Protein AF-X6EQH3-F1 (afdb_monomer)

Mean predicted aligned error: 21.42 Å

Solvent-accessible surface area (backbone atoms only — not comparable to full-atom values): 54625 Å² total; per-residue (Å²): 133,87,88,83,90,91,85,88,85,87,83,81,88,82,92,79,75,78,80,78,70,79,75,81,71,55,65,26,60,25,29,49,49,18,6,60,67,47,34,61,34,63,77,69,75,38,66,51,46,74,67,58,52,50,49,32,44,25,66,44,58,70,38,44,56,74,59,63,57,50,56,66,55,53,55,49,54,12,55,48,38,18,51,38,60,46,41,77,72,43,36,60,56,51,59,75,70,33,94,41,73,66,57,41,44,53,51,36,42,55,60,58,65,30,47,70,61,49,80,50,51,39,64,69,49,63,72,52,52,69,70,77,68,51,58,45,54,24,51,48,52,50,56,66,53,67,74,46,54,89,32,34,35,32,25,54,50,34,56,69,30,60,55,56,48,54,41,54,61,47,51,23,43,69,43,41,18,21,62,56,61,56,38,31,51,31,34,37,70,75,38,78,89,44,69,65,42,63,54,62,35,57,44,35,53,80,67,53,61,82,89,66,57,21,40,30,36,49,41,55,54,38,64,38,41,44,91,96,51,98,57,81,33,94,53,29,37,57,35,27,51,50,21,50,57,65,41,39,32,75,40,14,35,41,29,38,44,39,44,49,78,82,29,67,86,31,81,90,39,23,73,57,47,34,57,46,13,63,54,14,29,63,71,40,46,34,33,34,41,13,66,68,39,44,55,70,56,40,64,69,43,27,22,49,38,34,33,37,31,43,57,36,95,54,35,87,68,70,60,82,55,92,48,67,27,74,43,62,67,58,45,44,59,66,48,66,76,55,80,79,78,63,70,57,91,56,80,62,77,60,76,78,28,64,90,59,38,80,80,52,56,80,77,59,81,82,67,82,91,81,90,79,92,87,90,92,91,91,88,88,90,86,90,89,89,87,89,92,88,88,89,90,89,90,92,87,90,88,91,91,78,90,86,88,88,79,90,84,82,89,82,90,84,85,92,77,94,76,84,78,73,92,88,43,48,79,39,81,42,72,40,101,84,72,49,76,37,81,41,77,44,83,75,64,80,66,56,61,54,55,55,52,47,36,31,40,64,52,78,33,97,73,87,88,76,54,78,86,62,48,54,102,65,78,66,36,14,31,68,92,41,74,31,48,60,80,42,73,47,72,40,71,77,56,64,94,46,49,70,58,34,50,45,45,57,51,24,42,46,60,90,66,41,72,51,77,50,49,62,39,75,48,74,68,95,50,55,68,57,48,54,54,54,16,56,34,38,52,50,32,35,53,47,10,66,69,49,89,80,42,45,58,39,40,41,74,74,46,52,58,77,85,49,37,64,82,37,75,48,33,54,52,22,50,57,49,48,53,54,33,27,72,69,56,60,39,83,98,47,48,47,67,59,48,29,69,74,49,73,49,77,57,62,44,98,87,72,44,73,42,93,78,58,82,52,63,72,57,52,62,57,35,43,71,74,46,59,65,68,63,30,34,55,58,48,48,59,41,51,30,33,27,50,43,47,49,53,52,26,51,76,68,64,72,56,72,83,47,64,43,72,63,82,59,79,39,33,44,76,78,46,77,46,79,70,47,65,40,93,88,77,65,50,49,17,32,43,32,36,33,41,38,32,37,67,60,79,59,59,48,71,68,59,51,52,51,51,48,70,74,35,92,75,42,44,50,26,34,24,80,84,75,63,43,40,31,38,37,34,81,49,79,57,38,42,44,100,87,54,49,74,42,54,30,36,30,36,43,38,46,87,51,75,48,78,38,41,56,68,63,41,70,77,46,58,59,39,82,55,57,72,67,65,41,48,56,31,41,52,53,51,51,71,68,55,62,65,59,50,78,49,78,51,34,32,44,30,63,61,50,78,92,48,50,75,43,47,74,84,71,67,76,34,27,41,35,42,56,33,78,89,65,51,74,47,60,27,38,44,48,62,79,87,49,53,66,56,33,37,27,50,66,63,74,43,86,55,66,89,74,55,56,68,58,52,45,55,29,26,75,72,46,44,30,33,41,32,28,31,68,66,26,36,41,34,51,44,80,55,98,92,41,81,43,42,34,51,43,59,76,54,78,90,45,49,69,60,44,39,75,56,60,37,46,65,42,34,55,93,93,37,84,44,38,28,49,37,78,44,92,58,30,53,58,38,50,44,62,43,45,80,75,28,47,56,51,43,75,44,74,44,74,86,75,117

Radius of gyration: 39.21 Å; Cα contacts (8 Å, |Δi|>4): 1488; chains: 1; bounding box: 96×110×118 Å

Secondary structure (DSSP, 8-state):
-----------------PPPPP----HHHHHHHHHHHHHHHHHTT----HHHHHHHHHHHHTS-GGGTS--HHHHHHHHHHHHHHHHHHHHHHHHHH-SSHHHHHHHHHHHHHTSPP---B-HHHHHS--PPPPHHHHHHHHHHTT--TT-EEEETT-TTSTTHHHHHHTT-EEEEE-SSHHHHHHHHHHSTTS-EE---GGGHHHHS-TT---SEEEE---SS--TT-SS--TTHHHHHHHHHHHHSPTT-EEEEEEETT--TTSTTTHHHHHHHTTT-EEEEEEEE-GGGGGGGT----EEEEEEESS--S-TT--PPP--EESSHHHHHHHHHTPPPPP--S---TTTTTTTTGGGTGGGSTT----------------------------------------PPPPPP-------PPTTPEEEEEE-TTS-EEEEEE---TTHHHHHHHHHHTTS-S-----GGGGSS---S-BTTSS-----EEEES---S-HHHHHHHHHHH--TTBSSPPEEEE---S-GGGHHHHHHHHHHHHHHHHHSTT-GGGGTTTSS-GGG-TTSHHHHHHHHHHHHHHHTT-STT--HHHHHHHHT---B-TTSSBPSSPPPHHHHHHHHTTS-HHHHHHHHHHHHHHHHHHHHHHHHTS-----EEE---SEEEEEEEEEEEE-TTT--EEEEEEEEEEEEP-PPPHHHHHHHHHH-TT-EEEEETTT--EEEEEE---EE-TTS-EE-EEEEE-SS-EEEEEHHHHHTSSEEE--HHHHHHHHHHHHHHS-SEEEEEEEEEEE--GGGGGGS-SS---EEEEE-TT--EEEEEEE-GGGHHHHHHHTTSSS-----HHHHHHHHHHTSEEEEESTT-EEEEEEETTEEEEEEES--GGGHHHHHTTT-EEEEETTEEEEEE-SSTTHHHHHHHHHTTS-EEEEEE-GGG-

Foldseek 3Di:
DDDDDDDDDDDDDDDDDDDDDPDQPQLLQLLLQLLVQCLVCLVVLAADDPVNLQVSSCVSQVHGVLQVSDDLVSSVLSLLSNVLVNCLPCVLVLVVPQPDLVSSLVSLVSSLVSYFFSFWDAVVCVQQVDQDARLSLLSLLLVLQQDALDWEEEEQAQQQNSNVSSCVSNNHHYEAEHQPPSSQSNNCVSPVPYDYHNDQLLQCLVPPDLVRAGLEYRYEHRAADGPPDDDGNVCSQVSSVVSVLVSHDALGKYKYKYAPCCDCPNPVNVVVQLVQLQQKAWQAKEKEFLVQCVSSPTGGIIMITMITRDHDPRSNDHDDYPYYHDYSVSSSVVSVPGDNRDPPPDDPCPVVCVVPCVVPVVPPPPDDDDYDDDDDDDDDDDDDDDDDDDDDDDDDDDDDDDDDDDDDDDDDDDDDDDDDDPDFDFDFDQPPVRDTDTDGHDDDPVVVVVVLLCVQQVVDDDDDDDLVNLPDAANALAPPTPRLDAAEAECEDQDPDLVSNVSNLVRHADPRRPDHHHYEYDDDLQLLSLVSVLVNLVVQCVVCVVPPVRSCRNPVPRDDPLSNCQDPLNQVLVVLLLVCLLVVLQPPHHPVNCCVQQVADQADPVSDGDPDHDGSVSVSVSLVSDDSVVSSSSSVSSSLSSVVSQVVCVVVVQDAPAEDEDDAPFKDFPDWAWLDADPPPRWTKTKTKMKGKHFAQFDDPVNVVVVQVVAVPKFWKAQPPPRFTWIWGFDAWHQDSNRDTFGKIWTHAGRDIDIDGPVRVVVGRIDGDDPVSRNVRRVVVNVVDDRMDMDIWMWIFIDCPLCVLLADPGQQYWYWYQGPVRDTTIGGTDDPVCPVSSCLLSVNPDADDDDLVRVLVCQVVQQKKFAWHSRKIWHWDADPNDIFIWIDNDDPVCVVVLVVLVWGWMQDPNDIITTQNPPPCSSVSSVVCCVSTPTRDMGGCPVPD

Structure (mmCIF, N/CA/C/O backbone):
data_AF-X6EQH3-F1
#
_entry.id   AF-X6EQH3-F1
#
loop_
_atom_site.group_PDB
_atom_site.id
_atom_site.type_symbol
_atom_site.label_atom_id
_atom_site.label_alt_id
_atom_site.label_comp_id
_atom_site.label_asym_id
_atom_site.label_entity_id
_atom_site.label_seq_id
_atom_site.pdbx_PDB_ins_code
_atom_site.Cartn_x
_atom_site.Cartn_y
_atom_site.Cartn_z
_atom_site.occupancy
_atom_site.B_iso_or_equiv
_atom_site.auth_seq_id
_atom_site.auth_comp_id
_atom_site.auth_asym_id
_atom_site.auth_atom_id
_atom_site.pdbx_PDB_model_num
ATOM 1 N N . MET A 1 1 ? -6.924 -61.569 -42.088 1.00 30.41 1 MET A N 1
ATOM 2 C CA . MET A 1 1 ? -5.758 -62.389 -41.700 1.00 30.41 1 MET A CA 1
ATOM 3 C C . MET A 1 1 ? -5.645 -62.299 -40.182 1.00 30.41 1 MET A C 1
ATOM 5 O O . MET A 1 1 ? -5.515 -61.191 -39.697 1.00 30.41 1 MET A O 1
ATOM 9 N N . ASN A 1 2 ? -5.857 -63.428 -39.500 1.00 28.38 2 ASN A N 1
ATOM 10 C CA . ASN A 1 2 ? -5.786 -63.767 -38.063 1.00 28.38 2 ASN A CA 1
ATOM 11 C C . ASN A 1 2 ? -6.103 -62.747 -36.935 1.00 28.38 2 ASN A C 1
ATOM 13 O O . ASN A 1 2 ? -5.627 -61.622 -36.876 1.00 28.38 2 ASN A O 1
ATOM 17 N N . ILE A 1 3 ? -6.900 -63.261 -35.992 1.00 27.12 3 ILE A N 1
ATOM 18 C CA . ILE A 1 3 ? -7.422 -62.688 -34.738 1.00 27.12 3 ILE A CA 1
ATOM 19 C C . ILE A 1 3 ? -6.402 -62.850 -33.587 1.00 27.12 3 ILE A C 1
ATOM 21 O O . ILE A 1 3 ? -5.587 -63.764 -33.666 1.00 27.12 3 ILE A O 1
ATOM 25 N N . VAL A 1 4 ? -6.499 -62.017 -32.528 1.00 26.33 4 VAL A N 1
ATOM 26 C CA . VAL A 1 4 ? -6.400 -62.331 -31.062 1.00 26.33 4 VAL A CA 1
ATOM 27 C C . VAL A 1 4 ? -6.262 -60.996 -30.284 1.00 26.33 4 VAL A C 1
ATOM 29 O O . VAL A 1 4 ? -5.283 -60.285 -30.464 1.00 26.33 4 VAL A O 1
ATOM 32 N N . THR A 1 5 ? -7.306 -60.433 -29.654 1.00 26.59 5 THR A N 1
ATOM 33 C CA . THR A 1 5 ? -7.783 -60.599 -28.248 1.00 26.59 5 THR A CA 1
ATOM 34 C C . THR A 1 5 ? -6.740 -60.565 -27.122 1.00 26.59 5 THR A C 1
ATOM 36 O O . THR A 1 5 ? -5.959 -61.501 -27.001 1.00 26.59 5 THR A O 1
ATOM 39 N N . THR A 1 6 ? -6.863 -59.615 -26.176 1.00 24.98 6 THR A N 1
ATOM 40 C CA . THR A 1 6 ? -7.004 -59.901 -24.718 1.00 24.98 6 THR A CA 1
ATOM 41 C C . THR A 1 6 ? -7.232 -58.653 -23.845 1.00 24.98 6 THR A C 1
ATOM 43 O O . THR A 1 6 ? -6.723 -57.573 -24.128 1.00 24.98 6 THR A O 1
ATOM 46 N N . THR A 1 7 ? -7.965 -58.862 -22.743 1.00 24.41 7 THR A N 1
ATOM 47 C CA . THR A 1 7 ? -8.235 -57.962 -21.598 1.00 24.41 7 THR A CA 1
ATOM 48 C C . THR A 1 7 ? -8.679 -58.870 -20.426 1.00 24.41 7 THR A C 1
ATOM 50 O O . THR A 1 7 ? -9.241 -59.927 -20.718 1.00 24.41 7 THR A O 1
ATOM 53 N N . PRO A 1 8 ? -8.631 -58.484 -19.133 1.00 42.66 8 PRO A N 1
ATOM 54 C CA . PRO A 1 8 ? -7.542 -57.916 -18.323 1.00 42.66 8 PRO A CA 1
ATOM 55 C C . PRO A 1 8 ? -7.149 -58.826 -17.122 1.00 42.66 8 PRO A C 1
ATOM 57 O O . PRO A 1 8 ? -7.881 -59.744 -16.760 1.00 42.66 8 PRO A O 1
ATOM 60 N N . ALA A 1 9 ? -6.068 -58.498 -16.400 1.00 23.52 9 ALA A N 1
ATOM 61 C CA . ALA A 1 9 ? -5.839 -58.960 -15.020 1.00 23.52 9 ALA A CA 1
ATOM 62 C C . ALA A 1 9 ? -5.012 -57.937 -14.212 1.00 23.52 9 ALA A C 1
ATOM 64 O O . ALA A 1 9 ? -4.168 -57.237 -14.768 1.00 23.52 9 ALA A O 1
ATOM 65 N N . ALA A 1 10 ? -5.275 -57.828 -12.906 1.00 33.34 10 ALA A N 1
ATOM 66 C CA . ALA A 1 10 ? -4.604 -56.888 -12.000 1.00 33.34 10 ALA A CA 1
ATOM 67 C C . ALA A 1 10 ? -3.239 -57.407 -11.502 1.00 33.34 10 ALA A C 1
ATOM 69 O O . ALA A 1 10 ? -2.968 -58.606 -11.566 1.00 33.34 10 ALA A O 1
ATOM 70 N N . PRO A 1 11 ? -2.440 -56.532 -10.869 1.00 28.14 11 PRO A N 1
ATOM 71 C CA . PRO A 1 11 ? -2.003 -56.890 -9.518 1.00 28.14 11 PRO A CA 1
ATOM 72 C C . PRO A 1 11 ? -2.218 -55.772 -8.485 1.00 28.14 11 PRO A C 1
ATOM 74 O O . PRO A 1 11 ? -2.080 -54.581 -8.758 1.00 28.14 11 PRO A O 1
ATOM 77 N N . ARG A 1 12 ? -2.531 -56.185 -7.253 1.00 28.91 12 ARG A N 1
ATOM 78 C CA . ARG A 1 12 ? -2.478 -55.338 -6.053 1.00 28.91 12 ARG A CA 1
ATOM 79 C C . ARG A 1 12 ? -1.052 -55.301 -5.489 1.00 28.91 12 ARG A C 1
ATOM 81 O O . ARG A 1 12 ? -0.302 -56.255 -5.649 1.00 28.91 12 ARG A O 1
ATOM 88 N N . THR A 1 13 ? -0.776 -54.240 -4.724 1.00 28.44 13 THR A N 1
ATOM 89 C CA . THR A 1 13 ? 0.218 -54.161 -3.629 1.00 28.44 13 THR A CA 1
ATOM 90 C C . THR A 1 13 ? 1.676 -54.531 -3.932 1.00 28.44 13 THR A C 1
ATOM 92 O O . THR A 1 13 ? 2.039 -55.698 -3.887 1.00 28.44 13 THR A O 1
ATOM 95 N N . ALA A 1 14 ? 2.546 -53.515 -3.978 1.00 27.58 14 ALA A N 1
ATOM 96 C CA . ALA A 1 14 ? 3.423 -53.217 -2.834 1.00 27.58 14 ALA A CA 1
ATOM 97 C C . ALA A 1 14 ? 4.072 -51.825 -2.978 1.00 27.58 14 ALA A C 1
ATOM 99 O O . ALA A 1 14 ? 4.832 -51.565 -3.906 1.00 27.58 14 ALA A O 1
ATOM 100 N N . SER A 1 15 ? 3.796 -50.921 -2.038 1.00 31.77 15 SER A N 1
ATOM 101 C CA . SER A 1 15 ? 4.492 -49.636 -1.923 1.00 31.77 15 SER A CA 1
ATOM 102 C C . SER A 1 15 ? 5.835 -49.831 -1.214 1.00 31.77 15 SER A C 1
ATOM 104 O O . SER A 1 15 ? 5.867 -49.905 0.015 1.00 31.77 15 SER A O 1
ATOM 106 N N . HIS A 1 16 ? 6.941 -49.895 -1.959 1.00 25.91 16 HIS A N 1
ATOM 107 C CA . HIS A 1 16 ? 8.280 -49.974 -1.368 1.00 25.91 16 HIS A CA 1
ATOM 108 C C . HIS A 1 16 ? 9.011 -48.627 -1.373 1.00 25.91 16 HIS A C 1
ATOM 110 O O . HIS A 1 16 ? 9.510 -48.166 -2.392 1.00 25.91 16 HIS A O 1
ATOM 116 N N . LEU A 1 17 ? 9.112 -48.067 -0.163 1.00 30.36 17 LEU A N 1
ATOM 117 C CA . LEU A 1 17 ? 10.271 -47.332 0.352 1.00 30.36 17 LEU A CA 1
ATOM 118 C C . LEU A 1 17 ? 10.814 -46.196 -0.530 1.00 30.36 17 LEU A C 1
ATOM 120 O O . LEU A 1 17 ? 11.903 -46.278 -1.097 1.00 30.36 17 LEU A O 1
ATOM 124 N N . ALA A 1 18 ? 10.131 -45.050 -0.472 1.00 28.80 18 ALA A N 1
ATOM 125 C CA . ALA A 1 18 ? 10.851 -43.783 -0.527 1.00 28.80 18 ALA A CA 1
ATOM 126 C C . ALA A 1 18 ? 11.900 -43.771 0.602 1.00 28.80 18 ALA A C 1
ATOM 128 O O . ALA A 1 18 ? 11.562 -44.014 1.765 1.00 28.80 18 ALA A O 1
ATOM 129 N N . ALA A 1 19 ? 13.165 -43.515 0.261 1.00 26.70 19 ALA A N 1
ATOM 130 C CA . ALA A 1 19 ? 14.237 -43.416 1.243 1.00 26.70 19 ALA A CA 1
ATOM 131 C C . ALA A 1 19 ? 13.895 -42.326 2.268 1.00 26.70 19 ALA A C 1
ATOM 133 O O . ALA A 1 19 ? 13.604 -41.183 1.908 1.00 26.70 19 ALA A O 1
ATOM 134 N N . GLN A 1 20 ? 13.906 -42.695 3.549 1.00 24.50 20 GLN A N 1
ATOM 135 C CA . GLN A 1 20 ? 13.571 -41.783 4.637 1.00 24.50 20 GLN A CA 1
ATOM 136 C C . GLN A 1 20 ? 14.561 -40.615 4.640 1.00 24.50 20 GLN A C 1
ATOM 138 O O . GLN A 1 20 ? 15.753 -40.798 4.890 1.00 24.50 20 GLN A O 1
ATOM 143 N N . SER A 1 21 ? 14.063 -39.399 4.409 1.00 27.75 21 SER A N 1
ATOM 144 C CA . SER A 1 21 ? 14.784 -38.214 4.876 1.00 27.75 21 SER A CA 1
ATOM 145 C C . SER A 1 21 ? 14.916 -38.320 6.398 1.00 27.75 21 SER A C 1
ATOM 147 O O . SER A 1 21 ? 13.945 -38.736 7.041 1.00 27.75 21 SER A O 1
ATOM 149 N N . PRO A 1 22 ? 16.078 -37.985 6.992 1.00 31.78 22 PRO A N 1
ATOM 150 C CA . PRO A 1 22 ? 16.248 -38.058 8.438 1.00 31.78 22 PRO A CA 1
ATOM 151 C C . PRO A 1 22 ? 15.152 -37.218 9.090 1.00 31.78 22 PRO A C 1
ATOM 153 O O . PRO A 1 22 ? 14.968 -36.060 8.712 1.00 31.78 22 PRO A O 1
ATOM 156 N N . ALA A 1 23 ? 14.392 -37.844 9.994 1.00 35.19 23 ALA A N 1
ATOM 157 C CA . ALA A 1 23 ? 13.123 -37.323 10.490 1.00 35.19 23 ALA A CA 1
ATOM 158 C C . ALA A 1 23 ? 13.230 -35.835 10.842 1.00 35.19 23 ALA A C 1
ATOM 160 O O . ALA A 1 23 ? 14.049 -35.450 11.682 1.00 35.19 23 ALA A O 1
ATOM 161 N N . GLY A 1 24 ? 12.410 -35.010 10.183 1.00 40.97 24 GLY A N 1
ATOM 162 C CA . GLY A 1 24 ? 12.351 -33.582 10.458 1.00 40.97 24 GLY A CA 1
ATOM 163 C C . GLY A 1 24 ? 12.047 -33.386 11.936 1.00 40.97 24 GLY A C 1
ATOM 164 O O . GLY A 1 24 ? 10.957 -33.737 12.387 1.00 40.97 24 GLY A O 1
ATOM 165 N N . ARG A 1 25 ? 13.029 -32.885 12.697 1.00 55.25 25 ARG A N 1
ATOM 166 C CA . ARG A 1 25 ? 12.834 -32.564 14.113 1.00 55.25 25 ARG A CA 1
ATOM 167 C C . ARG A 1 25 ? 11.668 -31.592 14.201 1.00 55.25 25 ARG A C 1
ATOM 169 O O . ARG A 1 25 ? 11.664 -30.592 13.484 1.00 55.25 25 ARG A O 1
ATOM 176 N N . ASP A 1 26 ? 10.712 -31.879 15.080 1.00 84.44 26 ASP A N 1
ATOM 177 C CA . ASP A 1 26 ? 9.636 -30.938 15.359 1.00 84.44 26 ASP A CA 1
ATOM 178 C C . ASP A 1 26 ? 10.245 -29.576 15.732 1.00 84.44 26 ASP A C 1
ATOM 180 O O . ASP A 1 26 ? 11.090 -29.461 16.628 1.00 84.44 26 ASP A O 1
ATOM 184 N N . LYS A 1 27 ? 9.830 -28.548 14.989 1.00 88.88 27 LYS A N 1
ATOM 185 C CA . LYS A 1 27 ? 10.318 -27.183 15.134 1.00 88.88 27 LYS A CA 1
ATOM 186 C C . LYS A 1 27 ? 9.992 -26.635 16.525 1.00 88.88 27 LYS A C 1
ATOM 188 O O . LYS A 1 27 ? 10.831 -25.951 17.108 1.00 88.88 27 LYS A O 1
ATOM 193 N N . ALA A 1 28 ? 8.825 -26.970 17.078 1.00 92.62 28 ALA A N 1
ATOM 194 C CA . ALA A 1 28 ? 8.439 -26.556 18.423 1.00 92.62 28 ALA A CA 1
ATOM 195 C C . ALA A 1 28 ? 9.326 -27.222 19.483 1.00 92.62 28 ALA A C 1
ATOM 197 O O . ALA A 1 28 ? 9.893 -26.528 20.330 1.00 92.62 28 ALA A O 1
ATOM 198 N N . GLN A 1 29 ? 9.552 -28.535 19.375 1.00 95.31 29 GLN A N 1
ATOM 199 C CA . GLN A 1 29 ? 10.511 -29.251 20.215 1.00 95.31 29 GLN A CA 1
ATOM 200 C C . GLN A 1 29 ? 11.930 -28.664 20.117 1.00 95.31 29 GLN A C 1
ATOM 202 O O . GLN A 1 29 ? 12.593 -28.508 21.141 1.00 95.31 29 GLN A O 1
ATOM 207 N N . ALA A 1 30 ? 12.411 -28.291 18.927 1.00 95.06 30 ALA A N 1
ATOM 208 C CA . ALA A 1 30 ? 13.727 -27.667 18.769 1.00 95.06 30 ALA A CA 1
ATOM 209 C C . ALA A 1 30 ? 13.817 -26.296 19.473 1.00 95.06 30 ALA A C 1
ATOM 211 O O . ALA A 1 30 ? 14.795 -26.037 20.179 1.00 95.06 30 ALA A O 1
ATOM 212 N N . VAL A 1 31 ? 12.782 -25.452 19.366 1.00 96.00 31 VAL A N 1
ATOM 213 C CA . VAL A 1 31 ? 12.688 -24.173 20.099 1.00 96.00 31 VAL A CA 1
ATOM 214 C C . VAL A 1 31 ? 12.622 -24.399 21.616 1.00 96.00 31 VAL A C 1
ATOM 216 O O . VAL A 1 31 ? 13.343 -23.738 22.364 1.00 96.00 31 VAL A O 1
ATOM 219 N N . TYR A 1 32 ? 11.836 -25.373 22.082 1.00 96.94 32 TYR A N 1
ATOM 220 C CA . TYR A 1 32 ? 11.746 -25.738 23.499 1.00 96.94 32 TYR A CA 1
ATOM 221 C C . TYR A 1 32 ? 13.100 -26.199 24.063 1.00 96.94 32 TYR A C 1
ATOM 223 O O . TYR A 1 32 ? 13.527 -25.736 25.123 1.00 96.94 32 TYR A O 1
ATOM 231 N N . GLN A 1 33 ? 13.822 -27.062 23.337 1.00 97.12 33 GLN A N 1
ATOM 232 C CA . GLN A 1 33 ? 15.162 -27.502 23.740 1.00 97.12 33 GLN A CA 1
ATOM 233 C C . GLN A 1 33 ? 16.162 -26.337 23.761 1.00 97.12 33 GLN A C 1
ATOM 235 O O . GLN A 1 33 ? 16.972 -26.254 24.683 1.00 97.12 33 GLN A O 1
ATOM 240 N N . ALA A 1 34 ? 16.091 -25.404 22.806 1.00 97.06 34 ALA A N 1
ATOM 241 C CA . ALA A 1 34 ? 16.920 -24.199 22.837 1.00 97.06 34 ALA A CA 1
ATOM 242 C C . ALA A 1 34 ? 16.605 -23.337 24.076 1.00 97.06 34 ALA A C 1
ATOM 244 O O . ALA A 1 34 ? 17.523 -22.940 24.792 1.00 97.06 34 ALA A O 1
ATOM 245 N N . GLY A 1 35 ? 15.324 -23.134 24.409 1.00 96.88 35 GLY A N 1
ATOM 246 C CA . GLY A 1 35 ? 14.901 -22.456 25.643 1.00 96.88 35 GLY A CA 1
ATOM 247 C C . GLY A 1 35 ? 15.419 -23.140 26.918 1.00 96.88 35 GLY A C 1
ATOM 248 O O . GLY A 1 35 ? 15.907 -22.473 27.834 1.00 96.88 35 GLY A O 1
ATOM 249 N N . MET A 1 36 ? 15.417 -24.475 26.956 1.00 97.00 36 MET A N 1
ATOM 250 C CA . MET A 1 36 ? 15.991 -25.269 28.052 1.00 97.00 36 MET A CA 1
ATOM 251 C C . MET A 1 36 ? 17.517 -25.124 28.177 1.00 97.00 36 MET A C 1
ATOM 253 O O . MET A 1 36 ? 18.023 -25.075 29.300 1.00 97.00 36 MET A O 1
ATOM 257 N N . LEU A 1 37 ? 18.250 -25.002 27.063 1.00 97.38 37 LEU A N 1
ATOM 258 C CA . LEU A 1 37 ? 19.694 -24.713 27.053 1.00 97.38 37 LEU A CA 1
ATOM 259 C C . LEU A 1 37 ? 20.022 -23.273 27.491 1.00 97.38 37 LEU A C 1
ATOM 261 O O . LEU A 1 37 ? 21.120 -23.015 27.985 1.00 97.38 37 LEU A O 1
ATOM 265 N N . LEU A 1 38 ? 19.078 -22.340 27.341 1.00 97.06 38 LEU A N 1
ATOM 266 C CA . LEU A 1 38 ? 19.221 -20.926 27.713 1.00 97.06 38 LEU A CA 1
ATOM 267 C C . LEU A 1 38 ? 18.820 -20.642 29.171 1.00 97.06 38 LEU A C 1
ATOM 269 O O . LEU A 1 38 ? 19.409 -19.777 29.820 1.00 97.06 38 LEU A O 1
ATOM 273 N N . LEU A 1 39 ? 17.883 -21.411 29.730 1.00 96.19 39 LEU A N 1
ATOM 274 C CA . LEU A 1 39 ? 17.420 -21.303 31.120 1.00 96.19 39 LEU A CA 1
ATOM 275 C C . LEU A 1 39 ? 18.544 -21.232 32.194 1.00 96.19 39 LEU A C 1
ATOM 277 O O . LEU A 1 39 ? 18.374 -20.494 33.170 1.00 96.19 39 LEU A O 1
ATOM 281 N N . PRO A 1 40 ? 19.691 -21.941 32.086 1.00 96.12 40 PRO A N 1
ATOM 282 C CA . PRO A 1 40 ? 20.808 -21.802 33.026 1.00 96.12 40 PRO A CA 1
ATOM 283 C C . PRO A 1 40 ? 21.407 -20.391 33.112 1.00 96.12 40 PRO A C 1
ATOM 285 O O . PRO A 1 40 ? 21.874 -20.017 34.186 1.00 96.12 40 PRO A O 1
ATOM 288 N N . PHE A 1 41 ? 21.372 -19.599 32.035 1.00 95.44 41 PHE A N 1
ATOM 289 C CA . PHE A 1 41 ? 21.862 -18.215 32.044 1.00 95.44 41 PHE A CA 1
ATOM 290 C C . PHE A 1 41 ? 20.990 -17.338 32.949 1.00 95.44 41 PHE A C 1
ATOM 292 O O . PHE A 1 41 ? 21.512 -16.674 33.845 1.00 95.44 41 PHE A O 1
ATOM 299 N N . LEU A 1 42 ? 19.663 -17.441 32.803 1.00 94.31 42 LEU A N 1
ATOM 300 C CA . LEU A 1 42 ? 18.691 -16.748 33.657 1.00 94.31 42 LEU A CA 1
ATOM 301 C C . LEU A 1 42 ? 18.830 -17.163 35.132 1.00 94.31 42 LEU A C 1
ATOM 303 O O . LEU A 1 42 ? 18.896 -16.306 36.008 1.00 94.31 42 LEU A O 1
ATOM 307 N N . LYS A 1 43 ? 18.983 -18.468 35.411 1.00 92.94 43 LYS A N 1
ATOM 308 C CA . LYS A 1 43 ? 19.241 -18.995 36.771 1.00 92.94 43 LYS A CA 1
ATOM 309 C C . LYS A 1 43 ? 20.498 -18.427 37.433 1.00 92.94 43 LYS A C 1
ATOM 311 O O . LYS A 1 43 ? 20.546 -18.348 38.653 1.00 92.94 43 LYS A O 1
ATOM 316 N N . GLN A 1 44 ? 21.515 -18.081 36.647 1.00 93.38 44 GLN A N 1
ATOM 317 C CA . GLN A 1 44 ? 22.788 -17.540 37.134 1.00 93.38 44 GLN A CA 1
ATOM 318 C C . GLN A 1 44 ? 22.844 -16.004 37.093 1.00 93.38 44 GLN A C 1
ATOM 320 O O . GLN A 1 44 ? 23.883 -15.436 37.420 1.00 93.38 44 GLN A O 1
ATOM 325 N N . GLY A 1 45 ? 21.776 -15.326 36.651 1.00 91.38 45 GLY A N 1
ATOM 326 C CA . GLY A 1 45 ? 21.784 -13.877 36.436 1.00 91.38 45 GLY A CA 1
ATOM 327 C C . GLY A 1 45 ? 22.768 -13.416 35.350 1.00 91.38 45 GLY A C 1
ATOM 328 O O . GLY A 1 45 ? 23.237 -12.280 35.398 1.00 91.38 45 GLY A O 1
ATOM 329 N N . LYS A 1 46 ? 23.128 -14.294 34.402 1.00 93.38 46 LYS A N 1
ATOM 330 C CA . LYS A 1 46 ? 24.122 -14.026 33.351 1.00 93.38 46 LYS A CA 1
ATOM 331 C C . LYS A 1 46 ? 23.445 -13.606 32.041 1.00 93.38 46 LYS A C 1
ATOM 333 O O . LYS A 1 46 ? 22.504 -14.281 31.624 1.00 93.38 46 LYS A O 1
ATOM 338 N N . PRO A 1 47 ? 23.935 -12.559 31.350 1.00 93.31 47 PRO A N 1
ATOM 339 C CA . PRO A 1 47 ? 23.421 -12.186 30.037 1.00 93.31 47 PRO A CA 1
ATOM 340 C C . PRO A 1 47 ? 23.604 -13.290 28.986 1.00 93.31 47 PRO A C 1
ATOM 342 O O . PRO A 1 47 ? 24.657 -13.928 28.901 1.00 93.31 47 PRO A O 1
ATOM 345 N N . VAL A 1 48 ? 22.594 -13.478 28.139 1.00 93.06 48 VAL A N 1
ATOM 346 C CA . VAL A 1 48 ? 22.633 -14.370 26.976 1.00 93.06 48 VAL A CA 1
ATOM 347 C C . VAL A 1 48 ? 23.271 -13.626 25.803 1.00 93.06 48 VAL A C 1
ATOM 349 O O . VAL A 1 48 ? 22.629 -12.847 25.101 1.00 93.06 48 VAL A O 1
ATOM 352 N N . ALA A 1 49 ? 24.557 -13.873 25.564 1.00 89.31 49 ALA A N 1
ATOM 353 C CA . ALA A 1 49 ? 25.242 -13.334 24.393 1.00 89.31 49 ALA A CA 1
ATOM 354 C C . ALA A 1 49 ? 24.718 -13.965 23.087 1.00 89.31 49 ALA A C 1
ATOM 356 O O . ALA A 1 49 ? 24.397 -15.154 23.034 1.00 89.31 49 ALA A O 1
ATOM 357 N N . THR A 1 50 ? 24.742 -13.203 21.989 1.00 86.31 50 THR A N 1
ATOM 358 C CA . THR A 1 50 ? 24.342 -13.650 20.638 1.00 86.31 50 THR A CA 1
ATOM 359 C C . THR A 1 50 ? 25.047 -14.938 20.191 1.00 86.31 50 THR A C 1
ATOM 361 O O . THR A 1 50 ? 24.456 -15.752 19.483 1.00 86.31 50 THR A O 1
ATOM 364 N N . ALA A 1 51 ? 26.297 -15.148 20.623 1.00 86.44 51 ALA A N 1
ATOM 365 C CA . ALA A 1 51 ? 27.042 -16.382 20.378 1.00 86.44 51 ALA A CA 1
ATOM 366 C C . ALA A 1 51 ? 26.442 -17.585 21.127 1.00 86.44 51 ALA A C 1
ATOM 368 O O . ALA A 1 51 ? 26.222 -18.624 20.516 1.00 86.44 51 ALA A O 1
ATOM 369 N N . ALA A 1 52 ? 26.101 -17.434 22.413 1.00 91.00 52 ALA A N 1
ATOM 370 C CA . ALA A 1 52 ? 25.470 -18.490 23.207 1.00 91.00 52 ALA A CA 1
ATOM 371 C C . ALA A 1 52 ? 24.083 -18.865 22.659 1.00 91.00 52 ALA A C 1
ATOM 373 O O . ALA A 1 52 ? 23.777 -20.048 22.529 1.00 91.00 52 ALA A O 1
ATOM 374 N N . LEU A 1 53 ? 23.287 -17.869 22.247 1.00 93.25 53 LEU A N 1
ATOM 375 C CA . LEU A 1 53 ? 22.005 -18.086 21.569 1.00 93.25 53 LEU A CA 1
ATOM 376 C C . LEU A 1 53 ? 22.178 -18.855 20.250 1.00 93.25 53 LEU A C 1
ATOM 378 O O . LEU A 1 53 ? 21.487 -19.843 20.016 1.00 93.25 53 LEU A O 1
ATOM 382 N N . ARG A 1 54 ? 23.143 -18.455 19.411 1.00 90.12 54 ARG A N 1
ATOM 383 C CA . ARG A 1 54 ? 23.472 -19.158 18.160 1.00 90.12 54 ARG A CA 1
ATOM 384 C C . ARG A 1 54 ? 23.911 -20.604 18.409 1.00 90.12 54 ARG A C 1
ATOM 386 O O . ARG A 1 54 ? 23.500 -21.476 17.647 1.00 90.12 54 ARG A O 1
ATOM 393 N N . THR A 1 55 ? 24.691 -20.870 19.457 1.00 93.19 55 THR A N 1
ATOM 394 C CA . THR A 1 55 ? 25.078 -22.232 19.855 1.00 93.19 55 THR A CA 1
ATOM 395 C C . THR A 1 55 ? 23.863 -23.049 20.288 1.00 93.19 55 THR A C 1
ATOM 397 O O . THR A 1 55 ? 23.650 -24.120 19.729 1.00 93.19 55 THR A O 1
ATOM 400 N N . ALA A 1 56 ? 23.024 -22.533 21.196 1.00 95.25 56 ALA A N 1
ATOM 401 C CA . ALA A 1 56 ? 21.814 -23.222 21.655 1.00 95.25 56 ALA A CA 1
ATOM 402 C C . ALA A 1 56 ? 20.889 -23.593 20.482 1.00 95.25 56 ALA A C 1
ATOM 404 O O . ALA A 1 56 ? 20.510 -24.753 20.340 1.00 95.25 56 ALA A O 1
ATOM 405 N N . MET A 1 57 ? 20.621 -22.643 19.581 1.00 95.00 57 MET A N 1
ATOM 406 C CA . MET A 1 57 ? 19.830 -22.887 18.370 1.00 95.00 57 MET A CA 1
ATOM 407 C C . MET A 1 57 ? 20.477 -23.931 17.451 1.00 95.00 57 MET A C 1
ATOM 409 O O . MET A 1 57 ? 19.814 -24.874 17.029 1.00 95.00 57 MET A O 1
ATOM 413 N N . THR A 1 58 ? 21.781 -23.816 17.181 1.00 92.38 58 THR A N 1
ATOM 414 C CA . THR A 1 58 ? 22.500 -24.750 16.296 1.00 92.38 58 THR A CA 1
ATOM 415 C C . THR A 1 58 ? 22.488 -26.178 16.846 1.00 92.38 58 THR A C 1
ATOM 417 O O . THR A 1 58 ? 22.247 -27.120 16.095 1.00 92.38 58 THR A O 1
ATOM 420 N N . THR A 1 59 ? 22.675 -26.356 18.157 1.00 94.00 59 THR A N 1
ATOM 421 C CA . THR A 1 59 ? 22.593 -27.664 18.824 1.00 94.00 59 THR A CA 1
ATOM 422 C C . THR A 1 59 ? 21.185 -28.262 18.735 1.00 94.00 59 THR A C 1
ATOM 424 O O . THR A 1 59 ? 21.033 -29.433 18.372 1.00 94.00 59 THR A O 1
ATOM 427 N N . SER A 1 60 ? 20.147 -27.470 19.018 1.00 94.12 60 SER A N 1
ATOM 428 C CA . SER A 1 60 ? 18.760 -27.949 19.037 1.00 94.12 60 SER A CA 1
ATOM 429 C C . SER A 1 60 ? 18.217 -28.271 17.643 1.00 94.12 60 SER A C 1
ATOM 431 O O . SER A 1 60 ? 17.588 -29.315 17.453 1.00 94.12 60 SER A O 1
ATOM 433 N N . PHE A 1 61 ? 18.514 -27.438 16.645 1.00 90.25 61 PHE A N 1
ATOM 434 C CA . PHE A 1 61 ? 18.076 -27.644 15.261 1.00 90.25 61 PHE A CA 1
ATOM 435 C C . PHE A 1 61 ? 18.988 -28.590 14.462 1.00 90.25 61 PHE A C 1
ATOM 437 O O . PHE A 1 61 ? 18.539 -29.186 13.489 1.00 90.25 61 PHE A O 1
ATOM 444 N N . GLY A 1 62 ? 20.242 -28.788 14.884 1.00 88.88 62 GLY A N 1
ATOM 445 C CA . GLY A 1 62 ? 21.208 -29.662 14.206 1.00 88.88 62 GLY A CA 1
ATOM 446 C C . GLY A 1 62 ? 21.967 -29.004 13.045 1.00 88.88 62 GLY A C 1
ATOM 447 O O . GLY A 1 62 ? 22.644 -29.702 12.296 1.00 88.88 62 GLY A O 1
ATOM 448 N N . GLY A 1 63 ? 21.875 -27.680 12.899 1.00 85.75 63 GLY A N 1
ATOM 449 C CA . GLY A 1 63 ? 22.536 -26.910 11.844 1.00 85.75 63 GLY A CA 1
ATOM 450 C C . GLY A 1 63 ? 22.384 -25.398 12.034 1.00 85.75 63 GLY A C 1
ATOM 451 O O . GLY A 1 63 ? 21.721 -24.934 12.962 1.00 85.75 63 GLY A O 1
ATOM 452 N N . THR A 1 64 ? 23.040 -24.611 11.183 1.00 83.69 64 THR A N 1
ATOM 453 C CA . THR A 1 64 ? 23.129 -23.143 11.323 1.00 83.69 64 THR A CA 1
ATOM 454 C C . THR A 1 64 ? 22.042 -22.383 10.551 1.00 83.69 64 THR A C 1
ATOM 456 O O . THR A 1 64 ? 21.442 -22.908 9.612 1.00 83.69 64 THR A O 1
ATOM 459 N N . ASP A 1 65 ? 21.838 -21.106 10.894 1.00 77.69 65 ASP A N 1
ATOM 460 C CA . ASP A 1 65 ? 20.959 -20.191 10.144 1.00 77.69 65 ASP A CA 1
ATOM 461 C C . ASP A 1 65 ? 21.437 -19.972 8.696 1.00 77.69 65 ASP A C 1
ATOM 463 O O . ASP A 1 65 ? 20.629 -19.931 7.776 1.00 77.69 65 ASP A O 1
ATOM 467 N N . ALA A 1 66 ? 22.753 -19.908 8.461 1.00 71.62 66 ALA A N 1
ATOM 468 C CA . ALA A 1 66 ? 23.334 -19.787 7.120 1.00 71.62 66 ALA A CA 1
ATOM 469 C C . ALA A 1 66 ? 23.041 -21.005 6.218 1.00 71.62 66 ALA A C 1
ATOM 471 O O . ALA A 1 66 ? 22.967 -20.870 4.996 1.00 71.62 66 ALA A O 1
ATOM 472 N N . GLN A 1 67 ? 22.840 -22.181 6.822 1.00 75.62 67 GLN A N 1
ATOM 473 C CA . GLN A 1 67 ? 22.417 -23.411 6.146 1.00 75.62 67 GLN A CA 1
ATOM 474 C C . GLN A 1 67 ? 20.885 -23.537 6.029 1.00 75.62 67 GLN A C 1
ATOM 476 O O . GLN A 1 67 ? 20.417 -24.492 5.415 1.00 75.62 67 GLN A O 1
ATOM 481 N N . GLY A 1 68 ? 20.112 -22.607 6.602 1.00 74.38 68 GLY A N 1
ATOM 482 C CA . GLY A 1 68 ? 18.646 -22.595 6.555 1.00 74.38 68 GLY A CA 1
ATOM 483 C C . GLY A 1 68 ? 17.936 -23.472 7.593 1.00 74.38 68 GLY A C 1
ATOM 484 O O . GLY A 1 68 ? 16.738 -23.694 7.461 1.00 74.38 68 GLY A O 1
ATOM 485 N N . PHE A 1 69 ? 18.632 -23.970 8.624 1.00 79.25 69 PHE A N 1
ATOM 486 C CA . PHE A 1 69 ? 18.026 -24.863 9.628 1.00 79.25 69 PHE A CA 1
ATOM 487 C C . PHE A 1 69 ? 17.059 -24.152 10.588 1.00 79.25 69 PHE A C 1
ATOM 489 O O . PHE A 1 69 ? 16.141 -24.783 11.102 1.00 79.25 69 PHE A O 1
ATOM 496 N N . TRP A 1 70 ? 17.269 -22.861 10.848 1.00 85.56 70 TRP A N 1
ATOM 497 C CA . TRP A 1 70 ? 16.428 -22.027 11.712 1.00 85.56 70 TRP A CA 1
ATOM 498 C C . TRP A 1 70 ? 16.537 -20.557 11.307 1.00 85.56 70 TRP A C 1
ATOM 500 O O . TRP A 1 70 ? 17.536 -20.138 10.719 1.00 85.56 70 TRP A O 1
ATOM 510 N N . ILE A 1 71 ? 15.525 -19.761 11.655 1.00 82.88 71 ILE A N 1
ATOM 511 C CA . ILE A 1 71 ? 15.511 -18.307 11.444 1.00 82.88 71 ILE A CA 1
ATOM 512 C C . ILE A 1 71 ? 15.543 -17.550 12.774 1.00 82.88 71 ILE A C 1
ATOM 514 O O . ILE A 1 71 ? 15.177 -18.071 13.824 1.00 82.88 71 ILE A O 1
ATOM 518 N N . TRP A 1 72 ? 15.943 -16.276 12.746 1.00 83.38 72 TRP A N 1
ATOM 519 C CA . TRP A 1 72 ? 16.078 -15.457 13.961 1.00 83.38 72 TRP A CA 1
ATOM 520 C C . TRP A 1 72 ? 14.791 -15.300 14.783 1.00 83.38 72 TRP A C 1
ATOM 522 O O . TRP A 1 72 ? 14.874 -15.122 15.995 1.00 83.38 72 TRP A O 1
ATOM 532 N N . LYS A 1 73 ? 13.616 -15.456 14.164 1.00 83.62 73 LYS A N 1
ATOM 533 C CA . LYS A 1 73 ? 12.330 -15.523 14.871 1.00 83.62 73 LYS A CA 1
ATOM 534 C C . LYS A 1 73 ? 12.238 -16.734 15.809 1.00 83.62 73 LYS A C 1
ATOM 536 O O . LYS A 1 73 ? 11.800 -16.580 16.943 1.00 83.62 73 LYS A O 1
ATOM 541 N N . ASP A 1 74 ? 12.726 -17.894 15.378 1.00 89.00 74 ASP A N 1
ATOM 542 C CA . ASP A 1 74 ? 12.745 -19.121 16.184 1.00 89.00 74 ASP A CA 1
ATOM 543 C C . ASP A 1 74 ? 13.656 -18.947 17.411 1.00 89.00 74 ASP A C 1
ATOM 545 O O . ASP A 1 74 ? 13.364 -19.435 18.500 1.00 89.00 74 ASP A O 1
ATOM 549 N N . ALA A 1 75 ? 14.746 -18.187 17.244 1.00 90.06 75 ALA A N 1
ATOM 550 C CA . ALA A 1 75 ? 15.653 -17.837 18.330 1.00 90.06 75 ALA A CA 1
ATOM 551 C C . ALA A 1 75 ? 15.002 -16.895 19.355 1.00 90.06 75 ALA A C 1
ATOM 553 O O . ALA A 1 75 ? 15.280 -17.016 20.544 1.00 90.06 75 ALA A O 1
ATOM 554 N N . TYR A 1 76 ? 14.117 -15.991 18.927 1.00 89.62 76 TYR A N 1
ATOM 555 C CA . TYR A 1 76 ? 13.352 -15.132 19.836 1.00 89.62 76 TYR A CA 1
ATOM 556 C C . TYR A 1 76 ? 12.253 -15.902 20.573 1.00 89.62 76 TYR A C 1
ATOM 558 O O . TYR A 1 76 ? 12.139 -15.763 21.788 1.00 89.62 76 TYR A O 1
ATOM 566 N N . ASP A 1 77 ? 11.539 -16.809 19.900 1.00 91.94 77 ASP A N 1
ATOM 567 C CA . ASP A 1 77 ? 10.596 -17.708 20.581 1.00 91.94 77 ASP A CA 1
ATOM 568 C C . ASP A 1 77 ? 11.316 -18.590 21.631 1.00 91.94 77 ASP A C 1
ATOM 570 O O . ASP A 1 77 ? 10.764 -18.846 22.700 1.00 91.94 77 ASP A O 1
ATOM 574 N N . ALA A 1 78 ? 12.579 -18.981 21.398 1.00 95.00 78 ALA A N 1
ATOM 575 C CA . ALA A 1 78 ? 13.401 -19.700 22.382 1.00 95.00 78 ALA A CA 1
ATOM 576 C C . ALA A 1 78 ? 13.813 -18.835 23.594 1.00 95.00 78 ALA A C 1
ATOM 578 O O . ALA A 1 78 ? 13.875 -19.339 24.719 1.00 95.00 78 ALA A O 1
ATOM 579 N N . LEU A 1 79 ? 14.077 -17.535 23.395 1.00 94.31 79 LEU A N 1
ATOM 580 C CA . LEU A 1 79 ? 14.332 -16.577 24.483 1.00 94.31 79 LEU A CA 1
ATOM 581 C C . LEU A 1 79 ? 13.084 -16.364 25.352 1.00 94.31 79 LEU A C 1
ATOM 583 O O . LEU A 1 79 ? 13.177 -16.299 26.578 1.00 94.31 79 LEU A O 1
ATOM 587 N N . GLU A 1 80 ? 11.911 -16.273 24.730 1.00 93.94 80 GLU A N 1
ATOM 588 C CA . GLU A 1 80 ? 10.624 -16.153 25.419 1.00 93.94 80 GLU A CA 1
ATOM 589 C C . GLU A 1 80 ? 10.280 -17.442 26.182 1.00 93.94 80 GLU A C 1
ATOM 591 O O . GLU A 1 80 ? 9.979 -17.388 27.376 1.00 93.94 80 GLU A O 1
ATOM 596 N N . ALA A 1 81 ? 10.458 -18.609 25.553 1.00 95.94 81 ALA A N 1
ATOM 597 C CA . ALA A 1 81 ? 10.326 -19.912 26.203 1.00 95.94 81 ALA A CA 1
ATOM 598 C C . ALA A 1 81 ? 11.246 -20.046 27.432 1.00 95.94 81 ALA A C 1
ATOM 600 O O . ALA A 1 81 ? 10.815 -20.547 28.471 1.00 95.94 81 ALA A O 1
ATOM 601 N N . ALA A 1 82 ? 12.490 -19.554 27.365 1.00 96.75 82 ALA A N 1
ATOM 602 C CA . ALA A 1 82 ? 13.404 -19.549 28.509 1.00 96.75 82 ALA A CA 1
ATOM 603 C C . ALA A 1 82 ? 12.888 -18.688 29.683 1.00 96.75 82 ALA A C 1
ATOM 605 O O . ALA A 1 82 ? 13.040 -19.093 30.838 1.00 96.75 82 ALA A O 1
ATOM 606 N N . GLN A 1 83 ? 12.245 -17.543 29.410 1.00 96.25 83 GLN A N 1
ATOM 607 C CA . GLN A 1 83 ? 11.605 -16.710 30.441 1.00 96.25 83 GLN A CA 1
ATOM 608 C C . GLN A 1 83 ? 10.400 -17.417 31.066 1.00 96.25 83 GLN A C 1
ATOM 610 O O . GLN A 1 83 ? 10.303 -17.470 32.291 1.00 96.25 83 GLN A O 1
ATOM 615 N N . VAL A 1 84 ? 9.525 -18.023 30.256 1.00 96.50 84 VAL A N 1
ATOM 616 C CA . VAL A 1 84 ? 8.381 -18.806 30.754 1.00 96.50 84 VAL A CA 1
ATOM 617 C C . VAL A 1 84 ? 8.869 -19.959 31.636 1.00 96.50 84 VAL A C 1
ATOM 619 O O . VAL A 1 84 ? 8.456 -20.067 32.788 1.00 96.50 84 VAL A O 1
ATOM 622 N N . LEU A 1 85 ? 9.833 -20.761 31.172 1.00 96.69 85 LEU A N 1
ATOM 623 C CA . LEU A 1 85 ? 10.441 -21.851 31.950 1.00 96.69 85 LEU A CA 1
ATOM 624 C C . LEU A 1 85 ? 11.091 -21.373 33.261 1.00 96.69 85 LEU A C 1
ATOM 626 O O . LEU A 1 85 ? 11.077 -22.095 34.263 1.00 96.69 85 LEU A O 1
ATOM 630 N N . PHE A 1 86 ? 11.663 -20.167 33.274 1.00 96.56 86 PHE A N 1
ATOM 631 C CA . PHE A 1 86 ? 12.208 -19.552 34.480 1.00 96.56 86 PHE A CA 1
ATOM 632 C C . PHE A 1 86 ? 11.093 -19.159 35.459 1.00 96.56 86 PHE A C 1
ATOM 634 O O . PHE A 1 86 ? 11.141 -19.540 36.629 1.00 96.56 86 PHE A O 1
ATOM 641 N N . LEU A 1 87 ? 10.058 -18.463 34.990 1.00 95.56 87 LEU A N 1
ATOM 642 C CA . LEU A 1 87 ? 8.952 -17.970 35.816 1.00 95.56 87 LEU A CA 1
ATOM 643 C C . LEU A 1 87 ? 8.073 -19.100 36.361 1.00 95.56 87 LEU A C 1
ATOM 645 O O . LEU A 1 87 ? 7.756 -19.090 37.548 1.00 95.56 87 LEU A O 1
ATOM 649 N N . ARG A 1 88 ? 7.796 -20.145 35.573 1.00 94.00 88 ARG A N 1
ATOM 650 C CA . ARG A 1 88 ? 7.107 -21.358 36.055 1.00 94.00 88 ARG A CA 1
ATOM 651 C C . ARG A 1 88 ? 7.842 -22.032 37.222 1.00 94.00 88 ARG A C 1
ATOM 653 O O . ARG A 1 88 ? 7.211 -22.648 38.076 1.00 94.00 88 ARG A O 1
ATOM 660 N N . ARG A 1 89 ? 9.177 -21.919 37.280 1.00 93.31 89 ARG A N 1
ATOM 661 C CA . ARG A 1 89 ? 10.014 -22.550 38.317 1.00 93.31 89 ARG A CA 1
ATOM 662 C C . ARG A 1 89 ? 10.338 -21.644 39.510 1.00 93.31 89 ARG A C 1
ATOM 664 O O . ARG A 1 89 ? 10.433 -22.150 40.624 1.00 93.31 89 ARG A O 1
ATOM 671 N N . PHE A 1 90 ? 10.551 -20.348 39.288 1.00 92.94 90 PHE A N 1
ATOM 672 C CA . PHE A 1 90 ? 11.035 -19.407 40.310 1.00 92.94 90 PHE A CA 1
ATOM 673 C C . PHE A 1 90 ? 10.061 -18.260 40.611 1.00 92.94 90 PHE A C 1
ATOM 675 O O . PHE A 1 90 ? 10.212 -17.596 41.632 1.00 92.94 90 PHE A O 1
ATOM 682 N N . GLY A 1 91 ? 9.036 -18.051 39.783 1.00 89.19 91 GLY A N 1
ATOM 683 C CA . GLY A 1 91 ? 8.012 -17.018 39.954 1.00 89.19 91 GLY A CA 1
ATOM 684 C C . GLY A 1 91 ? 7.337 -17.027 41.331 1.00 89.19 91 GLY A C 1
ATOM 685 O O . GLY A 1 91 ? 7.307 -15.975 41.965 1.00 89.19 91 GLY A O 1
ATOM 686 N N . PRO A 1 92 ? 6.881 -18.179 41.867 1.00 87.62 92 PRO A N 1
ATOM 687 C CA . PRO A 1 92 ? 6.316 -18.240 43.217 1.00 87.62 92 PRO A CA 1
ATOM 688 C C . PRO A 1 92 ? 7.296 -17.796 44.314 1.00 87.62 92 PRO A C 1
ATOM 690 O O . PRO A 1 92 ? 6.890 -17.138 45.269 1.00 87.62 92 PRO A O 1
ATOM 693 N N . ALA A 1 93 ? 8.592 -18.098 44.163 1.00 88.62 93 ALA A N 1
ATOM 694 C CA . ALA A 1 93 ? 9.619 -17.644 45.097 1.00 88.62 93 ALA A CA 1
ATOM 695 C C . ALA A 1 93 ? 9.840 -16.125 44.984 1.00 88.62 93 ALA A C 1
ATOM 697 O O . ALA A 1 93 ? 9.840 -15.439 46.003 1.00 88.62 93 ALA A O 1
ATOM 698 N N . ILE A 1 94 ? 9.925 -15.591 43.759 1.00 87.69 94 ILE A N 1
ATOM 699 C CA . ILE A 1 94 ? 10.033 -14.146 43.491 1.00 87.69 94 ILE A CA 1
ATOM 700 C C . ILE A 1 94 ? 8.857 -13.386 44.115 1.00 87.69 94 ILE A C 1
ATOM 702 O O . ILE A 1 94 ? 9.083 -12.392 44.801 1.00 87.69 94 ILE A O 1
ATOM 706 N N . LEU A 1 95 ? 7.624 -13.876 43.942 1.00 85.62 95 LEU A N 1
ATOM 707 C CA . LEU A 1 95 ? 6.430 -13.284 44.553 1.00 85.62 95 LEU A CA 1
ATOM 708 C C . LEU A 1 95 ? 6.462 -13.359 46.087 1.00 85.62 95 LEU A C 1
ATOM 710 O O . LEU A 1 95 ? 6.132 -12.380 46.741 1.00 85.62 95 LEU A O 1
ATOM 714 N N . SER A 1 96 ? 6.906 -14.477 46.674 1.00 84.50 96 SER A N 1
ATOM 715 C CA . SER A 1 96 ? 7.000 -14.615 48.140 1.00 84.50 96 SER A CA 1
ATOM 716 C C . SER A 1 96 ? 8.078 -13.742 48.800 1.00 84.50 96 SER A C 1
ATOM 718 O O . SER A 1 96 ? 7.978 -13.448 49.987 1.00 84.50 96 SER A O 1
ATOM 720 N N . GLN A 1 97 ? 9.114 -13.351 48.050 1.00 85.06 97 GLN A N 1
ATOM 721 C CA . GLN A 1 97 ? 10.241 -12.547 48.542 1.00 85.06 97 GLN A CA 1
ATOM 722 C C . GLN A 1 97 ? 10.087 -11.051 48.229 1.00 85.06 97 GLN A C 1
ATOM 724 O O . GLN A 1 97 ? 10.729 -10.220 48.871 1.00 85.06 97 GLN A O 1
ATOM 729 N N . SER A 1 98 ? 9.249 -10.693 47.252 1.00 85.94 98 SER A N 1
ATOM 730 C CA . SER A 1 98 ? 9.009 -9.305 46.855 1.00 85.94 98 SER A CA 1
ATOM 731 C C . SER A 1 98 ? 7.881 -8.710 47.692 1.00 85.94 98 SER A C 1
ATOM 733 O O . SER A 1 98 ? 6.713 -9.015 47.483 1.00 85.94 98 SER A O 1
ATOM 735 N N . THR A 1 99 ? 8.219 -7.819 48.622 1.00 81.38 99 THR A N 1
ATOM 736 C CA . THR A 1 99 ? 7.240 -7.182 49.521 1.00 81.38 99 THR A CA 1
ATOM 737 C C . THR A 1 99 ? 6.308 -6.183 48.828 1.00 81.38 99 THR A C 1
ATOM 739 O O . THR A 1 99 ? 5.309 -5.785 49.422 1.00 81.38 99 THR A O 1
ATOM 742 N N . THR A 1 100 ? 6.605 -5.773 47.588 1.00 91.00 100 THR A N 1
ATOM 743 C CA . THR A 1 100 ? 5.786 -4.830 46.809 1.00 91.00 100 THR A CA 1
ATOM 744 C C . THR A 1 100 ? 5.691 -5.205 45.319 1.00 91.00 100 THR A C 1
ATOM 746 O O . THR A 1 100 ? 6.602 -5.844 44.767 1.00 91.00 100 THR A O 1
ATOM 749 N N . PRO A 1 101 ? 4.630 -4.758 44.612 1.00 91.00 101 PRO A N 1
ATOM 750 C CA . PRO A 1 101 ? 4.533 -4.864 43.154 1.00 91.00 101 PRO A CA 1
ATOM 751 C C . PRO A 1 101 ? 5.722 -4.227 42.421 1.00 91.00 101 PRO A C 1
ATOM 753 O O . PRO A 1 101 ? 6.208 -4.778 41.436 1.00 91.00 101 PRO A O 1
ATOM 756 N N . GLN A 1 102 ? 6.242 -3.106 42.928 1.00 93.50 102 GLN A N 1
ATOM 757 C CA . GLN A 1 102 ? 7.376 -2.379 42.353 1.00 93.50 102 GLN A CA 1
ATOM 758 C C . GLN A 1 10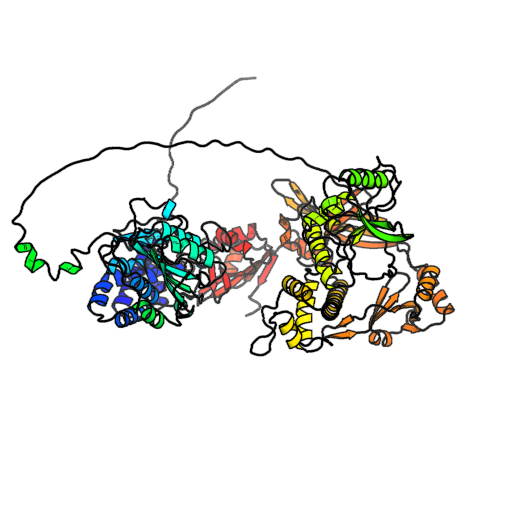2 ? 8.680 -3.190 42.447 1.00 93.50 102 GLN A C 1
ATOM 760 O O . GLN A 1 102 ? 9.425 -3.268 41.470 1.00 93.50 102 GLN A O 1
ATOM 765 N N . ALA A 1 103 ? 8.934 -3.858 43.580 1.00 92.44 103 ALA A N 1
ATOM 766 C CA . ALA A 1 103 ? 10.078 -4.763 43.729 1.00 92.44 103 ALA A CA 1
ATOM 767 C C . ALA A 1 103 ? 9.986 -5.957 42.760 1.00 92.44 103 ALA A C 1
ATOM 769 O O . ALA A 1 103 ? 10.981 -6.353 42.148 1.00 92.44 103 ALA A O 1
ATOM 770 N N . THR A 1 104 ? 8.771 -6.476 42.555 1.00 93.00 104 THR A N 1
ATOM 771 C CA . THR A 1 104 ? 8.519 -7.552 41.587 1.00 93.00 104 THR A CA 1
ATOM 772 C C . THR A 1 104 ? 8.771 -7.075 40.153 1.00 93.00 104 THR A C 1
ATOM 774 O O . THR A 1 104 ? 9.486 -7.743 39.407 1.00 93.00 104 THR A O 1
ATOM 777 N N . LEU A 1 105 ? 8.266 -5.894 39.772 1.00 95.19 105 LEU A N 1
ATOM 778 C CA . LEU A 1 105 ? 8.498 -5.291 38.454 1.00 95.19 105 LEU A CA 1
ATOM 779 C C . LEU A 1 105 ? 9.997 -5.086 38.176 1.00 95.19 105 LEU A C 1
ATOM 781 O O . LEU A 1 105 ? 10.465 -5.417 37.085 1.00 95.19 105 LEU A O 1
ATOM 785 N N . ALA A 1 106 ? 10.766 -4.620 39.164 1.00 93.69 106 ALA A N 1
ATOM 786 C CA . ALA A 1 106 ? 12.217 -4.477 39.041 1.00 93.69 106 ALA A CA 1
ATOM 787 C C . ALA A 1 106 ? 12.914 -5.825 38.758 1.00 93.69 106 ALA A C 1
ATOM 789 O O . ALA A 1 106 ? 13.820 -5.891 37.923 1.00 93.69 106 ALA A O 1
ATOM 790 N N . MET A 1 107 ? 12.458 -6.920 39.379 1.00 93.19 107 MET A N 1
ATOM 791 C CA . MET A 1 107 ? 12.945 -8.269 39.067 1.00 93.19 107 MET A CA 1
ATOM 792 C C . MET A 1 107 ? 12.565 -8.701 37.639 1.00 93.19 107 MET A C 1
ATOM 794 O O . MET A 1 107 ? 13.416 -9.216 36.914 1.00 93.19 107 MET A O 1
ATOM 798 N N . MET A 1 108 ? 11.329 -8.441 37.197 1.00 94.56 108 MET A N 1
ATOM 799 C CA . MET A 1 108 ? 10.876 -8.744 35.829 1.00 94.56 108 MET A CA 1
ATOM 800 C C . MET A 1 108 ? 11.693 -7.990 34.769 1.00 94.56 108 MET A C 1
ATOM 802 O O . MET A 1 108 ? 12.092 -8.582 33.763 1.00 94.56 108 MET A O 1
ATOM 806 N N . LYS A 1 109 ? 12.012 -6.709 35.012 1.00 94.12 109 LYS A N 1
ATOM 807 C CA . LYS A 1 109 ? 12.921 -5.918 34.164 1.00 94.12 109 LYS A CA 1
ATOM 808 C C . LYS A 1 109 ? 14.314 -6.531 34.118 1.00 94.12 109 LYS A C 1
ATOM 810 O O . LYS A 1 109 ? 14.811 -6.799 33.028 1.00 94.12 109 LYS A O 1
ATOM 815 N N . ARG A 1 110 ? 14.896 -6.855 35.277 1.00 93.44 110 ARG A N 1
ATOM 816 C CA . ARG A 1 110 ? 16.226 -7.471 35.360 1.00 93.44 110 ARG A CA 1
ATOM 817 C C . ARG A 1 110 ? 16.304 -8.800 34.603 1.00 93.44 110 ARG A C 1
ATOM 819 O O . ARG A 1 110 ? 17.304 -9.044 33.940 1.00 93.44 110 ARG A O 1
ATOM 826 N N . ILE A 1 111 ? 15.262 -9.637 34.651 1.00 93.38 111 ILE A N 1
ATOM 827 C CA . ILE A 1 111 ? 15.181 -10.893 33.878 1.00 93.38 111 ILE A CA 1
ATOM 828 C C . ILE A 1 111 ? 15.161 -10.605 32.368 1.00 93.38 111 ILE A C 1
ATOM 830 O O . ILE A 1 111 ? 15.950 -11.189 31.626 1.00 93.38 111 ILE A O 1
ATOM 834 N N . ALA A 1 112 ? 14.308 -9.680 31.916 1.00 92.12 112 ALA A N 1
ATOM 835 C CA . ALA A 1 112 ? 14.208 -9.297 30.505 1.00 92.12 112 ALA A CA 1
ATOM 836 C C . ALA A 1 112 ? 15.489 -8.618 29.970 1.00 92.12 112 ALA A C 1
ATOM 838 O O . ALA A 1 112 ? 15.817 -8.720 28.785 1.00 92.12 112 ALA A O 1
ATOM 839 N N . GLU A 1 113 ? 16.241 -7.938 30.837 1.00 92.81 113 GLU A N 1
ATOM 840 C CA . GLU A 1 113 ? 17.498 -7.268 30.497 1.00 92.81 113 GLU A CA 1
ATOM 841 C C . GLU A 1 113 ? 18.652 -8.233 30.199 1.00 92.81 113 GLU A C 1
ATOM 843 O O . GLU A 1 113 ? 19.517 -7.885 29.389 1.00 92.81 113 GLU A O 1
ATOM 848 N N . LEU A 1 114 ? 18.630 -9.452 30.760 1.00 93.44 114 LEU A N 1
ATOM 849 C CA . LEU A 1 114 ? 19.614 -10.507 30.472 1.00 93.44 114 LEU A CA 1
ATOM 850 C C . LEU A 1 114 ? 19.550 -11.014 29.024 1.00 93.44 114 LEU A C 1
ATOM 852 O O . LEU A 1 114 ? 20.477 -11.693 28.583 1.00 93.44 114 LEU A O 1
ATOM 856 N N . LEU A 1 115 ? 18.475 -10.729 28.287 1.00 92.12 115 LEU A N 1
ATOM 857 C CA . LEU A 1 115 ? 18.234 -11.283 26.956 1.00 92.12 115 LEU A CA 1
ATOM 858 C C . LEU A 1 115 ? 18.518 -10.258 25.846 1.00 92.12 115 LEU A C 1
ATOM 860 O O . LEU A 1 115 ? 18.236 -9.067 26.020 1.00 92.12 115 LEU A O 1
ATOM 864 N N . PRO A 1 116 ? 19.076 -10.685 24.697 1.00 87.44 116 PRO A N 1
ATOM 865 C CA . PRO A 1 116 ? 19.422 -9.783 23.606 1.00 87.44 116 PRO A CA 1
ATOM 866 C C . PRO A 1 116 ? 18.167 -9.191 22.954 1.00 87.44 116 PRO A C 1
ATOM 868 O O . PRO A 1 116 ? 17.106 -9.810 22.920 1.00 87.44 116 PRO A O 1
ATOM 871 N N . THR A 1 117 ? 18.291 -7.988 22.399 1.00 81.44 117 THR A N 1
ATOM 872 C CA . THR A 1 117 ? 17.181 -7.291 21.738 1.00 81.44 117 THR A CA 1
ATOM 873 C C . THR A 1 117 ? 16.814 -7.919 20.389 1.00 81.44 117 THR A C 1
ATOM 875 O O . THR A 1 117 ? 17.676 -8.407 19.645 1.00 81.44 117 THR A O 1
ATOM 878 N N . HIS A 1 118 ? 15.523 -7.879 20.043 1.00 76.88 118 HIS A N 1
ATOM 879 C CA . HIS A 1 118 ? 14.958 -8.484 18.830 1.00 76.88 118 HIS A CA 1
ATOM 880 C C . HIS A 1 118 ? 15.256 -7.629 17.580 1.00 76.88 118 HIS A C 1
ATOM 882 O O . HIS A 1 118 ? 14.390 -6.990 16.989 1.00 76.88 118 HIS A O 1
ATOM 888 N N . THR A 1 119 ? 16.533 -7.583 17.200 1.00 64.31 119 THR A N 1
ATOM 889 C CA . THR A 1 119 ? 17.103 -6.694 16.170 1.00 64.31 119 THR A CA 1
ATOM 890 C C . THR A 1 119 ? 16.984 -7.190 14.724 1.00 64.31 119 THR A C 1
ATOM 892 O O . THR A 1 119 ? 17.335 -6.448 13.808 1.00 64.31 119 THR A O 1
ATOM 895 N N . ARG A 1 120 ? 16.520 -8.425 14.480 1.00 60.16 120 ARG A N 1
ATOM 896 C CA . ARG A 1 120 ? 16.475 -9.055 13.144 1.00 60.16 120 ARG A CA 1
ATOM 897 C C . ARG A 1 120 ? 15.093 -9.637 12.860 1.00 60.16 120 ARG A C 1
ATOM 899 O O . ARG A 1 120 ? 14.712 -10.630 13.469 1.00 60.16 120 ARG A O 1
ATOM 906 N N . ARG A 1 121 ? 14.336 -9.055 11.930 1.00 56.00 121 ARG A N 1
ATOM 907 C CA . ARG A 1 121 ? 12.975 -9.530 11.619 1.00 56.00 121 ARG A CA 1
ATOM 908 C C . ARG A 1 121 ? 12.973 -10.581 10.504 1.00 56.00 121 ARG A C 1
ATOM 910 O O . ARG A 1 121 ? 13.763 -10.503 9.563 1.00 56.00 121 ARG A O 1
ATOM 917 N N . SER A 1 122 ? 12.039 -11.528 10.599 1.00 50.88 122 SER A N 1
ATOM 918 C CA . SER A 1 122 ? 11.572 -12.336 9.468 1.00 50.88 122 SER A CA 1
ATOM 919 C C . SER A 1 122 ? 10.272 -11.746 8.920 1.00 50.88 122 SER A C 1
ATOM 921 O O . SER A 1 122 ? 9.476 -11.186 9.678 1.00 50.88 122 SER A O 1
ATOM 923 N N . ASP A 1 123 ? 10.027 -11.906 7.621 1.00 41.94 123 ASP A N 1
ATOM 924 C CA . ASP A 1 123 ? 8.826 -11.361 6.972 1.00 41.94 123 ASP A CA 1
ATOM 925 C C . ASP A 1 123 ? 7.522 -11.915 7.554 1.00 41.94 123 ASP A C 1
ATOM 927 O O . ASP A 1 123 ? 6.539 -11.194 7.628 1.00 41.94 123 ASP A O 1
ATOM 931 N N . GLU A 1 124 ? 7.512 -13.170 8.007 1.00 40.84 124 GLU A N 1
ATOM 932 C CA . GLU A 1 124 ? 6.351 -13.809 8.644 1.00 40.84 124 GLU A CA 1
ATOM 933 C C . GLU A 1 124 ? 5.936 -13.070 9.931 1.00 40.84 124 GLU A C 1
ATOM 935 O O . GLU A 1 124 ? 4.759 -12.785 10.151 1.00 40.84 124 GLU A O 1
ATOM 940 N N . SER A 1 125 ? 6.924 -12.624 10.716 1.00 45.38 125 SER A N 1
ATOM 941 C CA . SER A 1 125 ? 6.704 -11.810 11.921 1.00 45.38 125 SER A CA 1
ATOM 942 C C . SER A 1 125 ? 6.163 -10.412 11.594 1.00 45.38 125 SER A C 1
ATOM 944 O O . SER A 1 125 ? 5.471 -9.807 12.411 1.00 45.38 125 SER A O 1
ATOM 946 N N . GLN A 1 126 ? 6.486 -9.886 10.408 1.00 42.16 126 GLN A N 1
ATOM 947 C CA . GLN A 1 126 ? 6.035 -8.572 9.949 1.00 42.16 126 GLN A CA 1
ATOM 948 C C . GLN A 1 126 ? 4.656 -8.636 9.272 1.00 42.16 126 GLN A C 1
ATOM 950 O O . GLN A 1 126 ? 3.849 -7.734 9.478 1.00 42.16 126 GLN A O 1
ATOM 955 N N . ALA A 1 127 ? 4.364 -9.715 8.541 1.00 39.50 127 ALA A N 1
ATOM 956 C CA . ALA A 1 127 ? 3.082 -9.963 7.885 1.00 39.50 127 ALA A CA 1
ATOM 957 C C . ALA A 1 127 ? 1.942 -10.214 8.885 1.00 39.50 127 ALA A C 1
ATOM 959 O O . ALA A 1 127 ? 0.825 -9.776 8.639 1.00 39.50 127 ALA A O 1
ATOM 960 N N . MET A 1 128 ? 2.214 -10.870 10.021 1.00 42.56 128 MET A N 1
ATOM 961 C CA . MET A 1 128 ? 1.197 -11.148 11.050 1.00 42.56 128 MET A CA 1
ATOM 962 C C . MET A 1 128 ? 1.195 -10.160 12.232 1.00 42.56 128 MET A C 1
ATOM 964 O O . MET A 1 128 ? 0.348 -10.270 13.113 1.00 42.56 128 MET A O 1
ATOM 968 N N . GLN A 1 129 ? 2.149 -9.220 12.295 1.00 50.59 129 GLN A N 1
ATOM 969 C CA . GLN A 1 129 ? 2.357 -8.298 13.432 1.00 50.59 129 GLN A CA 1
ATOM 970 C C . GLN A 1 129 ? 2.448 -8.982 14.817 1.00 50.59 129 GLN A C 1
ATOM 972 O O . GLN A 1 129 ? 2.177 -8.365 15.846 1.00 50.59 129 GLN A O 1
ATOM 977 N N . GLN A 1 130 ? 2.865 -10.252 14.856 1.00 52.09 130 GLN A N 1
ATOM 978 C CA . GLN A 1 130 ? 2.937 -11.071 16.070 1.00 52.09 130 GLN A CA 1
ATOM 979 C C . GLN A 1 130 ? 4.166 -10.731 16.925 1.00 52.09 130 GLN A C 1
ATOM 981 O O . GLN A 1 130 ? 5.151 -11.475 16.963 1.00 52.09 130 GLN A O 1
ATOM 986 N N . LEU A 1 131 ? 4.108 -9.603 17.630 1.00 62.88 131 LEU A N 1
ATOM 987 C CA . LEU A 1 131 ? 5.098 -9.227 18.636 1.00 62.88 131 LEU A CA 1
ATOM 988 C C . LEU A 1 131 ? 4.609 -9.632 20.026 1.00 62.88 131 LEU A C 1
ATOM 990 O O . LEU A 1 131 ? 3.582 -9.149 20.502 1.00 62.88 131 LEU A O 1
ATOM 994 N N . SER A 1 132 ? 5.362 -10.519 20.672 1.00 72.81 132 SER A N 1
ATOM 995 C CA . SER A 1 132 ? 5.082 -10.974 22.032 1.00 72.81 132 SER A CA 1
ATOM 996 C C . SER A 1 132 ? 5.178 -9.824 23.037 1.00 72.81 132 SER A C 1
ATOM 998 O O . SER A 1 132 ? 5.977 -8.897 22.875 1.00 72.81 132 SER A O 1
ATOM 1000 N N . THR A 1 133 ? 4.363 -9.887 24.088 1.00 85.88 133 THR A N 1
ATOM 1001 C CA . THR A 1 133 ? 4.329 -8.875 25.149 1.00 85.88 133 THR A CA 1
ATOM 1002 C C . THR A 1 133 ? 5.632 -8.901 25.962 1.00 85.88 133 THR A C 1
ATOM 1004 O O . THR A 1 133 ? 5.972 -9.958 26.497 1.00 85.88 133 THR A O 1
ATOM 1007 N N . PRO A 1 134 ? 6.349 -7.770 26.123 1.00 91.31 134 PRO A N 1
ATOM 1008 C CA . PRO A 1 134 ? 7.528 -7.701 26.980 1.00 91.31 134 PRO A CA 1
ATOM 1009 C C . PRO A 1 134 ? 7.199 -8.118 28.415 1.00 91.31 134 PRO A C 1
ATOM 1011 O O . PRO A 1 134 ? 6.230 -7.618 28.982 1.00 91.31 134 PRO A O 1
ATOM 1014 N N . LEU A 1 135 ? 8.027 -8.967 29.035 1.00 94.12 135 LEU A N 1
ATOM 1015 C CA . LEU A 1 135 ? 7.778 -9.499 30.384 1.00 94.12 135 LEU A CA 1
ATOM 1016 C C . LEU A 1 135 ? 7.402 -8.428 31.445 1.00 94.12 135 LEU A C 1
ATOM 1018 O O . LEU A 1 135 ? 6.440 -8.649 32.180 1.00 94.12 135 LEU A O 1
ATOM 1022 N N . PRO A 1 136 ? 8.051 -7.246 31.523 1.00 95.19 136 PRO A N 1
ATOM 1023 C CA . PRO A 1 136 ? 7.636 -6.203 32.466 1.00 95.19 136 PRO A CA 1
ATOM 1024 C C . PRO A 1 136 ? 6.211 -5.683 32.217 1.00 95.19 136 PRO A C 1
ATOM 1026 O O . PRO A 1 136 ? 5.473 -5.442 33.168 1.00 95.19 136 PRO A O 1
ATOM 1029 N N . LEU A 1 137 ? 5.798 -5.557 30.950 1.00 95.50 137 LEU A N 1
ATOM 1030 C CA . LEU A 1 137 ? 4.435 -5.166 30.581 1.00 95.50 137 LEU A CA 1
ATOM 1031 C C . LEU A 1 137 ? 3.441 -6.311 30.821 1.00 95.50 137 LEU A C 1
ATOM 1033 O O . LEU A 1 137 ? 2.327 -6.058 31.275 1.00 95.50 137 LEU A O 1
ATOM 1037 N N . ALA A 1 138 ? 3.841 -7.564 30.581 1.00 95.44 138 ALA A N 1
ATOM 1038 C CA . ALA A 1 138 ? 3.018 -8.737 30.869 1.00 95.44 138 ALA A CA 1
ATOM 1039 C C . ALA A 1 138 ? 2.676 -8.834 32.366 1.00 95.44 138 ALA A C 1
ATOM 1041 O O . ALA A 1 138 ? 1.518 -9.051 32.719 1.00 95.44 138 ALA A O 1
ATOM 1042 N N . PHE A 1 139 ? 3.646 -8.551 33.242 1.00 95.75 139 PHE A N 1
ATOM 1043 C CA . PHE A 1 139 ? 3.435 -8.479 34.687 1.00 95.75 139 PHE A CA 1
ATOM 1044 C C . PHE A 1 139 ? 2.441 -7.377 35.094 1.00 95.75 139 PHE A C 1
ATOM 1046 O O . PHE A 1 139 ? 1.500 -7.648 35.836 1.00 95.75 139 PHE A O 1
ATOM 1053 N N . VAL A 1 140 ? 2.599 -6.151 34.578 1.00 96.25 140 VAL A N 1
ATOM 1054 C CA . VAL A 1 140 ? 1.665 -5.036 34.851 1.00 96.25 140 VAL A CA 1
ATOM 1055 C C . VAL A 1 140 ? 0.253 -5.360 34.339 1.00 96.25 140 VAL A C 1
ATOM 1057 O O . VAL A 1 140 ? -0.732 -5.142 35.038 1.00 96.25 140 VAL A O 1
ATOM 1060 N N . THR A 1 141 ? 0.147 -5.979 33.162 1.00 95.94 141 THR A N 1
ATOM 1061 C CA . THR A 1 141 ? -1.127 -6.435 32.575 1.00 95.94 141 THR A CA 1
ATOM 1062 C C . THR A 1 141 ? -1.803 -7.500 33.450 1.00 95.94 141 THR A C 1
ATOM 1064 O O . THR A 1 141 ? -3.008 -7.433 33.687 1.00 95.94 141 THR A O 1
ATOM 1067 N N . ALA A 1 142 ? -1.031 -8.449 33.988 1.00 94.50 142 ALA A N 1
ATOM 1068 C CA . ALA A 1 142 ? -1.526 -9.477 34.901 1.00 94.50 142 ALA A CA 1
ATOM 1069 C C . ALA A 1 142 ? -1.976 -8.912 36.263 1.00 94.50 142 ALA A C 1
ATOM 1071 O O . ALA A 1 142 ? -2.965 -9.389 36.820 1.00 94.50 142 ALA A O 1
ATOM 1072 N N . LEU A 1 143 ? -1.302 -7.879 36.786 1.00 93.88 143 LEU A N 1
ATOM 1073 C CA . LEU A 1 143 ? -1.739 -7.178 38.000 1.00 93.88 143 LEU A CA 1
ATOM 1074 C C . LEU A 1 143 ? -3.075 -6.450 37.797 1.00 93.88 143 LEU A C 1
ATOM 1076 O O . LEU A 1 143 ? -3.965 -6.583 38.634 1.00 93.88 143 LEU A O 1
ATOM 1080 N N . ALA A 1 144 ? -3.253 -5.748 36.672 1.00 94.88 144 ALA A N 1
ATOM 1081 C CA . ALA A 1 144 ? -4.498 -5.035 36.361 1.00 94.88 144 ALA A CA 1
ATOM 1082 C C . ALA A 1 144 ? -5.733 -5.962 36.308 1.00 94.88 144 ALA A C 1
ATOM 1084 O O . ALA A 1 144 ? -6.860 -5.538 36.580 1.00 94.88 144 ALA A O 1
ATOM 1085 N N . ALA A 1 145 ? -5.521 -7.244 35.992 1.00 94.00 145 ALA A N 1
ATOM 1086 C CA . ALA A 1 145 ? -6.572 -8.256 35.952 1.00 94.00 145 ALA A CA 1
ATOM 1087 C C . ALA A 1 145 ? -7.053 -8.728 37.335 1.00 94.00 145 ALA A C 1
ATOM 1089 O O . ALA A 1 145 ? -8.133 -9.311 37.410 1.00 94.00 145 ALA A O 1
ATOM 1090 N N . ALA A 1 146 ? -6.294 -8.467 38.410 1.00 91.00 146 ALA A N 1
ATOM 1091 C CA . ALA A 1 146 ? -6.629 -8.848 39.787 1.00 91.00 146 ALA A CA 1
ATOM 1092 C C . ALA A 1 146 ? -7.048 -10.333 39.935 1.00 91.00 146 ALA A C 1
ATOM 1094 O O . ALA A 1 146 ? -8.098 -10.651 40.498 1.00 91.00 146 ALA A O 1
ATOM 1095 N N . MET A 1 147 ? -6.228 -11.235 39.381 1.00 90.25 147 MET A N 1
ATOM 1096 C CA . MET A 1 147 ? -6.491 -12.681 39.334 1.00 90.25 147 MET A CA 1
ATOM 1097 C C . MET A 1 147 ? -6.419 -13.349 40.716 1.00 90.25 147 MET A C 1
ATOM 1099 O O . MET A 1 147 ? -5.522 -13.062 41.509 1.00 90.25 147 MET A O 1
ATOM 1103 N N . ALA A 1 148 ? -7.308 -14.312 40.952 1.00 87.44 148 ALA A N 1
ATOM 1104 C CA . ALA A 1 148 ? -7.337 -15.199 42.113 1.00 87.44 148 ALA A CA 1
ATOM 1105 C C . ALA A 1 148 ? -7.171 -16.675 41.695 1.00 87.44 148 ALA A C 1
ATOM 1107 O O . ALA A 1 148 ? -7.381 -17.043 40.541 1.00 87.44 148 ALA A O 1
ATOM 1108 N N . SER A 1 149 ? -6.856 -17.565 42.642 1.00 90.00 149 SER A N 1
ATOM 1109 C CA . SER A 1 149 ? -6.725 -19.007 42.359 1.00 90.00 149 SER A CA 1
ATOM 1110 C C . SER A 1 149 ? -8.046 -19.694 41.978 1.00 90.00 149 SER A C 1
ATOM 1112 O O . SER A 1 149 ? -8.042 -20.829 41.515 1.00 90.00 149 SER A O 1
ATOM 1114 N N . SER A 1 150 ? -9.180 -19.028 42.209 1.00 87.75 150 SER A N 1
ATOM 1115 C CA . SER A 1 150 ? -10.525 -19.451 41.806 1.00 87.75 150 SER A CA 1
ATOM 1116 C C . SER A 1 150 ? -10.880 -19.062 40.359 1.00 87.75 150 SER A C 1
ATOM 1118 O O . SER A 1 150 ? -11.969 -19.398 39.893 1.00 87.75 150 SER A O 1
ATOM 1120 N N . ASP A 1 151 ? -9.987 -18.377 39.633 1.00 93.12 151 ASP A N 1
ATOM 1121 C CA . ASP A 1 151 ? -10.238 -17.938 38.260 1.00 93.12 151 ASP A CA 1
ATOM 1122 C C . ASP A 1 151 ? -9.960 -18.993 37.186 1.00 93.12 151 ASP A C 1
ATOM 1124 O O . ASP A 1 151 ? -9.059 -19.825 37.300 1.00 93.12 151 ASP A O 1
ATOM 1128 N N . LEU A 1 152 ? -10.702 -18.865 36.083 1.00 95.62 152 LEU A N 1
ATOM 1129 C CA . LEU A 1 152 ? -10.365 -19.417 34.778 1.00 95.62 152 LEU A CA 1
ATOM 1130 C C . LEU A 1 152 ? -9.937 -18.257 33.873 1.00 95.62 152 LEU A C 1
ATOM 1132 O O . LEU A 1 152 ? -10.752 -17.404 33.513 1.00 95.62 152 LEU A O 1
ATOM 1136 N N . VAL A 1 153 ? -8.651 -18.223 33.534 1.00 96.81 153 VAL A N 1
ATOM 1137 C CA . VAL A 1 153 ? -8.021 -17.181 32.722 1.00 96.81 153 VAL A CA 1
ATOM 1138 C C . VAL A 1 153 ? -7.903 -17.670 31.280 1.00 96.81 153 VAL A C 1
ATOM 1140 O O . VAL A 1 153 ? -7.234 -18.670 31.016 1.00 96.81 153 VAL A O 1
ATOM 1143 N N . LEU A 1 154 ? -8.533 -16.959 30.345 1.00 97.19 154 LEU A N 1
ATOM 1144 C CA . LEU A 1 154 ? -8.369 -17.181 28.908 1.00 97.19 154 LEU A CA 1
ATOM 1145 C C . LEU A 1 154 ? -7.300 -16.232 28.349 1.00 97.19 154 LEU A C 1
ATOM 1147 O O . LEU A 1 154 ? -7.443 -15.012 28.450 1.00 97.19 154 LEU A O 1
ATOM 1151 N N . GLU A 1 155 ? -6.277 -16.792 27.700 1.00 96.19 155 GLU A N 1
ATOM 1152 C CA . GLU A 1 155 ? -5.395 -16.048 26.793 1.00 96.19 155 GLU A CA 1
ATOM 1153 C C . GLU A 1 155 ? -5.718 -16.454 25.340 1.00 96.19 155 GLU A C 1
ATOM 1155 O O . GLU A 1 155 ? -5.310 -17.531 24.893 1.00 96.19 155 GLU A O 1
ATOM 1160 N N . PRO A 1 156 ? -6.489 -15.640 24.586 1.00 94.94 156 PRO A N 1
ATOM 1161 C CA . PRO A 1 156 ? -6.992 -16.020 23.268 1.00 94.94 156 PRO A CA 1
ATOM 1162 C C . PRO A 1 156 ? -5.935 -15.887 22.154 1.00 94.94 156 PRO A C 1
ATOM 1164 O O . PRO A 1 156 ? -6.152 -16.369 21.046 1.00 94.94 156 PRO A O 1
ATOM 1167 N N . SER A 1 157 ? -4.812 -15.219 22.424 1.00 91.56 157 SER A N 1
ATOM 1168 C CA . SER A 1 157 ? -3.725 -14.946 21.473 1.00 91.56 157 SER A CA 1
ATOM 1169 C C . SER A 1 157 ? -2.370 -15.163 22.158 1.00 91.56 157 SER A C 1
ATOM 1171 O O . SER A 1 157 ? -1.628 -14.207 22.394 1.00 91.56 157 SER A O 1
ATOM 1173 N N . ALA A 1 158 ? -2.112 -16.401 22.581 1.00 92.44 158 ALA A N 1
ATOM 1174 C CA . ALA A 1 158 ? -1.156 -16.700 23.644 1.00 92.44 158 ALA A CA 1
ATOM 1175 C C . ALA A 1 158 ? 0.331 -16.601 23.267 1.00 92.44 158 ALA A C 1
ATOM 1177 O O . ALA A 1 158 ? 1.186 -16.487 24.148 1.00 92.44 158 ALA A O 1
ATOM 1178 N N . GLY A 1 159 ? 0.683 -16.634 21.979 1.00 91.25 159 GLY A N 1
ATOM 1179 C CA . GLY A 1 159 ? 2.062 -16.524 21.514 1.00 91.25 159 GLY A CA 1
ATOM 1180 C C . GLY A 1 159 ? 2.964 -17.609 22.109 1.00 91.25 159 GLY A C 1
ATOM 1181 O O . GLY A 1 159 ? 2.908 -18.767 21.711 1.00 91.25 159 GLY A O 1
ATOM 1182 N N . THR A 1 160 ? 3.826 -17.223 23.047 1.00 92.19 160 THR A N 1
ATOM 1183 C CA . THR A 1 160 ? 4.718 -18.117 23.810 1.00 92.19 160 THR A CA 1
ATOM 1184 C C . THR A 1 160 ? 4.301 -18.285 25.280 1.00 92.19 160 THR A C 1
ATOM 1186 O O . THR A 1 160 ? 4.925 -19.061 26.001 1.00 92.19 160 THR A O 1
ATOM 1189 N N . GLY A 1 161 ? 3.236 -17.607 25.729 1.00 93.50 161 GLY A N 1
ATOM 1190 C CA . GLY A 1 161 ? 2.646 -17.740 27.068 1.00 93.50 161 GLY A CA 1
ATOM 1191 C C . GLY A 1 161 ? 3.229 -16.807 28.133 1.00 93.50 161 GLY A C 1
ATOM 1192 O O . GLY A 1 161 ? 3.173 -17.117 29.325 1.00 93.50 161 GLY A O 1
ATOM 1193 N N . LEU A 1 162 ? 3.802 -15.667 27.727 1.00 93.88 162 LEU A N 1
ATOM 1194 C CA . LEU A 1 162 ? 4.347 -14.664 28.653 1.00 93.88 162 LEU A CA 1
ATOM 1195 C C . LEU A 1 162 ? 3.278 -13.938 29.492 1.00 93.88 162 LEU A C 1
ATOM 1197 O O . LEU A 1 162 ? 3.618 -13.455 30.567 1.00 93.88 162 LEU A O 1
ATOM 1201 N N . LEU A 1 163 ? 2.009 -13.881 29.064 1.00 94.56 163 LEU A N 1
ATOM 1202 C CA . LEU A 1 163 ? 0.903 -13.451 29.935 1.00 94.56 163 LEU A CA 1
ATOM 1203 C C . LEU A 1 163 ? 0.381 -14.640 30.764 1.00 94.56 163 LEU A C 1
ATOM 1205 O O . LEU A 1 163 ? 0.319 -14.536 31.990 1.00 94.56 163 LEU A O 1
ATOM 1209 N N . ALA A 1 164 ? 0.100 -15.789 30.133 1.00 95.00 164 ALA A N 1
ATOM 1210 C CA . ALA A 1 164 ? -0.377 -17.018 30.780 1.00 95.00 164 ALA A CA 1
ATOM 1211 C C . ALA A 1 164 ? 0.440 -17.458 32.003 1.00 95.00 164 ALA A C 1
ATOM 1213 O O . ALA A 1 164 ? -0.132 -17.891 33.006 1.00 95.00 164 ALA A O 1
ATOM 1214 N N . VAL A 1 165 ? 1.771 -17.329 31.963 1.00 95.69 165 VAL A N 1
ATOM 1215 C CA . VAL A 1 165 ? 2.630 -17.740 33.085 1.00 95.69 165 VAL A CA 1
ATOM 1216 C C . VAL A 1 165 ? 2.305 -16.994 34.386 1.00 95.69 165 VAL A C 1
ATOM 1218 O O . VAL A 1 165 ? 2.432 -17.569 35.467 1.00 95.69 165 VAL A O 1
ATOM 1221 N N . HIS A 1 166 ? 1.807 -15.755 34.313 1.00 94.94 166 HIS A N 1
ATOM 1222 C CA . HIS A 1 166 ? 1.382 -15.009 35.499 1.00 94.94 166 HIS A CA 1
ATOM 1223 C C . HIS A 1 166 ? 0.087 -15.561 36.118 1.00 94.94 166 HIS A C 1
ATOM 1225 O O . HIS A 1 166 ? -0.058 -15.526 37.340 1.00 94.94 166 HIS A O 1
ATOM 1231 N N . ALA A 1 167 ? -0.821 -16.125 35.316 1.00 92.81 167 ALA A N 1
ATOM 1232 C CA . ALA A 1 167 ? -2.015 -16.808 35.816 1.00 92.81 167 ALA A CA 1
ATOM 1233 C C . ALA A 1 167 ? -1.664 -18.145 36.495 1.00 92.81 167 ALA A C 1
ATOM 1235 O O . ALA A 1 167 ? -2.166 -18.430 37.582 1.00 92.81 167 ALA A O 1
ATOM 1236 N N . GLU A 1 168 ? -0.727 -18.920 35.932 1.00 92.00 168 GLU A N 1
ATOM 1237 C CA . GLU A 1 168 ? -0.209 -20.131 36.591 1.00 92.00 168 GLU A CA 1
ATOM 1238 C C . GLU A 1 168 ? 0.518 -19.790 37.908 1.00 92.00 168 GLU A C 1
ATOM 1240 O O . GLU A 1 168 ? 0.328 -20.469 38.918 1.00 92.00 168 GLU A O 1
ATOM 1245 N N . MET A 1 169 ? 1.288 -18.693 37.944 1.00 90.50 169 MET A N 1
ATOM 1246 C CA . MET A 1 169 ? 1.898 -18.172 39.178 1.00 90.50 169 MET A CA 1
ATOM 1247 C C . MET A 1 169 ? 0.851 -17.762 40.230 1.00 90.50 169 MET A C 1
ATOM 1249 O O . MET A 1 169 ? 1.078 -17.985 41.420 1.00 90.50 169 MET A O 1
ATOM 1253 N N . ALA A 1 170 ? -0.300 -17.228 39.807 1.00 88.56 170 ALA A N 1
ATOM 1254 C CA . ALA A 1 170 ? -1.457 -16.941 40.663 1.00 88.56 170 ALA A CA 1
ATOM 1255 C C . ALA A 1 170 ? -2.281 -18.196 41.039 1.00 88.56 170 ALA A C 1
ATOM 1257 O O . ALA A 1 170 ? -3.244 -18.097 41.799 1.00 88.56 170 ALA A O 1
ATOM 1258 N N . ARG A 1 171 ? -1.892 -19.384 40.546 1.00 90.56 171 ARG A N 1
ATOM 1259 C CA . ARG A 1 171 ? -2.608 -20.667 40.684 1.00 90.56 171 ARG A CA 1
ATOM 1260 C C . ARG A 1 171 ? -4.019 -20.670 40.085 1.00 90.56 171 ARG A C 1
ATOM 1262 O O . ARG A 1 171 ? -4.842 -21.485 40.495 1.00 90.56 171 ARG A O 1
ATOM 1269 N N . ALA A 1 172 ? -4.294 -19.777 39.140 1.00 91.81 172 ALA A N 1
ATOM 1270 C CA . ALA A 1 172 ? -5.534 -19.791 38.379 1.00 91.81 172 ALA A CA 1
ATOM 1271 C C . ALA A 1 172 ? -5.526 -20.933 37.347 1.00 91.81 172 ALA A C 1
ATOM 1273 O O . ALA A 1 172 ? -4.470 -21.417 36.928 1.00 91.81 172 ALA A O 1
ATOM 1274 N N . SER A 1 173 ? -6.714 -21.351 36.917 1.00 94.88 173 SER A N 1
ATOM 1275 C CA . SER A 1 173 ? -6.869 -22.268 35.786 1.00 94.88 173 SER A CA 1
ATOM 1276 C C . SER A 1 173 ? -6.652 -21.518 34.471 1.00 94.88 173 SER A C 1
ATOM 1278 O O . SER A 1 173 ? -6.971 -20.335 34.368 1.00 94.88 173 SER A O 1
ATOM 1280 N N . LEU A 1 174 ? -6.125 -22.204 33.457 1.00 95.81 174 LEU A N 1
ATOM 1281 C CA . LEU A 1 174 ? -5.783 -21.618 32.160 1.00 95.81 174 LEU A CA 1
ATOM 1282 C C . LEU A 1 174 ? -6.601 -22.237 31.023 1.00 95.81 174 LEU A C 1
ATOM 1284 O O . LEU A 1 174 ? -6.774 -23.454 30.966 1.00 95.81 174 LEU A O 1
ATOM 1288 N N . ALA A 1 175 ? -7.006 -21.395 30.076 1.00 96.12 175 ALA A N 1
ATOM 1289 C CA . ALA A 1 175 ? -7.409 -21.778 28.729 1.00 96.12 175 ALA A CA 1
ATOM 1290 C C . ALA A 1 175 ? -6.542 -20.999 27.728 1.00 96.12 175 ALA A C 1
ATOM 1292 O O . ALA A 1 175 ? -6.441 -19.774 27.817 1.00 96.12 175 ALA A O 1
ATOM 1293 N N . LEU A 1 176 ? -5.888 -21.699 26.797 1.00 96.94 176 LEU A N 1
ATOM 1294 C CA . LEU A 1 176 ? -4.923 -21.101 25.870 1.00 96.94 176 LEU A CA 1
ATOM 1295 C C . LEU A 1 176 ? -5.364 -21.299 24.419 1.00 96.94 176 LEU A C 1
ATOM 1297 O O . LEU A 1 176 ? -5.813 -22.383 24.034 1.00 96.94 176 LEU A O 1
ATOM 1301 N N . ASN A 1 177 ? -5.193 -20.263 23.603 1.00 95.81 177 ASN A N 1
ATOM 1302 C CA . ASN A 1 177 ? -5.402 -20.327 22.161 1.00 95.81 177 ASN A CA 1
ATOM 1303 C C . ASN A 1 177 ? -4.255 -19.636 21.415 1.00 95.81 177 ASN A C 1
ATOM 1305 O O . ASN A 1 177 ? -3.872 -18.517 21.755 1.00 95.81 177 ASN A O 1
ATOM 1309 N N . GLU A 1 178 ? -3.721 -20.288 20.385 1.00 93.06 178 GLU A N 1
ATOM 1310 C CA . GLU A 1 178 ? -2.707 -19.715 19.499 1.00 93.06 178 GLU A CA 1
ATOM 1311 C C . GLU A 1 178 ? -2.880 -20.249 18.072 1.00 93.06 178 GLU A C 1
ATOM 1313 O O . G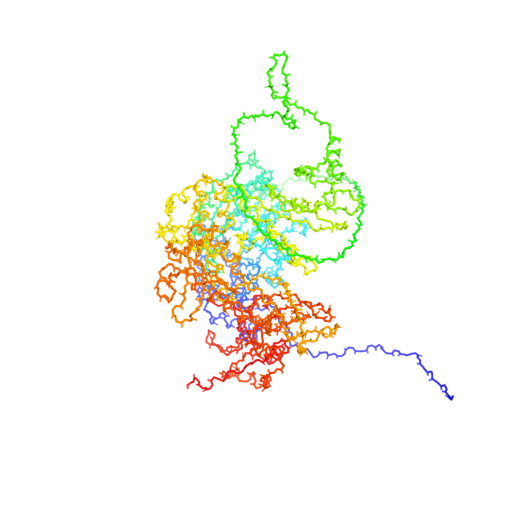LU A 1 178 ? -2.942 -21.456 17.845 1.00 93.06 178 GLU A O 1
ATOM 1318 N N . LEU A 1 179 ? -2.954 -19.343 17.097 1.00 89.25 179 LEU A N 1
ATOM 1319 C CA . LEU A 1 179 ? -3.237 -19.677 15.701 1.00 89.25 179 LEU A CA 1
ATOM 1320 C C . LEU A 1 179 ? -1.996 -20.215 14.966 1.00 89.25 179 LEU A C 1
ATOM 1322 O O . LEU A 1 179 ? -2.108 -21.088 14.104 1.00 89.25 179 LEU A O 1
ATOM 1326 N N . ALA A 1 180 ? -0.801 -19.713 15.288 1.00 85.62 180 ALA A N 1
ATOM 1327 C CA . ALA A 1 180 ? 0.439 -20.138 14.651 1.00 85.62 180 ALA A CA 1
ATOM 1328 C C . ALA A 1 180 ? 0.861 -21.527 15.154 1.00 85.62 180 ALA A C 1
ATOM 1330 O O . ALA A 1 180 ? 1.300 -21.679 16.294 1.00 85.62 180 ALA A O 1
ATOM 1331 N N . ALA A 1 181 ? 0.786 -22.538 14.280 1.00 86.88 181 ALA A N 1
ATOM 1332 C CA . ALA A 1 181 ? 0.978 -23.948 14.634 1.00 86.88 181 ALA A CA 1
ATOM 1333 C C . ALA A 1 181 ? 2.215 -24.209 15.515 1.00 86.88 181 ALA A C 1
ATOM 1335 O O . ALA A 1 181 ? 2.065 -24.698 16.627 1.00 86.88 181 ALA A O 1
ATOM 1336 N N . THR A 1 182 ? 3.413 -23.785 15.092 1.00 88.56 182 THR A N 1
ATOM 1337 C CA . THR A 1 182 ? 4.657 -23.985 15.864 1.00 88.56 182 THR A CA 1
ATOM 1338 C C . THR A 1 182 ? 4.620 -23.354 17.260 1.00 88.56 182 THR A C 1
ATOM 1340 O O . THR A 1 182 ? 5.216 -23.896 18.187 1.00 88.56 182 THR A O 1
ATOM 1343 N N . ARG A 1 183 ? 3.925 -22.223 17.436 1.00 90.50 183 ARG A N 1
ATOM 1344 C CA . ARG A 1 183 ? 3.763 -21.579 18.746 1.00 90.50 183 ARG A CA 1
ATOM 1345 C C . ARG A 1 183 ? 2.723 -22.295 19.606 1.00 90.50 183 ARG A C 1
ATOM 1347 O O . ARG A 1 183 ? 2.967 -22.476 20.791 1.00 90.50 183 ARG A O 1
ATOM 1354 N N . ALA A 1 184 ? 1.636 -22.793 19.020 1.00 92.12 184 ALA A N 1
ATOM 1355 C CA . ALA A 1 184 ? 0.667 -23.637 19.719 1.00 92.12 184 ALA A CA 1
ATOM 1356 C C . ALA A 1 184 ? 1.273 -24.981 20.178 1.00 92.12 184 ALA A C 1
ATOM 1358 O O . ALA A 1 184 ? 1.037 -25.412 21.306 1.00 92.12 184 ALA A O 1
ATOM 1359 N N . ASP A 1 185 ? 2.101 -25.615 19.342 1.00 94.06 185 ASP A N 1
ATOM 1360 C CA . ASP A 1 185 ? 2.879 -26.806 19.707 1.00 94.06 185 ASP A CA 1
ATOM 1361 C C . ASP A 1 185 ? 3.882 -26.492 20.837 1.00 94.06 185 ASP A C 1
ATOM 1363 O O . ASP A 1 185 ? 3.948 -27.210 21.837 1.00 94.06 185 ASP A O 1
ATOM 1367 N N . LEU A 1 186 ? 4.596 -25.361 20.750 1.00 94.94 186 LEU A N 1
ATOM 1368 C CA . LEU A 1 186 ? 5.514 -24.896 21.798 1.00 94.94 186 LEU A CA 1
ATOM 1369 C C . LEU A 1 186 ? 4.788 -24.583 23.117 1.00 94.94 186 LEU A C 1
ATOM 1371 O O . LEU A 1 186 ? 5.294 -24.930 24.181 1.00 94.94 186 LEU A O 1
ATOM 1375 N N . LEU A 1 187 ? 3.599 -23.977 23.068 1.00 94.81 187 LEU A N 1
ATOM 1376 C CA . LEU A 1 187 ? 2.744 -23.752 24.237 1.00 94.81 187 LEU A CA 1
ATOM 1377 C C . LEU A 1 187 ? 2.331 -25.070 24.894 1.00 94.81 187 LEU A C 1
ATOM 1379 O O . LEU A 1 187 ? 2.366 -25.159 26.118 1.00 94.81 187 LEU A O 1
ATOM 1383 N N . GLY A 1 188 ? 2.019 -26.109 24.113 1.00 95.00 188 GLY A N 1
ATOM 1384 C CA . GLY A 1 188 ? 1.748 -27.450 24.642 1.00 95.00 188 GLY A CA 1
ATOM 1385 C C . GLY A 1 188 ? 2.941 -28.045 25.402 1.00 95.00 188 GLY A C 1
ATOM 1386 O O . GLY A 1 188 ? 2.764 -28.655 26.456 1.00 95.00 188 GLY A O 1
ATOM 1387 N N . LEU A 1 189 ? 4.170 -27.806 24.929 1.00 95.62 189 LEU A N 1
ATOM 1388 C CA . LEU A 1 189 ? 5.401 -28.200 25.631 1.00 95.62 189 LEU A CA 1
ATOM 1389 C C . LEU A 1 189 ? 5.672 -27.336 26.878 1.00 95.62 189 LEU A C 1
ATOM 1391 O O . LEU A 1 189 ? 6.154 -27.840 27.895 1.00 95.62 189 LEU A O 1
ATOM 1395 N N . LEU A 1 190 ? 5.357 -26.038 26.819 1.00 95.81 190 LEU A N 1
ATOM 1396 C CA . LEU A 1 190 ? 5.544 -25.092 27.923 1.00 95.81 190 LEU A CA 1
ATOM 1397 C C . LEU A 1 190 ? 4.488 -25.233 29.027 1.00 95.81 190 LEU A C 1
ATOM 1399 O O . LEU A 1 190 ? 4.828 -24.996 30.185 1.00 95.81 190 LEU A O 1
ATOM 1403 N N . PHE A 1 191 ? 3.265 -25.664 28.710 1.00 95.56 191 PHE A N 1
ATOM 1404 C CA . PHE A 1 191 ? 2.133 -25.824 29.632 1.00 95.56 191 PHE A CA 1
ATOM 1405 C C . PHE A 1 191 ? 1.465 -27.211 29.479 1.00 95.56 191 PHE A C 1
ATOM 1407 O O . PHE A 1 191 ? 0.281 -27.302 29.164 1.00 95.56 191 PHE A O 1
ATOM 1414 N N . PRO A 1 192 ? 2.168 -28.326 29.769 1.00 90.94 192 PRO A N 1
ATOM 1415 C CA . PRO A 1 192 ? 1.752 -29.694 29.403 1.00 90.94 192 PRO A CA 1
ATOM 1416 C C . PRO A 1 192 ? 0.517 -30.248 30.142 1.00 90.94 192 PRO A C 1
ATOM 1418 O O . PRO A 1 192 ? 0.185 -31.422 30.000 1.00 90.94 192 PRO A O 1
ATOM 1421 N N . ARG A 1 193 ? -0.144 -29.437 30.975 1.00 88.94 193 ARG A N 1
ATOM 1422 C CA . ARG A 1 193 ? -1.401 -29.767 31.672 1.00 88.94 193 ARG A CA 1
ATOM 1423 C C . ARG A 1 193 ? -2.573 -28.883 31.233 1.00 88.94 193 ARG A C 1
ATOM 1425 O O . ARG A 1 193 ? -3.647 -28.983 31.814 1.00 88.94 193 ARG A O 1
ATOM 1432 N N . VAL A 1 194 ? -2.357 -28.009 30.251 1.00 91.12 194 VAL A N 1
ATOM 1433 C CA . VAL A 1 194 ? -3.329 -27.026 29.774 1.00 91.12 194 VAL A CA 1
ATOM 1434 C C . VAL A 1 194 ? -3.635 -27.326 28.305 1.00 91.12 194 VAL A C 1
ATOM 1436 O O . VAL A 1 194 ? -2.698 -27.419 27.510 1.00 91.12 194 VAL A O 1
ATOM 1439 N N . PRO A 1 195 ? -4.908 -27.499 27.909 1.00 84.81 195 PRO A N 1
ATOM 1440 C CA . PRO A 1 195 ? -5.253 -27.668 26.504 1.00 84.81 195 PRO A CA 1
ATOM 1441 C C . PRO A 1 195 ? -4.993 -26.366 25.731 1.00 84.81 195 PRO A C 1
ATOM 1443 O O . PRO A 1 195 ? -5.354 -25.278 26.183 1.00 84.81 195 PRO A O 1
ATOM 1446 N N . VAL A 1 196 ? -4.387 -26.492 24.547 1.00 94.50 196 VAL A N 1
ATOM 1447 C CA . VAL A 1 196 ? -4.110 -25.373 23.634 1.00 94.50 196 VAL A CA 1
ATOM 1448 C C . VAL A 1 196 ? -4.972 -25.526 22.383 1.00 94.50 196 VAL A C 1
ATOM 1450 O O . VAL A 1 196 ? -4.825 -26.489 21.630 1.00 94.50 196 VAL A O 1
ATOM 1453 N N . SER A 1 197 ? -5.869 -24.570 22.163 1.00 94.75 197 SER A N 1
ATOM 1454 C CA . SER A 1 197 ? -6.687 -24.463 20.948 1.00 94.75 197 SER A CA 1
ATOM 1455 C C . SER A 1 197 ? -5.978 -23.642 19.857 1.00 94.75 197 SER A C 1
ATOM 1457 O O . SER A 1 197 ? -4.988 -22.960 20.130 1.00 94.75 197 SER A O 1
ATOM 1459 N N . ARG A 1 198 ? -6.433 -23.763 18.600 1.00 94.00 198 ARG A N 1
ATOM 1460 C CA . ARG A 1 198 ? -5.835 -23.094 17.419 1.00 94.00 198 ARG A CA 1
ATOM 1461 C C . ARG A 1 198 ? -6.873 -22.361 16.567 1.00 94.00 198 ARG A C 1
ATOM 1463 O O . ARG A 1 198 ? -6.812 -22.380 15.340 1.00 94.00 198 ARG A O 1
ATOM 1470 N N . TYR A 1 199 ? -7.870 -21.778 17.218 1.00 92.31 199 TYR A N 1
ATOM 1471 C CA . TYR A 1 199 ? -8.934 -21.028 16.563 1.00 92.31 199 TYR A CA 1
ATOM 1472 C C . TYR A 1 199 ? -8.472 -19.614 16.199 1.00 92.31 199 TYR A C 1
ATOM 1474 O O . TYR A 1 199 ? -7.605 -19.035 16.859 1.00 92.31 199 TYR A O 1
ATOM 1482 N N . ASP A 1 200 ? -9.082 -19.027 15.167 1.00 89.75 200 ASP A N 1
ATOM 1483 C CA . ASP A 1 200 ? -8.959 -17.590 14.940 1.00 89.75 200 ASP A CA 1
ATOM 1484 C C . ASP A 1 200 ? -9.641 -16.852 16.096 1.00 89.75 200 ASP A C 1
ATOM 1486 O O . ASP A 1 200 ? -10.855 -16.925 16.284 1.00 89.75 200 ASP A O 1
ATOM 1490 N N . ALA A 1 201 ? -8.844 -16.122 16.872 1.00 90.31 201 ALA A N 1
ATOM 1491 C CA . ALA A 1 201 ? -9.313 -15.426 18.054 1.00 90.31 201 ALA A CA 1
ATOM 1492 C C . ALA A 1 201 ? -10.302 -14.281 17.758 1.00 90.31 201 ALA A C 1
ATOM 1494 O O . ALA A 1 201 ? -10.875 -13.730 18.694 1.00 90.31 201 ALA A O 1
ATOM 1495 N N . ALA A 1 202 ? -10.495 -13.891 16.490 1.00 89.81 202 ALA A N 1
ATOM 1496 C CA . ALA A 1 202 ? -11.560 -12.966 16.095 1.00 89.81 202 ALA A CA 1
ATOM 1497 C C . ALA A 1 202 ? -12.961 -13.595 16.231 1.00 89.81 202 ALA A C 1
ATOM 1499 O O . ALA A 1 202 ? -13.949 -12.866 16.286 1.00 89.81 202 ALA A O 1
ATOM 1500 N N . HIS A 1 203 ? -13.009 -14.927 16.330 1.00 91.56 203 HIS A N 1
ATOM 1501 C CA . HIS A 1 203 ? -14.189 -15.782 16.439 1.00 91.56 203 HIS A CA 1
ATOM 1502 C C . HIS A 1 203 ? -14.037 -16.761 17.627 1.00 91.56 203 HIS A C 1
ATOM 1504 O O . HIS A 1 203 ? -14.515 -17.895 17.589 1.00 91.56 203 HIS A O 1
ATOM 1510 N N . ILE A 1 204 ? -13.313 -16.362 18.689 1.00 93.00 204 ILE A N 1
ATOM 1511 C CA . ILE A 1 204 ? -13.053 -17.241 19.844 1.00 93.00 204 ILE A CA 1
ATOM 1512 C C . ILE A 1 204 ? -14.352 -17.634 20.557 1.00 93.00 204 ILE A C 1
ATOM 1514 O O . ILE A 1 204 ? -14.484 -18.772 20.997 1.00 93.00 204 ILE A O 1
ATOM 1518 N N . ASP A 1 205 ? -15.329 -16.727 20.609 1.00 95.00 205 ASP A N 1
ATOM 1519 C CA . ASP A 1 205 ? -16.650 -16.994 21.181 1.00 95.00 205 ASP A CA 1
ATOM 1520 C C . ASP A 1 205 ? -17.494 -17.965 20.341 1.00 95.00 205 ASP A C 1
ATOM 1522 O O . ASP A 1 205 ? -18.324 -18.682 20.890 1.00 95.00 205 ASP A O 1
ATOM 1526 N N . ASP A 1 206 ? -17.241 -18.057 19.033 1.00 92.12 206 ASP A N 1
ATOM 1527 C CA . ASP A 1 206 ? -17.952 -18.974 18.135 1.00 92.12 206 ASP A CA 1
ATOM 1528 C C . ASP A 1 206 ? -17.365 -20.401 18.163 1.00 92.12 206 ASP A C 1
ATOM 1530 O O . ASP A 1 206 ? -18.060 -21.372 17.859 1.00 92.12 206 ASP A O 1
ATOM 1534 N N . HIS A 1 207 ? -16.074 -20.539 18.495 1.00 91.69 207 HIS A N 1
ATOM 1535 C CA . HIS A 1 207 ? -15.321 -21.794 18.347 1.00 91.69 207 HIS A CA 1
ATOM 1536 C C . HIS A 1 207 ? -14.878 -22.463 19.652 1.00 91.69 207 HIS A C 1
ATOM 1538 O O . HIS A 1 207 ? -14.678 -23.680 19.675 1.00 91.69 207 HIS A O 1
ATOM 1544 N N . LEU A 1 208 ? -14.680 -21.703 20.730 1.00 91.94 208 LEU A N 1
ATOM 1545 C CA . LEU A 1 208 ? -14.250 -22.264 22.008 1.00 91.94 208 LEU A CA 1
ATOM 1546 C C . LEU A 1 208 ? -15.402 -23.055 22.651 1.00 91.94 208 LEU A C 1
ATOM 1548 O O . LEU A 1 208 ? -16.555 -22.623 22.607 1.00 91.94 208 LEU A O 1
ATOM 1552 N N . ASP A 1 209 ? -15.096 -24.201 23.270 1.00 89.88 209 ASP A N 1
ATOM 1553 C CA . ASP A 1 209 ? -16.094 -25.041 23.950 1.00 89.88 209 ASP A CA 1
ATOM 1554 C C . ASP A 1 209 ? -16.920 -24.196 24.931 1.00 89.88 209 ASP A C 1
ATOM 1556 O O . ASP A 1 209 ? -16.357 -23.422 25.706 1.00 89.88 209 ASP A O 1
ATOM 1560 N N . VAL A 1 210 ? -18.250 -24.301 24.872 1.00 86.88 210 VAL A N 1
ATOM 1561 C CA . VAL A 1 210 ? -19.190 -23.519 25.694 1.00 86.88 210 VAL A CA 1
ATOM 1562 C C . VAL A 1 210 ? -18.940 -23.729 27.193 1.00 86.88 210 VAL A C 1
ATOM 1564 O O . VAL A 1 210 ? -19.154 -22.808 27.970 1.00 86.88 210 VAL A O 1
ATOM 1567 N N . ALA A 1 211 ? -18.403 -24.883 27.605 1.00 88.94 211 ALA A N 1
ATOM 1568 C CA . ALA A 1 211 ? -18.018 -25.137 28.995 1.00 88.94 211 ALA A CA 1
ATOM 1569 C C . ALA A 1 211 ? -16.836 -24.272 29.492 1.00 88.94 211 ALA A C 1
ATOM 1571 O O . ALA A 1 211 ? -16.587 -24.193 30.696 1.00 88.94 211 ALA A O 1
ATOM 1572 N N . ILE A 1 212 ? -16.088 -23.628 28.589 1.00 92.19 212 ILE A N 1
ATOM 1573 C CA . ILE A 1 212 ? -14.986 -22.723 28.925 1.00 92.19 212 ILE A CA 1
ATOM 1574 C C . ILE A 1 212 ? -15.556 -21.306 29.059 1.00 92.19 212 ILE A C 1
ATOM 1576 O O . ILE A 1 212 ? -15.550 -20.528 28.105 1.00 92.19 212 ILE A O 1
ATOM 1580 N N . GLU A 1 213 ? -16.036 -20.981 30.261 1.00 92.44 213 GLU A N 1
ATOM 1581 C CA . GLU A 1 213 ? -16.531 -19.653 30.654 1.00 92.44 213 GLU A CA 1
ATOM 1582 C C . GLU A 1 213 ? -15.476 -18.904 31.498 1.00 92.44 213 GLU A C 1
ATOM 1584 O O . GLU A 1 213 ? -15.477 -18.997 32.733 1.00 92.44 213 GLU A O 1
ATOM 1589 N N . PRO A 1 214 ? -14.525 -18.175 30.881 1.00 95.19 214 PRO A N 1
ATOM 1590 C CA . PRO A 1 214 ? -13.476 -17.489 31.623 1.00 95.19 214 PRO A CA 1
ATOM 1591 C C . PRO A 1 214 ? -14.033 -16.399 32.542 1.00 95.19 214 PRO A C 1
ATOM 1593 O O . PRO A 1 214 ? -14.958 -15.661 32.200 1.00 95.19 214 PRO A O 1
ATOM 1596 N N . SER A 1 215 ? -13.413 -16.265 33.710 1.00 95.62 215 SER A N 1
ATOM 1597 C CA . SER A 1 215 ? -13.640 -15.181 34.671 1.00 95.62 215 SER A CA 1
ATOM 1598 C C . SER A 1 215 ? -12.666 -14.016 34.491 1.00 95.62 215 SER A C 1
ATOM 1600 O O . SER A 1 215 ? -12.923 -12.908 34.976 1.00 95.62 215 SER A O 1
ATOM 1602 N N . VAL A 1 216 ? -11.565 -14.265 33.779 1.00 96.88 216 VAL A N 1
ATOM 1603 C CA . VAL A 1 216 ? -10.567 -13.276 33.378 1.00 96.88 216 VAL A CA 1
ATOM 1604 C C . VAL A 1 216 ? -10.155 -13.527 31.928 1.00 96.88 216 VAL A C 1
ATOM 1606 O O . VAL A 1 216 ? -9.930 -14.668 31.530 1.00 96.88 216 VAL A O 1
ATOM 1609 N N . VAL A 1 217 ? -9.994 -12.459 31.150 1.00 97.62 217 VAL A N 1
ATOM 1610 C CA . VAL A 1 217 ? -9.305 -12.490 29.852 1.00 97.62 217 VAL A CA 1
ATOM 1611 C C . VAL A 1 217 ? -8.051 -11.624 29.933 1.00 97.62 217 VAL A C 1
ATOM 1613 O O . VAL A 1 217 ? -8.137 -10.452 30.298 1.00 97.62 217 VAL A O 1
ATOM 1616 N N . LEU A 1 218 ? -6.904 -12.184 29.545 1.00 96.25 218 LEU A N 1
ATOM 1617 C CA . LEU A 1 218 ? -5.662 -11.450 29.284 1.00 96.25 218 LEU A CA 1
ATOM 1618 C C . LEU A 1 218 ? -5.369 -11.533 27.787 1.00 96.25 218 LEU A C 1
ATOM 1620 O O . LEU A 1 218 ? -5.362 -12.632 27.244 1.00 96.25 218 LEU A O 1
ATOM 1624 N N . MET A 1 219 ? -5.126 -10.416 27.095 1.00 94.44 219 MET A N 1
ATOM 1625 C CA . MET A 1 219 ? -4.853 -10.476 25.652 1.00 94.44 219 MET A CA 1
ATOM 1626 C C . MET A 1 219 ? -3.955 -9.361 25.104 1.00 94.44 219 MET A C 1
ATOM 1628 O O . MET A 1 219 ? -3.989 -8.218 25.557 1.00 94.44 219 MET A O 1
ATOM 1632 N N . ASN A 1 220 ? -3.211 -9.701 24.051 1.00 92.06 220 ASN A N 1
ATOM 1633 C CA . ASN A 1 220 ? -2.464 -8.781 23.190 1.00 92.06 220 ASN A CA 1
ATOM 1634 C C . ASN A 1 220 ? -2.746 -9.156 21.715 1.00 92.06 220 ASN A C 1
ATOM 1636 O O . ASN A 1 220 ? -1.921 -9.822 21.085 1.00 92.06 220 ASN A O 1
ATOM 1640 N N . PRO A 1 221 ? -3.951 -8.852 21.186 1.00 87.19 221 PRO A N 1
ATOM 1641 C CA . PRO A 1 221 ? -4.358 -9.229 19.832 1.00 87.19 221 PRO A CA 1
ATOM 1642 C C . PRO A 1 221 ? -3.516 -8.548 18.738 1.00 87.19 221 PRO A C 1
ATOM 1644 O O . PRO A 1 221 ? -3.011 -7.442 18.945 1.00 87.19 221 PRO A O 1
ATOM 1647 N N . PRO A 1 222 ? -3.425 -9.143 17.531 1.00 75.50 222 PRO A N 1
ATOM 1648 C CA . PRO A 1 222 ? -2.724 -8.532 16.402 1.00 75.50 222 PRO A CA 1
ATOM 1649 C C . PRO A 1 222 ? -3.355 -7.184 16.017 1.00 75.50 222 PRO A C 1
ATOM 1651 O O . PRO A 1 222 ? -4.574 -7.051 15.892 1.00 75.50 222 PRO A O 1
ATOM 1654 N N . PHE A 1 223 ? -2.520 -6.162 15.810 1.00 61.84 223 PHE A N 1
ATOM 1655 C CA . PHE A 1 223 ? -3.002 -4.778 15.748 1.00 61.84 223 PHE A CA 1
ATOM 1656 C C . PHE A 1 223 ? -3.687 -4.378 14.427 1.00 61.84 223 PHE A C 1
ATOM 1658 O O . PHE A 1 223 ? -4.473 -3.430 14.438 1.00 61.84 223 PHE A O 1
ATOM 1665 N N . SER A 1 224 ? -3.429 -5.051 13.294 1.00 50.12 224 SER A N 1
ATOM 1666 C CA . SER A 1 224 ? -4.048 -4.674 12.000 1.00 50.12 224 SER A CA 1
ATOM 1667 C C . SER A 1 224 ? -4.208 -5.787 10.949 1.00 50.12 224 SER A C 1
ATOM 1669 O O . SER A 1 224 ? -4.385 -5.485 9.766 1.00 50.12 224 SER A O 1
ATOM 1671 N N . VAL A 1 225 ? -4.168 -7.060 11.354 1.00 43.12 225 VAL A N 1
ATOM 1672 C CA . VAL A 1 225 ? -4.226 -8.224 10.448 1.00 43.12 225 VAL A CA 1
ATOM 1673 C C . VAL A 1 225 ? -5.375 -9.141 10.864 1.00 43.12 225 VAL A C 1
ATOM 1675 O O . VAL A 1 225 ? -5.472 -9.491 12.036 1.00 43.12 225 VAL A O 1
ATOM 1678 N N . ALA A 1 226 ? -6.227 -9.538 9.915 1.00 35.84 226 ALA A N 1
ATOM 1679 C CA . ALA A 1 226 ? -7.164 -10.649 10.092 1.00 35.84 226 ALA A CA 1
ATOM 1680 C C . ALA A 1 226 ? -6.584 -11.915 9.447 1.00 35.84 226 ALA A C 1
ATOM 1682 O O . ALA A 1 226 ? -5.843 -11.825 8.465 1.00 35.84 226 ALA A O 1
ATOM 1683 N N . ALA A 1 227 ? -6.923 -13.093 9.975 1.00 30.41 227 ALA A N 1
ATOM 1684 C CA . ALA A 1 227 ? -6.435 -14.353 9.429 1.00 30.41 227 ALA A CA 1
ATOM 1685 C C . ALA A 1 227 ? -6.790 -14.491 7.932 1.00 30.41 227 ALA A C 1
ATOM 1687 O O . ALA A 1 227 ? -7.926 -14.253 7.525 1.00 30.41 227 ALA A O 1
ATOM 1688 N N . TYR A 1 228 ? -5.806 -14.891 7.119 1.00 29.39 228 TYR A N 1
ATOM 1689 C CA . TYR A 1 228 ? -5.940 -15.161 5.677 1.00 29.39 228 TYR A CA 1
ATOM 1690 C C . TYR A 1 228 ? -6.317 -13.965 4.770 1.00 29.39 228 TYR A C 1
ATOM 1692 O O . TYR A 1 228 ? -6.800 -14.183 3.658 1.00 29.39 228 TYR A O 1
ATOM 1700 N N . VAL A 1 229 ? -6.063 -12.715 5.184 1.00 29.47 229 VAL A N 1
ATOM 1701 C CA . VAL A 1 229 ? -6.302 -11.514 4.353 1.00 29.47 229 VAL A CA 1
ATOM 1702 C C . VAL A 1 229 ? -5.015 -10.711 4.129 1.00 29.47 229 VAL A C 1
ATOM 1704 O O . VAL A 1 229 ? -4.423 -10.206 5.080 1.00 29.47 229 VAL A O 1
ATOM 1707 N N . ASP A 1 230 ? -4.626 -10.517 2.864 1.00 26.28 230 ASP A N 1
ATOM 1708 C CA . ASP A 1 230 ? -3.584 -9.556 2.478 1.00 26.28 230 ASP A CA 1
ATOM 1709 C C . ASP A 1 230 ? -4.121 -8.115 2.583 1.00 26.28 230 ASP A C 1
ATOM 1711 O O . ASP A 1 230 ? -4.869 -7.648 1.720 1.00 26.28 230 ASP A O 1
ATOM 1715 N N . GLY A 1 231 ? -3.726 -7.390 3.633 1.00 33.28 231 GLY A N 1
ATOM 1716 C CA . GLY A 1 231 ? -3.981 -5.952 3.785 1.00 33.28 231 GLY A CA 1
ATOM 1717 C C . GLY A 1 231 ? -4.305 -5.510 5.214 1.00 33.28 231 GLY A C 1
ATOM 1718 O O . GLY A 1 231 ? -4.603 -6.321 6.086 1.00 33.28 231 GLY A O 1
ATOM 1719 N N . HIS A 1 232 ? -4.274 -4.195 5.459 1.00 37.72 232 HIS A N 1
ATOM 1720 C CA . HIS A 1 232 ? -4.684 -3.629 6.747 1.00 37.72 232 HIS A CA 1
ATOM 1721 C C . HIS A 1 232 ? -6.195 -3.776 6.957 1.00 37.72 232 HIS A C 1
ATOM 1723 O O . HIS A 1 232 ? -6.994 -3.050 6.360 1.00 37.72 232 HIS A O 1
ATOM 1729 N N . VAL A 1 233 ? -6.587 -4.663 7.869 1.00 51.31 233 VAL A N 1
ATOM 1730 C CA . VAL A 1 233 ? -7.980 -4.810 8.299 1.00 51.31 233 VAL A CA 1
ATOM 1731 C C . VAL A 1 233 ? -8.216 -3.867 9.475 1.00 51.31 233 VAL A C 1
ATOM 1733 O O . VAL A 1 233 ? -7.829 -4.136 10.612 1.00 51.31 233 VAL A O 1
ATOM 1736 N N . ALA A 1 234 ? -8.829 -2.718 9.178 1.00 51.50 234 ALA A N 1
ATOM 1737 C CA . ALA A 1 234 ? -8.933 -1.565 10.077 1.00 51.50 234 ALA A CA 1
ATOM 1738 C C . ALA A 1 234 ? -9.811 -1.774 11.332 1.00 51.50 234 ALA A C 1
ATOM 1740 O O . ALA A 1 234 ? -10.027 -0.813 12.079 1.00 51.50 234 ALA A O 1
ATOM 1741 N N . ASP A 1 235 ? -10.338 -2.983 11.538 1.00 68.62 235 ASP A N 1
ATOM 1742 C CA . ASP A 1 235 ? -11.145 -3.424 12.675 1.00 68.62 235 ASP A CA 1
ATOM 1743 C C . ASP A 1 235 ? -10.712 -4.772 13.288 1.00 68.62 235 ASP A C 1
ATOM 1745 O O . ASP A 1 235 ? -11.368 -5.236 14.218 1.00 68.62 235 ASP A O 1
ATOM 1749 N N . ALA A 1 236 ? -9.596 -5.375 12.851 1.00 73.69 236 ALA A N 1
ATOM 1750 C CA . ALA A 1 236 ? -9.148 -6.691 13.330 1.00 73.69 236 ALA A CA 1
ATOM 1751 C C . ALA A 1 236 ? -9.044 -6.770 14.866 1.00 73.69 236 ALA A C 1
ATOM 1753 O O . ALA A 1 236 ? -9.721 -7.584 15.494 1.00 73.69 236 ALA A O 1
ATOM 1754 N N . ALA A 1 237 ? -8.281 -5.861 15.486 1.00 79.75 237 ALA A N 1
ATOM 1755 C CA . ALA A 1 237 ? -8.123 -5.807 16.942 1.00 79.75 237 ALA A CA 1
ATOM 1756 C C . ALA A 1 237 ? -9.463 -5.641 17.690 1.00 79.75 237 ALA A C 1
ATOM 1758 O O . ALA A 1 237 ? -9.636 -6.218 18.761 1.00 79.75 237 ALA A O 1
ATOM 1759 N N . TRP A 1 238 ? -10.432 -4.915 17.112 1.00 89.56 238 TRP A N 1
ATOM 1760 C CA . TRP A 1 238 ? -11.770 -4.763 17.696 1.00 89.56 238 TRP A CA 1
ATOM 1761 C C . TRP A 1 238 ? -12.587 -6.062 17.635 1.00 89.56 238 TRP A C 1
ATOM 1763 O O . TRP A 1 238 ? -13.336 -6.336 18.571 1.00 89.56 238 TRP A O 1
ATOM 1773 N N . ARG A 1 239 ? -12.431 -6.892 16.592 1.00 90.06 239 ARG A N 1
ATOM 1774 C CA . ARG A 1 239 ? -13.100 -8.206 16.502 1.00 90.06 239 ARG A CA 1
ATOM 1775 C C . ARG A 1 239 ? -12.579 -9.176 17.556 1.00 90.06 239 ARG A C 1
ATOM 1777 O O . ARG A 1 239 ? -13.380 -9.691 18.329 1.00 90.06 239 ARG A O 1
ATOM 1784 N N . HIS A 1 240 ? -11.255 -9.337 17.657 1.00 91.06 240 HIS A N 1
ATOM 1785 C CA . HIS A 1 240 ? -10.618 -10.134 18.716 1.00 91.06 240 HIS A CA 1
ATOM 1786 C C . HIS A 1 240 ? -11.105 -9.711 20.108 1.00 91.06 240 HIS A C 1
ATOM 1788 O O . HIS A 1 240 ? -11.544 -10.535 20.905 1.00 91.06 240 HIS A O 1
ATOM 1794 N N . PHE A 1 241 ? -11.062 -8.406 20.376 1.00 90.88 241 PHE A N 1
ATOM 1795 C CA . PHE A 1 241 ? -11.491 -7.805 21.634 1.00 90.88 241 PHE A CA 1
ATOM 1796 C C . PHE A 1 241 ? -12.982 -8.032 21.930 1.00 90.88 241 PHE A C 1
ATOM 1798 O O . PHE A 1 241 ? -13.333 -8.437 23.035 1.00 90.88 241 PHE A O 1
ATOM 1805 N N . SER A 1 242 ? -13.857 -7.835 20.938 1.00 93.38 242 SER A N 1
ATOM 1806 C CA . SER A 1 242 ? -15.306 -8.033 21.086 1.00 93.38 242 SER A CA 1
ATOM 1807 C C . SER A 1 242 ? -15.670 -9.502 21.299 1.00 93.38 242 SER A C 1
ATOM 1809 O O . SER A 1 242 ? -16.513 -9.791 22.141 1.00 93.38 242 SER A O 1
ATOM 1811 N N . SER A 1 243 ? -15.027 -10.427 20.579 1.00 95.25 243 SER A N 1
ATOM 1812 C CA . SER A 1 243 ? -15.257 -11.870 20.727 1.00 95.25 243 SER A CA 1
ATOM 1813 C C . SER A 1 243 ? -14.771 -12.366 22.095 1.00 95.25 243 SER A C 1
ATOM 1815 O O . SER A 1 243 ? -15.511 -13.024 22.822 1.00 95.25 243 SER A O 1
ATOM 1817 N N . ALA A 1 244 ? -13.582 -11.946 22.540 1.00 95.75 244 ALA A N 1
ATOM 1818 C CA . ALA A 1 244 ? -13.100 -12.281 23.879 1.00 95.75 244 ALA A CA 1
ATOM 1819 C C . ALA A 1 244 ? -13.963 -11.660 25.002 1.00 95.75 244 ALA A C 1
ATOM 1821 O O . ALA A 1 244 ? -14.186 -12.296 26.032 1.00 95.75 244 ALA A O 1
ATOM 1822 N N . PHE A 1 245 ? -14.508 -10.453 24.800 1.00 96.19 245 PHE A N 1
ATOM 1823 C CA . PHE A 1 245 ? -15.483 -9.847 25.714 1.00 96.19 245 PHE A CA 1
ATOM 1824 C C . PHE A 1 245 ? -16.833 -10.584 25.714 1.00 96.19 245 PHE A C 1
ATOM 1826 O O . PHE A 1 245 ? -17.449 -10.727 26.772 1.00 96.19 245 PHE A O 1
ATOM 1833 N N . ALA A 1 246 ? -17.301 -11.077 24.565 1.00 95.31 246 ALA A N 1
ATOM 1834 C CA . ALA A 1 246 ? -18.518 -11.882 24.473 1.00 95.31 246 ALA A CA 1
ATOM 1835 C C . ALA A 1 246 ? -18.372 -13.190 25.272 1.00 95.31 246 ALA A C 1
ATOM 1837 O O . ALA A 1 246 ? -19.221 -13.469 26.121 1.00 95.31 246 ALA A O 1
ATOM 1838 N N . ARG A 1 247 ? -17.225 -13.867 25.133 1.00 95.12 247 ARG A N 1
ATOM 1839 C CA . ARG A 1 247 ? -16.894 -15.108 25.848 1.00 95.12 247 ARG A CA 1
ATOM 1840 C C . ARG A 1 247 ? -16.638 -14.948 27.356 1.00 95.12 247 ARG A C 1
ATOM 1842 O O . ARG A 1 247 ? -16.813 -15.893 28.119 1.00 95.12 247 ARG A O 1
ATOM 1849 N N . LEU A 1 248 ? -16.219 -13.770 27.819 1.00 95.25 248 LEU A N 1
ATOM 1850 C CA . LEU A 1 248 ? -16.047 -13.482 29.250 1.00 95.25 248 LEU A CA 1
ATOM 1851 C C . LEU A 1 248 ? -17.370 -13.685 30.017 1.00 95.25 248 LEU A C 1
ATOM 1853 O O . LEU A 1 248 ? -18.414 -13.194 29.585 1.00 95.25 248 LEU A O 1
ATOM 1857 N N . ARG A 1 249 ? -17.355 -14.352 31.178 1.00 93.62 249 ARG A N 1
ATOM 1858 C CA . ARG A 1 249 ? -18.567 -14.518 32.005 1.00 93.62 249 ARG A CA 1
ATOM 1859 C C . ARG A 1 249 ? -19.040 -13.186 32.609 1.00 93.62 249 ARG A C 1
ATOM 1861 O O . ARG A 1 249 ? -18.250 -12.259 32.795 1.00 93.62 249 ARG A O 1
ATOM 1868 N N . SER A 1 250 ? -20.319 -13.096 32.978 1.00 90.94 250 SER A N 1
ATOM 1869 C CA . SER A 1 250 ? -20.862 -11.921 33.684 1.00 90.94 250 SER A CA 1
ATOM 1870 C C . SER A 1 250 ? -20.103 -11.649 34.995 1.00 90.94 250 SER A C 1
ATOM 1872 O O . SER A 1 250 ? -19.804 -12.576 35.750 1.00 90.94 250 SER A O 1
ATOM 1874 N N . GLY A 1 251 ? -19.742 -10.389 35.249 1.00 89.00 251 GLY A N 1
ATOM 1875 C CA . GLY A 1 251 ? -18.885 -9.995 36.376 1.00 89.00 251 GLY A CA 1
ATOM 1876 C C . GLY A 1 251 ? -17.409 -10.411 36.260 1.00 89.00 251 GLY A C 1
ATOM 1877 O O . GLY A 1 251 ? -16.664 -10.271 37.226 1.00 89.00 251 GLY A O 1
ATOM 1878 N N . GLY A 1 252 ? -16.964 -10.944 35.117 1.00 93.69 252 GLY A N 1
ATOM 1879 C CA . GLY A 1 252 ? -15.543 -11.168 34.835 1.00 93.69 252 GLY A CA 1
ATOM 1880 C C . GLY A 1 252 ? -14.797 -9.880 34.452 1.00 93.69 252 GLY A C 1
ATOM 1881 O O . GLY A 1 252 ? -15.426 -8.853 34.199 1.00 93.69 252 GLY A O 1
ATOM 1882 N N . ARG A 1 253 ? -13.460 -9.947 34.355 1.00 95.94 253 ARG A N 1
ATOM 1883 C CA . ARG A 1 253 ? -12.590 -8.823 33.938 1.00 95.94 253 ARG A CA 1
ATOM 1884 C C . ARG A 1 253 ? -11.805 -9.146 32.662 1.00 95.94 253 ARG A C 1
ATOM 1886 O O . ARG A 1 253 ? -11.182 -10.199 32.569 1.00 95.94 253 ARG A O 1
ATOM 1893 N N . LEU A 1 254 ? -11.784 -8.232 31.695 1.00 97.06 254 LEU A N 1
ATOM 1894 C CA . LEU A 1 254 ? -10.935 -8.291 30.501 1.00 97.06 254 LEU A CA 1
ATOM 1895 C C . LEU A 1 254 ? -9.840 -7.229 30.596 1.00 97.06 254 LEU A C 1
ATOM 1897 O O . LEU A 1 254 ? -10.128 -6.058 30.848 1.00 97.06 254 LEU A O 1
ATOM 1901 N N . VAL A 1 255 ? -8.595 -7.631 30.343 1.00 97.38 255 VAL A N 1
ATOM 1902 C CA . VAL A 1 255 ? -7.449 -6.733 30.177 1.00 97.38 255 VAL A CA 1
ATOM 1903 C C . VAL A 1 255 ? -6.843 -6.957 28.797 1.00 97.38 255 VAL A C 1
ATOM 1905 O O . VAL A 1 255 ? -6.386 -8.057 28.479 1.00 97.38 255 VAL A O 1
ATOM 1908 N N . ALA A 1 256 ? -6.826 -5.906 27.981 1.00 96.00 256 ALA A N 1
ATOM 1909 C CA . ALA A 1 256 ? -6.305 -5.958 26.621 1.00 96.00 256 ALA A CA 1
ATOM 1910 C C . ALA A 1 256 ? -5.230 -4.900 26.371 1.00 96.00 256 ALA A C 1
ATOM 1912 O O . ALA A 1 256 ? -5.426 -3.717 26.663 1.00 96.00 256 ALA A O 1
ATOM 1913 N N . ILE A 1 257 ? -4.131 -5.333 25.756 1.00 94.12 257 ILE A N 1
ATOM 1914 C CA . ILE A 1 257 ? -3.135 -4.469 25.125 1.00 94.12 257 ILE A CA 1
ATOM 1915 C C . ILE A 1 257 ? -3.525 -4.329 23.653 1.00 94.12 257 ILE A C 1
ATOM 1917 O O . ILE A 1 257 ? -3.584 -5.314 22.926 1.00 94.12 257 ILE A O 1
ATOM 1921 N N . THR A 1 258 ? -3.826 -3.117 23.199 1.00 92.06 258 THR A N 1
ATOM 1922 C CA . THR A 1 258 ? -4.237 -2.846 21.808 1.00 92.06 258 THR A CA 1
ATOM 1923 C C . THR A 1 258 ? -3.434 -1.676 21.228 1.00 92.06 258 THR A C 1
ATOM 1925 O O . THR A 1 258 ? -2.652 -1.054 21.942 1.00 92.06 258 THR A O 1
ATOM 1928 N N . GLY A 1 259 ? -3.559 -1.365 19.934 1.00 88.25 259 GLY A N 1
ATOM 1929 C CA . GLY A 1 259 ? -2.901 -0.177 19.364 1.00 88.25 259 GLY A CA 1
ATOM 1930 C C . GLY A 1 259 ? -3.513 1.122 19.909 1.00 88.25 259 GLY A C 1
ATOM 1931 O O . GLY A 1 259 ? -4.727 1.177 20.107 1.00 88.25 259 GLY A O 1
ATOM 1932 N N . THR A 1 260 ? -2.717 2.185 20.107 1.00 87.69 260 THR A N 1
ATOM 1933 C CA . THR A 1 260 ? -3.171 3.464 20.716 1.00 87.69 260 THR A CA 1
ATOM 1934 C C . THR A 1 260 ? -4.465 4.031 20.137 1.00 87.69 260 THR A C 1
ATOM 1936 O O . THR A 1 260 ? -5.270 4.605 20.875 1.00 87.69 260 THR A O 1
ATOM 1939 N N . GLY A 1 261 ? -4.676 3.856 18.829 1.00 85.50 261 GLY A N 1
ATOM 1940 C CA . GLY A 1 261 ? -5.859 4.329 18.116 1.00 85.50 261 GLY A CA 1
ATOM 1941 C C . GLY A 1 261 ? -7.180 3.667 18.530 1.00 85.50 261 GLY A C 1
ATOM 1942 O O . GLY A 1 261 ? -8.228 4.249 18.250 1.00 85.50 261 GLY A O 1
ATOM 1943 N N . LEU A 1 262 ? -7.173 2.501 19.190 1.00 89.44 262 LEU A N 1
ATOM 1944 C CA . LEU A 1 262 ? -8.376 1.826 19.695 1.00 89.44 262 LEU A CA 1
ATOM 1945 C C . LEU A 1 262 ? -8.765 2.373 21.083 1.00 89.44 262 LEU A C 1
ATOM 1947 O O . LEU A 1 262 ? -8.642 1.698 22.101 1.00 89.44 262 LEU A O 1
ATOM 1951 N N . SER A 1 263 ? -9.207 3.632 21.115 1.00 90.56 263 SER A N 1
ATOM 1952 C CA . SER A 1 263 ? -9.584 4.364 22.335 1.00 90.56 263 SER A CA 1
ATOM 1953 C C . SER A 1 263 ? -11.072 4.747 22.328 1.00 90.56 263 SER A C 1
ATOM 1955 O O . SER A 1 263 ? -11.568 5.120 21.261 1.00 90.56 263 SER A O 1
ATOM 1957 N N . PRO A 1 264 ? -11.778 4.765 23.479 1.00 90.81 264 PRO A N 1
ATOM 1958 C CA . PRO A 1 264 ? -13.090 5.414 23.591 1.00 90.81 264 PRO A CA 1
ATOM 1959 C C . PRO A 1 264 ? -13.037 6.930 23.318 1.00 90.81 264 PRO A C 1
ATOM 1961 O O . PRO A 1 264 ? -14.052 7.531 22.979 1.00 90.81 264 PRO A O 1
ATOM 1964 N N . GLU A 1 265 ? -11.855 7.548 23.401 1.00 89.38 265 GLU A N 1
ATOM 1965 C CA . GLU A 1 265 ? -11.624 8.956 23.043 1.00 89.38 265 GLU A CA 1
ATOM 1966 C C . GLU A 1 265 ? -11.590 9.171 21.518 1.00 89.38 265 GLU A C 1
ATOM 1968 O O . GLU A 1 265 ? -11.762 10.291 21.044 1.00 89.38 265 GLU A O 1
ATOM 1973 N N . ASN A 1 266 ? -11.367 8.111 20.728 1.00 89.88 266 ASN A N 1
ATOM 1974 C CA . ASN A 1 266 ? -11.317 8.197 19.272 1.00 89.88 266 ASN A CA 1
ATOM 1975 C C . ASN A 1 266 ? -12.748 8.210 18.695 1.00 89.88 266 ASN A C 1
ATOM 1977 O O . ASN A 1 266 ? -13.455 7.208 18.846 1.00 89.88 266 ASN A O 1
ATOM 1981 N N . PRO A 1 267 ? -13.169 9.258 17.955 1.00 90.31 267 PRO A N 1
ATOM 1982 C CA . PRO A 1 267 ? -14.513 9.343 17.378 1.00 90.31 267 PRO A CA 1
ATOM 1983 C C . PRO A 1 267 ? -14.915 8.145 16.504 1.00 90.31 267 PRO A C 1
ATOM 1985 O O . PRO A 1 267 ? -16.094 7.808 16.444 1.00 90.31 267 PRO A O 1
ATOM 1988 N N . LYS A 1 268 ? -13.952 7.456 15.866 1.00 88.50 268 LYS A N 1
ATOM 1989 C CA . LYS A 1 268 ? -14.212 6.227 15.091 1.00 88.50 268 LYS A CA 1
ATOM 1990 C C . LYS A 1 268 ? -14.742 5.084 15.967 1.00 88.50 268 LYS A C 1
ATOM 1992 O O . LYS A 1 268 ? -15.565 4.295 15.511 1.00 88.50 268 LYS A O 1
ATOM 1997 N N . TRP A 1 269 ? -14.230 4.962 17.190 1.00 90.12 269 TRP A N 1
ATOM 1998 C CA . TRP A 1 269 ? -14.456 3.807 18.065 1.00 90.12 269 TRP A CA 1
ATOM 1999 C C . TRP A 1 269 ? -15.408 4.089 19.219 1.00 90.12 269 TRP A C 1
ATOM 2001 O O . TRP A 1 269 ? -16.010 3.151 19.740 1.00 90.12 269 TRP A O 1
ATOM 2011 N N . ARG A 1 270 ? -15.600 5.360 19.580 1.00 92.69 270 ARG A N 1
ATOM 2012 C CA . ARG A 1 270 ? -16.507 5.782 20.649 1.00 92.69 270 ARG A CA 1
ATOM 2013 C C . ARG A 1 270 ? -17.905 5.131 20.570 1.00 92.69 270 ARG A C 1
ATOM 2015 O O . ARG A 1 270 ? -18.266 4.489 21.551 1.00 92.69 270 ARG A O 1
ATOM 2022 N N . PRO A 1 271 ? -18.626 5.098 19.426 1.00 94.06 271 PRO A N 1
ATOM 2023 C CA . PRO A 1 271 ? -19.945 4.444 19.346 1.00 94.06 271 PRO A CA 1
ATOM 2024 C C . PRO A 1 271 ? -19.913 2.910 19.488 1.00 94.06 271 PRO A C 1
ATOM 2026 O O . PRO A 1 271 ? -20.948 2.253 19.632 1.00 94.06 271 PRO A O 1
ATOM 2029 N N . ALA A 1 272 ? -18.736 2.292 19.373 1.00 92.25 272 ALA A N 1
ATOM 2030 C CA . ALA A 1 272 ? -18.544 0.866 19.606 1.00 92.25 272 ALA A CA 1
ATOM 2031 C C . ALA A 1 272 ? -18.275 0.591 21.097 1.00 92.25 272 ALA A C 1
ATOM 2033 O O . ALA A 1 272 ? -18.884 -0.314 21.664 1.00 92.25 272 ALA A O 1
ATOM 2034 N N . PHE A 1 273 ? -17.467 1.434 21.748 1.00 94.69 273 PHE A N 1
ATOM 2035 C CA . PHE A 1 273 ? -17.280 1.418 23.200 1.00 94.69 273 PHE A CA 1
ATOM 2036 C C . PHE A 1 273 ? -18.563 1.779 23.968 1.00 94.69 273 PHE A C 1
ATOM 2038 O O . PHE A 1 273 ? -18.873 1.107 24.943 1.00 94.69 273 PHE A O 1
ATOM 2045 N N . GLU A 1 274 ? -19.352 2.757 23.514 1.00 94.88 274 GLU A N 1
ATOM 2046 C CA . GLU A 1 274 ? -20.637 3.135 24.137 1.00 94.88 274 GLU A CA 1
ATOM 2047 C C . GLU A 1 274 ? -21.652 1.981 24.095 1.00 94.88 274 GLU A C 1
ATOM 2049 O O . GLU A 1 274 ? -22.356 1.733 25.070 1.00 94.88 274 GLU A O 1
ATOM 2054 N N . ARG A 1 275 ? -21.683 1.200 23.004 1.00 94.38 275 ARG A N 1
ATOM 2055 C CA . ARG A 1 275 ? -22.481 -0.039 22.938 1.00 94.38 275 ARG A CA 1
ATOM 2056 C C . ARG A 1 275 ? -21.933 -1.135 23.847 1.00 94.38 275 ARG A C 1
ATOM 2058 O O . ARG A 1 275 ? -22.714 -1.821 24.495 1.00 94.38 275 ARG A O 1
ATOM 2065 N N . LEU A 1 276 ? -20.611 -1.290 23.935 1.00 94.31 276 LEU A N 1
ATOM 2066 C CA . LEU A 1 276 ? -19.995 -2.241 24.864 1.00 94.31 276 LEU A CA 1
ATOM 2067 C C . LEU A 1 276 ? -20.327 -1.889 26.323 1.00 94.31 276 LEU A C 1
ATOM 2069 O O . LEU A 1 276 ? -20.609 -2.791 27.112 1.00 94.31 276 LEU A O 1
ATOM 2073 N N . GLN A 1 277 ? -20.396 -0.598 26.668 1.00 94.38 277 GLN A N 1
ATOM 2074 C CA . GLN A 1 277 ? -20.750 -0.151 28.019 1.00 94.38 277 GLN A CA 1
ATOM 2075 C C . GLN A 1 277 ? -22.186 -0.519 28.457 1.00 94.38 277 GLN A C 1
ATOM 2077 O O . GLN A 1 277 ? -22.519 -0.433 29.634 1.00 94.38 277 GLN A O 1
ATOM 2082 N N . GLN A 1 278 ? -23.038 -0.995 27.544 1.00 93.31 278 GLN A N 1
ATOM 2083 C CA . GLN A 1 278 ? -24.354 -1.553 27.883 1.00 93.31 278 GLN A CA 1
ATOM 2084 C C . GLN A 1 278 ? -24.260 -2.954 28.518 1.00 93.31 278 GLN A C 1
ATOM 2086 O O . GLN A 1 278 ? -25.228 -3.433 29.102 1.00 93.31 278 GLN A O 1
ATOM 2091 N N . GLN A 1 279 ? -23.112 -3.630 28.389 1.00 93.12 279 GLN A N 1
ATOM 2092 C CA . GLN A 1 279 ? -22.865 -4.992 28.889 1.00 93.12 279 GLN A CA 1
ATOM 2093 C C . GLN A 1 279 ? -21.619 -5.086 29.789 1.00 93.12 279 GLN A C 1
ATOM 2095 O O . GLN A 1 279 ? -21.410 -6.095 30.461 1.00 93.12 279 GLN A O 1
ATOM 2100 N N . GLY A 1 280 ? -20.785 -4.047 29.800 1.00 93.62 280 GLY A N 1
ATOM 2101 C CA . GLY A 1 280 ? -19.582 -3.929 30.617 1.00 93.62 280 GLY A CA 1
ATOM 2102 C C . GLY A 1 280 ? -19.337 -2.488 31.052 1.00 93.62 280 GLY A C 1
ATOM 2103 O O . GLY A 1 280 ? -20.111 -1.596 30.734 1.00 93.62 280 GLY A O 1
ATOM 2104 N N . THR A 1 281 ? -18.247 -2.247 31.765 1.00 95.06 281 THR A N 1
ATOM 2105 C CA . THR A 1 281 ? -17.814 -0.916 32.194 1.00 95.06 281 THR A CA 1
ATOM 2106 C C . THR A 1 281 ? -16.321 -0.805 31.936 1.00 95.06 281 THR A C 1
ATOM 2108 O O . THR A 1 281 ? -15.547 -1.628 32.428 1.00 95.06 281 THR A O 1
ATOM 2111 N N . VAL A 1 282 ? -15.900 0.203 31.167 1.00 95.44 282 VAL A N 1
ATOM 2112 C CA . VAL A 1 282 ? -14.473 0.517 31.027 1.00 95.44 282 VAL A CA 1
ATOM 2113 C C . VAL A 1 282 ? -14.031 1.168 32.331 1.00 95.44 282 VAL A C 1
ATOM 2115 O O . VAL A 1 282 ? -14.434 2.290 32.614 1.00 95.44 282 VAL A O 1
ATOM 2118 N N . ILE A 1 283 ? -13.221 0.480 33.135 1.00 94.44 283 ILE A N 1
ATOM 2119 C CA . ILE A 1 283 ? -12.741 1.025 34.417 1.00 94.44 283 ILE A CA 1
ATOM 2120 C C . ILE A 1 283 ? -11.405 1.758 34.270 1.00 94.44 283 ILE A C 1
ATOM 2122 O O . ILE A 1 283 ? -11.084 2.622 35.079 1.00 94.44 283 ILE A O 1
ATOM 2126 N N . PHE A 1 284 ? -10.636 1.444 33.223 1.00 95.56 284 PHE A N 1
ATOM 2127 C CA . PHE A 1 284 ? -9.349 2.077 32.947 1.00 95.56 284 PHE A CA 1
ATOM 2128 C C . PHE A 1 284 ? -8.991 2.003 31.470 1.00 95.56 284 PHE A C 1
ATOM 2130 O O . PHE A 1 284 ? -9.195 0.977 30.816 1.00 95.56 284 PHE A O 1
ATOM 2137 N N . THR A 1 285 ? -8.391 3.070 30.950 1.00 95.12 285 THR A N 1
ATOM 2138 C CA . THR A 1 285 ? -7.714 3.041 29.657 1.00 95.12 285 THR A CA 1
ATOM 2139 C C . THR A 1 285 ? -6.592 4.076 29.621 1.00 95.12 285 THR A C 1
ATOM 2141 O O . THR A 1 285 ? -6.803 5.223 30.004 1.00 95.12 285 THR A O 1
ATOM 2144 N N . ALA A 1 286 ? -5.401 3.680 29.171 1.00 95.56 286 ALA A N 1
ATOM 2145 C CA . ALA A 1 286 ? -4.240 4.566 29.078 1.00 95.56 286 ALA A CA 1
ATOM 2146 C C . ALA A 1 286 ? -3.353 4.194 27.887 1.00 95.56 286 ALA A C 1
ATOM 2148 O O . ALA A 1 286 ? -3.131 3.011 27.612 1.00 95.56 286 ALA A O 1
ATOM 2149 N N . ALA A 1 287 ? -2.828 5.201 27.188 1.00 94.75 287 ALA A N 1
ATOM 2150 C CA . ALA A 1 287 ? -1.825 4.987 26.150 1.00 94.75 287 ALA A CA 1
ATOM 2151 C C . ALA A 1 287 ? -0.469 4.608 26.776 1.00 94.75 287 ALA A C 1
ATOM 2153 O O . ALA A 1 287 ? -0.169 4.974 27.910 1.00 94.75 287 ALA A O 1
ATOM 2154 N N . ILE A 1 288 ? 0.360 3.894 26.022 1.00 94.12 288 ILE A N 1
ATOM 2155 C CA . ILE A 1 288 ? 1.691 3.418 26.400 1.00 94.12 288 ILE A CA 1
ATOM 2156 C C . ILE A 1 288 ? 2.648 3.791 25.271 1.00 94.12 288 ILE A C 1
ATOM 2158 O O . ILE A 1 288 ? 2.411 3.460 24.104 1.00 94.12 288 ILE A O 1
ATOM 2162 N N . ASP A 1 289 ? 3.738 4.467 25.617 1.00 91.44 289 ASP A N 1
ATOM 2163 C CA . ASP A 1 289 ? 4.768 4.853 24.663 1.00 91.44 289 ASP A CA 1
ATOM 2164 C C . ASP A 1 289 ? 5.442 3.629 24.022 1.00 91.44 289 ASP A C 1
ATOM 2166 O O . ASP A 1 289 ? 5.780 2.641 24.684 1.00 91.44 289 ASP A O 1
ATOM 2170 N N . GLY A 1 290 ? 5.673 3.703 22.709 1.00 84.62 290 GLY A N 1
ATOM 2171 C CA . GLY A 1 290 ? 6.283 2.624 21.936 1.00 84.62 290 GLY A CA 1
ATOM 2172 C C . GLY A 1 290 ? 7.680 2.214 22.418 1.00 84.62 290 GLY A C 1
ATOM 2173 O O . GLY A 1 290 ? 8.113 1.094 22.140 1.00 84.62 290 GLY A O 1
ATOM 2174 N N . ARG A 1 291 ? 8.377 3.059 23.194 1.00 86.75 291 ARG A N 1
ATOM 2175 C CA . ARG A 1 291 ? 9.657 2.726 23.848 1.00 86.75 291 ARG A CA 1
ATOM 2176 C C . ARG A 1 291 ? 9.585 1.469 24.718 1.00 86.75 291 ARG A C 1
ATOM 2178 O O . ARG A 1 291 ? 10.574 0.737 24.772 1.00 86.75 291 ARG A O 1
ATOM 2185 N N . VAL A 1 292 ? 8.433 1.154 25.321 1.00 86.69 292 VAL A N 1
ATOM 2186 C CA . VAL A 1 292 ? 8.233 -0.084 26.107 1.00 86.69 292 VAL A CA 1
ATOM 2187 C C . VAL A 1 292 ? 8.484 -1.344 25.263 1.00 86.69 292 VAL A C 1
ATOM 2189 O O . VAL A 1 292 ? 9.013 -2.340 25.761 1.00 86.69 292 VAL A O 1
ATOM 2192 N N . TYR A 1 293 ? 8.198 -1.287 23.960 1.00 84.56 293 TYR A N 1
ATOM 2193 C CA . TYR A 1 293 ? 8.434 -2.376 23.013 1.00 84.56 293 TYR A CA 1
ATOM 2194 C C . TYR A 1 293 ? 9.794 -2.307 22.289 1.00 84.56 293 TYR A C 1
ATOM 2196 O O . TYR A 1 293 ? 10.118 -3.222 21.525 1.00 84.56 293 TYR A O 1
ATOM 2204 N N . ALA A 1 294 ? 10.643 -1.303 22.546 1.00 80.06 294 ALA A N 1
ATOM 2205 C CA . ALA A 1 294 ? 11.882 -1.088 21.786 1.00 80.06 294 ALA A CA 1
ATOM 2206 C C . ALA A 1 294 ? 12.836 -2.299 21.812 1.00 80.06 294 ALA A C 1
ATOM 2208 O O . ALA A 1 294 ? 13.423 -2.656 20.789 1.00 80.06 294 ALA A O 1
ATOM 2209 N N . ARG A 1 295 ? 12.938 -3.006 22.951 1.00 80.50 295 ARG A N 1
ATOM 2210 C CA . ARG A 1 295 ? 13.735 -4.249 23.058 1.00 80.50 295 ARG A CA 1
ATOM 2211 C C . ARG A 1 295 ? 13.178 -5.405 22.217 1.00 80.50 295 ARG A C 1
ATOM 2213 O O . ARG A 1 295 ? 13.952 -6.267 21.812 1.00 80.50 295 ARG A O 1
ATOM 2220 N N . HIS A 1 296 ? 11.876 -5.392 21.927 1.00 75.19 296 HIS A N 1
ATOM 2221 C CA . HIS A 1 296 ? 11.180 -6.339 21.048 1.00 75.19 296 HIS A CA 1
ATOM 2222 C C . HIS A 1 296 ? 11.155 -5.850 19.582 1.00 75.19 296 HIS A C 1
ATOM 2224 O O . HIS A 1 296 ? 10.472 -6.425 18.737 1.00 75.19 296 HIS A O 1
ATOM 2230 N N . GLY A 1 297 ? 11.939 -4.813 19.258 1.00 67.50 297 GLY A N 1
ATOM 2231 C CA . GLY A 1 297 ? 12.213 -4.391 17.887 1.00 67.50 297 GLY A CA 1
ATOM 2232 C C . GLY A 1 297 ? 11.123 -3.533 17.246 1.00 67.50 297 GLY A C 1
ATOM 2233 O O . GLY A 1 297 ? 11.089 -3.438 16.018 1.00 67.50 297 GLY A O 1
ATOM 2234 N N . THR A 1 298 ? 10.227 -2.918 18.025 1.00 71.19 298 THR A N 1
ATOM 2235 C CA . THR A 1 298 ? 9.228 -1.962 17.520 1.00 71.19 298 THR A CA 1
ATOM 2236 C C . THR A 1 298 ? 9.088 -0.742 18.428 1.00 71.19 298 THR A C 1
ATOM 2238 O O . THR A 1 298 ? 9.411 -0.803 19.608 1.00 71.19 298 THR A O 1
ATOM 2241 N N . THR A 1 299 ? 8.573 0.351 17.870 1.00 78.06 299 THR A N 1
ATOM 2242 C CA . THR A 1 299 ? 8.201 1.583 18.586 1.00 78.06 299 THR A CA 1
ATOM 2243 C C . THR A 1 299 ? 6.734 1.947 18.342 1.00 78.06 299 THR A C 1
ATOM 2245 O O . THR A 1 299 ? 6.359 3.113 18.422 1.00 78.06 299 THR A O 1
ATOM 2248 N N . VAL A 1 300 ? 5.900 0.957 18.003 1.00 78.44 300 VAL A N 1
ATOM 2249 C CA . VAL A 1 300 ? 4.444 1.126 17.902 1.00 78.44 300 VAL A CA 1
ATOM 2250 C C . VAL A 1 300 ? 3.891 1.426 19.292 1.00 78.44 300 VAL A C 1
ATOM 2252 O O . VAL A 1 300 ? 4.102 0.653 20.224 1.00 78.44 300 VAL A O 1
ATOM 2255 N N . GLU A 1 301 ? 3.188 2.547 19.424 1.00 86.44 301 GLU A N 1
ATOM 2256 C CA . GLU A 1 301 ? 2.483 2.893 20.654 1.00 86.44 301 GLU A CA 1
ATOM 2257 C C . GLU A 1 301 ? 1.283 1.959 20.873 1.00 86.44 301 GLU A C 1
ATOM 2259 O O . GLU A 1 301 ? 0.560 1.597 19.938 1.00 86.44 301 GLU A O 1
ATOM 2264 N N . THR A 1 302 ? 1.051 1.584 22.128 1.00 91.75 302 THR A N 1
ATOM 2265 C CA . THR A 1 302 ? -0.028 0.664 22.523 1.00 91.75 302 THR A CA 1
ATOM 2266 C C . THR A 1 302 ? -0.929 1.306 23.577 1.00 91.75 302 THR A C 1
ATOM 2268 O O . THR A 1 302 ? -0.720 2.444 23.983 1.00 91.75 302 THR A O 1
ATOM 2271 N N . ARG A 1 303 ? -1.991 0.623 23.993 1.00 93.12 303 ARG A N 1
ATOM 2272 C CA . ARG A 1 303 ? -2.949 1.082 24.999 1.00 93.12 303 ARG A CA 1
ATOM 2273 C C . ARG A 1 303 ? -3.380 -0.103 25.847 1.00 93.12 303 ARG A C 1
ATOM 2275 O O . ARG A 1 303 ? -3.802 -1.118 25.293 1.00 93.12 303 ARG A O 1
ATOM 2282 N N . LEU A 1 304 ? -3.295 0.045 27.167 1.00 95.81 304 LEU A N 1
ATOM 2283 C CA . LEU A 1 304 ? -3.917 -0.883 28.109 1.00 95.81 304 LEU A CA 1
ATOM 2284 C C . LEU A 1 304 ? -5.361 -0.436 28.328 1.00 95.81 304 LEU A C 1
ATOM 2286 O O . LEU A 1 304 ? -5.597 0.734 28.630 1.00 95.81 304 LEU A O 1
ATOM 2290 N N . THR A 1 305 ? -6.311 -1.358 28.210 1.00 96.00 305 THR A N 1
ATOM 2291 C CA . THR A 1 305 ? -7.721 -1.124 28.547 1.00 96.00 305 THR A CA 1
ATOM 2292 C C . THR A 1 305 ? -8.214 -2.248 29.454 1.00 96.00 305 THR A C 1
ATOM 2294 O O . THR A 1 305 ? -8.007 -3.423 29.148 1.00 96.00 305 THR A O 1
ATOM 2297 N N . VAL A 1 306 ? -8.863 -1.878 30.561 1.00 96.25 306 VAL A N 1
ATOM 2298 C CA . VAL A 1 306 ? -9.438 -2.794 31.556 1.00 96.25 306 VAL A CA 1
ATOM 2299 C C . VAL A 1 306 ? -10.949 -2.601 31.600 1.00 96.25 306 VAL A C 1
ATOM 2301 O O . VAL A 1 306 ? -11.436 -1.470 31.709 1.00 96.25 306 VAL A O 1
ATOM 2304 N N . ILE A 1 307 ? -11.686 -3.706 31.518 1.00 95.38 307 ILE A N 1
ATOM 2305 C CA . ILE A 1 307 ? -13.149 -3.728 31.471 1.00 95.38 307 ILE A CA 1
ATOM 2306 C C . ILE A 1 307 ? -13.681 -4.789 32.425 1.00 95.38 307 ILE A C 1
ATOM 2308 O O . ILE A 1 307 ? -13.288 -5.948 32.326 1.00 95.38 307 ILE A O 1
ATOM 2312 N N . ASP A 1 308 ? -14.629 -4.414 33.279 1.00 95.19 308 ASP A N 1
ATOM 2313 C CA . ASP A 1 308 ? -15.450 -5.372 34.023 1.00 95.19 308 ASP A CA 1
ATOM 2314 C C . ASP A 1 308 ? -16.747 -5.640 33.249 1.00 95.19 308 ASP A C 1
ATOM 2316 O O . ASP A 1 308 ? -17.378 -4.708 32.749 1.00 95.19 308 ASP A O 1
ATOM 2320 N N . LYS A 1 309 ? -17.179 -6.901 33.132 1.00 94.31 309 LYS A N 1
ATOM 2321 C CA . LYS A 1 309 ? -18.427 -7.280 32.441 1.00 94.31 309 LYS A CA 1
ATOM 2322 C C . LYS A 1 309 ? -19.646 -7.079 33.348 1.00 94.31 309 LYS A C 1
ATOM 2324 O O . LYS A 1 309 ? -20.348 -8.019 33.714 1.00 94.31 309 LYS A O 1
ATOM 2329 N N . VAL A 1 310 ? -19.830 -5.825 33.748 1.00 91.75 310 VAL A N 1
ATOM 2330 C CA . VAL A 1 310 ? -20.949 -5.287 34.525 1.00 91.75 310 VAL A CA 1
ATOM 2331 C C 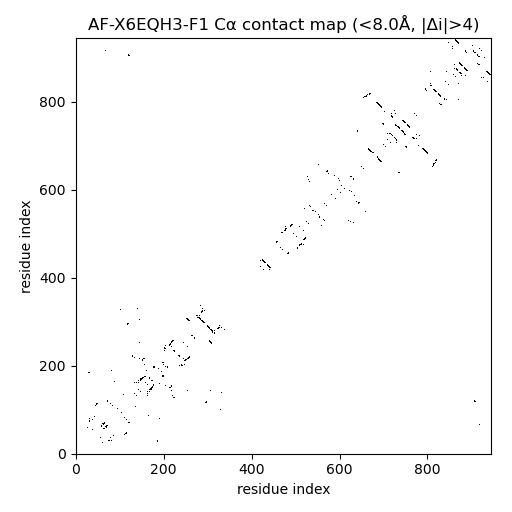. VAL A 1 310 ? -21.468 -4.055 33.771 1.00 91.75 310 VAL A C 1
ATOM 2333 O O . VAL A 1 310 ? -20.665 -3.150 33.540 1.00 91.75 310 VAL A O 1
ATOM 2336 N N . PRO A 1 311 ? -22.751 -3.993 33.364 1.00 90.50 311 PRO A N 1
ATOM 2337 C CA . PRO A 1 311 ? -23.309 -2.853 32.631 1.00 90.50 311 PRO A CA 1
ATOM 2338 C C . PRO A 1 311 ? -23.077 -1.504 33.322 1.00 90.50 311 PRO A C 1
ATOM 2340 O O . PRO A 1 311 ? -23.317 -1.373 34.524 1.00 90.50 311 PRO A O 1
ATOM 2343 N N . ASN A 1 312 ? -22.665 -0.494 32.557 1.00 87.94 312 ASN A N 1
ATOM 2344 C CA . ASN A 1 312 ? -22.551 0.878 33.040 1.00 87.94 312 ASN A CA 1
ATOM 2345 C C . ASN A 1 312 ? -23.926 1.570 32.994 1.00 87.94 312 ASN A C 1
ATOM 2347 O O . ASN A 1 312 ? -24.620 1.524 31.977 1.00 87.94 312 ASN A O 1
ATOM 2351 N N . ALA A 1 313 ? -24.311 2.244 34.081 1.00 88.00 313 ALA A N 1
ATOM 2352 C CA . ALA A 1 313 ? -25.555 3.014 34.154 1.00 88.00 313 ALA A CA 1
ATOM 2353 C C . ALA A 1 313 ? -25.558 4.247 33.226 1.00 88.00 313 ALA A C 1
ATOM 2355 O O . ALA A 1 313 ? -26.624 4.688 32.804 1.00 88.00 313 ALA A O 1
ATOM 2356 N N . ASP A 1 314 ? -24.379 4.777 32.882 1.00 91.38 314 ASP A N 1
ATOM 2357 C CA . ASP A 1 314 ? -24.195 5.816 31.865 1.00 91.38 314 ASP A CA 1
ATOM 2358 C C . ASP A 1 314 ? -23.202 5.325 30.794 1.00 91.38 314 ASP A C 1
ATOM 2360 O O . ASP A 1 314 ? -21.989 5.532 30.917 1.00 91.38 314 ASP A O 1
ATOM 2364 N N . PRO A 1 315 ? -23.693 4.686 29.715 1.00 91.25 315 PRO A N 1
ATOM 2365 C CA . PRO A 1 315 ? -22.838 4.168 28.651 1.00 91.25 315 PRO A CA 1
ATOM 2366 C C . PRO A 1 315 ? -22.011 5.234 27.915 1.00 91.25 315 PRO A C 1
ATOM 2368 O O . PRO A 1 315 ? -21.039 4.874 27.248 1.00 91.25 315 PRO A O 1
ATOM 2371 N N . SER A 1 316 ? -22.357 6.523 28.036 1.00 90.81 316 SER A N 1
ATOM 2372 C CA . SER A 1 316 ? -21.649 7.637 27.387 1.00 90.81 316 SER A CA 1
ATOM 2373 C C . SER A 1 316 ? -20.416 8.123 28.163 1.00 90.81 316 SER A C 1
ATOM 2375 O O . SER A 1 316 ? -19.559 8.819 27.603 1.00 90.81 316 SER A O 1
ATOM 2377 N N . ARG A 1 317 ? -20.315 7.749 29.448 1.00 92.31 317 ARG A N 1
ATOM 2378 C CA . ARG A 1 317 ? -19.280 8.202 30.378 1.00 92.31 317 ARG A CA 1
ATOM 2379 C C . ARG A 1 317 ? -18.149 7.187 30.499 1.00 92.31 317 ARG A C 1
ATOM 2381 O O . ARG A 1 317 ? -18.350 6.051 30.923 1.00 92.31 317 ARG A O 1
ATOM 2388 N N . PHE A 1 318 ? -16.941 7.641 30.187 1.00 92.88 318 PHE A N 1
ATOM 2389 C CA . PHE A 1 318 ? -15.701 6.869 30.268 1.00 92.88 318 PHE A CA 1
ATOM 2390 C C . PHE A 1 318 ? -14.787 7.413 31.377 1.00 92.88 318 PHE A C 1
ATOM 2392 O O . PHE A 1 318 ? -14.898 8.594 31.726 1.00 92.88 318 PHE A O 1
ATOM 2399 N N . PRO A 1 319 ? -13.874 6.594 31.931 1.00 90.25 319 PRO A N 1
ATOM 2400 C CA . PRO A 1 319 ? -12.821 7.078 32.815 1.00 90.25 319 PRO A CA 1
ATOM 2401 C C . PRO A 1 319 ? -11.910 8.043 32.050 1.00 90.25 319 PRO A C 1
ATOM 2403 O O . PRO A 1 319 ? -11.597 7.819 30.879 1.00 90.25 319 PRO A O 1
ATOM 2406 N N . ALA A 1 320 ? -11.474 9.114 32.714 1.00 84.56 320 ALA A N 1
ATOM 2407 C CA . ALA A 1 320 ? -10.484 10.019 32.145 1.00 84.56 320 ALA A CA 1
ATOM 2408 C C . ALA A 1 320 ? -9.152 9.271 31.977 1.00 84.56 320 ALA A C 1
ATOM 2410 O O . ALA A 1 320 ? -8.657 8.670 32.930 1.00 84.56 320 ALA A O 1
ATOM 2411 N N . SER A 1 321 ? -8.577 9.298 30.773 1.00 83.06 321 SER A N 1
ATOM 2412 C CA . SER A 1 321 ? -7.268 8.694 30.525 1.00 83.06 321 SER A CA 1
ATOM 2413 C C . SER A 1 321 ? -6.187 9.487 31.276 1.00 83.06 321 SER A C 1
ATOM 2415 O O . SER A 1 321 ? -6.106 10.703 31.080 1.00 83.06 321 SER A O 1
ATOM 2417 N N . PRO A 1 322 ? -5.308 8.850 32.077 1.00 86.50 322 PRO A N 1
ATOM 2418 C CA . PRO A 1 322 ? -4.180 9.526 32.733 1.00 86.50 322 PRO A CA 1
ATOM 2419 C C . PRO A 1 322 ? -3.133 10.106 31.762 1.00 86.50 322 PRO A C 1
ATOM 2421 O O . PRO A 1 322 ? -2.184 10.761 32.186 1.00 86.50 322 PRO A O 1
ATOM 2424 N N . GLY A 1 323 ? -3.282 9.849 30.457 1.00 89.69 323 GLY A N 1
ATOM 2425 C CA . GLY A 1 323 ? -2.384 10.292 29.396 1.00 89.69 323 GLY A CA 1
ATOM 2426 C C . GLY A 1 323 ? -1.676 9.117 28.722 1.00 89.69 323 GLY A C 1
ATOM 2427 O O . GLY A 1 323 ? -2.275 8.065 28.476 1.00 89.69 323 GLY A O 1
ATOM 2428 N N . LYS A 1 324 ? -0.394 9.313 28.393 1.00 94.69 324 LYS A N 1
ATOM 2429 C CA . LYS A 1 324 ? 0.485 8.289 27.815 1.00 94.69 324 LYS A CA 1
ATOM 2430 C C . LYS A 1 324 ? 1.584 7.926 28.811 1.00 94.69 324 LYS A C 1
ATOM 2432 O O . LYS A 1 324 ? 2.400 8.778 29.147 1.00 94.69 324 LYS A O 1
ATOM 2437 N N . ALA A 1 325 ? 1.617 6.672 29.255 1.00 95.00 325 ALA A N 1
ATOM 2438 C CA . ALA A 1 325 ? 2.669 6.150 30.119 1.00 95.00 325 ALA A CA 1
ATOM 2439 C C . ALA A 1 325 ? 4.000 6.092 29.338 1.00 95.00 325 ALA A C 1
ATOM 2441 O O . ALA A 1 325 ? 4.048 5.423 28.300 1.00 95.00 325 ALA A O 1
ATOM 2442 N N . PRO A 1 326 ? 5.076 6.762 29.794 1.00 93.31 326 PRO A N 1
ATOM 2443 C CA . PRO A 1 326 ? 6.387 6.701 29.143 1.00 93.31 326 PRO A CA 1
ATOM 2444 C C . PRO A 1 326 ? 7.111 5.365 29.391 1.00 93.31 326 PRO A C 1
ATOM 2446 O O . PRO A 1 326 ? 7.979 4.979 28.608 1.00 93.31 326 PRO A O 1
ATOM 2449 N N . ASP A 1 327 ? 6.755 4.667 30.472 1.00 93.75 327 ASP A N 1
ATOM 2450 C CA . ASP A 1 327 ? 7.354 3.418 30.936 1.00 93.75 327 ASP A CA 1
ATOM 2451 C C . ASP A 1 327 ? 6.341 2.537 31.699 1.00 93.75 327 ASP A C 1
ATOM 2453 O O . ASP A 1 327 ? 5.179 2.899 31.910 1.00 93.75 327 ASP A O 1
ATOM 2457 N N . VAL A 1 328 ? 6.778 1.332 32.078 1.00 94.75 328 VAL A N 1
ATOM 2458 C CA . VAL A 1 328 ? 5.948 0.347 32.794 1.00 94.75 328 VAL A CA 1
ATOM 2459 C C . VAL A 1 328 ? 5.790 0.670 34.280 1.00 94.75 328 VAL A C 1
ATOM 2461 O O . VAL A 1 328 ? 4.812 0.244 34.886 1.00 94.75 328 VAL A O 1
ATOM 2464 N N . GLU A 1 329 ? 6.708 1.439 34.866 1.00 95.88 329 GLU A N 1
ATOM 2465 C CA . GLU A 1 329 ? 6.612 1.952 36.232 1.00 95.88 329 GLU A CA 1
ATOM 2466 C C . GLU A 1 329 ? 5.466 2.958 36.398 1.00 95.88 329 GLU A C 1
ATOM 2468 O O . GLU A 1 329 ? 4.676 2.843 37.336 1.00 95.88 329 GLU A O 1
ATOM 2473 N N . THR A 1 330 ? 5.334 3.900 35.463 1.00 95.75 330 THR A N 1
ATOM 2474 C CA . THR A 1 330 ? 4.231 4.869 35.422 1.00 95.75 330 THR A CA 1
ATOM 2475 C C . THR A 1 330 ? 2.897 4.166 35.178 1.00 95.75 330 THR A C 1
ATOM 2477 O O . THR A 1 330 ? 1.893 4.492 35.804 1.00 95.75 330 THR A O 1
ATOM 2480 N N . LEU A 1 331 ? 2.876 3.147 34.311 1.00 95.69 331 LEU A N 1
ATOM 2481 C CA . LEU A 1 331 ? 1.672 2.341 34.113 1.00 95.69 331 LEU A CA 1
ATOM 2482 C C . LEU A 1 331 ? 1.301 1.553 35.382 1.00 95.69 331 LEU A C 1
ATOM 2484 O O . LEU A 1 331 ? 0.121 1.466 35.708 1.00 95.69 331 LEU A O 1
ATOM 2488 N N . LEU A 1 332 ? 2.289 1.018 36.115 1.00 95.94 332 LEU A N 1
ATOM 2489 C CA . LEU A 1 332 ? 2.072 0.304 37.376 1.00 95.94 332 LEU A CA 1
ATOM 2490 C C . LEU A 1 332 ? 1.454 1.203 38.455 1.00 95.94 332 LEU A C 1
ATOM 2492 O O . LEU A 1 332 ? 0.536 0.758 39.146 1.00 95.94 332 LEU A O 1
ATOM 2496 N N . SER A 1 333 ? 1.923 2.446 38.615 1.00 94.81 333 SER A N 1
ATOM 2497 C CA . SER A 1 333 ? 1.328 3.354 39.605 1.00 94.81 333 SER A CA 1
ATOM 2498 C C . SER A 1 333 ? -0.134 3.651 39.267 1.00 94.81 333 SER A C 1
ATOM 2500 O O . SER A 1 333 ? -0.989 3.496 40.132 1.00 94.81 333 SER A O 1
ATOM 2502 N N . TRP A 1 334 ? -0.449 3.935 38.000 1.00 94.06 334 TRP A N 1
ATOM 2503 C CA . TRP A 1 334 ? -1.822 4.200 37.557 1.00 94.06 334 TRP A CA 1
ATOM 2504 C C . TRP A 1 334 ? -2.785 3.018 37.730 1.00 94.06 334 TRP A C 1
ATOM 2506 O O . TRP A 1 334 ? -3.958 3.238 38.020 1.00 94.06 334 TRP A O 1
ATOM 2516 N N . ILE A 1 335 ? -2.326 1.770 37.568 1.00 93.75 335 ILE A N 1
ATOM 2517 C CA . ILE A 1 335 ? -3.189 0.595 37.791 1.00 93.75 335 ILE A CA 1
ATOM 2518 C C . ILE A 1 335 ? -3.290 0.168 39.265 1.00 93.75 335 ILE A C 1
ATOM 2520 O O . ILE A 1 335 ? -4.060 -0.740 39.578 1.00 93.75 335 ILE A O 1
ATOM 2524 N N . THR A 1 336 ? -2.515 0.772 40.172 1.00 87.44 336 THR A N 1
ATOM 2525 C CA . THR A 1 336 ? -2.575 0.432 41.606 1.00 87.44 336 THR A CA 1
ATOM 2526 C C . THR A 1 336 ? -3.877 0.931 42.243 1.00 87.44 336 THR A C 1
ATOM 2528 O O . THR A 1 336 ? -4.391 0.287 43.154 1.00 87.44 336 THR A O 1
ATOM 2531 N N . ASP A 1 337 ? -4.461 2.002 41.699 1.00 83.00 337 ASP A N 1
ATOM 2532 C CA . ASP A 1 337 ? -5.712 2.613 42.169 1.00 83.00 337 ASP A CA 1
ATOM 2533 C C . ASP A 1 337 ? -6.982 2.003 41.527 1.00 83.00 337 ASP A C 1
ATOM 2535 O O . ASP A 1 337 ? -8.080 2.551 41.656 1.00 83.00 337 ASP A O 1
ATOM 2539 N N . LEU A 1 338 ? -6.868 0.877 40.806 1.00 87.56 338 LEU A N 1
ATOM 2540 C CA . LEU A 1 338 ? -8.028 0.231 40.179 1.00 87.56 338 LEU A CA 1
ATOM 2541 C C . LEU A 1 338 ? -9.007 -0.323 41.225 1.00 87.56 338 LEU A C 1
ATOM 2543 O O . LEU A 1 338 ? -8.580 -0.933 42.209 1.00 87.56 338 LEU A O 1
ATOM 2547 N N . PRO A 1 339 ? -10.330 -0.226 40.985 1.00 83.25 339 PRO A N 1
ATOM 2548 C CA . PRO A 1 339 ? -11.308 -0.824 41.878 1.00 83.25 339 PRO A CA 1
ATOM 2549 C C . PRO A 1 339 ? -11.122 -2.352 41.945 1.00 83.25 339 PRO A C 1
ATOM 2551 O O . PRO A 1 339 ? -10.879 -2.998 40.908 1.00 83.25 339 PRO A O 1
ATOM 2554 N N . PRO A 1 340 ? -11.261 -2.954 43.144 1.00 79.12 340 PRO A N 1
ATOM 2555 C CA . PRO A 1 340 ? -11.187 -4.399 43.303 1.00 79.12 340 PRO A CA 1
ATOM 2556 C C . PRO A 1 340 ? -12.265 -5.058 42.443 1.00 79.12 340 PRO A C 1
ATOM 2558 O O . PRO A 1 340 ? -13.406 -4.599 42.399 1.00 79.12 340 PRO A O 1
ATOM 2561 N N . ARG A 1 341 ? -11.901 -6.133 41.740 1.00 83.62 341 ARG A N 1
ATOM 2562 C CA . ARG A 1 341 ? -12.839 -6.856 40.877 1.00 83.62 341 ARG A CA 1
ATOM 2563 C C . ARG A 1 341 ? -13.970 -7.435 41.727 1.00 83.62 341 ARG A C 1
ATOM 2565 O O . ARG A 1 341 ? -13.707 -8.214 42.642 1.00 83.62 341 ARG A O 1
ATOM 2572 N N . THR A 1 342 ? -15.215 -7.105 41.394 1.00 60.97 342 THR A N 1
ATOM 2573 C CA . THR A 1 342 ? -16.401 -7.703 42.018 1.00 60.97 342 THR A CA 1
ATOM 2574 C C . THR A 1 342 ? -16.393 -9.216 41.764 1.00 60.97 342 THR A C 1
ATOM 2576 O O . THR A 1 342 ? -16.455 -9.615 40.600 1.00 60.97 342 THR A O 1
ATOM 2579 N N . PRO A 1 343 ? -16.312 -10.090 42.787 1.00 52.00 343 PRO A N 1
ATOM 2580 C CA . PRO A 1 343 ? -16.255 -11.529 42.553 1.00 52.00 343 PRO A CA 1
ATOM 2581 C C . PRO A 1 343 ? -17.571 -12.024 41.948 1.00 52.00 343 PRO A C 1
ATOM 2583 O O . PRO A 1 343 ? -18.605 -12.066 42.614 1.00 52.00 343 PRO A O 1
ATOM 2586 N N . GLY A 1 344 ? -17.539 -12.400 40.668 1.00 43.62 344 GLY A N 1
ATOM 2587 C CA . GLY A 1 344 ? -18.692 -12.980 39.986 1.00 43.62 344 GLY A CA 1
ATOM 2588 C C . GLY A 1 344 ? -19.102 -14.317 40.610 1.00 43.62 344 GLY A C 1
ATOM 2589 O O . GLY A 1 344 ? -18.516 -15.350 40.293 1.00 43.62 344 GLY A O 1
ATOM 2590 N N . GLY A 1 345 ? -20.113 -14.289 41.481 1.00 40.16 345 GLY A N 1
ATOM 2591 C CA . GLY A 1 345 ? -20.940 -15.437 41.877 1.00 40.16 345 GLY A CA 1
ATOM 2592 C C . GLY A 1 345 ? -20.349 -16.449 42.866 1.00 40.16 345 GLY A C 1
ATOM 2593 O O . GLY A 1 345 ? -21.118 -17.204 43.454 1.00 40.16 345 GLY A O 1
ATOM 2594 N N . PHE A 1 346 ? -19.036 -16.460 43.101 1.00 34.03 346 PHE A N 1
ATOM 2595 C CA . PHE A 1 346 ? -18.404 -17.367 44.064 1.00 34.03 346 PHE A CA 1
ATOM 2596 C C . PHE A 1 346 ? -17.777 -16.586 45.223 1.00 34.03 346 PHE A C 1
ATOM 2598 O O . PHE A 1 346 ? -16.898 -15.757 44.980 1.00 34.03 346 PHE A O 1
ATOM 2605 N N . PRO A 1 347 ? -18.171 -16.844 46.484 1.00 31.77 347 PRO A N 1
ATOM 2606 C CA . PRO A 1 347 ? -17.383 -16.381 47.612 1.00 31.77 347 PRO A CA 1
ATOM 2607 C C . PRO A 1 347 ? -16.066 -17.165 47.646 1.00 31.77 347 PRO A C 1
ATOM 2609 O O . PRO A 1 347 ? -16.074 -18.397 47.587 1.00 31.77 347 PRO A O 1
ATOM 2612 N N . ASP A 1 348 ? -14.935 -16.476 47.824 1.00 34.56 348 ASP A N 1
ATOM 2613 C CA . ASP A 1 348 ? -13.649 -17.106 48.156 1.00 34.56 348 ASP A CA 1
ATOM 2614 C C . ASP A 1 348 ? -13.669 -17.635 49.606 1.00 34.56 348 ASP A C 1
ATOM 2616 O O . ASP A 1 348 ? -12.894 -17.226 50.476 1.00 34.56 348 ASP A O 1
ATOM 2620 N N . SER A 1 349 ? -14.546 -18.603 49.879 1.00 37.22 349 SER A N 1
ATOM 2621 C CA . SER A 1 349 ? -14.699 -19.256 51.184 1.00 37.22 349 SER A CA 1
ATOM 2622 C C . SER A 1 349 ? -13.543 -20.201 51.547 1.00 37.22 349 SER A C 1
ATOM 2624 O O . SER A 1 349 ? -13.625 -20.918 52.541 1.00 37.22 349 SER A O 1
ATOM 2626 N N . ILE A 1 350 ? -12.457 -20.206 50.768 1.00 39.31 350 ILE A N 1
ATOM 2627 C CA . ILE A 1 350 ? -11.238 -20.988 51.032 1.00 39.31 350 ILE A CA 1
ATOM 2628 C C . ILE A 1 350 ? -9.978 -20.100 50.984 1.00 39.31 350 ILE A C 1
ATOM 2630 O O . ILE A 1 350 ? -9.073 -20.296 51.797 1.00 39.31 350 ILE A O 1
ATOM 2634 N N . GLY A 1 351 ? -9.935 -19.072 50.124 1.00 39.16 351 GLY A N 1
ATOM 2635 C CA . GLY A 1 351 ? -8.822 -18.112 50.053 1.00 39.16 351 GLY A CA 1
ATOM 2636 C C . GLY A 1 351 ? -8.806 -17.102 51.208 1.00 39.16 351 GLY A C 1
ATOM 2637 O O . GLY A 1 351 ? -7.806 -16.972 51.904 1.00 39.16 351 GLY A O 1
ATOM 2638 N N . ALA A 1 352 ? -9.936 -16.441 51.479 1.00 36.28 352 ALA A N 1
ATOM 2639 C CA . ALA A 1 352 ? -10.037 -15.452 52.561 1.00 36.28 352 ALA A CA 1
ATOM 2640 C C . ALA A 1 352 ? -10.224 -16.083 53.957 1.00 36.28 352 ALA A C 1
ATOM 2642 O O . ALA A 1 352 ? -10.121 -15.402 54.976 1.00 36.28 352 ALA A O 1
ATOM 2643 N N . LEU A 1 353 ? -10.510 -17.389 54.020 1.00 32.81 353 LEU A N 1
ATOM 2644 C CA . LEU A 1 353 ? -10.876 -18.089 55.255 1.00 32.81 353 LEU A CA 1
ATOM 2645 C C . LEU A 1 353 ? -9.803 -19.068 55.757 1.00 32.81 353 LEU A C 1
ATOM 2647 O O . LEU A 1 353 ? -9.925 -19.557 56.878 1.00 32.81 353 LEU A O 1
ATOM 2651 N N . SER A 1 354 ? -8.711 -19.295 55.022 1.00 35.19 354 SER A N 1
ATOM 2652 C CA . SER A 1 354 ? -7.614 -20.178 55.464 1.00 35.19 354 SER A CA 1
ATOM 2653 C C . SER A 1 354 ? -6.897 -19.670 56.727 1.00 35.19 354 SER A C 1
ATOM 2655 O O . SER A 1 354 ? -6.458 -20.482 57.537 1.00 35.19 354 SER A O 1
ATOM 2657 N N . ASN A 1 355 ? -6.883 -18.353 56.968 1.00 40.06 355 ASN A N 1
ATOM 2658 C CA . ASN A 1 355 ? -6.340 -17.757 58.199 1.00 40.06 355 ASN A CA 1
ATOM 2659 C C . ASN A 1 355 ? -7.368 -17.632 59.348 1.00 40.06 355 ASN A C 1
ATOM 2661 O O . ASN A 1 355 ? -6.982 -17.324 60.474 1.00 40.06 355 ASN A O 1
ATOM 2665 N N . GLY A 1 356 ? -8.665 -17.867 59.096 1.00 42.25 356 GLY A N 1
ATOM 2666 C CA . GLY A 1 356 ? -9.742 -17.666 60.082 1.00 42.25 356 GLY A CA 1
ATOM 2667 C C . GLY A 1 356 ? -10.530 -18.924 60.472 1.00 42.25 356 GLY A C 1
ATOM 2668 O O . GLY A 1 356 ? -10.874 -19.106 61.639 1.00 42.25 356 GLY A O 1
ATOM 2669 N N . ILE A 1 357 ? -10.819 -19.821 59.522 1.00 39.41 357 ILE A N 1
ATOM 2670 C CA . ILE A 1 357 ? -11.778 -20.924 59.710 1.00 39.41 357 ILE A CA 1
ATOM 2671 C C . ILE A 1 357 ? -11.176 -22.197 60.305 1.00 39.41 357 ILE A C 1
ATOM 2673 O O . ILE A 1 357 ? -11.918 -22.949 60.939 1.00 39.41 357 ILE A O 1
ATOM 2677 N N . LEU A 1 358 ? -9.855 -22.404 60.246 1.00 40.75 358 LEU A N 1
ATOM 2678 C CA . LEU A 1 358 ? -9.210 -23.520 60.959 1.00 40.75 358 LEU A CA 1
ATOM 2679 C C . LEU A 1 358 ? -9.496 -23.512 62.477 1.00 40.75 358 LEU A C 1
ATOM 2681 O O . LEU A 1 358 ? -9.472 -24.568 63.100 1.00 40.75 358 LEU A O 1
ATOM 2685 N N . ARG A 1 359 ? -9.849 -22.356 63.065 1.00 42.47 359 ARG A N 1
ATOM 2686 C CA . ARG A 1 359 ? -10.297 -22.249 64.468 1.00 42.47 359 ARG A CA 1
ATOM 2687 C C . ARG A 1 359 ? -11.780 -22.572 64.708 1.00 42.47 359 ARG A C 1
ATOM 2689 O O . ARG A 1 359 ? -12.122 -22.930 65.827 1.00 42.47 359 ARG A O 1
ATOM 2696 N N . ASN A 1 360 ? -12.652 -22.468 63.700 1.00 41.88 360 ASN A N 1
ATOM 2697 C CA . ASN A 1 360 ? -14.111 -22.597 63.869 1.00 41.88 360 ASN A CA 1
ATOM 2698 C C . ASN A 1 360 ? -14.727 -23.839 63.198 1.00 41.88 360 ASN A C 1
ATOM 2700 O O . ASN A 1 360 ? -15.772 -24.310 63.649 1.00 41.88 360 ASN A O 1
ATOM 2704 N N . ALA A 1 361 ? -14.104 -24.410 62.160 1.00 34.91 361 ALA A N 1
ATOM 2705 C CA . ALA A 1 361 ? -14.632 -25.594 61.469 1.00 34.91 361 ALA A CA 1
ATOM 2706 C C . ALA A 1 361 ? -14.679 -26.847 62.366 1.00 34.91 361 ALA A C 1
ATOM 2708 O O . ALA A 1 361 ? -15.598 -27.657 62.238 1.00 34.91 361 ALA A O 1
ATOM 2709 N N . ALA A 1 362 ? -13.761 -26.962 63.333 1.00 42.97 362 ALA A N 1
ATOM 2710 C CA . ALA A 1 362 ? -13.752 -28.045 64.318 1.00 42.97 362 ALA A CA 1
ATOM 2711 C C . ALA A 1 362 ? -15.035 -28.106 65.177 1.00 42.97 362 ALA A C 1
ATOM 2713 O O . ALA A 1 362 ? -15.418 -29.182 65.624 1.00 42.97 362 ALA A O 1
ATOM 2714 N N . MET A 1 363 ? -15.738 -26.981 65.374 1.00 41.38 363 MET A N 1
ATOM 2715 C CA . MET A 1 363 ? -16.957 -26.926 66.196 1.00 41.38 363 MET A CA 1
ATOM 2716 C C . MET A 1 363 ? -18.256 -27.274 65.451 1.00 41.38 363 MET A C 1
ATOM 2718 O O . MET A 1 363 ? -19.290 -27.425 66.097 1.00 41.38 363 MET A O 1
ATOM 2722 N N . ARG A 1 364 ? -18.261 -27.374 64.111 1.00 36.94 364 ARG A N 1
ATOM 2723 C CA . ARG A 1 364 ? -19.513 -27.487 63.324 1.00 36.94 364 ARG A CA 1
ATOM 2724 C C . ARG A 1 364 ? -19.649 -28.737 62.451 1.00 36.94 364 ARG A C 1
ATOM 2726 O O . ARG A 1 364 ? -20.608 -28.842 61.698 1.00 36.94 364 ARG A O 1
ATOM 2733 N N . MET A 1 365 ? -18.801 -29.747 62.649 1.00 37.91 365 MET A N 1
ATOM 2734 C CA . MET A 1 365 ? -19.023 -31.097 62.097 1.00 37.91 365 MET A CA 1
ATOM 2735 C C . MET A 1 365 ? -20.145 -31.899 62.805 1.00 37.91 365 MET A C 1
ATOM 2737 O O . MET A 1 365 ? -20.368 -33.060 62.476 1.00 37.91 365 MET A O 1
ATOM 2741 N N . ALA A 1 366 ? -20.868 -31.306 63.765 1.00 33.28 366 ALA A N 1
ATOM 2742 C CA . ALA A 1 366 ? -21.833 -32.001 64.629 1.00 33.28 366 ALA A CA 1
ATOM 2743 C C . ALA A 1 366 ? -23.314 -31.965 64.170 1.00 33.28 366 ALA A C 1
ATOM 2745 O O . ALA A 1 366 ? -24.159 -32.596 64.806 1.00 33.28 366 ALA A O 1
ATOM 2746 N N . ALA A 1 367 ? -23.658 -31.254 63.088 1.00 30.42 367 ALA A N 1
ATOM 2747 C CA . ALA A 1 367 ? -25.032 -31.147 62.573 1.00 30.42 367 ALA A CA 1
ATOM 2748 C C . ALA A 1 367 ? -25.061 -31.421 61.056 1.00 30.42 367 ALA A C 1
ATOM 2750 O O . ALA A 1 367 ? -24.708 -30.564 60.255 1.00 30.42 367 ALA A O 1
ATOM 2751 N N . ARG A 1 368 ? -25.284 -32.681 60.654 1.00 31.03 368 ARG A N 1
ATOM 2752 C CA . ARG A 1 368 ? -26.594 -33.219 60.214 1.00 31.03 368 ARG A CA 1
ATOM 2753 C C . ARG A 1 368 ? -27.160 -32.458 58.999 1.00 31.03 368 ARG A C 1
ATOM 2755 O O . ARG A 1 368 ? -27.614 -31.334 59.143 1.00 31.03 368 ARG A O 1
ATOM 2762 N N . SER A 1 369 ? -27.071 -32.977 57.773 1.00 30.47 369 SER A N 1
ATOM 2763 C CA . SER A 1 369 ? -27.796 -34.150 57.230 1.00 30.47 369 SER A CA 1
ATOM 2764 C C . SER A 1 369 ? -29.315 -33.947 57.101 1.00 30.47 369 SER A C 1
ATOM 2766 O O . SER A 1 369 ? -30.038 -34.366 58.000 1.00 30.47 369 SER A O 1
ATOM 2768 N N . ALA A 1 370 ? -29.791 -33.406 55.963 1.00 26.67 370 ALA A N 1
ATOM 2769 C CA . ALA A 1 370 ? -31.127 -33.688 55.394 1.00 26.67 370 ALA A CA 1
ATOM 2770 C C . ALA A 1 370 ? -31.350 -33.114 53.962 1.00 26.67 370 ALA A C 1
ATOM 2772 O O . ALA A 1 370 ? -31.544 -31.916 53.820 1.00 26.67 370 ALA A O 1
ATOM 2773 N N . ALA A 1 371 ? -31.443 -34.012 52.963 1.00 28.52 371 ALA A N 1
ATOM 2774 C CA . ALA A 1 371 ? -32.358 -33.998 51.789 1.00 28.52 371 ALA A CA 1
ATOM 2775 C C . ALA A 1 371 ? -32.352 -32.857 50.714 1.00 28.52 371 ALA A C 1
ATOM 2777 O O . ALA A 1 371 ? -31.925 -31.749 50.989 1.00 28.52 371 ALA A O 1
ATOM 2778 N N . ARG A 1 372 ? -32.917 -33.002 49.485 1.00 27.64 372 ARG A N 1
ATOM 2779 C CA . ARG A 1 372 ? -33.039 -34.101 48.463 1.00 27.64 372 ARG A CA 1
ATOM 2780 C C . ARG A 1 372 ? -33.808 -33.558 47.210 1.00 27.64 372 ARG A C 1
ATOM 2782 O O . ARG A 1 372 ? -34.836 -32.955 47.450 1.00 27.64 372 ARG A O 1
ATOM 2789 N N . ALA A 1 373 ? -33.386 -33.861 45.957 1.00 27.03 373 ALA A N 1
ATOM 2790 C CA . ALA A 1 373 ? -34.160 -33.995 44.666 1.00 27.03 373 ALA A CA 1
ATOM 2791 C C . ALA A 1 373 ? -35.227 -32.929 44.200 1.00 27.03 373 ALA A C 1
ATOM 2793 O O . ALA A 1 373 ? -35.877 -32.328 45.035 1.00 27.03 373 ALA A O 1
ATOM 2794 N N . ALA A 1 374 ? -35.608 -32.699 42.917 1.00 28.69 374 ALA A N 1
ATOM 2795 C CA . ALA A 1 374 ? -35.101 -33.008 41.548 1.00 28.69 374 ALA A CA 1
ATOM 2796 C C . ALA A 1 374 ? -35.818 -32.100 40.443 1.00 28.69 374 ALA A C 1
ATOM 2798 O O . ALA A 1 374 ? -35.911 -30.915 40.742 1.00 28.69 374 ALA A O 1
ATOM 2799 N N . PRO A 1 375 ? -36.246 -32.496 39.196 1.00 41.19 375 PRO A N 1
ATOM 2800 C CA . PRO A 1 375 ? -35.879 -31.809 37.917 1.00 41.19 375 PRO A CA 1
ATOM 2801 C C . PRO A 1 375 ? -37.072 -31.437 36.947 1.00 41.19 375 PRO A C 1
ATOM 2803 O O . PRO A 1 375 ? -38.135 -31.126 37.465 1.00 41.19 375 PRO A O 1
ATOM 2806 N N . VAL A 1 376 ? -36.923 -31.560 35.587 1.00 27.23 376 VAL A N 1
ATOM 2807 C CA . VAL A 1 376 ? -37.933 -31.470 34.445 1.00 27.23 376 VAL A CA 1
ATOM 2808 C C . VAL A 1 376 ? -38.104 -30.050 33.804 1.00 27.23 376 VAL A C 1
ATOM 2810 O O . VAL A 1 376 ? -38.242 -29.106 34.566 1.00 27.23 376 VAL A O 1
ATOM 2813 N N . VAL A 1 377 ? -38.130 -29.745 32.470 1.00 26.58 377 VAL A N 1
ATOM 2814 C CA . VAL A 1 377 ? -37.876 -30.431 31.145 1.00 26.58 377 VAL A CA 1
ATOM 2815 C C . VAL A 1 377 ? -37.538 -29.399 29.997 1.00 26.58 377 VAL A C 1
ATOM 2817 O O . VAL A 1 377 ? -37.150 -28.281 30.319 1.00 26.58 377 VAL A O 1
ATOM 2820 N N . ALA A 1 378 ? -37.647 -29.726 28.683 1.00 25.72 378 ALA A N 1
ATOM 2821 C CA . ALA A 1 378 ? -37.257 -28.908 27.496 1.00 25.72 378 ALA A CA 1
ATOM 2822 C C . ALA A 1 378 ? -38.202 -29.031 26.253 1.00 25.72 378 ALA A C 1
ATOM 2824 O O . ALA A 1 378 ? -38.988 -29.979 26.229 1.00 25.72 378 ALA A O 1
ATOM 2825 N N . SER A 1 379 ? -38.078 -28.147 25.221 1.00 27.56 379 SER A N 1
ATOM 2826 C CA . SER A 1 379 ? -38.329 -28.301 23.731 1.00 27.56 379 SER A CA 1
ATOM 2827 C C . SER A 1 379 ? -38.728 -26.952 23.026 1.00 27.56 379 SER A C 1
ATOM 2829 O O . SER A 1 379 ? -38.905 -25.973 23.745 1.00 27.56 379 SER A O 1
ATOM 2831 N N . PRO A 1 380 ? -38.932 -26.837 21.679 1.00 37.47 380 PRO A N 1
ATOM 2832 C CA . PRO A 1 380 ? -37.934 -26.866 20.586 1.00 37.47 380 PRO A CA 1
ATOM 2833 C C . PRO A 1 380 ? -38.030 -25.653 19.584 1.00 37.47 380 PRO A C 1
ATOM 2835 O O . PRO A 1 380 ? -38.616 -24.623 19.899 1.00 37.47 380 PRO A O 1
ATOM 2838 N N . ALA A 1 381 ? -37.425 -25.752 18.382 1.00 28.80 381 ALA A N 1
ATOM 2839 C CA . ALA A 1 381 ? -37.091 -24.639 17.455 1.00 28.80 381 ALA A CA 1
ATOM 2840 C C . ALA A 1 381 ? -38.026 -24.407 16.224 1.00 28.80 381 ALA A C 1
ATOM 2842 O O . ALA A 1 381 ? -38.950 -25.178 15.978 1.00 28.80 381 ALA A O 1
ATOM 2843 N N . ALA A 1 382 ? -37.733 -23.369 15.410 1.00 27.22 382 ALA A N 1
ATOM 2844 C CA . ALA A 1 382 ? -38.444 -22.981 14.170 1.00 27.22 382 ALA A CA 1
ATOM 2845 C C . ALA A 1 382 ? -37.499 -22.697 12.963 1.00 27.22 382 ALA A C 1
ATOM 2847 O O . ALA A 1 382 ? -36.298 -22.489 13.141 1.00 27.22 382 ALA A O 1
ATOM 2848 N N . SER A 1 383 ? -38.031 -22.704 11.729 1.00 27.67 383 SER A N 1
ATOM 2849 C CA . SER A 1 383 ? -37.290 -22.867 10.453 1.00 27.67 383 SER A CA 1
ATOM 2850 C C . SER A 1 383 ? -37.300 -21.656 9.477 1.00 27.67 383 SER A C 1
ATOM 2852 O O . SER A 1 383 ? -38.056 -20.703 9.641 1.00 27.67 383 SER A O 1
ATOM 2854 N N . ARG A 1 384 ? -36.416 -21.686 8.453 1.00 28.88 384 ARG A N 1
ATOM 2855 C CA . ARG A 1 384 ? -36.161 -20.632 7.427 1.00 28.88 384 ARG A CA 1
ATOM 2856 C C . ARG A 1 384 ? -36.711 -20.985 6.026 1.00 28.88 384 ARG A C 1
ATOM 2858 O O . ARG A 1 384 ? -36.862 -22.162 5.719 1.00 28.88 384 ARG A O 1
ATOM 2865 N N . VAL A 1 385 ? -36.850 -19.982 5.139 1.00 26.48 385 VAL A N 1
ATOM 2866 C CA . VAL A 1 385 ? -37.076 -20.121 3.672 1.00 26.48 385 VAL A CA 1
ATOM 2867 C C . VAL A 1 385 ? -36.251 -19.073 2.878 1.00 26.48 385 VAL A C 1
ATOM 2869 O O . VAL A 1 385 ? -35.974 -17.996 3.402 1.00 26.48 385 VAL A O 1
ATOM 2872 N N . THR A 1 386 ? -35.849 -19.378 1.632 1.00 28.92 386 THR A N 1
ATOM 2873 C CA . THR A 1 386 ? -35.004 -18.558 0.718 1.00 28.92 386 THR A CA 1
ATOM 2874 C C . THR A 1 386 ? -35.426 -18.697 -0.762 1.00 28.92 386 THR A C 1
ATOM 2876 O O . THR A 1 386 ? -35.995 -19.725 -1.112 1.00 28.92 386 THR A O 1
ATOM 2879 N N . TRP A 1 387 ? -35.103 -17.725 -1.646 1.00 25.27 387 TRP A N 1
ATOM 2880 C CA . TRP A 1 387 ? -35.192 -17.836 -3.131 1.00 25.27 387 TRP A CA 1
ATOM 2881 C C . TRP A 1 387 ? -34.111 -16.982 -3.882 1.00 25.27 387 TRP A C 1
ATOM 2883 O O . TRP A 1 387 ? -33.544 -16.088 -3.251 1.00 25.27 387 TRP A O 1
ATOM 2893 N N . PRO A 1 388 ? -33.774 -17.245 -5.180 1.00 33.22 388 PRO A N 1
ATOM 2894 C CA . PRO A 1 388 ? -32.511 -16.812 -5.831 1.00 33.22 388 PRO A CA 1
ATOM 2895 C C . PRO A 1 388 ? -32.621 -15.905 -7.103 1.00 33.22 388 PRO A C 1
ATOM 2897 O O . PRO A 1 388 ? -33.697 -15.456 -7.481 1.00 33.22 388 PRO A O 1
ATOM 2900 N N . VAL A 1 389 ? -31.477 -15.646 -7.776 1.00 29.36 389 VAL A N 1
ATOM 2901 C CA . VAL A 1 389 ? -31.215 -14.605 -8.820 1.00 29.36 389 VAL A CA 1
ATOM 2902 C C . VAL A 1 389 ? -30.821 -15.188 -10.210 1.00 29.36 389 VAL A C 1
ATOM 2904 O O . VAL A 1 389 ? -30.360 -16.327 -10.283 1.00 29.36 389 VAL A O 1
ATOM 2907 N N . ARG A 1 390 ? -30.939 -14.417 -11.320 1.00 26.72 390 ARG A N 1
ATOM 2908 C CA . ARG A 1 390 ? -30.411 -14.739 -12.684 1.00 26.72 390 ARG A CA 1
ATOM 2909 C C . ARG A 1 390 ? -29.746 -13.546 -13.429 1.00 26.72 390 ARG A C 1
ATOM 2911 O O . ARG A 1 390 ? -29.745 -12.432 -12.920 1.00 26.72 390 ARG A O 1
ATOM 2918 N N . ALA A 1 391 ? -29.110 -13.822 -14.583 1.00 28.05 391 ALA A N 1
ATOM 2919 C CA . ALA A 1 391 ? -27.927 -13.118 -15.134 1.00 28.05 391 ALA A CA 1
ATOM 2920 C C . ALA A 1 391 ? -28.105 -12.308 -16.462 1.00 28.05 391 ALA A C 1
ATOM 2922 O O . ALA A 1 391 ? -29.219 -12.121 -16.941 1.00 28.05 391 ALA A O 1
ATOM 2923 N N . ALA A 1 392 ? -26.988 -11.806 -17.034 1.00 29.97 392 ALA A N 1
ATOM 2924 C CA . ALA A 1 392 ? -26.889 -10.709 -18.027 1.00 29.97 392 ALA A CA 1
ATOM 2925 C C . ALA A 1 392 ? -26.372 -11.092 -19.451 1.00 29.97 392 ALA A C 1
ATOM 2927 O O . ALA A 1 392 ? -25.990 -12.235 -19.688 1.00 29.97 392 ALA A O 1
ATOM 2928 N N . ALA A 1 393 ? -26.311 -10.120 -20.390 1.00 27.05 393 ALA A N 1
ATOM 2929 C CA . ALA A 1 393 ? -25.884 -10.282 -21.802 1.00 27.05 393 ALA A CA 1
ATOM 2930 C C . ALA A 1 393 ? -25.000 -9.116 -22.357 1.00 27.05 393 ALA A C 1
ATOM 2932 O O . ALA A 1 393 ? -24.807 -8.108 -21.681 1.00 27.05 393 ALA A O 1
ATOM 2933 N N . GLN A 1 394 ? -24.422 -9.272 -23.567 1.00 29.94 394 GLN A N 1
ATOM 2934 C CA . GLN A 1 394 ? -23.248 -8.524 -24.103 1.00 29.94 394 GLN A CA 1
ATOM 2935 C C . GLN A 1 394 ? -23.533 -7.526 -25.268 1.00 29.94 394 GLN A C 1
ATOM 2937 O O . GLN A 1 394 ? -24.576 -7.618 -25.904 1.00 29.94 394 GLN A O 1
ATOM 2942 N N . VAL A 1 395 ? -22.578 -6.622 -25.604 1.00 27.77 395 VAL A N 1
ATOM 2943 C CA . VAL A 1 395 ? -22.659 -5.608 -26.707 1.00 27.77 395 VAL A CA 1
ATOM 2944 C C . VAL A 1 395 ? -21.310 -5.401 -27.465 1.00 27.77 395 VAL A C 1
ATOM 2946 O O . VAL A 1 395 ? -20.247 -5.774 -26.962 1.00 27.77 395 VAL A O 1
ATOM 2949 N N . THR A 1 396 ? -21.347 -4.813 -28.677 1.00 28.17 396 THR A N 1
ATOM 2950 C CA . THR A 1 396 ? -20.307 -4.769 -29.752 1.00 28.17 396 THR A CA 1
ATOM 2951 C C . THR A 1 396 ? -19.865 -3.310 -30.116 1.00 28.17 396 THR A C 1
ATOM 2953 O O . THR A 1 396 ? -20.661 -2.404 -29.877 1.00 28.17 396 THR A O 1
ATOM 2956 N N . PRO A 1 397 ? -18.647 -3.017 -30.661 1.00 30.92 397 PRO A N 1
ATOM 2957 C CA . PRO A 1 397 ? -18.076 -1.642 -30.713 1.00 30.92 397 PRO A CA 1
ATOM 2958 C C . PRO A 1 397 ? -18.009 -0.928 -32.097 1.00 30.92 397 PRO A C 1
ATOM 2960 O O . PRO A 1 397 ? -18.017 -1.580 -33.140 1.00 30.92 397 PRO A O 1
ATOM 2963 N N . VAL A 1 398 ? -17.848 0.416 -32.109 1.00 25.72 398 VAL A N 1
ATOM 2964 C CA . VAL A 1 398 ? -17.762 1.308 -33.311 1.00 25.72 398 VAL A CA 1
ATOM 2965 C C . VAL A 1 398 ? -16.661 2.414 -33.175 1.00 25.72 398 VAL A C 1
ATOM 2967 O O . VAL A 1 398 ? -16.121 2.623 -32.087 1.00 25.72 398 VAL A O 1
ATOM 2970 N N . ARG A 1 399 ? -16.266 3.063 -34.297 1.00 27.64 399 ARG A N 1
ATOM 2971 C CA . ARG A 1 399 ? -15.150 4.042 -34.503 1.00 27.64 399 ARG A CA 1
ATOM 2972 C C . ARG A 1 399 ? -15.493 5.536 -34.201 1.00 27.64 399 ARG A C 1
ATOM 2974 O O . ARG A 1 399 ? -16.672 5.871 -34.227 1.00 27.64 399 ARG A O 1
ATOM 2981 N N . PRO A 1 400 ? -14.492 6.446 -34.043 1.00 27.94 400 PRO A N 1
ATOM 2982 C CA . PRO A 1 400 ? -14.683 7.908 -33.902 1.00 27.94 400 PRO A CA 1
ATOM 2983 C C . PRO A 1 400 ? -14.038 8.795 -35.004 1.00 27.94 400 PRO A C 1
ATOM 2985 O O . PRO A 1 400 ? -13.262 8.307 -35.824 1.00 27.94 400 PRO A O 1
ATOM 2988 N N . VAL A 1 401 ? -14.320 10.111 -34.960 1.00 24.56 401 VAL A N 1
ATOM 2989 C CA . VAL A 1 401 ? -13.815 11.192 -35.850 1.00 24.56 401 VAL A CA 1
ATOM 2990 C C . VAL A 1 401 ? -13.452 12.456 -35.025 1.00 24.56 401 VAL A C 1
ATOM 2992 O O . VAL A 1 401 ? -13.894 12.591 -33.887 1.00 24.56 401 VAL A O 1
ATOM 2995 N N . MET A 1 402 ? -12.604 13.337 -35.578 1.00 25.30 402 MET A N 1
ATOM 2996 C CA . MET A 1 402 ? -11.961 14.514 -34.949 1.00 25.30 402 MET A CA 1
ATOM 2997 C C . MET A 1 402 ? -12.880 15.734 -34.706 1.00 25.30 402 MET A C 1
ATOM 2999 O O . MET A 1 402 ? -13.939 15.856 -35.317 1.00 25.30 402 MET A O 1
ATOM 3003 N N . ALA A 1 403 ? -12.429 16.680 -33.866 1.00 27.17 403 ALA A N 1
ATOM 3004 C CA . ALA A 1 403 ? -13.145 17.911 -33.506 1.00 27.17 403 ALA A CA 1
ATOM 3005 C C . ALA A 1 403 ? -12.332 19.195 -33.781 1.00 27.17 403 ALA A C 1
ATOM 3007 O O . ALA A 1 403 ? -11.118 19.215 -33.588 1.00 27.17 403 ALA A O 1
ATOM 3008 N N . SER A 1 404 ? -13.019 20.282 -34.151 1.00 26.03 404 SER A N 1
ATOM 3009 C CA . SER A 1 404 ? -12.484 21.653 -34.222 1.00 26.03 404 SER A CA 1
ATOM 3010 C C . SER A 1 404 ? -12.992 22.524 -33.058 1.00 26.03 404 SER A C 1
ATOM 3012 O O . SER A 1 404 ? -13.956 22.166 -32.364 1.00 26.03 404 SER A O 1
ATOM 3014 N N . SER A 1 405 ? -12.349 23.671 -32.821 1.00 31.42 405 SER A N 1
ATOM 3015 C CA . SER A 1 405 ? -12.691 24.615 -31.746 1.00 31.42 405 SER A CA 1
ATOM 3016 C C . SER A 1 405 ? -12.637 26.070 -32.211 1.00 31.42 405 SER A C 1
ATOM 3018 O O . SER A 1 405 ? -11.659 26.481 -32.826 1.00 31.42 405 SER A O 1
ATOM 3020 N N . THR A 1 406 ? -13.647 26.848 -31.827 1.00 26.75 406 THR A N 1
ATOM 3021 C CA . THR A 1 406 ? -13.731 28.309 -31.990 1.00 26.75 406 THR A CA 1
ATOM 3022 C C . THR A 1 406 ? -14.005 28.903 -30.600 1.00 26.75 406 THR A C 1
ATOM 3024 O O . THR A 1 406 ? -14.794 28.294 -29.867 1.00 26.75 406 THR A O 1
ATOM 3027 N N . PRO A 1 407 ? -13.359 30.012 -30.188 1.00 34.28 407 PRO A N 1
ATOM 3028 C CA . PRO A 1 407 ? -13.574 30.617 -28.870 1.00 34.28 407 PRO A CA 1
ATOM 3029 C C . PRO A 1 407 ? -14.975 31.241 -28.726 1.00 34.28 407 PRO A C 1
ATOM 3031 O O . PRO A 1 407 ? -15.647 31.523 -29.717 1.00 34.28 407 PRO A O 1
ATOM 3034 N N . ALA A 1 408 ? -15.425 31.421 -27.480 1.00 33.12 408 ALA A N 1
ATOM 3035 C CA . ALA A 1 408 ? -16.769 31.897 -27.143 1.00 33.12 408 ALA A CA 1
ATOM 3036 C C . ALA A 1 408 ? -16.785 33.381 -26.731 1.00 33.12 408 ALA A C 1
ATOM 3038 O O . ALA A 1 408 ? -15.845 33.866 -26.106 1.00 33.12 408 ALA A O 1
ATOM 3039 N N . LEU A 1 409 ? -17.881 34.075 -27.054 1.00 32.28 409 LEU A N 1
ATOM 3040 C CA . LEU A 1 409 ? -18.137 35.468 -26.669 1.00 32.28 409 LEU A CA 1
ATOM 3041 C C . LEU A 1 409 ? -18.726 35.566 -25.244 1.00 32.28 409 LEU A C 1
ATOM 3043 O O . LEU A 1 409 ? -19.447 34.653 -24.829 1.00 32.28 409 LEU A O 1
ATOM 3047 N N . PRO A 1 410 ? -18.464 36.659 -24.500 1.00 34.69 410 PRO A N 1
ATOM 3048 C CA . PRO A 1 410 ? -19.028 36.873 -23.168 1.00 34.69 410 PRO A CA 1
ATOM 3049 C C . PRO A 1 410 ? -20.542 37.138 -23.216 1.00 34.69 410 PRO A C 1
ATOM 3051 O O . PRO A 1 410 ? -21.042 37.829 -24.104 1.00 34.69 410 PRO A O 1
ATOM 3054 N N . LEU A 1 411 ? -21.271 36.601 -22.234 1.00 32.50 411 LEU A N 1
ATOM 3055 C CA . LEU A 1 411 ? -22.721 36.754 -22.104 1.00 32.50 411 LEU A CA 1
ATOM 3056 C C . LEU A 1 411 ? -23.049 37.931 -21.170 1.00 32.50 411 LEU A C 1
ATOM 3058 O O . LEU A 1 411 ? -22.586 37.949 -20.031 1.00 32.50 411 LEU A O 1
ATOM 3062 N N . ALA A 1 412 ? -23.866 38.885 -21.617 1.00 39.97 412 ALA A N 1
ATOM 3063 C CA . ALA A 1 412 ? -24.394 39.941 -20.750 1.00 39.97 412 ALA A CA 1
ATOM 3064 C C . ALA A 1 412 ? -25.591 39.417 -19.934 1.00 39.97 412 ALA A C 1
ATOM 3066 O O . ALA A 1 412 ? -26.491 38.791 -20.496 1.00 39.97 412 ALA A O 1
ATOM 3067 N N . TYR A 1 413 ? -25.612 39.671 -18.623 1.00 45.91 413 TYR A N 1
ATOM 3068 C CA . TYR A 1 413 ? -26.699 39.269 -17.725 1.00 45.91 413 TYR A CA 1
ATOM 3069 C C . TYR A 1 413 ? -26.890 40.267 -16.572 1.00 45.91 413 TYR A C 1
ATOM 3071 O O . TYR A 1 413 ? -25.983 41.021 -16.229 1.00 45.91 413 TYR A O 1
ATOM 3079 N N . GLU A 1 414 ? -28.078 40.244 -15.969 1.00 38.69 414 GLU A N 1
ATOM 3080 C CA . GLU A 1 414 ? -28.463 41.035 -14.795 1.00 38.69 414 GLU A CA 1
ATOM 3081 C C . GLU A 1 414 ? -28.838 40.062 -13.665 1.00 38.69 414 GLU A C 1
ATOM 3083 O O . GLU A 1 414 ? -29.571 39.098 -13.901 1.00 38.69 414 GLU A O 1
ATOM 3088 N N . LEU A 1 415 ? -28.330 40.279 -12.448 1.00 42.56 415 LEU A N 1
ATOM 3089 C CA . LEU A 1 415 ? -28.678 39.469 -11.274 1.00 42.56 415 LEU A CA 1
ATOM 3090 C C . LEU A 1 415 ? -29.912 40.055 -10.580 1.00 42.56 415 LEU A C 1
ATOM 3092 O O . LEU A 1 415 ? -29.969 41.256 -10.329 1.00 42.56 415 LEU A O 1
ATOM 3096 N N . ARG A 1 416 ? -30.885 39.201 -10.242 1.00 49.72 416 ARG A N 1
ATOM 3097 C CA . ARG A 1 416 ? -32.061 39.564 -9.439 1.00 49.72 416 ARG A CA 1
ATOM 3098 C C . ARG A 1 416 ? -32.365 38.467 -8.432 1.00 49.72 416 ARG A C 1
ATOM 3100 O O . ARG A 1 416 ? -32.567 37.318 -8.824 1.00 49.72 416 ARG A O 1
ATOM 3107 N N . ASP A 1 417 ? -32.454 38.839 -7.162 1.00 42.19 417 ASP A N 1
ATOM 3108 C CA . ASP A 1 417 ? -32.812 37.912 -6.095 1.00 42.19 417 ASP A CA 1
ATOM 3109 C C . ASP A 1 417 ? -34.293 37.529 -6.190 1.00 42.19 417 ASP A C 1
ATOM 3111 O O . ASP A 1 417 ? -35.190 38.370 -6.100 1.00 42.19 417 ASP A O 1
ATOM 3115 N N . CYS A 1 418 ? -34.560 36.236 -6.366 1.00 49.12 418 CYS A N 1
ATOM 3116 C CA . CYS A 1 418 ? -35.889 35.667 -6.194 1.00 49.12 418 CYS A CA 1
ATOM 3117 C C . CYS A 1 418 ? -35.785 34.234 -5.660 1.00 49.12 418 CYS A C 1
ATOM 3119 O O . CYS A 1 418 ? -34.988 33.433 -6.141 1.00 49.12 418 CYS A O 1
ATOM 3121 N N . MET A 1 419 ? -36.612 33.920 -4.664 1.00 40.16 419 MET A N 1
ATOM 3122 C CA . MET A 1 419 ? -36.746 32.584 -4.085 1.00 40.16 419 MET A CA 1
ATOM 3123 C C . MET A 1 419 ? -38.137 32.048 -4.446 1.00 40.16 419 MET A C 1
ATOM 3125 O O . MET A 1 419 ? -39.106 32.403 -3.775 1.00 40.16 419 MET A O 1
ATOM 3129 N N . PRO A 1 420 ? -38.288 31.264 -5.529 1.00 46.72 420 PRO A N 1
ATOM 3130 C CA . PRO A 1 420 ? -39.534 30.557 -5.792 1.00 46.72 420 PRO A CA 1
ATOM 3131 C C . PRO A 1 420 ? -39.696 29.386 -4.813 1.00 46.72 420 PRO A C 1
ATOM 3133 O O . PRO A 1 420 ? -38.723 28.704 -4.492 1.00 46.72 420 PRO A O 1
ATOM 3136 N N . GLU A 1 421 ? -40.930 29.112 -4.386 1.00 49.00 421 GLU A N 1
ATOM 3137 C CA . GLU A 1 421 ? -41.256 27.838 -3.734 1.00 49.00 421 GLU A CA 1
ATOM 3138 C C . GLU A 1 421 ? -40.985 26.666 -4.699 1.00 49.00 421 GLU A C 1
ATOM 3140 O O . GLU A 1 421 ? -41.100 26.805 -5.923 1.00 49.00 421 GLU A O 1
ATOM 3145 N N . GLU A 1 422 ? -40.560 25.525 -4.153 1.00 45.06 422 GLU A N 1
ATOM 3146 C CA . GLU A 1 422 ? -39.868 24.476 -4.909 1.00 45.06 422 GLU A CA 1
ATOM 3147 C C . GLU A 1 422 ? -40.655 23.947 -6.129 1.00 45.06 422 GLU A C 1
ATOM 3149 O O . GLU A 1 422 ? -41.727 23.355 -6.012 1.00 45.06 422 GLU A O 1
ATOM 3154 N N . GLY A 1 423 ? -40.056 24.072 -7.321 1.00 51.72 423 GLY A N 1
ATOM 3155 C CA . GLY A 1 423 ? -40.394 23.254 -8.496 1.00 51.72 423 GLY A CA 1
ATOM 3156 C C . GLY A 1 423 ? -41.296 23.871 -9.574 1.00 51.72 423 GLY A C 1
ATOM 3157 O O . GLY A 1 423 ? -41.481 23.241 -10.618 1.00 51.72 423 GLY A O 1
ATOM 3158 N N . GLY A 1 424 ? -41.836 25.079 -9.391 1.00 53.75 424 GLY A N 1
ATOM 3159 C CA . GLY A 1 424 ? -42.705 25.712 -10.393 1.00 53.75 424 GLY A CA 1
ATOM 3160 C C . GLY A 1 424 ? -41.978 26.594 -11.424 1.00 53.75 424 GLY A C 1
ATOM 3161 O O . GLY A 1 424 ? -40.942 27.200 -11.151 1.00 53.75 424 GLY A O 1
ATOM 3162 N N . ARG A 1 425 ? -42.535 26.707 -12.639 1.00 59.97 425 ARG A N 1
ATOM 3163 C CA . ARG A 1 425 ? -41.994 27.574 -13.704 1.00 59.97 425 ARG A CA 1
ATOM 3164 C C . ARG A 1 425 ? -42.379 29.028 -13.438 1.00 59.97 425 ARG A C 1
ATOM 3166 O O . ARG A 1 425 ? -43.566 29.332 -13.389 1.00 59.97 425 ARG A O 1
ATOM 3173 N N . LEU A 1 426 ? -41.410 29.941 -13.389 1.00 62.41 426 LEU A N 1
ATOM 3174 C CA . LEU A 1 426 ? -41.700 31.377 -13.422 1.00 62.41 426 LEU A CA 1
ATOM 3175 C C . LEU A 1 426 ? -42.168 31.791 -14.825 1.00 62.41 426 LEU A C 1
ATOM 3177 O O . LEU A 1 426 ? -41.444 31.643 -15.813 1.00 62.41 426 LEU A O 1
ATOM 3181 N N . VAL A 1 427 ? -43.388 32.314 -14.910 1.00 70.50 427 VAL A N 1
ATOM 3182 C CA . VAL A 1 427 ? -43.967 32.904 -16.122 1.00 70.50 427 VAL A CA 1
ATOM 3183 C C . VAL A 1 427 ? -44.349 34.354 -15.855 1.00 70.50 427 VAL A C 1
ATOM 3185 O O . VAL A 1 427 ? -44.885 34.679 -14.796 1.00 70.50 427 VAL A O 1
ATOM 3188 N N . LYS A 1 428 ? -44.104 35.238 -16.825 1.00 69.06 428 LYS A N 1
ATOM 3189 C CA . LYS A 1 428 ? -44.699 36.576 -16.812 1.00 69.06 428 LYS A CA 1
ATOM 3190 C C . LYS A 1 428 ? -46.202 36.440 -17.045 1.00 69.06 428 LYS A C 1
ATOM 3192 O O . LYS A 1 428 ? -46.617 35.924 -18.081 1.00 69.06 428 LYS A O 1
ATOM 3197 N N . LYS A 1 429 ? -47.003 36.891 -16.083 1.00 71.31 429 LYS A N 1
ATOM 3198 C CA . LYS A 1 429 ? -48.446 37.085 -16.227 1.00 71.31 429 LYS A CA 1
ATOM 3199 C C . LYS A 1 429 ? -48.736 38.572 -16.084 1.00 71.31 429 LYS A C 1
ATOM 3201 O O . LYS A 1 429 ? -48.343 39.191 -15.097 1.00 71.31 429 LYS A O 1
ATOM 3206 N N . ILE A 1 430 ? -49.441 39.123 -17.065 1.00 69.88 430 ILE A N 1
ATOM 3207 C CA . ILE A 1 430 ? -49.961 40.487 -17.004 1.00 69.88 430 ILE A CA 1
ATOM 3208 C C . ILE A 1 430 ? -51.020 40.508 -15.894 1.00 69.88 430 ILE A C 1
ATOM 3210 O O . ILE A 1 430 ? -51.988 39.744 -15.937 1.00 69.88 430 ILE A O 1
ATOM 3214 N N . GLY A 1 431 ? -50.808 41.327 -14.865 1.00 66.88 431 GLY A N 1
ATOM 3215 C CA . GLY A 1 431 ? -51.801 41.558 -13.821 1.00 66.88 431 GLY A CA 1
ATOM 3216 C C . GLY A 1 431 ? -53.040 42.271 -14.373 1.00 66.88 431 GLY A C 1
ATOM 3217 O O . GLY A 1 431 ? -53.007 42.864 -15.449 1.00 66.88 431 GLY A O 1
ATOM 3218 N N . ARG A 1 432 ? -54.158 42.253 -13.634 1.00 64.94 432 ARG A N 1
ATOM 3219 C CA . ARG A 1 432 ? -55.391 42.973 -14.038 1.00 64.94 432 ARG A CA 1
ATOM 3220 C C . ARG A 1 432 ? -55.206 44.498 -14.120 1.00 64.94 432 ARG A C 1
ATOM 3222 O O . ARG A 1 432 ? -56.029 45.186 -14.705 1.00 64.94 432 ARG A O 1
ATOM 3229 N N . ASP A 1 433 ? -54.118 44.984 -13.540 1.00 70.69 433 ASP A N 1
ATOM 3230 C CA . ASP A 1 433 ? -53.576 46.339 -13.532 1.00 70.69 433 ASP A CA 1
ATOM 3231 C C . ASP A 1 433 ? -52.574 46.617 -14.677 1.00 70.69 433 ASP A C 1
ATOM 3233 O O . ASP A 1 433 ? -51.952 47.673 -14.705 1.00 70.69 433 ASP A O 1
ATOM 3237 N N . GLY A 1 434 ? -52.392 45.687 -15.624 1.00 65.00 434 GLY A N 1
ATOM 3238 C CA . GLY A 1 434 ? -51.515 45.854 -16.793 1.00 65.00 434 GLY A CA 1
ATOM 3239 C C . GLY A 1 434 ? -50.017 45.670 -16.519 1.00 65.00 434 GLY A C 1
ATOM 3240 O O . GLY A 1 434 ? -49.212 45.763 -17.441 1.00 65.00 434 GLY A O 1
ATOM 3241 N N . ILE A 1 435 ? -49.631 45.379 -15.273 1.00 65.38 435 ILE A N 1
ATOM 3242 C CA . ILE A 1 435 ? -48.233 45.217 -14.861 1.00 65.38 435 ILE A CA 1
ATOM 3243 C C . ILE A 1 435 ? -47.816 43.746 -14.974 1.00 65.38 435 ILE A C 1
ATOM 3245 O O . ILE A 1 435 ? -48.438 42.865 -14.374 1.00 65.38 435 ILE A O 1
ATOM 3249 N N . ASP A 1 436 ? -46.728 43.482 -15.700 1.00 68.12 436 ASP A N 1
ATOM 3250 C CA . ASP A 1 436 ? -46.054 42.179 -15.745 1.00 68.12 436 ASP A CA 1
ATOM 3251 C C . ASP A 1 436 ? -45.598 41.755 -14.338 1.00 68.12 436 ASP A C 1
ATOM 3253 O O . ASP A 1 436 ? -44.667 42.335 -13.774 1.00 68.12 436 ASP A O 1
ATOM 3257 N N . ARG A 1 437 ? -46.195 40.694 -13.787 1.00 75.50 437 ARG A N 1
ATOM 3258 C CA . ARG A 1 437 ? -45.707 40.027 -12.571 1.00 75.50 437 ARG A CA 1
ATOM 3259 C C . ARG A 1 437 ? -45.205 38.627 -12.901 1.00 75.50 437 ARG A C 1
ATOM 3261 O O . ARG A 1 437 ? -45.775 37.928 -13.739 1.00 75.50 437 ARG A O 1
ATOM 3268 N N . LEU A 1 438 ? -44.137 38.199 -12.232 1.00 69.62 438 LEU A N 1
ATOM 3269 C CA . LEU A 1 438 ? -43.697 36.807 -12.283 1.00 69.62 438 LEU A CA 1
ATOM 3270 C C . LEU A 1 438 ? -44.609 35.970 -11.383 1.00 69.62 438 LEU A C 1
ATOM 3272 O O . LEU A 1 438 ? -44.745 36.254 -10.197 1.00 69.62 438 LEU A O 1
ATOM 3276 N N . ALA A 1 439 ? -45.233 34.949 -11.959 1.00 67.44 439 ALA A N 1
ATOM 3277 C CA . ALA A 1 439 ? -46.072 33.993 -11.252 1.00 67.44 439 ALA A CA 1
ATOM 3278 C C . ALA A 1 439 ? -45.500 32.583 -11.413 1.00 67.44 439 ALA A C 1
ATOM 3280 O O . ALA A 1 439 ? -45.026 32.215 -12.489 1.00 67.44 439 ALA A O 1
ATOM 3281 N N . VAL A 1 440 ? -45.580 31.790 -10.348 1.00 67.50 440 VAL A N 1
ATOM 3282 C CA . VAL A 1 440 ? -45.189 30.379 -10.354 1.00 67.50 440 VAL A CA 1
ATOM 3283 C C . VAL A 1 440 ? -46.304 29.554 -11.011 1.00 67.50 440 VAL A C 1
ATOM 3285 O O . VAL A 1 440 ? -47.473 29.658 -10.639 1.00 67.50 440 VAL A O 1
ATOM 3288 N N . GLU A 1 441 ? -45.962 28.754 -12.019 1.00 69.38 441 GLU A N 1
ATOM 3289 C CA . GLU A 1 441 ? -46.870 27.839 -12.713 1.00 69.38 441 GLU A CA 1
ATOM 3290 C C . GLU A 1 441 ? -46.428 26.386 -12.504 1.00 69.38 441 GLU A C 1
ATOM 3292 O O . GLU A 1 441 ? -45.357 25.969 -12.959 1.00 69.38 441 GLU A O 1
ATOM 3297 N N . ASN A 1 442 ? -47.281 25.603 -11.842 1.00 60.25 442 ASN A N 1
ATOM 3298 C CA . ASN A 1 442 ? -47.081 24.168 -11.664 1.00 60.25 442 ASN A CA 1
ATOM 3299 C C . ASN A 1 442 ? -47.495 23.415 -12.934 1.00 60.25 442 ASN A C 1
ATOM 3301 O O . ASN A 1 442 ? -48.607 23.588 -13.435 1.00 60.25 442 ASN A O 1
ATOM 3305 N N . ARG A 1 443 ? -46.609 22.552 -13.445 1.00 65.06 443 ARG A N 1
ATOM 3306 C CA . ARG A 1 443 ? -46.864 21.711 -14.626 1.00 65.06 443 ARG A CA 1
ATOM 3307 C C . ARG A 1 443 ? -46.970 20.232 -14.236 1.00 65.06 443 ARG A C 1
ATOM 3309 O O . ARG A 1 443 ? -46.191 19.774 -13.403 1.00 65.06 443 ARG A O 1
ATOM 3316 N N . PRO A 1 444 ? -47.864 19.449 -14.867 1.00 68.88 444 PRO A N 1
ATOM 3317 C CA . PRO A 1 444 ? -47.892 18.002 -14.685 1.00 68.88 444 PRO A CA 1
ATOM 3318 C C . PRO A 1 444 ? -46.645 17.355 -15.305 1.00 68.88 444 PRO A C 1
ATOM 3320 O O . PRO A 1 444 ? -46.155 17.801 -16.345 1.00 68.88 444 PRO A O 1
ATOM 3323 N N . GLY A 1 445 ? -46.162 16.250 -14.727 1.00 64.94 445 GLY A N 1
ATOM 3324 C CA . GLY A 1 445 ? -44.960 15.546 -15.209 1.00 64.94 445 GLY A CA 1
ATOM 3325 C C . GLY A 1 445 ? -45.041 15.047 -16.664 1.00 64.94 445 GLY A C 1
ATOM 3326 O O . GLY A 1 445 ? -44.010 14.859 -17.315 1.00 64.94 445 GLY A O 1
ATOM 3327 N N . SER A 1 446 ? -46.254 14.902 -17.208 1.00 69.31 446 SER A N 1
ATOM 3328 C CA . SER A 1 446 ? -46.514 14.602 -18.622 1.00 69.31 446 SER A CA 1
ATOM 3329 C C . SER A 1 446 ? -46.047 15.709 -19.574 1.00 69.31 446 SER A C 1
ATOM 3331 O O . SER A 1 446 ? -45.626 15.399 -20.689 1.00 69.31 446 SER A O 1
ATOM 3333 N N . ALA A 1 447 ? -46.024 16.977 -19.141 1.00 73.56 447 ALA A N 1
ATOM 3334 C CA . ALA A 1 447 ? -45.546 18.094 -19.958 1.00 73.56 447 ALA A CA 1
ATOM 3335 C C . ALA A 1 447 ? -44.107 17.854 -20.438 1.00 73.56 447 ALA A C 1
ATOM 3337 O O . ALA A 1 447 ? -43.799 18.060 -21.609 1.00 73.56 447 ALA A O 1
ATOM 3338 N N . ASN A 1 448 ? -43.247 17.299 -19.578 1.00 74.81 448 ASN A N 1
ATOM 3339 C CA . ASN A 1 448 ? -41.859 17.005 -19.924 1.00 74.81 448 ASN A CA 1
ATOM 3340 C C . ASN A 1 448 ? -41.736 16.016 -21.098 1.00 74.81 448 ASN A C 1
ATOM 3342 O O . ASN A 1 448 ? -40.727 16.045 -21.801 1.00 74.81 448 ASN A O 1
ATOM 3346 N N . LEU A 1 449 ? -42.700 15.107 -21.307 1.00 76.81 449 LEU A N 1
ATOM 3347 C CA . LEU A 1 449 ? -42.695 14.196 -22.463 1.00 76.81 449 LEU A CA 1
ATOM 3348 C C . LEU A 1 449 ? -42.984 14.956 -23.760 1.00 76.81 449 LEU A C 1
ATOM 3350 O O . LEU A 1 449 ? -42.237 14.797 -24.721 1.00 76.81 449 LEU A O 1
ATOM 3354 N N . ALA A 1 450 ? -43.987 15.838 -23.759 1.00 82.00 450 ALA A N 1
ATOM 3355 C CA . ALA A 1 450 ? -44.298 16.698 -24.901 1.00 82.00 450 ALA A CA 1
ATOM 3356 C C . ALA A 1 450 ? -43.126 17.633 -25.255 1.00 82.00 450 ALA A C 1
ATOM 3358 O O . ALA A 1 450 ? -42.810 17.798 -26.428 1.00 82.00 450 ALA A O 1
ATOM 3359 N N . GLU A 1 451 ? -42.425 18.181 -24.257 1.00 84.06 451 GLU A N 1
ATOM 3360 C CA . GLU A 1 451 ? -41.215 18.998 -24.456 1.00 84.06 451 GLU A CA 1
ATOM 3361 C C . GLU A 1 451 ? -40.072 18.196 -25.116 1.00 84.06 451 GLU A C 1
ATOM 3363 O O . GLU A 1 451 ? -39.443 18.668 -26.062 1.00 84.06 451 GLU A O 1
ATOM 3368 N N . THR A 1 452 ? -39.837 16.952 -24.671 1.00 85.50 452 THR A N 1
ATOM 3369 C CA . THR A 1 452 ? -38.837 16.051 -25.283 1.00 85.50 452 THR A CA 1
ATOM 3370 C C . THR A 1 452 ? -39.225 15.667 -26.710 1.00 85.50 452 THR A C 1
ATOM 3372 O O . THR A 1 452 ? -38.392 15.724 -27.613 1.00 85.50 452 THR A O 1
ATOM 3375 N N . GLN A 1 453 ? -40.490 15.307 -26.931 1.00 86.62 453 GLN A N 1
ATOM 3376 C CA . GLN A 1 453 ? -40.998 14.930 -28.246 1.00 86.62 453 GLN A CA 1
ATOM 3377 C C . GLN A 1 453 ? -40.921 16.112 -29.223 1.00 86.62 453 GLN A C 1
ATOM 3379 O O . GLN A 1 453 ? -40.429 15.960 -30.332 1.00 86.62 453 GLN A O 1
ATOM 3384 N N . SER A 1 454 ? -41.269 17.321 -28.771 1.00 88.69 454 SER A N 1
ATOM 3385 C CA . SER A 1 454 ? -41.140 18.571 -29.529 1.00 88.69 454 SER A CA 1
ATOM 3386 C C . SER A 1 454 ? -39.696 18.871 -29.968 1.00 88.69 454 SER A C 1
ATOM 3388 O O . SER A 1 454 ? -39.493 19.408 -31.055 1.00 88.69 454 SER A O 1
ATOM 3390 N N . PHE A 1 455 ? -38.687 18.480 -29.183 1.00 92.12 455 PHE A N 1
ATOM 3391 C CA . PHE A 1 455 ? -37.280 18.547 -29.597 1.00 92.12 455 PHE A CA 1
ATOM 3392 C C . PHE A 1 455 ? -36.917 17.467 -30.635 1.00 92.12 455 PHE A C 1
ATOM 3394 O O . PHE A 1 455 ? -36.250 17.766 -31.627 1.00 92.12 455 PHE A O 1
ATOM 3401 N N . MET A 1 456 ? -37.372 16.223 -30.452 1.00 91.81 456 MET A N 1
ATOM 3402 C CA . MET A 1 456 ? -37.085 15.109 -31.374 1.00 91.81 456 MET A CA 1
ATOM 3403 C C . MET A 1 456 ? -37.818 15.231 -32.726 1.00 91.81 456 MET A C 1
ATOM 3405 O O . MET A 1 456 ? -37.284 14.809 -33.753 1.00 91.81 456 MET A O 1
ATOM 3409 N N . ASP A 1 457 ? -38.989 15.872 -32.739 1.00 92.38 457 ASP A N 1
ATOM 3410 C CA . ASP A 1 457 ? -39.779 16.214 -33.933 1.00 92.38 457 ASP A CA 1
ATOM 3411 C C . ASP A 1 457 ? -39.311 17.495 -34.647 1.00 92.38 457 ASP A C 1
ATOM 3413 O O . ASP A 1 457 ? -39.926 17.914 -35.624 1.00 92.38 457 ASP A O 1
ATOM 3417 N N . ASP A 1 458 ? -38.210 18.097 -34.188 1.00 90.50 458 ASP A N 1
ATOM 3418 C CA . ASP A 1 458 ? -37.574 19.299 -34.748 1.00 90.50 458 ASP A CA 1
ATOM 3419 C C . ASP A 1 458 ? -38.318 20.633 -34.522 1.00 90.50 458 ASP A C 1
ATOM 3421 O O . ASP A 1 458 ? -37.830 21.694 -34.913 1.00 90.50 458 ASP A O 1
ATOM 3425 N N . HIS A 1 459 ? -39.446 20.618 -33.805 1.00 90.75 459 HIS A N 1
ATOM 3426 C CA . HIS A 1 459 ? -40.183 21.829 -33.415 1.00 90.75 459 HIS A CA 1
ATOM 3427 C C . HIS A 1 459 ? -39.421 22.704 -32.397 1.00 90.75 459 HIS A C 1
ATOM 3429 O O . HIS A 1 459 ? -39.705 23.897 -32.277 1.00 90.75 459 HIS A O 1
ATOM 3435 N N . LYS A 1 460 ? -38.452 22.138 -31.662 1.00 89.44 460 LYS A N 1
ATOM 3436 C CA . LYS A 1 460 ? -37.541 22.866 -30.762 1.00 89.44 460 LYS A CA 1
ATOM 3437 C C . LYS A 1 460 ? -36.083 22.570 -31.089 1.00 89.44 460 LYS A C 1
ATOM 3439 O O . LYS A 1 460 ? -35.697 21.422 -31.281 1.00 89.44 460 LYS A O 1
ATOM 3444 N N . ARG A 1 461 ? -35.265 23.627 -31.110 1.00 87.06 461 ARG A N 1
ATOM 3445 C CA . ARG A 1 461 ? -33.827 23.559 -31.430 1.00 87.06 461 ARG A CA 1
ATOM 3446 C C . ARG A 1 461 ? -32.943 23.222 -30.233 1.00 87.06 461 ARG A C 1
ATOM 3448 O O . ARG A 1 461 ? -31.852 22.695 -30.420 1.00 87.06 461 ARG A O 1
ATOM 3455 N N . GLU A 1 462 ? -33.411 23.527 -29.028 1.00 88.50 462 GLU A N 1
ATOM 3456 C CA . GLU A 1 462 ? -32.646 23.432 -27.786 1.00 88.50 462 GLU A CA 1
ATOM 3457 C C . GLU A 1 462 ? -33.424 22.624 -26.746 1.00 88.50 462 GLU A C 1
ATOM 3459 O O . GLU A 1 462 ? -34.655 22.679 -26.687 1.00 88.50 462 GLU A O 1
ATOM 3464 N N . LEU A 1 463 ? -32.689 21.864 -25.936 1.00 88.00 463 LEU A N 1
ATOM 3465 C CA . LEU A 1 463 ? -33.211 21.039 -24.853 1.00 88.00 463 LEU A CA 1
ATOM 3466 C C . LEU A 1 463 ? -32.281 21.181 -23.649 1.00 88.00 463 LEU A C 1
ATOM 3468 O O . LEU A 1 463 ? -31.085 20.913 -23.754 1.00 88.00 463 LEU A O 1
ATOM 3472 N N . ILE A 1 464 ? -32.849 21.558 -22.507 1.00 86.50 464 ILE A N 1
ATOM 3473 C CA . ILE A 1 464 ? -32.161 21.613 -21.216 1.00 86.50 464 ILE A CA 1
ATOM 3474 C C . ILE A 1 464 ? -32.767 20.517 -20.339 1.00 86.50 464 ILE A C 1
ATOM 3476 O O . ILE A 1 464 ? -33.990 20.393 -20.259 1.00 86.50 464 ILE A O 1
ATOM 3480 N N . PHE A 1 465 ? -31.925 19.712 -19.693 1.00 82.31 465 PHE A N 1
ATOM 3481 C CA . PHE A 1 465 ? -32.354 18.671 -18.760 1.00 82.31 465 PHE A CA 1
ATOM 3482 C C . PHE A 1 465 ? -31.447 18.648 -17.525 1.00 82.31 465 PHE A C 1
ATOM 3484 O O . PHE A 1 465 ? -30.240 18.844 -17.629 1.00 82.31 465 PHE A O 1
ATOM 3491 N N . SER A 1 466 ? -32.045 18.409 -16.358 1.00 80.31 466 SER A N 1
ATOM 3492 C CA . SER A 1 466 ? -31.355 18.195 -15.080 1.00 80.31 466 SER A CA 1
ATOM 3493 C C . SER A 1 466 ? -31.192 16.697 -14.786 1.00 80.31 466 SER A C 1
ATOM 3495 O O . SER A 1 466 ? -31.670 15.861 -15.557 1.00 80.31 466 SER A O 1
ATOM 3497 N N . ASP A 1 467 ? -30.577 16.334 -13.654 1.00 66.38 467 ASP A N 1
ATOM 3498 C CA . ASP A 1 467 ? -30.387 14.929 -13.243 1.00 66.38 467 ASP A CA 1
ATOM 3499 C C . ASP A 1 467 ? -31.727 14.161 -13.135 1.00 66.38 467 ASP A C 1
ATOM 3501 O O . ASP A 1 467 ? -31.841 13.017 -13.575 1.00 66.38 467 ASP A O 1
ATOM 3505 N N . ALA A 1 468 ? -32.804 14.833 -12.706 1.00 65.19 468 ALA A N 1
ATOM 3506 C CA . ALA A 1 468 ? -34.166 14.283 -12.722 1.00 65.19 468 ALA A CA 1
ATOM 3507 C C . ALA A 1 468 ? -34.664 13.940 -14.147 1.00 65.19 468 ALA A C 1
ATOM 3509 O O . ALA A 1 468 ? -35.348 12.937 -14.353 1.00 65.19 468 ALA A O 1
ATOM 3510 N N . GLY A 1 469 ? -34.274 14.735 -15.152 1.00 60.16 469 GLY A N 1
ATOM 3511 C CA . GLY A 1 469 ? -34.480 14.453 -16.580 1.00 60.16 469 GLY A CA 1
ATOM 3512 C C . GLY A 1 469 ? -33.433 13.511 -17.196 1.00 60.16 469 GLY A C 1
ATOM 3513 O O . GLY A 1 469 ? -33.527 13.174 -18.379 1.00 60.16 469 GLY A O 1
ATOM 3514 N N . GLY A 1 470 ? -32.443 13.076 -16.411 1.00 59.41 470 GLY A N 1
ATOM 3515 C CA . GLY A 1 470 ? -31.356 12.176 -16.796 1.00 59.41 470 GLY A CA 1
ATOM 3516 C C . GLY A 1 470 ? -31.728 10.690 -16.786 1.00 59.41 470 GLY A C 1
ATOM 3517 O O . GLY A 1 470 ? -30.892 9.854 -17.135 1.00 59.41 470 GLY A O 1
ATOM 3518 N N . THR A 1 471 ? -32.968 10.335 -16.433 1.00 59.44 471 THR A N 1
ATOM 3519 C CA . THR A 1 471 ? -33.473 8.950 -16.381 1.00 59.44 471 THR A CA 1
ATOM 3520 C C . THR A 1 471 ? -34.502 8.663 -17.486 1.00 59.44 471 THR A C 1
ATOM 3522 O O . THR A 1 471 ? -35.131 9.565 -18.035 1.00 59.44 471 THR A O 1
ATOM 3525 N N . GLY A 1 472 ? -34.637 7.392 -17.888 1.00 63.25 472 GLY A N 1
ATOM 3526 C CA . GLY A 1 472 ? -35.709 6.904 -18.779 1.00 63.25 472 GLY A CA 1
ATOM 3527 C C . GLY A 1 472 ? -35.755 7.395 -20.241 1.00 63.25 472 GLY A C 1
ATOM 3528 O O . GLY A 1 472 ? -36.535 6.851 -21.013 1.00 63.25 472 GLY A O 1
ATOM 3529 N N . ARG A 1 473 ? -34.952 8.387 -20.652 1.00 75.56 473 ARG A N 1
ATOM 3530 C CA . ARG A 1 473 ? -35.112 9.093 -21.945 1.00 75.56 473 ARG A CA 1
ATOM 3531 C C . ARG A 1 473 ? -33.890 8.999 -22.868 1.00 75.56 473 ARG A C 1
ATOM 3533 O O . ARG A 1 473 ? -32.842 8.484 -22.469 1.00 75.56 473 ARG A O 1
ATOM 3540 N N . SER A 1 474 ? -34.029 9.476 -24.105 1.00 82.81 474 SER A N 1
ATOM 3541 C CA . SER A 1 474 ? -32.989 9.475 -25.143 1.00 82.81 474 SER A CA 1
ATOM 3542 C C . SER A 1 474 ? -33.102 10.736 -26.003 1.00 82.81 474 SER A C 1
ATOM 3544 O O . SER A 1 474 ? -34.203 11.096 -26.405 1.00 82.81 474 SER A O 1
ATOM 3546 N N . TYR A 1 475 ? -31.974 11.400 -26.267 1.00 87.56 475 TYR A N 1
ATOM 3547 C CA . TYR A 1 475 ? -31.893 12.711 -26.935 1.00 87.56 475 TYR A CA 1
ATOM 3548 C C . TYR A 1 475 ? -30.883 12.723 -28.101 1.00 87.56 475 TYR A C 1
ATOM 3550 O O . TYR A 1 475 ? -30.527 13.783 -28.620 1.00 87.56 475 TYR A O 1
ATOM 3558 N N . HIS A 1 476 ? -30.359 11.557 -28.486 1.00 87.56 476 HIS A N 1
ATOM 3559 C CA . HIS A 1 476 ? -29.410 11.401 -29.592 1.00 87.56 476 HIS A CA 1
ATOM 3560 C C . HIS A 1 476 ? -30.010 11.809 -30.952 1.00 87.56 476 HIS A C 1
ATOM 3562 O O . HIS A 1 476 ? -31.219 11.997 -31.083 1.00 87.56 476 HIS A O 1
ATOM 3568 N N . ALA A 1 477 ? -29.160 11.978 -31.966 1.00 88.19 477 ALA A N 1
ATOM 3569 C CA . ALA A 1 477 ? -29.584 12.223 -33.347 1.00 88.19 477 ALA A CA 1
ATOM 3570 C C . ALA A 1 477 ? -30.020 10.906 -34.017 1.00 88.19 477 ALA A C 1
ATOM 3572 O O . ALA A 1 477 ? -29.328 10.411 -34.898 1.00 88.19 477 ALA A O 1
ATOM 3573 N N . ASP A 1 478 ? -31.101 10.300 -33.525 1.00 87.44 478 ASP A N 1
ATOM 3574 C CA . ASP A 1 478 ? -31.629 9.013 -33.999 1.00 87.44 478 ASP A CA 1
ATOM 3575 C C . ASP A 1 478 ? -32.002 9.069 -35.490 1.00 87.44 478 ASP A C 1
ATOM 3577 O O . ASP A 1 478 ? -32.705 9.987 -35.915 1.00 87.44 478 ASP A O 1
ATOM 3581 N N . LEU A 1 479 ? -31.583 8.071 -36.272 1.00 86.81 479 LEU A N 1
ATOM 3582 C CA . LEU A 1 479 ? -32.001 7.904 -37.670 1.00 86.81 479 LEU A CA 1
ATOM 3583 C C . LEU A 1 479 ? -33.525 7.727 -37.818 1.00 86.81 479 LEU A C 1
ATOM 3585 O O . LEU A 1 479 ? -34.069 8.028 -38.877 1.00 86.81 479 LEU A O 1
ATOM 3589 N N . GLY A 1 480 ? -34.218 7.267 -36.769 1.00 86.44 480 GLY A N 1
ATOM 3590 C CA . GLY A 1 480 ? -35.681 7.171 -36.731 1.00 86.44 480 GLY A CA 1
ATOM 3591 C C . GLY A 1 480 ? -36.412 8.473 -36.372 1.00 86.44 480 GLY A C 1
ATOM 3592 O O . GLY A 1 480 ? -37.637 8.518 -36.464 1.00 86.44 480 GLY A O 1
ATOM 3593 N N . ALA A 1 481 ? -35.703 9.529 -35.957 1.00 87.50 481 ALA A N 1
ATOM 3594 C CA . ALA A 1 481 ? -36.297 10.812 -35.576 1.00 87.50 481 ALA A CA 1
ATOM 3595 C C . ALA A 1 481 ? -36.176 11.864 -36.691 1.00 87.50 481 ALA A C 1
ATOM 3597 O O . ALA A 1 481 ? -35.274 11.803 -37.527 1.00 87.50 481 ALA A O 1
ATOM 3598 N N . LYS A 1 482 ? -37.056 12.878 -36.671 1.00 91.06 482 LYS A N 1
ATOM 3599 C CA . LYS A 1 482 ? -36.994 14.017 -37.608 1.00 91.06 482 LYS A CA 1
ATOM 3600 C C . LYS A 1 482 ? -35.775 14.904 -37.344 1.00 91.06 482 LYS A C 1
ATOM 3602 O O . LYS A 1 482 ? -35.078 15.299 -38.276 1.00 91.06 482 LYS A O 1
ATOM 3607 N N . ASN A 1 483 ? -35.489 15.206 -36.077 1.00 91.12 483 ASN A N 1
ATOM 3608 C CA . ASN A 1 483 ? -34.337 16.020 -35.700 1.00 91.12 483 ASN A CA 1
ATOM 3609 C C . ASN A 1 483 ? -33.045 15.186 -35.686 1.00 91.12 483 ASN A C 1
ATOM 3611 O O . ASN A 1 483 ? -32.639 14.669 -34.642 1.00 91.12 483 ASN A O 1
ATOM 3615 N N . GLN A 1 484 ? -32.348 15.123 -36.820 1.00 92.12 484 GLN A N 1
ATOM 3616 C CA . GLN A 1 484 ? -31.066 14.411 -36.967 1.00 92.12 484 GLN A CA 1
ATOM 3617 C C . GLN A 1 484 ? -29.825 15.315 -36.809 1.00 92.12 484 GLN A C 1
ATOM 3619 O O . GLN A 1 484 ? -28.701 14.885 -37.060 1.00 92.12 484 GLN A O 1
ATOM 3624 N N . ARG A 1 485 ? -29.996 16.578 -36.387 1.00 87.62 485 ARG A N 1
ATOM 3625 C CA . ARG A 1 485 ? -28.900 17.566 -36.316 1.00 87.62 485 ARG A CA 1
ATOM 3626 C C . ARG A 1 485 ? -27.799 17.173 -35.326 1.00 87.62 485 ARG A C 1
ATOM 3628 O O . ARG A 1 485 ? -28.081 16.601 -34.270 1.00 87.62 485 ARG A O 1
ATOM 3635 N N . LEU A 1 486 ? -26.560 17.595 -35.610 1.00 85.06 486 LEU A N 1
ATOM 3636 C CA . LEU A 1 486 ? -25.413 17.447 -34.706 1.00 85.06 486 LEU A CA 1
ATOM 3637 C C . LEU A 1 486 ? -25.762 17.887 -33.276 1.00 85.06 486 LEU A C 1
ATOM 3639 O O . LEU A 1 486 ? -26.011 19.066 -33.017 1.00 85.06 486 LEU A O 1
ATOM 3643 N N . ARG A 1 487 ? -25.713 16.949 -32.330 1.00 87.44 487 ARG A N 1
ATOM 3644 C CA . ARG A 1 487 ? -25.928 17.244 -30.911 1.00 87.44 487 ARG A CA 1
ATOM 3645 C C . ARG A 1 487 ? -24.689 17.934 -30.337 1.00 87.44 487 ARG A C 1
ATOM 3647 O O . ARG A 1 487 ? -23.676 17.279 -30.110 1.00 87.44 487 ARG A O 1
ATOM 3654 N N . LYS A 1 488 ? -24.771 19.246 -30.100 1.00 86.56 488 LYS A N 1
ATOM 3655 C CA . LYS A 1 488 ? -23.785 20.010 -29.318 1.00 86.56 488 LYS A CA 1
ATOM 3656 C C . LYS A 1 488 ? -24.217 20.003 -27.849 1.00 86.56 488 LYS A C 1
ATOM 3658 O O . LYS A 1 488 ? -25.080 20.779 -27.458 1.00 86.56 488 LYS A O 1
ATOM 3663 N N . HIS A 1 489 ? -23.677 19.082 -27.057 1.00 82.50 489 HIS A N 1
ATOM 3664 C CA . HIS A 1 489 ? -24.061 18.892 -25.656 1.00 82.50 489 HIS A CA 1
ATOM 3665 C C . HIS A 1 489 ? -23.157 19.738 -24.753 1.00 82.50 489 HIS A C 1
ATOM 3667 O O . HIS A 1 489 ? -21.988 19.405 -24.558 1.00 82.50 489 HIS A O 1
ATOM 3673 N N . TYR A 1 490 ? -23.712 20.809 -24.186 1.00 84.06 490 TYR A N 1
ATOM 3674 C CA . TYR A 1 490 ? -23.045 21.650 -23.192 1.00 84.06 490 TYR A CA 1
ATOM 3675 C C . TYR A 1 490 ? -23.279 21.085 -21.790 1.00 84.06 490 TYR A C 1
ATOM 3677 O O . TYR A 1 490 ? -24.415 21.012 -21.328 1.00 84.06 490 TYR A O 1
ATOM 3685 N N . LEU A 1 491 ? -22.209 20.651 -21.129 1.00 76.81 491 LEU A N 1
ATOM 3686 C CA . LEU A 1 491 ? -22.256 20.114 -19.771 1.00 76.81 491 LEU A CA 1
ATOM 3687 C C . LEU A 1 491 ? -21.954 21.262 -18.798 1.00 76.81 491 LEU A C 1
ATOM 3689 O O . LEU A 1 491 ? -20.790 21.611 -18.611 1.00 76.81 491 LEU A O 1
ATOM 3693 N N . LEU A 1 492 ? -23.015 21.879 -18.265 1.00 76.75 492 LEU A N 1
ATOM 3694 C CA . LEU A 1 492 ? -22.949 23.076 -17.411 1.00 76.75 492 LEU A CA 1
ATOM 3695 C C . LEU A 1 492 ? -22.639 22.736 -15.949 1.00 76.75 492 LEU A C 1
ATOM 3697 O O . LEU A 1 492 ? -21.728 23.303 -15.356 1.00 76.75 492 LEU A O 1
ATOM 3701 N N . GLU A 1 493 ? -23.367 21.771 -15.390 1.00 72.75 493 GLU A N 1
ATOM 3702 C CA . GLU A 1 493 ? -23.088 21.182 -14.085 1.00 72.75 493 GLU A CA 1
ATOM 3703 C C . GLU A 1 493 ? -23.076 19.665 -14.248 1.00 72.75 493 GLU A C 1
ATOM 3705 O O . GLU A 1 493 ? -24.042 19.061 -14.714 1.00 72.75 493 GLU A O 1
ATOM 3710 N N . ALA A 1 494 ? -21.953 19.042 -13.906 1.00 63.84 494 ALA A N 1
ATOM 3711 C CA . ALA A 1 494 ? -21.744 17.622 -14.152 1.00 63.84 494 ALA A CA 1
ATOM 3712 C C . ALA A 1 494 ? -22.052 16.727 -12.935 1.00 63.84 494 ALA A C 1
ATOM 3714 O O . ALA A 1 494 ? -21.959 15.504 -13.027 1.00 63.84 494 ALA A O 1
ATOM 3715 N N . GLY A 1 495 ? -22.420 17.334 -11.802 1.00 62.28 495 GLY A N 1
ATOM 3716 C CA . GLY A 1 495 ? -22.672 16.655 -10.536 1.00 62.28 495 GLY A CA 1
ATOM 3717 C C . GLY A 1 495 ? -21.416 16.074 -9.869 1.00 62.28 495 GLY A C 1
ATOM 3718 O O . GLY A 1 495 ? -20.325 16.008 -10.434 1.00 62.28 495 GLY A O 1
ATOM 3719 N N . TRP A 1 496 ? -21.580 15.618 -8.626 1.00 60.31 496 TRP A N 1
ATOM 3720 C CA . TRP A 1 496 ? -20.508 14.995 -7.835 1.00 60.31 496 TRP A CA 1
ATOM 3721 C C . TRP A 1 496 ? -20.302 13.501 -8.154 1.00 60.31 496 TRP A C 1
ATOM 3723 O O . TRP A 1 496 ? -19.254 12.927 -7.845 1.00 60.31 496 TRP A O 1
ATOM 3733 N N . ARG A 1 497 ? -21.293 12.860 -8.790 1.00 58.72 497 ARG A N 1
ATOM 3734 C CA . ARG A 1 497 ? -21.272 11.453 -9.215 1.00 58.72 497 ARG A CA 1
ATOM 3735 C C . ARG A 1 497 ? -21.008 11.345 -10.709 1.00 58.72 497 ARG A C 1
ATOM 3737 O O . ARG A 1 497 ? -21.902 11.554 -11.524 1.00 58.72 497 ARG A O 1
ATOM 3744 N N . ALA A 1 498 ? -19.796 10.934 -11.076 1.00 62.12 498 ALA A N 1
ATOM 3745 C CA . ALA A 1 498 ? -19.455 10.717 -12.484 1.00 62.12 498 ALA A CA 1
ATOM 3746 C C . ALA A 1 498 ? -20.308 9.623 -13.156 1.00 62.12 498 ALA A C 1
ATOM 3748 O O . ALA A 1 498 ? -20.447 9.620 -14.371 1.00 62.12 498 ALA A O 1
ATOM 3749 N N . ASP A 1 499 ? -20.892 8.701 -12.389 1.00 61.69 499 ASP A N 1
ATOM 3750 C CA . ASP A 1 499 ? -21.880 7.738 -12.876 1.00 61.69 499 ASP A CA 1
ATOM 3751 C C . ASP A 1 499 ? -23.166 8.423 -13.376 1.00 61.69 499 ASP A C 1
ATOM 3753 O O . ASP A 1 499 ? -23.653 8.057 -14.446 1.00 61.69 499 ASP A O 1
ATOM 3757 N N . ASN A 1 500 ? -23.652 9.471 -12.700 1.00 67.31 500 ASN A N 1
ATOM 3758 C CA . ASN A 1 500 ? -24.770 10.293 -13.182 1.00 67.31 500 ASN A CA 1
ATOM 3759 C C . ASN A 1 500 ? -24.343 11.106 -14.417 1.00 67.31 500 ASN A C 1
ATOM 3761 O O . ASN A 1 500 ? -25.028 11.081 -15.441 1.00 67.31 500 ASN A O 1
ATOM 3765 N N . ALA A 1 501 ? -23.157 11.731 -14.379 1.00 66.12 501 ALA A N 1
ATOM 3766 C CA . ALA A 1 501 ? -22.599 12.473 -15.515 1.00 66.12 501 ALA A CA 1
ATOM 3767 C C . ALA A 1 501 ? -22.523 11.613 -16.792 1.00 66.12 501 ALA A C 1
ATOM 3769 O O . ALA A 1 501 ? -22.987 12.012 -17.860 1.00 66.12 501 ALA A O 1
ATOM 3770 N N . ILE A 1 502 ? -21.993 10.390 -16.678 1.00 68.12 502 ILE A N 1
ATOM 3771 C CA . ILE A 1 502 ? -21.868 9.438 -17.788 1.00 68.12 502 ILE A CA 1
ATOM 3772 C C . ILE A 1 502 ? -23.240 8.981 -18.292 1.00 68.12 502 ILE A C 1
ATOM 3774 O O . ILE A 1 502 ? -23.431 8.873 -19.506 1.00 68.12 502 ILE A O 1
ATOM 3778 N N . GLN A 1 503 ? -24.214 8.761 -17.402 1.00 70.69 503 GLN A N 1
ATOM 3779 C CA . GLN A 1 503 ? -25.591 8.483 -17.820 1.00 70.69 503 GLN A CA 1
ATOM 3780 C C . GLN A 1 503 ? -26.190 9.647 -18.620 1.00 70.69 503 GLN A C 1
ATOM 3782 O O . GLN A 1 503 ? -26.833 9.390 -19.639 1.00 70.69 503 GLN A O 1
ATOM 3787 N N . GLY A 1 504 ? -25.933 10.898 -18.216 1.00 72.25 504 GLY A N 1
ATOM 3788 C CA . GLY A 1 504 ? -26.326 12.114 -18.935 1.00 72.25 504 GLY A CA 1
ATOM 3789 C C . GLY A 1 504 ? -25.702 12.218 -20.331 1.00 72.25 504 GLY A C 1
ATOM 3790 O O . GLY A 1 504 ? -26.421 12.370 -21.321 1.00 72.25 504 GLY A O 1
ATOM 3791 N N . LEU A 1 505 ? -24.382 12.036 -20.451 1.00 74.81 505 LEU A N 1
ATOM 3792 C CA . LEU A 1 505 ? -23.676 11.990 -21.746 1.00 74.81 505 LEU A CA 1
ATOM 3793 C C . LEU A 1 505 ? -24.223 10.862 -22.647 1.00 74.81 505 LEU A C 1
ATOM 3795 O O . LEU A 1 505 ? -24.434 11.043 -23.851 1.00 74.81 505 LEU A O 1
ATOM 3799 N N . GLY A 1 506 ? -24.549 9.716 -22.042 1.00 74.94 506 GLY A N 1
ATOM 3800 C CA . GLY A 1 506 ? -25.217 8.579 -22.673 1.00 74.94 506 GLY A CA 1
ATOM 3801 C C . GLY A 1 506 ? -26.682 8.816 -23.067 1.00 74.94 506 GLY A C 1
ATOM 3802 O O . GLY A 1 506 ? -27.303 7.912 -23.623 1.00 74.94 506 GLY A O 1
ATOM 3803 N N . ARG A 1 507 ? -27.282 9.988 -22.818 1.00 78.88 507 ARG A N 1
ATOM 3804 C CA . ARG A 1 507 ? -28.594 10.354 -23.393 1.00 78.88 507 ARG A CA 1
ATOM 3805 C C . ARG A 1 507 ? -28.462 10.878 -24.818 1.00 78.88 507 ARG A C 1
ATOM 3807 O O . ARG A 1 507 ? -29.330 10.601 -25.640 1.00 78.88 507 ARG A O 1
ATOM 3814 N N . THR A 1 508 ? -27.373 11.581 -25.125 1.00 80.50 508 THR A N 1
ATOM 3815 C CA . THR A 1 508 ? -27.088 12.134 -26.462 1.00 80.50 508 THR A CA 1
ATOM 3816 C C . THR A 1 508 ? -26.207 11.237 -27.332 1.00 80.50 508 THR A C 1
ATOM 3818 O O . THR A 1 508 ? -26.096 11.501 -28.524 1.00 80.50 508 THR A O 1
ATOM 3821 N N . HIS A 1 509 ? -25.593 10.194 -26.762 1.00 78.19 509 HIS A N 1
ATOM 3822 C CA . HIS A 1 509 ? -24.760 9.226 -27.482 1.0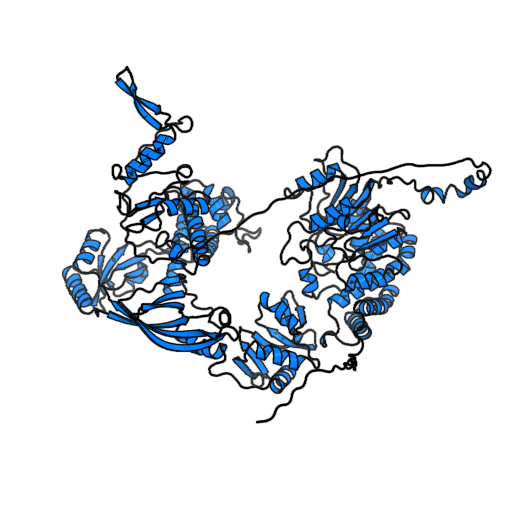0 78.19 509 HIS A CA 1
ATOM 3823 C C . HIS A 1 509 ? -25.368 7.818 -27.425 1.00 78.19 509 HIS A C 1
ATOM 3825 O O . HIS A 1 509 ? -25.471 7.233 -26.344 1.00 78.19 509 HIS A O 1
ATOM 3831 N N . ARG A 1 510 ? -25.779 7.273 -28.577 1.00 77.19 510 ARG A N 1
ATOM 3832 C CA . ARG A 1 510 ? -26.424 5.951 -28.694 1.00 77.19 510 ARG A CA 1
ATOM 3833 C C . ARG A 1 510 ? -26.073 5.267 -30.017 1.00 77.19 510 ARG A C 1
ATOM 3835 O O . ARG A 1 510 ? -25.707 5.903 -31.001 1.00 77.19 510 ARG A O 1
ATOM 3842 N N . THR A 1 511 ? -26.241 3.950 -30.045 1.00 63.09 511 THR A N 1
ATOM 3843 C CA . THR A 1 511 ? -26.391 3.179 -31.288 1.00 63.09 511 THR A CA 1
ATOM 3844 C C . THR A 1 511 ? -27.608 3.684 -32.075 1.00 63.09 511 THR A C 1
ATOM 3846 O O . THR A 1 511 ? -28.601 4.031 -31.447 1.00 63.09 511 THR A O 1
ATOM 3849 N N . ASN A 1 512 ? -27.545 3.668 -33.413 1.00 78.19 512 ASN A N 1
ATOM 3850 C CA . ASN A 1 512 ? -28.542 4.236 -34.347 1.00 78.19 512 ASN A CA 1
ATOM 3851 C C . ASN A 1 512 ? -28.540 5.774 -34.525 1.00 78.19 512 ASN A C 1
ATOM 3853 O O . ASN A 1 512 ? -29.452 6.327 -35.133 1.00 78.19 512 ASN A O 1
ATOM 3857 N N . GLN A 1 513 ? -27.503 6.479 -34.057 1.00 77.94 513 GLN A N 1
ATOM 3858 C CA . GLN A 1 513 ? -27.340 7.910 -34.347 1.00 77.94 513 GLN A CA 1
ATOM 3859 C C . GLN A 1 513 ? -26.829 8.168 -35.780 1.00 77.94 513 GLN A C 1
ATOM 3861 O O . GLN A 1 513 ? -25.874 7.524 -36.216 1.00 77.94 513 GLN A O 1
ATOM 3866 N N . ALA A 1 514 ? -27.394 9.163 -36.469 1.00 80.81 514 ALA A N 1
ATOM 3867 C CA . ALA A 1 514 ? -26.945 9.637 -37.781 1.00 80.81 514 ALA A CA 1
ATOM 3868 C C . ALA A 1 514 ? -25.509 10.191 -37.743 1.00 80.81 514 ALA A C 1
ATOM 3870 O O . ALA A 1 514 ? -24.728 10.015 -38.676 1.00 80.81 514 ALA A O 1
ATOM 3871 N N . GLN A 1 515 ? -25.146 10.842 -36.635 1.00 78.25 515 GLN A N 1
ATOM 3872 C CA . GLN A 1 515 ? -23.812 11.379 -36.386 1.00 78.25 515 GLN A CA 1
ATOM 3873 C C . GLN A 1 515 ? -23.519 11.460 -34.877 1.00 78.25 515 GLN A C 1
ATOM 3875 O O . GLN A 1 515 ? -24.450 11.641 -34.086 1.00 78.25 515 GLN A O 1
ATOM 3880 N N . PRO A 1 516 ? -22.249 11.322 -34.447 1.00 66.75 516 PRO A N 1
ATOM 3881 C CA . PRO A 1 516 ? -21.888 11.409 -33.035 1.00 66.75 516 PRO A CA 1
ATOM 3882 C C . PRO A 1 516 ? -22.077 12.832 -32.473 1.00 66.75 516 PRO A C 1
ATOM 3884 O O . PRO A 1 516 ? -21.904 13.810 -33.205 1.00 66.75 516 PRO A O 1
ATOM 3887 N N . PRO A 1 517 ? -22.407 12.971 -31.176 1.00 74.94 517 PRO A N 1
ATOM 3888 C CA . PRO A 1 517 ? -22.478 14.258 -30.499 1.00 74.94 517 PRO A CA 1
ATOM 3889 C C . PRO A 1 517 ? -21.087 14.888 -30.350 1.00 74.94 517 PRO A C 1
ATOM 3891 O O . PRO A 1 517 ? -20.092 14.194 -30.143 1.00 74.94 517 PRO A O 1
ATOM 3894 N N . VAL A 1 518 ? -21.042 16.219 -30.361 1.00 72.88 518 VAL A N 1
ATOM 3895 C CA . VAL A 1 518 ? -19.902 16.997 -29.863 1.00 72.88 518 VAL A CA 1
ATOM 3896 C C . VAL A 1 518 ? -20.239 17.450 -28.451 1.00 72.88 518 VAL A C 1
ATOM 3898 O O . VAL A 1 518 ? -21.213 18.171 -28.238 1.00 72.88 518 VAL A O 1
ATOM 3901 N N . PHE A 1 519 ? -19.424 17.047 -27.486 1.00 71.50 519 PHE A N 1
ATOM 3902 C CA . PHE A 1 519 ? -19.573 17.474 -26.103 1.00 71.50 519 PHE A CA 1
ATOM 3903 C C . PHE A 1 519 ? -18.705 18.704 -25.804 1.00 71.50 519 PHE A C 1
ATOM 3905 O O . PHE A 1 519 ? -17.607 18.850 -26.345 1.00 71.50 519 PHE A O 1
ATOM 3912 N N . ARG A 1 520 ? -19.200 19.585 -24.932 1.00 70.62 520 ARG A N 1
ATOM 3913 C CA . ARG A 1 520 ? -18.521 20.797 -24.461 1.00 70.62 520 ARG A CA 1
ATOM 3914 C C . ARG A 1 520 ? -18.674 20.903 -22.936 1.00 70.62 520 ARG A C 1
ATOM 3916 O O . ARG A 1 520 ? -19.721 21.367 -22.477 1.00 70.62 520 ARG A O 1
ATOM 3923 N N . PRO A 1 521 ? -17.688 20.457 -22.135 1.00 70.50 521 PRO A N 1
ATOM 3924 C CA . PRO A 1 521 ? -17.693 20.762 -20.712 1.00 70.50 521 PRO A CA 1
ATOM 3925 C C . PRO A 1 521 ? -17.550 22.270 -20.538 1.00 70.50 521 PRO A C 1
ATOM 3927 O O . PRO A 1 521 ? -16.753 22.913 -21.220 1.00 70.50 521 PRO A O 1
ATOM 3930 N N . THR A 1 522 ? -18.367 22.833 -19.658 1.00 72.00 522 THR A N 1
ATOM 3931 C CA . THR A 1 522 ? -18.374 24.262 -19.356 1.00 72.00 522 THR A CA 1
ATOM 3932 C C . THR A 1 522 ? -18.025 24.430 -17.883 1.00 72.00 522 THR A C 1
ATOM 3934 O O . THR A 1 522 ? -18.455 23.641 -17.047 1.00 72.00 522 THR A O 1
ATOM 3937 N N . ALA A 1 523 ? -17.230 25.446 -17.564 1.00 67.75 523 ALA A N 1
ATOM 3938 C CA . ALA A 1 523 ? -16.963 25.863 -16.195 1.00 67.75 523 ALA A CA 1
ATOM 3939 C C . ALA A 1 523 ? -17.294 27.354 -16.077 1.00 67.75 523 ALA A C 1
ATOM 3941 O O . ALA A 1 523 ? -17.007 28.124 -16.994 1.00 67.75 523 ALA A O 1
ATOM 3942 N N . ALA A 1 524 ? -17.890 27.757 -14.954 1.00 70.38 524 ALA A N 1
ATOM 3943 C CA . ALA A 1 524 ? -18.010 29.168 -14.591 1.00 70.38 524 ALA A CA 1
ATOM 3944 C C . ALA A 1 524 ? -16.619 29.775 -14.307 1.00 70.38 524 ALA A C 1
ATOM 3946 O O . ALA A 1 524 ? -15.627 29.047 -14.222 1.00 70.38 524 ALA A O 1
ATOM 3947 N N . ASN A 1 525 ? -16.524 31.090 -14.070 1.00 71.25 525 ASN A N 1
ATOM 3948 C CA . ASN A 1 525 ? -15.244 31.745 -13.741 1.00 71.25 525 ASN A CA 1
ATOM 3949 C C . ASN A 1 525 ? -14.669 31.373 -12.349 1.00 71.25 525 ASN A C 1
ATOM 3951 O O . ASN A 1 525 ? -13.710 31.985 -11.889 1.00 71.25 525 ASN A O 1
ATOM 3955 N N . VAL A 1 526 ? -15.230 30.361 -11.685 1.00 77.94 526 VAL A N 1
ATOM 3956 C CA . VAL A 1 526 ? -14.794 29.806 -10.401 1.00 77.94 526 VAL A CA 1
ATOM 3957 C C . VAL A 1 526 ? -13.818 28.661 -10.695 1.00 77.94 526 VAL A C 1
ATOM 3959 O O . VAL A 1 526 ? -14.230 27.512 -10.861 1.00 77.94 526 VAL A O 1
ATOM 3962 N N . LYS A 1 527 ? -12.514 28.961 -10.795 1.00 73.38 527 LYS A N 1
ATOM 3963 C CA . LYS A 1 527 ? -11.497 28.034 -11.333 1.00 73.38 527 LYS A CA 1
ATOM 3964 C C . LYS A 1 527 ? -11.436 26.678 -10.617 1.00 73.38 527 LYS A C 1
ATOM 3966 O O . LYS A 1 527 ? -11.327 25.654 -11.291 1.00 73.38 527 LYS A O 1
ATOM 3971 N N . ALA A 1 528 ? -11.615 26.618 -9.293 1.00 72.12 528 ALA A N 1
ATOM 3972 C CA . ALA A 1 528 ? -11.629 25.335 -8.575 1.00 72.12 528 ALA A CA 1
ATOM 3973 C C . ALA A 1 528 ? -12.822 24.427 -8.947 1.00 72.12 528 ALA A C 1
ATOM 3975 O O . ALA A 1 528 ? -12.758 23.217 -8.725 1.00 72.12 528 ALA A O 1
ATOM 3976 N N . GLY A 1 529 ? -13.864 24.956 -9.602 1.00 70.69 529 GLY A N 1
ATOM 3977 C CA . GLY A 1 529 ? -14.931 24.166 -10.223 1.00 70.69 529 GLY A CA 1
ATOM 3978 C C . GLY A 1 529 ? -14.424 23.183 -11.291 1.00 70.69 529 GLY A C 1
ATOM 3979 O O . GLY A 1 529 ? -15.029 22.127 -11.489 1.00 70.69 529 GLY A O 1
ATOM 3980 N N . LYS A 1 530 ? -13.248 23.429 -11.894 1.00 74.25 530 LYS A N 1
ATOM 3981 C CA . LYS A 1 530 ? -12.565 22.464 -12.779 1.00 74.25 530 LYS A CA 1
ATOM 3982 C C . LYS A 1 530 ? -12.264 21.123 -12.094 1.00 74.25 530 LYS A C 1
ATOM 3984 O O . LYS A 1 530 ? -12.149 20.107 -12.774 1.00 74.25 530 LYS A O 1
ATOM 3989 N N . ARG A 1 531 ? -12.233 21.065 -10.755 1.00 75.19 531 ARG A N 1
ATOM 3990 C CA . ARG A 1 531 ? -12.155 19.812 -9.983 1.00 75.19 531 ARG A CA 1
ATOM 3991 C C . ARG A 1 531 ? -13.241 18.802 -10.373 1.00 75.19 531 ARG A C 1
ATOM 3993 O O . ARG A 1 531 ? -12.958 17.604 -10.455 1.00 75.19 531 ARG A O 1
ATOM 4000 N N . PHE A 1 532 ? -14.475 19.256 -10.600 1.00 72.25 532 PHE A N 1
ATOM 4001 C CA . PHE A 1 532 ? -15.584 18.369 -10.961 1.00 72.25 532 PHE A CA 1
ATOM 4002 C C . PHE A 1 532 ? -15.367 17.767 -12.356 1.00 72.25 532 PHE A C 1
ATOM 4004 O O . PHE A 1 532 ? -15.514 16.557 -12.535 1.00 72.25 532 PHE A O 1
ATOM 4011 N N . LEU A 1 533 ? -14.884 18.580 -13.302 1.00 69.50 533 LEU A N 1
ATOM 4012 C CA . LEU A 1 533 ? -14.473 18.133 -14.635 1.00 69.50 533 LEU A CA 1
ATOM 4013 C C . LEU A 1 533 ? -13.318 17.118 -14.556 1.00 69.50 533 LEU A C 1
ATOM 4015 O O . LEU A 1 533 ? -13.443 16.024 -15.101 1.00 69.50 533 LEU A O 1
ATOM 4019 N N . SER A 1 534 ? -12.266 17.402 -13.779 1.00 71.06 534 SER A N 1
ATOM 4020 C CA . SER A 1 534 ? -11.138 16.481 -13.546 1.00 71.06 534 SER A CA 1
ATOM 4021 C C . SER A 1 534 ? -11.568 15.136 -12.954 1.00 71.06 534 SER A C 1
ATOM 4023 O O . SER A 1 534 ? -11.065 14.084 -13.350 1.00 71.06 534 SER A O 1
ATOM 4025 N N . THR A 1 535 ? -12.514 15.146 -12.009 1.00 67.88 535 THR A N 1
ATOM 4026 C CA . THR A 1 535 ? -13.033 13.922 -11.371 1.00 67.88 535 THR A CA 1
ATOM 4027 C C . THR A 1 535 ? -13.732 13.019 -12.394 1.00 67.88 535 THR A C 1
ATOM 4029 O O . THR A 1 535 ? -13.640 11.788 -12.327 1.00 67.88 535 THR A O 1
ATOM 4032 N N . ILE A 1 536 ? -14.419 13.631 -13.361 1.00 65.62 536 ILE A N 1
ATOM 4033 C CA . ILE A 1 536 ? -15.140 12.942 -14.432 1.00 65.62 536 ILE A CA 1
ATOM 4034 C C . ILE A 1 536 ? -14.177 12.480 -15.524 1.00 65.62 536 ILE A C 1
ATOM 4036 O O . ILE A 1 536 ? -14.239 11.307 -15.885 1.00 65.62 536 ILE A O 1
ATOM 4040 N N . ALA A 1 537 ? -13.249 13.334 -15.969 1.00 63.69 537 ALA A N 1
ATOM 4041 C CA . ALA A 1 537 ? -12.183 12.990 -16.910 1.00 63.69 537 ALA A CA 1
ATOM 4042 C C . ALA A 1 537 ? -11.409 11.746 -16.439 1.00 63.69 537 ALA A C 1
ATOM 4044 O O . ALA A 1 537 ? -11.373 10.734 -17.137 1.00 63.69 537 ALA A O 1
ATOM 4045 N N . ARG A 1 538 ? -10.936 11.742 -15.184 1.00 65.56 538 ARG A N 1
ATOM 4046 C CA . ARG A 1 538 ? -10.216 10.601 -14.597 1.00 65.56 538 ARG A CA 1
ATOM 4047 C C . ARG A 1 538 ? -11.050 9.316 -14.550 1.00 65.56 538 ARG A C 1
ATOM 4049 O O . ARG A 1 538 ? -10.529 8.223 -14.792 1.00 65.56 538 ARG A O 1
ATOM 4056 N N . ARG A 1 539 ? -12.338 9.390 -14.193 1.00 58.97 539 ARG A N 1
ATOM 4057 C CA . ARG A 1 539 ? -13.207 8.196 -14.159 1.00 58.97 539 ARG A CA 1
ATOM 4058 C C . ARG A 1 539 ? -13.534 7.684 -15.564 1.00 58.97 539 ARG A C 1
ATOM 4060 O O . ARG A 1 539 ? -13.616 6.473 -15.746 1.00 58.97 539 ARG A O 1
ATOM 4067 N N . LEU A 1 540 ? -13.657 8.574 -16.542 1.00 57.16 540 LEU A N 1
ATOM 4068 C CA . LEU A 1 540 ? -13.816 8.254 -17.959 1.00 57.16 540 LEU A CA 1
ATOM 4069 C C . LEU A 1 540 ? -12.563 7.569 -18.543 1.00 57.16 540 LEU A C 1
ATOM 4071 O O . LEU A 1 540 ? -12.695 6.503 -19.153 1.00 57.16 540 LEU A O 1
ATOM 4075 N N . ASP A 1 541 ? -11.361 8.073 -18.236 1.00 52.66 541 ASP A N 1
ATOM 4076 C CA . ASP A 1 541 ? -10.076 7.411 -18.528 1.00 52.66 541 ASP A CA 1
ATOM 4077 C C . ASP A 1 541 ? -10.020 5.994 -17.928 1.00 52.66 541 ASP A C 1
ATOM 4079 O O . ASP A 1 541 ? -9.665 5.020 -18.599 1.00 52.66 541 ASP A O 1
ATOM 4083 N N . THR A 1 542 ? -10.425 5.867 -16.658 1.00 48.31 542 THR A N 1
ATOM 4084 C CA . THR A 1 542 ? -10.439 4.589 -15.926 1.00 48.31 542 THR A CA 1
ATOM 4085 C C . THR A 1 542 ? -11.419 3.592 -16.558 1.00 48.31 542 THR A C 1
ATOM 4087 O O . THR A 1 542 ? -11.095 2.417 -16.721 1.00 48.31 542 THR A O 1
ATOM 4090 N N . LEU A 1 543 ? -12.608 4.046 -16.964 1.00 44.88 543 LEU A N 1
ATOM 4091 C CA . LEU A 1 543 ? -13.614 3.201 -17.612 1.00 44.88 543 LEU A CA 1
ATOM 4092 C C . LEU A 1 543 ? -13.192 2.769 -19.021 1.00 44.88 543 LEU A C 1
ATOM 4094 O O . LEU A 1 543 ? -13.400 1.608 -19.369 1.00 44.88 543 LEU A O 1
ATOM 4098 N N . GLY A 1 544 ? -12.532 3.640 -19.792 1.00 43.62 544 GLY A N 1
ATOM 4099 C CA . GLY A 1 544 ? -11.954 3.291 -21.097 1.00 43.62 544 GLY A CA 1
ATOM 4100 C C . GLY A 1 544 ? -10.794 2.288 -21.016 1.00 43.62 544 GLY A C 1
ATOM 4101 O O . GLY A 1 544 ? -10.504 1.588 -21.986 1.00 43.62 544 GLY A O 1
ATOM 4102 N N . ALA A 1 545 ? -10.140 2.167 -19.856 1.00 37.34 545 ALA A N 1
ATOM 4103 C CA . ALA A 1 545 ? -9.169 1.104 -19.595 1.00 37.34 545 ALA A CA 1
ATOM 4104 C C . ALA A 1 545 ? -9.829 -0.253 -19.265 1.00 37.34 545 ALA A C 1
ATOM 4106 O O . ALA A 1 545 ? -9.213 -1.293 -19.493 1.00 37.34 545 ALA A O 1
ATOM 4107 N N . ILE A 1 546 ? -11.067 -0.255 -18.756 1.00 30.05 546 ILE A N 1
ATOM 4108 C CA . ILE A 1 546 ? -11.795 -1.459 -18.313 1.00 30.05 546 ILE A CA 1
ATOM 4109 C C . ILE A 1 546 ? -12.718 -2.012 -19.418 1.00 30.05 546 ILE A C 1
ATOM 4111 O O . ILE A 1 546 ? -12.930 -3.222 -19.505 1.00 30.05 546 ILE A O 1
ATOM 4115 N N . THR A 1 547 ? -13.247 -1.170 -20.313 1.00 28.80 547 THR A N 1
ATOM 4116 C CA . THR A 1 547 ? -14.156 -1.596 -21.391 1.00 28.80 547 THR A CA 1
ATOM 4117 C C . THR A 1 547 ? -13.412 -1.931 -22.695 1.00 28.80 547 THR A C 1
ATOM 4119 O O . THR A 1 547 ? -13.011 -1.058 -23.460 1.00 28.80 547 THR A O 1
ATOM 4122 N N . ARG A 1 548 ? -13.230 -3.240 -22.960 1.00 33.66 548 ARG A N 1
ATOM 4123 C CA . ARG A 1 548 ? -12.745 -3.843 -24.232 1.00 33.66 548 ARG A CA 1
ATOM 4124 C C . ARG A 1 548 ? -11.701 -3.004 -25.010 1.00 33.66 548 ARG A C 1
ATOM 4126 O O . ARG A 1 548 ? -11.838 -2.776 -26.210 1.00 33.66 548 ARG A O 1
ATOM 4133 N N . GLY A 1 549 ? -10.635 -2.571 -24.334 1.00 35.06 549 GLY A N 1
ATOM 4134 C CA . GLY A 1 549 ? -9.452 -1.975 -24.971 1.00 35.06 549 GLY A CA 1
ATOM 4135 C C . GLY A 1 549 ? -9.654 -0.611 -25.651 1.00 35.06 549 GLY A C 1
ATOM 4136 O O . GLY A 1 549 ? -8.774 -0.182 -26.397 1.00 35.06 549 GLY A O 1
ATOM 4137 N N . GLN A 1 550 ? -10.768 0.091 -25.417 1.00 37.97 550 GLN A N 1
ATOM 4138 C CA . GLN A 1 550 ? -11.012 1.424 -25.980 1.00 37.97 550 GLN A CA 1
ATOM 4139 C C . GLN A 1 550 ? -10.787 2.541 -24.947 1.00 37.97 550 GLN A C 1
ATOM 4141 O O . GLN A 1 550 ? -11.720 3.239 -24.554 1.00 37.97 550 GLN A O 1
ATOM 4146 N N . ARG A 1 551 ? -9.515 2.867 -24.666 1.00 41.72 551 ARG A N 1
ATOM 4147 C CA . ARG A 1 551 ? -9.113 4.130 -23.993 1.00 41.72 551 ARG A CA 1
ATOM 4148 C C . ARG A 1 551 ? -9.462 5.410 -24.791 1.00 41.72 551 ARG A C 1
ATOM 4150 O O . ARG A 1 551 ? -9.019 6.498 -24.455 1.00 41.72 551 ARG A O 1
ATOM 4157 N N . GLN A 1 552 ? -10.291 5.323 -25.834 1.00 39.25 552 GLN A N 1
ATOM 4158 C CA . GLN A 1 552 ? -10.807 6.497 -26.545 1.00 39.25 552 GLN A CA 1
ATOM 4159 C C . GLN A 1 552 ? -11.891 7.261 -25.777 1.00 39.25 552 GLN A C 1
ATOM 4161 O O . GLN A 1 552 ? -12.302 8.335 -26.215 1.00 39.25 552 GLN A O 1
ATOM 4166 N N . THR A 1 553 ? -12.319 6.766 -24.616 1.00 41.19 553 THR A N 1
ATOM 4167 C CA . THR A 1 553 ? -13.207 7.497 -23.707 1.00 41.19 553 THR A CA 1
ATOM 4168 C C . THR A 1 553 ? -12.478 8.201 -22.567 1.00 41.19 553 THR A C 1
ATOM 4170 O O . THR A 1 553 ? -13.125 8.479 -21.575 1.00 41.19 553 THR A O 1
ATOM 4173 N N . GLY A 1 554 ? -11.213 8.611 -22.728 1.00 38.16 554 GLY A N 1
ATOM 4174 C CA . GLY A 1 554 ? -10.754 9.848 -22.064 1.00 38.16 554 GLY A CA 1
ATOM 4175 C C . GLY A 1 554 ? -11.534 11.081 -22.553 1.00 38.16 554 GLY A C 1
ATOM 4176 O O . GLY A 1 554 ? -11.604 12.113 -21.893 1.00 38.16 554 GLY A O 1
ATOM 4177 N N . GLY A 1 555 ? -12.226 10.942 -23.695 1.00 42.25 555 GLY A N 1
ATOM 4178 C CA . GLY A 1 555 ? -13.314 11.845 -24.036 1.00 42.25 555 GLY A CA 1
ATOM 4179 C C . GLY A 1 555 ? -13.806 11.856 -25.480 1.00 42.25 555 GLY A C 1
ATOM 4180 O O . GLY A 1 555 ? -14.706 12.629 -25.776 1.00 42.25 555 GLY A O 1
ATOM 4181 N N . ALA A 1 556 ? -13.183 11.125 -26.410 1.00 45.59 556 ALA A N 1
ATOM 4182 C CA . ALA A 1 556 ? -13.259 11.456 -27.842 1.00 45.59 556 ALA A CA 1
ATOM 4183 C C . ALA A 1 556 ? -12.969 12.958 -28.126 1.00 45.59 556 ALA A C 1
ATOM 4185 O O . ALA A 1 556 ? -13.533 13.545 -29.043 1.00 45.59 556 ALA A O 1
ATOM 4186 N N . GLY A 1 557 ? -12.106 13.585 -27.310 1.00 47.97 557 GLY A N 1
ATOM 4187 C CA . GLY A 1 557 ? -11.843 15.032 -27.319 1.00 47.97 557 GLY A CA 1
ATOM 4188 C C . GLY A 1 557 ? -12.689 15.877 -26.347 1.00 47.97 557 GLY A C 1
ATOM 4189 O O . GLY A 1 557 ? -12.590 17.098 -26.395 1.00 47.97 557 GLY A O 1
ATOM 4190 N N . LEU A 1 558 ? -13.507 15.260 -25.479 1.00 51.34 558 LEU A N 1
ATOM 4191 C CA . LEU A 1 558 ? -14.300 15.931 -24.429 1.00 51.34 558 LEU A CA 1
ATOM 4192 C C . LEU A 1 558 ? -13.439 16.712 -23.423 1.00 51.34 558 LEU A C 1
ATOM 4194 O O . LEU A 1 558 ? -13.837 17.807 -23.045 1.00 51.34 558 LEU A O 1
ATOM 4198 N N . PHE A 1 559 ? -12.295 16.162 -23.007 1.00 54.72 559 PHE A N 1
ATOM 4199 C CA . PHE A 1 559 ? -11.373 16.777 -22.047 1.00 54.72 559 PHE A CA 1
ATOM 4200 C C . PHE A 1 559 ? -9.966 16.884 -22.632 1.00 54.72 559 PHE A C 1
ATOM 4202 O O . PHE A 1 559 ? -9.518 16.010 -23.382 1.00 54.72 559 PHE A O 1
ATOM 4209 N N . ARG A 1 560 ? -9.268 17.962 -22.278 1.00 58.12 560 ARG A N 1
ATOM 4210 C CA . ARG A 1 560 ? -7.838 18.148 -22.520 1.00 58.12 560 ARG A CA 1
ATOM 4211 C C . ARG A 1 560 ? -7.043 17.461 -21.412 1.00 58.12 560 ARG A C 1
ATOM 4213 O O . ARG A 1 560 ? -7.546 17.235 -20.316 1.00 58.12 560 ARG A O 1
ATOM 4220 N N . ALA A 1 561 ? -5.771 17.167 -21.662 1.00 57.25 561 ALA A N 1
ATOM 4221 C CA . ALA A 1 561 ? -4.925 16.579 -20.625 1.00 57.25 561 ALA A CA 1
ATOM 4222 C C . ALA A 1 561 ? -4.640 17.549 -19.459 1.00 57.25 561 ALA A C 1
ATOM 4224 O O . ALA A 1 561 ? -4.414 17.099 -18.337 1.00 57.25 561 ALA A O 1
ATOM 4225 N N . GLU A 1 562 ? -4.712 18.864 -19.704 1.00 61.06 562 GLU A N 1
ATOM 4226 C CA . GLU A 1 562 ? -4.672 19.896 -18.658 1.00 61.06 562 GLU A CA 1
ATOM 4227 C C . GLU A 1 562 ? -5.889 19.848 -17.708 1.00 61.06 562 GLU A C 1
ATOM 4229 O O . GLU A 1 562 ? -5.769 20.232 -16.549 1.00 61.06 562 GLU A O 1
ATOM 4234 N N . ASP A 1 563 ? -7.026 19.282 -18.140 1.00 65.62 563 ASP A N 1
ATOM 4235 C CA . ASP A 1 563 ? -8.215 19.109 -17.293 1.00 65.62 563 ASP A CA 1
ATOM 4236 C C . ASP A 1 563 ? -8.053 17.959 -16.274 1.00 65.62 563 ASP A C 1
ATOM 4238 O O . ASP A 1 563 ? -8.868 17.830 -15.360 1.00 65.62 563 ASP A O 1
ATOM 4242 N N . ASN A 1 564 ? -7.014 17.115 -16.394 1.00 72.19 564 ASN A N 1
ATOM 4243 C CA . ASN A 1 564 ? -6.716 16.044 -15.435 1.00 72.19 564 ASN A CA 1
ATOM 4244 C C . ASN A 1 564 ? -5.764 16.529 -14.325 1.00 72.19 564 ASN A C 1
ATOM 4246 O O . ASN A 1 564 ? -4.553 16.265 -14.311 1.00 72.19 564 ASN A O 1
ATOM 4250 N N . LEU A 1 565 ? -6.370 17.190 -13.340 1.00 76.62 565 LEU A N 1
ATOM 4251 C CA . LEU A 1 565 ? -5.738 17.748 -12.143 1.00 76.62 565 LEU A CA 1
ATOM 4252 C C . LEU A 1 565 ? -5.244 16.671 -11.151 1.00 76.62 565 LEU A C 1
ATOM 4254 O O . LEU A 1 565 ? -4.726 17.013 -10.096 1.00 76.62 565 LEU A O 1
ATOM 4258 N N . GLU A 1 566 ? -5.386 15.372 -11.441 1.00 72.50 566 GLU A N 1
ATOM 4259 C CA . GLU A 1 566 ? -4.849 14.272 -10.615 1.00 72.50 566 GLU A CA 1
ATOM 4260 C C . GLU A 1 566 ? -3.630 13.570 -11.266 1.00 72.50 566 GLU A C 1
ATOM 4262 O O . GLU A 1 566 ? -3.058 12.629 -10.701 1.00 72.50 566 GLU A O 1
ATOM 4267 N N . SER A 1 567 ? -3.191 14.039 -12.440 1.00 73.81 567 SER A N 1
ATOM 4268 C CA . SER A 1 567 ? -2.047 13.495 -13.186 1.00 73.81 567 SER A CA 1
ATOM 4269 C C . SER A 1 567 ? -0.706 13.556 -12.415 1.00 73.81 567 SER A C 1
ATOM 4271 O O . SER A 1 567 ? -0.556 14.312 -11.448 1.00 73.81 567 SER A O 1
ATOM 4273 N N . PRO A 1 568 ? 0.327 12.780 -12.815 1.00 75.69 568 PRO A N 1
ATOM 4274 C CA . PRO A 1 568 ? 1.674 12.907 -12.245 1.00 75.69 568 PRO A CA 1
ATOM 4275 C C . PRO A 1 568 ? 2.240 14.332 -12.361 1.00 75.69 568 PRO A C 1
ATOM 4277 O O . PRO A 1 568 ? 2.820 14.835 -11.400 1.00 75.69 568 PRO A O 1
ATOM 4280 N N . HIS A 1 569 ? 1.996 15.006 -13.492 1.00 80.75 569 HIS A N 1
ATOM 4281 C CA . HIS A 1 569 ? 2.399 16.398 -13.719 1.00 80.75 569 HIS A CA 1
ATOM 4282 C C . HIS A 1 569 ? 1.678 17.363 -12.767 1.00 80.75 569 HIS A C 1
ATOM 4284 O O . HIS A 1 569 ? 2.335 18.206 -12.162 1.00 80.75 569 HIS A O 1
ATOM 4290 N N . ALA A 1 570 ? 0.369 17.184 -12.545 1.00 83.44 570 ALA A N 1
ATOM 4291 C CA . ALA A 1 570 ? -0.404 17.956 -11.568 1.00 83.44 570 ALA A CA 1
ATOM 4292 C C . ALA A 1 570 ? 0.116 17.772 -10.128 1.00 83.44 570 ALA A C 1
ATOM 4294 O O . ALA A 1 570 ? 0.289 18.741 -9.390 1.00 83.44 570 ALA A O 1
ATOM 4295 N N . ARG A 1 571 ? 0.450 16.538 -9.723 1.00 84.81 571 ARG A N 1
ATOM 4296 C CA . ARG A 1 571 ? 1.043 16.267 -8.398 1.00 84.81 571 ARG A CA 1
ATOM 4297 C C . ARG A 1 571 ? 2.430 16.898 -8.227 1.00 84.81 571 ARG A C 1
ATOM 4299 O O . ARG A 1 571 ? 2.738 17.381 -7.139 1.00 84.81 571 ARG A O 1
ATOM 4306 N N . ALA A 1 572 ? 3.251 16.922 -9.277 1.00 82.69 572 ALA A N 1
ATOM 4307 C CA . ALA A 1 572 ? 4.537 17.621 -9.264 1.00 82.69 572 ALA A CA 1
ATOM 4308 C C . ALA A 1 572 ? 4.357 19.150 -9.197 1.00 82.69 572 ALA A C 1
ATOM 4310 O O . ALA A 1 572 ? 4.991 19.803 -8.370 1.00 82.69 572 ALA A O 1
ATOM 4311 N N . ALA A 1 573 ? 3.447 19.709 -10.004 1.00 87.94 573 ALA A N 1
ATOM 4312 C CA . ALA A 1 573 ? 3.082 21.126 -9.979 1.00 87.94 573 ALA A CA 1
ATOM 4313 C C . ALA A 1 573 ? 2.600 21.577 -8.589 1.00 87.94 573 ALA A C 1
ATOM 4315 O O . ALA A 1 573 ? 3.035 22.615 -8.104 1.00 87.94 573 ALA A O 1
ATOM 4316 N N . LEU A 1 574 ? 1.797 20.765 -7.891 1.00 91.94 574 LEU A N 1
ATOM 4317 C CA . LEU A 1 574 ? 1.350 21.087 -6.532 1.00 91.94 574 LEU A CA 1
ATOM 4318 C C . LEU A 1 574 ? 2.492 21.113 -5.504 1.00 91.94 574 LEU A C 1
ATOM 4320 O O . LEU A 1 574 ? 2.533 22.000 -4.655 1.00 91.94 574 LEU A O 1
ATOM 4324 N N . ARG A 1 575 ? 3.441 20.169 -5.572 1.00 88.75 575 ARG A N 1
ATOM 4325 C CA . ARG A 1 575 ? 4.620 20.194 -4.684 1.00 88.75 575 ARG A CA 1
ATOM 4326 C C . ARG A 1 575 ? 5.397 21.495 -4.854 1.00 88.75 575 ARG A C 1
ATOM 4328 O O . ARG A 1 575 ? 5.752 22.137 -3.872 1.00 88.75 575 ARG A O 1
ATOM 4335 N N . GLN A 1 576 ? 5.601 21.914 -6.097 1.00 86.50 576 GLN A N 1
ATOM 4336 C CA . GLN A 1 576 ? 6.255 23.179 -6.400 1.00 86.50 576 GLN A CA 1
ATOM 4337 C C . GLN A 1 576 ? 5.449 24.404 -5.968 1.00 86.50 576 GLN A C 1
ATOM 4339 O O . GLN A 1 576 ? 6.034 25.327 -5.412 1.00 86.50 576 GLN A O 1
ATOM 4344 N N . PHE A 1 577 ? 4.128 24.399 -6.148 1.00 91.88 577 PHE A N 1
ATOM 4345 C CA . PHE A 1 577 ? 3.246 25.440 -5.619 1.00 91.88 577 PHE A CA 1
ATOM 4346 C C . PHE A 1 577 ? 3.480 25.647 -4.110 1.00 91.88 577 PHE A C 1
ATOM 4348 O O . PHE A 1 577 ? 3.633 26.783 -3.669 1.00 91.88 577 PHE A O 1
ATOM 4355 N N . TYR A 1 578 ? 3.624 24.571 -3.324 1.00 91.12 578 TYR A N 1
ATOM 4356 C CA . TYR A 1 578 ? 3.966 24.681 -1.898 1.00 91.12 578 TYR A CA 1
ATOM 4357 C C . TYR A 1 578 ? 5.371 25.252 -1.642 1.00 91.12 578 TYR A C 1
ATOM 4359 O O . TYR A 1 578 ? 5.547 26.027 -0.699 1.00 91.12 578 TYR A O 1
ATOM 4367 N N . HIS A 1 579 ? 6.366 24.934 -2.478 1.00 87.38 579 HIS A N 1
ATOM 4368 C CA . HIS A 1 579 ? 7.689 25.564 -2.393 1.00 87.38 579 HIS A CA 1
ATOM 4369 C C . HIS A 1 579 ? 7.634 27.073 -2.689 1.00 87.38 579 HIS A C 1
ATOM 4371 O O . HIS A 1 579 ? 8.233 27.845 -1.941 1.00 87.38 579 HIS A O 1
ATOM 4377 N N . LEU A 1 580 ? 6.898 27.506 -3.719 1.00 87.12 580 LEU A N 1
ATOM 4378 C CA . LEU A 1 580 ? 6.745 28.926 -4.065 1.00 87.12 580 LEU A CA 1
ATOM 4379 C C . LEU A 1 580 ? 5.964 29.702 -2.998 1.00 87.12 580 LEU A C 1
ATOM 4381 O O . LEU A 1 580 ? 6.369 30.802 -2.622 1.00 87.12 580 LEU A O 1
ATOM 4385 N N . LEU A 1 581 ? 4.908 29.096 -2.447 1.00 88.94 581 LEU A N 1
ATOM 4386 C CA . LEU A 1 581 ? 4.144 29.648 -1.330 1.00 88.94 581 LEU A CA 1
ATOM 4387 C C . LEU A 1 581 ? 5.029 29.860 -0.090 1.00 88.94 581 LEU A C 1
ATOM 4389 O O . LEU A 1 581 ? 4.990 30.930 0.513 1.00 88.94 581 LEU A O 1
ATOM 4393 N N . ARG A 1 582 ? 5.881 28.881 0.264 1.00 86.31 582 ARG A N 1
ATOM 4394 C CA . ARG A 1 582 ? 6.851 29.032 1.366 1.00 86.31 582 ARG A CA 1
ATOM 4395 C C . ARG A 1 582 ? 7.899 30.108 1.086 1.00 86.31 582 ARG A C 1
ATOM 4397 O O . ARG A 1 582 ? 8.319 30.789 2.013 1.00 86.31 582 ARG A O 1
ATOM 4404 N N . GLN A 1 583 ? 8.327 30.261 -0.166 1.00 84.12 583 GLN A N 1
ATOM 4405 C CA . GLN A 1 583 ? 9.267 31.313 -0.571 1.00 84.12 583 GLN A CA 1
ATOM 4406 C C . GLN A 1 583 ? 8.628 32.713 -0.630 1.00 84.12 583 GLN A C 1
ATOM 4408 O O . GLN A 1 583 ? 9.336 33.673 -0.915 1.00 84.12 583 GLN A O 1
ATOM 4413 N N . GLY A 1 584 ? 7.317 32.848 -0.387 1.00 83.81 584 GLY A N 1
ATOM 4414 C CA . GLY A 1 584 ? 6.609 34.129 -0.474 1.00 83.81 584 GLY A CA 1
ATOM 4415 C C . GLY A 1 584 ? 6.455 34.660 -1.903 1.00 83.81 584 GLY A C 1
ATOM 4416 O O . GLY A 1 584 ? 6.147 35.832 -2.079 1.00 83.81 584 GLY A O 1
ATOM 4417 N N . LYS A 1 585 ? 6.656 33.812 -2.922 1.00 82.31 585 LYS A N 1
ATOM 4418 C CA . LYS A 1 585 ? 6.633 34.189 -4.349 1.00 82.31 585 LYS A CA 1
ATOM 4419 C C . LYS A 1 585 ? 5.238 34.184 -4.978 1.00 82.31 585 LYS A C 1
ATOM 4421 O O . LYS A 1 585 ? 5.099 34.433 -6.168 1.00 82.31 585 LYS A O 1
ATOM 4426 N N . ILE A 1 586 ? 4.206 33.880 -4.193 1.00 85.25 586 ILE A N 1
ATOM 4427 C CA . ILE A 1 586 ? 2.809 33.974 -4.617 1.00 85.25 586 ILE A CA 1
ATOM 4428 C C . ILE A 1 586 ? 2.264 35.313 -4.121 1.00 85.25 586 ILE A C 1
ATOM 4430 O O . ILE A 1 586 ? 1.854 35.448 -2.965 1.00 85.25 586 ILE A O 1
ATOM 4434 N N . GLU A 1 587 ? 2.284 36.318 -4.994 1.00 78.88 587 GLU A N 1
ATOM 4435 C CA . GLU A 1 587 ? 1.697 37.624 -4.693 1.00 78.88 587 GLU A CA 1
ATOM 4436 C C . GLU A 1 587 ? 0.213 37.476 -4.323 1.00 78.88 587 GLU A C 1
ATOM 4438 O O . GLU A 1 587 ? -0.515 36.664 -4.892 1.00 78.88 587 GLU A O 1
ATOM 4443 N N . GLY A 1 588 ? -0.237 38.230 -3.317 1.00 78.81 588 GLY A N 1
ATOM 4444 C CA . GLY A 1 588 ? -1.614 38.171 -2.815 1.00 78.81 588 GLY A CA 1
ATOM 4445 C C . GLY A 1 588 ? -1.937 37.015 -1.853 1.00 78.81 588 GLY A C 1
ATOM 4446 O O . GLY A 1 588 ? -3.040 37.002 -1.304 1.00 78.81 588 GLY A O 1
ATOM 4447 N N . CYS A 1 589 ? -1.019 36.076 -1.576 1.00 83.62 589 CYS A N 1
ATOM 4448 C CA . CYS A 1 589 ? -1.242 35.041 -0.557 1.00 83.62 589 CYS A CA 1
ATOM 4449 C C . CYS A 1 589 ? 0.051 34.592 0.150 1.00 83.62 589 CYS A C 1
ATOM 4451 O O . CYS A 1 589 ? 0.865 33.864 -0.411 1.00 83.62 589 CYS A O 1
ATOM 4453 N N . SER A 1 590 ? 0.223 34.980 1.420 1.00 87.50 590 SER A N 1
ATOM 4454 C CA . SER A 1 590 ? 1.336 34.498 2.248 1.00 87.50 590 SER A CA 1
ATOM 4455 C C . SER A 1 590 ? 1.090 33.078 2.768 1.00 87.50 590 SER A C 1
ATOM 4457 O O . SER A 1 590 ? -0.056 32.661 2.947 1.00 87.50 590 SER A O 1
ATOM 4459 N N . LEU A 1 591 ? 2.167 32.351 3.088 1.00 87.12 591 LEU A N 1
ATOM 4460 C CA . LEU A 1 591 ? 2.100 31.009 3.680 1.00 87.12 591 LEU A CA 1
ATOM 4461 C C . LEU A 1 591 ? 1.193 30.962 4.920 1.00 87.12 591 LEU A C 1
ATOM 4463 O O . LEU A 1 591 ? 0.294 30.131 4.986 1.00 87.12 591 LEU A O 1
ATOM 4467 N N . THR A 1 592 ? 1.372 31.893 5.860 1.00 85.25 592 THR A N 1
ATOM 4468 C CA . THR A 1 592 ? 0.577 31.965 7.096 1.00 85.25 592 THR A CA 1
ATOM 4469 C C . THR A 1 592 ? -0.903 32.228 6.816 1.00 85.25 592 THR A C 1
ATOM 4471 O O . THR A 1 592 ? -1.762 31.609 7.440 1.00 85.25 592 THR A O 1
ATOM 4474 N N . ALA A 1 593 ? -1.225 33.102 5.853 1.00 84.88 593 ALA A N 1
ATOM 4475 C CA . ALA A 1 593 ? -2.609 33.344 5.450 1.00 84.88 593 ALA A CA 1
ATOM 4476 C C . ALA A 1 593 ? -3.220 32.108 4.768 1.00 84.88 593 ALA A C 1
ATOM 4478 O O . ALA A 1 593 ? -4.369 31.757 5.035 1.00 84.88 593 ALA A O 1
ATOM 4479 N N . PHE A 1 594 ? -2.450 31.410 3.931 1.00 88.31 594 PHE A N 1
ATOM 4480 C CA . PHE A 1 594 ? -2.889 30.175 3.292 1.00 88.31 594 PHE A CA 1
ATOM 4481 C C . PHE A 1 594 ? -3.161 29.065 4.316 1.00 88.31 594 PHE A C 1
ATOM 4483 O O . PHE A 1 594 ? -4.237 28.467 4.282 1.00 88.31 594 PHE A O 1
ATOM 4490 N N . GLU A 1 595 ? -2.234 28.796 5.240 1.00 89.38 595 GLU A N 1
ATOM 4491 C CA . GLU A 1 595 ? -2.404 27.782 6.291 1.00 89.38 595 GLU A CA 1
ATOM 4492 C C . GLU A 1 595 ? -3.607 28.115 7.193 1.00 89.38 595 GLU A C 1
ATOM 4494 O O . GLU A 1 595 ? -4.456 27.251 7.421 1.00 89.38 595 GLU A O 1
ATOM 4499 N N . ALA A 1 596 ? -3.756 29.380 7.609 1.00 85.12 596 ALA A N 1
ATOM 4500 C CA . ALA A 1 596 ? -4.867 29.829 8.451 1.00 85.12 596 ALA A CA 1
ATOM 4501 C C . ALA A 1 596 ? -6.245 29.675 7.782 1.00 85.12 596 ALA A C 1
ATOM 4503 O O . ALA A 1 596 ? -7.184 29.205 8.421 1.00 85.12 596 ALA A O 1
ATOM 4504 N N . VAL A 1 597 ? -6.386 30.046 6.502 1.00 82.88 597 VAL A N 1
ATOM 4505 C CA . VAL A 1 597 ? -7.691 30.004 5.812 1.00 82.88 597 VAL A CA 1
ATOM 4506 C C . VAL A 1 597 ? -8.009 28.604 5.262 1.00 82.88 597 VAL A C 1
ATOM 4508 O O . VAL A 1 597 ? -9.174 28.216 5.206 1.00 82.88 597 VAL A O 1
ATOM 4511 N N . THR A 1 598 ? -7.004 27.801 4.890 1.00 85.31 598 THR A N 1
ATOM 4512 C CA . THR A 1 598 ? -7.231 26.425 4.395 1.00 85.31 598 THR A CA 1
ATOM 4513 C C . THR A 1 598 ? -7.274 25.361 5.493 1.00 85.31 598 THR A C 1
ATOM 4515 O O . THR A 1 598 ? -7.761 24.253 5.243 1.00 85.31 598 THR A O 1
ATOM 4518 N N . GLY A 1 599 ? -6.748 25.650 6.688 1.00 83.56 599 GLY A N 1
ATOM 4519 C CA . GLY A 1 599 ? -6.554 24.661 7.752 1.00 83.56 599 GLY A CA 1
ATOM 4520 C C . GLY A 1 599 ? -5.559 23.554 7.379 1.00 83.56 599 GLY A C 1
ATOM 4521 O O . GLY A 1 599 ? -5.628 22.451 7.923 1.00 83.56 599 GLY A O 1
ATOM 4522 N N . LEU A 1 600 ? -4.681 23.804 6.401 1.00 88.19 600 LEU A N 1
ATOM 4523 C CA . LEU A 1 600 ? -3.566 22.923 6.060 1.00 88.19 600 LEU A CA 1
ATOM 4524 C C . LEU A 1 600 ? -2.341 23.333 6.868 1.00 88.19 600 LEU A C 1
ATOM 4526 O O . LEU A 1 600 ? -2.081 24.518 7.026 1.00 88.19 600 LEU A O 1
ATOM 4530 N N . SER A 1 601 ? -1.558 22.353 7.312 1.00 85.19 601 SER A N 1
ATOM 4531 C CA . SER A 1 601 ? -0.213 22.601 7.822 1.00 85.19 601 SER A CA 1
ATOM 4532 C C . SER A 1 601 ? 0.788 22.027 6.829 1.00 85.19 601 SER A C 1
ATOM 4534 O O . SER A 1 601 ? 0.791 20.827 6.547 1.00 85.19 601 SER A O 1
ATOM 4536 N N . LEU A 1 602 ? 1.577 22.922 6.248 1.00 86.25 602 LEU A N 1
ATOM 4537 C CA . LEU A 1 602 ? 2.627 22.663 5.271 1.00 86.25 602 LEU A CA 1
ATOM 4538 C C . LEU A 1 602 ? 4.009 22.688 5.931 1.00 86.25 602 LEU A C 1
ATOM 4540 O O . LEU A 1 602 ? 4.946 22.104 5.388 1.00 86.25 602 LEU A O 1
ATOM 4544 N N . THR A 1 603 ? 4.128 23.342 7.090 1.00 85.25 603 THR A N 1
ATOM 4545 C CA . THR A 1 603 ? 5.390 23.575 7.801 1.00 85.25 603 THR A CA 1
ATOM 4546 C C . THR A 1 603 ? 5.634 22.650 9.000 1.00 85.25 603 THR A C 1
ATOM 4548 O O . THR A 1 603 ? 4.701 22.114 9.609 1.00 85.25 603 THR A O 1
ATOM 4551 N N . THR A 1 604 ? 6.911 22.427 9.321 1.00 80.00 604 THR A N 1
ATOM 4552 C CA . THR A 1 604 ? 7.380 21.843 10.592 1.00 80.00 604 THR A CA 1
ATOM 4553 C C . THR A 1 604 ? 7.686 22.946 11.612 1.00 80.00 604 THR A C 1
ATOM 4555 O O . THR A 1 604 ? 7.790 24.116 11.246 1.00 80.00 604 THR A O 1
ATOM 4558 N N . GLU A 1 605 ? 7.877 22.590 12.888 1.00 68.94 605 GLU A N 1
ATOM 4559 C CA . GLU A 1 605 ? 8.269 23.545 13.947 1.00 68.94 605 GLU A CA 1
ATOM 4560 C C . GLU A 1 605 ? 9.613 24.246 13.656 1.00 68.94 605 GLU A C 1
ATOM 4562 O O . GLU A 1 605 ? 9.836 25.373 14.084 1.00 68.94 605 GLU A O 1
ATOM 4567 N N . GLU A 1 606 ? 10.474 23.623 12.845 1.00 68.31 606 GLU A N 1
ATOM 4568 C CA . GLU A 1 606 ? 11.752 24.172 12.363 1.00 68.31 606 GLU A CA 1
ATOM 4569 C C . GLU A 1 606 ? 11.602 25.082 11.119 1.00 68.31 606 GLU A C 1
ATOM 4571 O O . GLU A 1 606 ? 12.587 25.518 10.524 1.00 68.31 606 GLU A O 1
ATOM 4576 N N . GLY A 1 607 ? 10.371 25.350 10.667 1.00 67.12 607 GLY A N 1
ATOM 4577 C CA . GLY A 1 607 ? 10.082 26.202 9.507 1.00 67.12 607 GLY A CA 1
ATOM 4578 C C . GLY A 1 607 ? 10.398 25.571 8.143 1.00 67.12 607 GLY A C 1
ATOM 4579 O O . GLY A 1 607 ? 10.317 26.251 7.113 1.00 67.12 607 GLY A O 1
ATOM 4580 N N . GLY A 1 608 ? 10.760 24.286 8.091 1.00 77.75 608 GLY A N 1
ATOM 4581 C CA . GLY A 1 608 ? 10.856 23.503 6.854 1.00 77.75 608 GLY A CA 1
ATOM 4582 C C . GLY A 1 608 ? 9.476 23.168 6.277 1.00 77.75 608 GLY A C 1
ATOM 4583 O O . GLY A 1 608 ? 8.469 23.303 6.968 1.00 77.75 608 GLY A O 1
ATOM 4584 N N . LEU A 1 609 ? 9.407 22.723 5.016 1.00 84.94 609 LEU A N 1
ATOM 4585 C CA . LEU A 1 609 ? 8.212 22.008 4.542 1.00 84.94 609 LEU A CA 1
ATOM 4586 C C . LEU A 1 609 ? 8.198 20.596 5.142 1.00 84.94 609 LEU A C 1
ATOM 4588 O O . LEU A 1 609 ? 9.255 19.994 5.312 1.00 84.94 609 LEU A O 1
ATOM 4592 N N . ARG A 1 610 ? 7.009 20.065 5.434 1.00 81.81 610 ARG A N 1
ATOM 4593 C CA . ARG A 1 610 ? 6.828 18.679 5.896 1.00 81.81 610 ARG A CA 1
ATOM 4594 C C . ARG A 1 610 ? 7.222 17.672 4.812 1.00 81.81 610 ARG A C 1
ATOM 4596 O O . ARG A 1 610 ? 6.926 17.896 3.642 1.00 81.81 610 ARG A O 1
ATOM 4603 N N . ASP A 1 611 ? 7.776 16.527 5.215 1.00 75.31 611 ASP A N 1
ATOM 4604 C CA . ASP A 1 611 ? 8.066 15.406 4.304 1.00 75.31 611 ASP A CA 1
ATOM 4605 C C . ASP A 1 611 ? 6.791 14.883 3.611 1.00 75.31 611 ASP A C 1
ATOM 4607 O O . ASP A 1 611 ? 6.773 14.619 2.406 1.00 75.31 611 ASP A O 1
ATOM 4611 N N . GLU A 1 612 ? 5.689 14.796 4.363 1.00 80.94 612 GLU A N 1
ATOM 4612 C CA . GLU A 1 612 ? 4.359 14.461 3.848 1.00 80.94 612 GLU A CA 1
ATOM 4613 C C . GLU A 1 612 ? 3.513 15.727 3.640 1.00 80.94 612 GLU A C 1
ATOM 4615 O O . GLU A 1 612 ? 2.764 16.169 4.515 1.00 80.94 612 GLU A O 1
ATOM 4620 N N . LEU A 1 613 ? 3.628 16.321 2.448 1.00 87.75 613 LEU A N 1
ATOM 4621 C CA . LEU A 1 613 ? 2.779 17.440 2.021 1.00 87.75 613 LEU A CA 1
ATOM 4622 C C . LEU A 1 613 ? 1.356 16.977 1.645 1.00 87.75 613 LEU A C 1
ATOM 4624 O O . LEU A 1 613 ? 1.195 15.879 1.098 1.00 87.75 613 LEU A O 1
ATOM 4628 N N . PRO A 1 614 ? 0.314 17.811 1.858 1.00 89.44 614 PRO A N 1
ATOM 4629 C CA . PRO A 1 614 ? -1.065 17.445 1.548 1.00 89.44 614 PRO A CA 1
ATOM 4630 C C . PRO A 1 614 ? -1.265 17.038 0.075 1.00 89.44 614 PRO A C 1
ATOM 4632 O O . PRO A 1 614 ? -0.757 17.704 -0.831 1.00 89.44 614 PRO A O 1
ATOM 4635 N N . PRO A 1 615 ? -2.032 15.969 -0.208 1.00 88.75 615 PRO A N 1
ATOM 4636 C CA . PRO A 1 615 ? -2.273 15.528 -1.574 1.00 88.75 615 PRO A CA 1
ATOM 4637 C C . PRO A 1 615 ? -3.243 16.461 -2.310 1.00 88.75 615 PRO A C 1
ATOM 4639 O O . PRO A 1 615 ? -4.048 17.175 -1.708 1.00 88.75 615 PRO A O 1
ATOM 4642 N N . ILE A 1 616 ? -3.219 16.389 -3.643 1.00 85.81 616 ILE A N 1
ATOM 4643 C CA . ILE A 1 616 ? -3.990 17.275 -4.528 1.00 85.81 616 ILE A CA 1
ATOM 4644 C C . ILE A 1 616 ? -5.501 17.225 -4.306 1.00 85.81 616 ILE A C 1
ATOM 4646 O O . ILE A 1 616 ? -6.173 18.249 -4.380 1.00 85.81 616 ILE A O 1
ATOM 4650 N N . THR A 1 617 ? -6.036 16.070 -3.918 1.00 82.88 617 THR A N 1
ATOM 4651 C CA . THR A 1 617 ? -7.438 15.926 -3.512 1.00 82.88 617 THR A CA 1
ATOM 4652 C C . THR A 1 617 ? -7.763 16.753 -2.267 1.00 82.88 617 THR A C 1
ATOM 4654 O O . THR A 1 617 ? -8.820 17.377 -2.212 1.00 82.88 617 THR A O 1
ATOM 4657 N N . THR A 1 618 ? -6.870 16.812 -1.279 1.00 86.62 618 THR A N 1
ATOM 4658 C CA . THR A 1 618 ? -7.039 17.633 -0.072 1.00 86.62 618 THR A CA 1
ATOM 4659 C C . THR A 1 618 ? -6.901 19.119 -0.402 1.00 86.62 618 THR A C 1
ATOM 4661 O O . THR A 1 618 ? -7.745 19.907 0.015 1.00 86.62 618 THR A O 1
ATOM 4664 N N . TRP A 1 619 ? -5.911 19.505 -1.211 1.00 90.00 619 TRP A N 1
ATOM 4665 C CA . TRP A 1 619 ? -5.733 20.890 -1.666 1.00 90.00 619 TRP A CA 1
ATOM 4666 C C . TRP A 1 619 ? -6.957 21.420 -2.433 1.00 90.00 619 TRP A C 1
ATOM 4668 O O . TRP A 1 619 ? -7.529 22.440 -2.053 1.00 90.00 619 TRP A O 1
ATOM 4678 N N . LEU A 1 620 ? -7.446 20.665 -3.425 1.00 85.31 620 LEU A N 1
ATOM 4679 C CA . LEU A 1 620 ? -8.661 20.987 -4.185 1.00 85.31 620 LEU A CA 1
ATOM 4680 C C . LEU A 1 620 ? -9.933 20.995 -3.314 1.00 85.31 620 LEU A C 1
ATOM 4682 O O . LEU A 1 620 ? -10.892 21.685 -3.649 1.00 85.31 620 LEU A O 1
ATOM 4686 N N . ASN A 1 621 ? -9.977 20.247 -2.203 1.00 83.56 621 ASN A N 1
ATOM 4687 C CA . ASN A 1 621 ? -11.061 20.361 -1.218 1.00 83.56 621 ASN A CA 1
ATOM 4688 C C . ASN A 1 621 ? -10.997 21.681 -0.441 1.00 83.56 621 ASN A C 1
ATOM 4690 O O . ASN A 1 621 ? -12.040 22.290 -0.223 1.00 83.56 621 ASN A O 1
ATOM 4694 N N . ARG A 1 622 ? -9.807 22.127 -0.019 1.00 86.06 622 ARG A N 1
ATOM 4695 C CA . ARG A 1 622 ? -9.666 23.362 0.769 1.00 86.06 622 ARG A CA 1
ATOM 4696 C C . ARG A 1 622 ? -9.830 24.629 -0.065 1.00 86.06 622 ARG A C 1
ATOM 4698 O O . ARG A 1 622 ? -10.395 25.593 0.436 1.00 86.06 622 ARG A O 1
ATOM 4705 N N . LEU A 1 623 ? -9.421 24.612 -1.335 1.00 84.56 623 LEU A N 1
ATOM 4706 C CA . LEU A 1 623 ? -9.631 25.736 -2.256 1.00 84.56 623 LEU A CA 1
ATOM 4707 C C . LEU A 1 623 ? -11.108 26.128 -2.415 1.00 84.56 623 LEU A C 1
ATOM 4709 O O . LEU A 1 623 ? -11.401 27.314 -2.499 1.00 84.56 623 LEU A O 1
ATOM 4713 N N . LEU A 1 624 ? -12.033 25.159 -2.408 1.00 80.69 624 LEU A N 1
ATOM 4714 C CA . LEU A 1 624 ? -13.478 25.420 -2.519 1.00 80.69 624 LEU A CA 1
ATOM 4715 C C . LEU A 1 624 ? -14.070 26.173 -1.313 1.00 80.69 624 LEU A C 1
ATOM 4717 O O . LEU A 1 624 ? -15.205 26.628 -1.392 1.00 80.69 624 LEU A O 1
ATOM 4721 N N . ALA A 1 625 ? -13.334 26.284 -0.203 1.00 80.44 625 ALA A N 1
ATOM 4722 C CA . ALA A 1 625 ? -13.735 27.061 0.969 1.00 80.44 625 ALA A CA 1
ATOM 4723 C C . ALA A 1 625 ? -13.181 28.502 0.958 1.00 80.44 625 ALA A C 1
ATOM 4725 O O . ALA A 1 625 ? -13.442 29.265 1.887 1.00 80.44 625 ALA A O 1
ATOM 4726 N N . LEU A 1 626 ? -12.401 28.882 -0.062 1.00 83.62 626 LEU A N 1
ATOM 4727 C CA . LEU A 1 626 ? -11.843 30.229 -0.193 1.00 83.62 626 LEU A CA 1
ATOM 4728 C C . LEU A 1 626 ? -12.809 31.178 -0.914 1.00 83.62 626 LEU A C 1
ATOM 4730 O O . LEU A 1 626 ? -13.664 30.762 -1.693 1.00 83.62 626 LEU A O 1
ATOM 4734 N N . ARG A 1 627 ? -12.613 32.487 -0.716 1.00 84.94 627 ARG A N 1
ATOM 4735 C CA . ARG A 1 627 ? -13.249 33.520 -1.553 1.00 84.94 627 ARG A CA 1
ATOM 4736 C C . ARG A 1 627 ? -12.812 33.351 -3.012 1.00 84.94 627 ARG A C 1
ATOM 4738 O O . ARG A 1 627 ? -11.653 33.018 -3.261 1.00 84.94 627 ARG A O 1
ATOM 4745 N N . ILE A 1 628 ? -13.720 33.620 -3.953 1.00 84.00 628 ILE A N 1
ATOM 4746 C CA . ILE A 1 628 ? -13.534 33.351 -5.392 1.00 84.00 628 ILE A CA 1
ATOM 4747 C C . ILE A 1 628 ? -12.243 33.983 -5.934 1.00 84.00 628 ILE A C 1
ATOM 4749 O O . ILE A 1 628 ? -11.507 33.312 -6.652 1.00 84.00 628 ILE A O 1
ATOM 4753 N N . ASP A 1 629 ? -11.912 35.213 -5.537 1.00 82.75 629 ASP A N 1
ATOM 4754 C CA . ASP A 1 629 ? -10.703 35.907 -6.006 1.00 82.75 629 ASP A CA 1
ATOM 4755 C C . ASP A 1 629 ? -9.421 35.199 -5.543 1.00 82.75 629 ASP A C 1
ATOM 4757 O O . ASP A 1 629 ? -8.553 34.869 -6.351 1.00 82.75 629 ASP A O 1
ATOM 4761 N N . THR A 1 630 ? -9.333 34.874 -4.247 1.00 82.69 630 THR A N 1
ATOM 4762 C CA . THR A 1 630 ? -8.205 34.125 -3.666 1.00 82.69 630 THR A CA 1
ATOM 4763 C C . THR A 1 630 ? -8.106 32.722 -4.264 1.00 82.69 630 THR A C 1
ATOM 4765 O O . THR A 1 630 ? -7.015 32.250 -4.572 1.00 82.69 630 THR A O 1
ATOM 4768 N N . GLN A 1 631 ? -9.242 32.054 -4.468 1.00 86.31 631 GLN A N 1
ATOM 4769 C CA . GLN A 1 631 ? -9.301 30.753 -5.124 1.00 86.31 631 GLN A CA 1
ATOM 4770 C C . GLN A 1 631 ? -8.756 30.830 -6.557 1.00 86.31 631 GLN A C 1
ATOM 4772 O O . GLN A 1 631 ? -7.947 29.993 -6.947 1.00 86.31 631 GLN A O 1
ATOM 4777 N N . ASN A 1 632 ? -9.195 31.817 -7.341 1.00 84.62 632 ASN A N 1
ATOM 4778 C CA . ASN A 1 632 ? -8.811 31.971 -8.740 1.00 84.62 632 ASN A CA 1
ATOM 4779 C C . ASN A 1 632 ? -7.324 32.307 -8.891 1.00 84.62 632 ASN A C 1
ATOM 4781 O O . ASN A 1 632 ? -6.658 31.661 -9.696 1.00 84.62 632 ASN A O 1
ATOM 4785 N N . LEU A 1 633 ? -6.805 33.222 -8.067 1.00 85.81 633 LEU A N 1
ATOM 4786 C CA . LEU A 1 633 ? -5.382 33.557 -7.970 1.00 85.81 633 LEU A CA 1
ATOM 4787 C C . LEU A 1 633 ? -4.518 32.308 -7.732 1.00 85.81 633 LEU A C 1
ATOM 4789 O O . LEU A 1 633 ? -3.622 31.999 -8.514 1.00 85.81 633 LEU A O 1
ATOM 4793 N N . LEU A 1 634 ? -4.816 31.543 -6.677 1.00 87.25 634 LEU A N 1
ATOM 4794 C CA . LEU A 1 634 ? -4.024 30.363 -6.311 1.00 87.25 634 LEU A CA 1
ATOM 4795 C C . LEU A 1 634 ? -4.136 29.230 -7.340 1.00 87.25 634 LEU A C 1
ATOM 4797 O O . LEU A 1 634 ? -3.170 28.501 -7.570 1.00 87.25 634 LEU A O 1
ATOM 4801 N N . PHE A 1 635 ? -5.304 29.078 -7.966 1.00 86.62 635 PHE A N 1
ATOM 4802 C CA . PHE A 1 635 ? -5.514 28.077 -9.008 1.00 86.62 635 PHE A CA 1
ATOM 4803 C C . PHE A 1 635 ? -4.772 28.438 -10.303 1.00 86.62 635 PHE A C 1
ATOM 4805 O O . PHE A 1 635 ? -4.248 27.553 -10.968 1.00 86.62 635 PHE A O 1
ATOM 4812 N N . GLU A 1 636 ? -4.672 29.724 -10.642 1.00 85.25 636 GLU A N 1
ATOM 4813 C CA . GLU A 1 636 ? -3.956 30.211 -11.825 1.00 85.25 636 GLU A CA 1
ATOM 4814 C C . GLU A 1 636 ? -2.453 29.934 -11.761 1.00 85.25 636 GLU A C 1
ATOM 4816 O O . GLU A 1 636 ? -1.886 29.372 -12.698 1.00 85.25 636 GLU A O 1
ATOM 4821 N N . VAL A 1 637 ? -1.834 30.228 -10.616 1.00 85.25 637 VAL A N 1
ATOM 4822 C CA . VAL A 1 637 ? -0.428 29.900 -10.326 1.00 85.25 637 VAL A CA 1
ATOM 4823 C C . VAL A 1 637 ? -0.175 28.394 -10.489 1.00 85.25 637 VAL A C 1
ATOM 4825 O O . VAL A 1 637 ? 0.825 27.973 -11.072 1.00 85.25 637 VAL A O 1
ATOM 4828 N N . PHE A 1 638 ? -1.107 27.557 -10.027 1.00 88.25 638 PHE A N 1
ATOM 4829 C CA . PHE A 1 638 ? -1.033 26.107 -10.202 1.00 88.25 638 PHE A CA 1
ATOM 4830 C C . PHE A 1 638 ? -1.209 25.657 -11.670 1.00 88.25 638 PHE A C 1
ATOM 4832 O O . PHE A 1 638 ? -0.464 24.790 -12.131 1.00 88.25 638 PHE A O 1
ATOM 4839 N N . GLU A 1 639 ? -2.150 26.241 -12.420 1.00 82.81 639 GLU A N 1
ATOM 4840 C CA . GLU A 1 639 ? -2.362 25.940 -13.847 1.00 82.81 639 GLU A CA 1
ATOM 4841 C C . GLU A 1 639 ? -1.125 26.269 -14.692 1.00 82.81 639 GLU A C 1
ATOM 4843 O O . GLU A 1 639 ? -0.755 25.486 -15.571 1.00 82.81 639 GLU A O 1
ATOM 4848 N N . GLN A 1 640 ? -0.444 27.381 -14.397 1.00 83.44 640 GLN A N 1
ATOM 4849 C CA . GLN A 1 640 ? 0.802 27.770 -15.062 1.00 83.44 640 GLN A CA 1
ATOM 4850 C C . GLN A 1 640 ? 1.918 26.740 -14.813 1.00 83.44 640 GLN A C 1
ATOM 4852 O O . GLN A 1 640 ? 2.526 26.259 -15.771 1.00 83.44 640 GLN A O 1
ATOM 4857 N N . LEU A 1 641 ? 2.124 26.309 -13.560 1.00 84.06 641 LEU A N 1
ATOM 4858 C CA . LEU A 1 641 ? 3.089 25.249 -13.218 1.00 84.06 641 LEU A CA 1
ATOM 4859 C C . LEU A 1 641 ? 2.775 23.909 -13.891 1.00 84.06 641 LEU A C 1
ATOM 4861 O O . LEU A 1 641 ? 3.674 23.200 -14.350 1.00 84.06 641 LEU A O 1
ATOM 4865 N N . MET A 1 642 ? 1.496 23.533 -13.933 1.00 82.50 642 MET A N 1
ATOM 4866 C CA . MET A 1 642 ? 1.060 22.293 -14.568 1.00 82.50 642 MET A CA 1
ATOM 4867 C C . MET A 1 642 ? 1.281 22.341 -16.084 1.00 82.50 642 MET A C 1
ATOM 4869 O O . MET A 1 642 ? 1.781 21.370 -16.654 1.00 82.50 642 MET A O 1
ATOM 4873 N N . THR A 1 643 ? 0.988 23.479 -16.717 1.00 78.69 643 THR A N 1
ATOM 4874 C CA . THR A 1 643 ? 1.244 23.715 -18.146 1.00 78.69 643 THR A CA 1
ATOM 4875 C C . THR A 1 643 ? 2.740 23.628 -18.450 1.00 78.69 643 THR A C 1
ATOM 4877 O O . THR A 1 643 ? 3.130 22.873 -19.339 1.00 78.69 643 THR A O 1
ATOM 4880 N N . ALA A 1 644 ? 3.590 24.282 -17.650 1.00 76.00 644 ALA A N 1
ATOM 4881 C CA . ALA A 1 644 ? 5.047 24.220 -17.788 1.00 76.00 644 ALA A CA 1
ATOM 4882 C C . ALA A 1 644 ? 5.599 22.793 -17.702 1.00 76.00 644 ALA A C 1
ATOM 4884 O O . ALA A 1 644 ? 6.394 22.368 -18.540 1.00 76.00 644 ALA A O 1
ATOM 4885 N N . ARG A 1 645 ? 5.120 22.012 -16.727 1.00 79.94 645 ARG A N 1
ATOM 4886 C CA . ARG A 1 645 ? 5.493 20.599 -16.550 1.00 79.94 645 ARG A CA 1
ATOM 4887 C C . ARG A 1 645 ? 5.057 19.716 -17.717 1.00 79.94 645 ARG A C 1
ATOM 4889 O O . ARG A 1 645 ? 5.770 18.767 -18.040 1.00 79.94 645 ARG A O 1
ATOM 4896 N N . ILE A 1 646 ? 3.902 19.991 -18.323 1.00 73.75 646 ILE A N 1
ATOM 4897 C CA . ILE A 1 646 ? 3.409 19.253 -19.492 1.00 73.75 646 ILE A CA 1
ATOM 4898 C C . ILE A 1 646 ? 4.227 19.628 -20.734 1.00 73.75 646 ILE A C 1
ATOM 4900 O O . ILE A 1 646 ? 4.711 18.730 -21.416 1.00 73.75 646 ILE A O 1
ATOM 4904 N N . GLU A 1 647 ? 4.459 20.919 -20.993 1.00 72.06 647 GLU A N 1
ATOM 4905 C CA . GLU A 1 647 ? 5.301 21.372 -22.111 1.00 72.06 647 GLU A CA 1
ATOM 4906 C C . GLU A 1 647 ? 6.735 20.833 -22.008 1.00 72.06 647 GLU A C 1
ATOM 4908 O O . GLU A 1 647 ? 7.250 20.280 -22.979 1.00 72.06 647 GLU A O 1
ATOM 4913 N N . GLY A 1 648 ? 7.352 20.901 -20.823 1.00 69.12 648 GLY A N 1
ATOM 4914 C CA . GLY A 1 648 ? 8.688 20.352 -20.580 1.00 69.12 648 GLY A CA 1
ATOM 4915 C C . GLY A 1 648 ? 8.762 18.836 -20.794 1.00 69.12 648 GLY A C 1
ATOM 4916 O O . GLY A 1 648 ? 9.707 18.348 -21.409 1.00 69.12 648 GLY A O 1
ATOM 4917 N N . ALA A 1 649 ? 7.743 18.080 -20.368 1.00 64.50 649 ALA A N 1
ATOM 4918 C CA . ALA A 1 649 ? 7.669 16.639 -20.624 1.00 64.50 649 ALA A CA 1
ATOM 4919 C C . ALA A 1 649 ? 7.435 16.305 -22.110 1.00 64.50 649 ALA A C 1
ATOM 4921 O O . ALA A 1 649 ? 7.919 15.282 -22.596 1.00 64.50 649 ALA A O 1
ATOM 4922 N N . ILE A 1 650 ? 6.704 17.150 -22.846 1.00 62.09 650 ILE A N 1
ATOM 4923 C CA . ILE A 1 650 ? 6.523 17.005 -24.298 1.00 62.09 650 ILE A CA 1
ATOM 4924 C C . ILE A 1 650 ? 7.853 17.264 -25.017 1.00 62.09 650 ILE A C 1
ATOM 4926 O O . ILE A 1 650 ? 8.259 16.444 -25.838 1.00 62.09 650 ILE A O 1
ATOM 4930 N N . ALA A 1 651 ? 8.561 18.343 -24.665 1.00 59.56 651 ALA A N 1
ATOM 4931 C CA . ALA A 1 651 ? 9.867 18.687 -25.231 1.00 59.56 651 ALA A CA 1
ATOM 4932 C C . ALA A 1 651 ? 10.945 17.631 -24.918 1.00 59.56 651 ALA A C 1
ATOM 4934 O O . ALA A 1 651 ? 11.730 17.273 -25.791 1.00 59.56 651 ALA A O 1
ATOM 4935 N N . ALA A 1 652 ? 10.937 17.069 -23.706 1.00 58.06 652 ALA A N 1
ATOM 4936 C CA . ALA A 1 652 ? 11.809 15.963 -23.306 1.00 58.06 652 ALA A CA 1
ATOM 4937 C C . ALA A 1 652 ? 11.388 14.593 -23.884 1.00 58.06 652 ALA A C 1
ATOM 4939 O O . ALA A 1 652 ? 12.024 13.582 -23.593 1.00 58.06 652 ALA A O 1
ATOM 4940 N N . GLY A 1 653 ? 10.285 14.519 -24.639 1.00 53.06 653 GLY A N 1
ATOM 4941 C CA . GLY A 1 653 ? 9.736 13.276 -25.194 1.00 53.06 653 GLY A CA 1
ATOM 4942 C C . GLY A 1 653 ? 9.105 12.316 -24.173 1.00 53.06 653 GLY A C 1
ATOM 4943 O O . GLY A 1 653 ? 8.451 11.358 -24.582 1.00 53.06 653 GLY A O 1
ATOM 4944 N N . SER A 1 654 ? 9.233 12.585 -22.870 1.00 56.91 654 SER A N 1
ATOM 4945 C CA . SER A 1 654 ? 8.807 11.725 -21.755 1.00 56.91 654 SER A CA 1
ATOM 4946 C C . SER A 1 654 ? 7.309 11.784 -21.427 1.00 56.91 654 SER A C 1
ATOM 4948 O O . SER A 1 654 ? 6.829 11.041 -20.572 1.00 56.91 654 SER A O 1
ATOM 4950 N N . TYR A 1 655 ? 6.547 12.643 -22.104 1.00 62.50 655 TYR A N 1
ATOM 4951 C CA . TYR A 1 655 ? 5.101 12.757 -21.923 1.00 62.50 655 TYR A CA 1
ATOM 4952 C C . TYR A 1 655 ? 4.335 11.526 -22.448 1.00 62.50 655 TYR A C 1
ATOM 4954 O O . TYR A 1 655 ? 4.339 11.244 -23.653 1.00 62.50 655 TYR A O 1
ATOM 4962 N N . ASP A 1 656 ? 3.634 10.814 -21.559 1.00 57.75 656 ASP A N 1
ATOM 4963 C CA . ASP A 1 656 ? 2.728 9.715 -21.917 1.00 57.75 656 ASP A CA 1
ATOM 4964 C C . ASP A 1 656 ? 1.295 10.230 -22.131 1.00 57.75 656 ASP A C 1
ATOM 4966 O O . ASP A 1 656 ? 0.628 10.707 -21.212 1.00 57.75 656 ASP A O 1
ATOM 4970 N N . LYS A 1 657 ? 0.817 10.101 -23.372 1.00 54.72 657 LYS A N 1
ATOM 4971 C CA . LYS A 1 657 ? -0.523 10.503 -23.825 1.00 54.72 657 LYS A CA 1
ATOM 4972 C C . LYS A 1 657 ? -1.522 9.329 -23.828 1.00 54.72 657 LYS A C 1
ATOM 4974 O O . LYS A 1 657 ? -2.680 9.497 -24.210 1.00 54.72 657 LYS A O 1
ATOM 4979 N N . GLY A 1 658 ? -1.099 8.130 -23.420 1.00 55.62 658 GLY A N 1
ATOM 4980 C CA . GLY A 1 658 ? -1.930 6.932 -23.335 1.00 55.62 658 GLY A CA 1
ATOM 4981 C C . GLY A 1 658 ? -2.097 6.184 -24.664 1.00 55.62 658 GLY A C 1
ATOM 4982 O O . GLY A 1 658 ? -1.122 5.827 -25.323 1.00 55.62 658 GLY A O 1
ATOM 4983 N N . LEU A 1 659 ? -3.349 5.859 -25.022 1.00 49.00 659 LEU A N 1
ATOM 4984 C CA . LEU A 1 659 ? -3.674 5.128 -26.257 1.00 49.00 659 LEU A CA 1
ATOM 4985 C C . LEU A 1 659 ? -3.880 6.108 -27.417 1.00 49.00 659 LEU A C 1
ATOM 4987 O O . LEU A 1 659 ? -4.970 6.659 -27.590 1.00 49.00 659 LEU A O 1
ATOM 4991 N N . GLU A 1 660 ? -2.861 6.278 -28.248 1.00 62.66 660 GLU A N 1
ATOM 4992 C CA . GLU A 1 660 ? -2.926 7.128 -29.432 1.00 62.66 660 GLU A CA 1
ATOM 4993 C C . GLU A 1 660 ? -3.431 6.335 -30.646 1.00 62.66 660 GLU A C 1
ATOM 4995 O O . GLU A 1 660 ? -2.999 5.215 -30.922 1.00 62.66 660 GLU A O 1
ATOM 5000 N N . THR A 1 661 ? -4.388 6.904 -31.384 1.00 66.25 661 THR A N 1
ATOM 5001 C CA . THR A 1 661 ? -4.781 6.368 -32.694 1.00 66.25 661 THR A CA 1
ATOM 5002 C C . THR A 1 661 ? -4.012 7.120 -33.757 1.00 66.25 661 THR A C 1
ATOM 5004 O O . THR A 1 661 ? -4.287 8.296 -33.978 1.00 66.25 661 THR A O 1
ATOM 5007 N N . ILE A 1 662 ? -3.082 6.442 -34.420 1.00 71.19 662 ILE A N 1
ATOM 5008 C CA . ILE A 1 662 ? -2.331 7.050 -35.512 1.00 71.19 662 ILE A CA 1
ATOM 5009 C C . ILE A 1 662 ? -3.217 7.042 -36.756 1.00 71.19 662 ILE A C 1
ATOM 5011 O O . ILE A 1 662 ? -3.564 5.987 -37.288 1.00 71.19 662 ILE A O 1
ATOM 5015 N N . THR A 1 663 ? -3.581 8.238 -37.203 1.00 68.94 663 THR A N 1
ATOM 5016 C CA . THR A 1 663 ? -4.176 8.502 -38.513 1.00 68.94 663 THR A CA 1
ATOM 5017 C C . THR A 1 663 ? -3.107 9.111 -39.408 1.00 68.94 663 THR A C 1
ATOM 5019 O O . THR A 1 663 ? -2.511 10.118 -39.034 1.00 68.94 663 THR A O 1
ATOM 5022 N N . ALA A 1 664 ? -2.882 8.509 -40.570 1.00 75.12 664 ALA A N 1
ATOM 5023 C CA . ALA A 1 664 ? -1.920 8.948 -41.574 1.00 75.12 664 ALA A CA 1
ATOM 5024 C C . ALA A 1 664 ? -2.4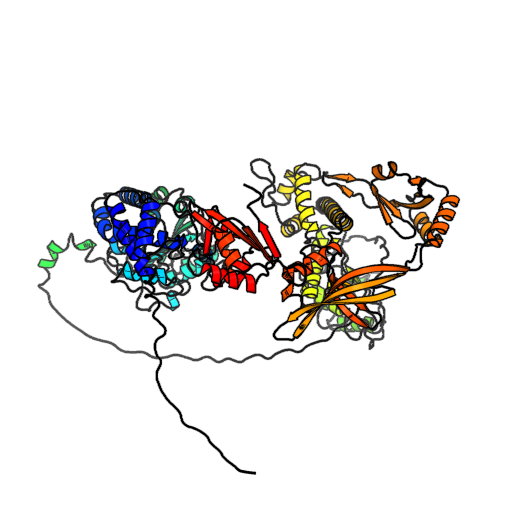92 8.660 -42.971 1.00 75.12 664 ALA A C 1
ATOM 5026 O O . ALA A 1 664 ? -3.482 7.933 -43.081 1.00 75.12 664 ALA A O 1
ATOM 5027 N N . GLU A 1 665 ? -1.867 9.186 -44.025 1.00 81.00 665 GLU A N 1
ATOM 5028 C CA . GLU A 1 665 ? -2.272 8.902 -45.411 1.00 81.00 665 GLU A CA 1
ATOM 5029 C C . GLU A 1 665 ? -2.043 7.420 -45.754 1.00 81.00 665 GLU A C 1
ATOM 5031 O O . GLU A 1 665 ? -2.824 6.796 -46.467 1.00 81.00 665 GLU A O 1
ATOM 5036 N N . SER A 1 666 ? -0.957 6.844 -45.229 1.00 83.38 666 SER A N 1
ATOM 5037 C CA . SER A 1 666 ? -0.611 5.438 -45.422 1.00 83.38 666 SER A CA 1
ATOM 5038 C C . SER A 1 666 ? 0.172 4.890 -44.228 1.00 83.38 666 SER A C 1
ATOM 5040 O O . SER A 1 666 ? 1.100 5.533 -43.734 1.00 83.38 666 SER A O 1
ATOM 5042 N N . ILE A 1 667 ? -0.166 3.674 -43.797 1.00 87.00 667 ILE A N 1
ATOM 5043 C CA . ILE A 1 667 ? 0.531 2.916 -42.752 1.00 87.00 667 ILE A CA 1
ATOM 5044 C C . ILE A 1 667 ? 0.811 1.501 -43.270 1.00 87.00 667 ILE A C 1
ATOM 5046 O O . ILE A 1 667 ? -0.112 0.750 -43.604 1.00 87.00 667 ILE A O 1
ATOM 5050 N N . VAL A 1 668 ? 2.089 1.124 -43.303 1.00 89.19 668 VAL A N 1
ATOM 5051 C CA . VAL A 1 668 ? 2.573 -0.167 -43.812 1.00 89.19 668 VAL A CA 1
ATOM 5052 C C . VAL A 1 668 ? 3.480 -0.818 -42.770 1.00 89.19 668 VAL A C 1
ATOM 5054 O O . VAL A 1 668 ? 4.393 -0.183 -42.252 1.00 89.19 668 VAL A O 1
ATOM 5057 N N . VAL A 1 669 ? 3.239 -2.093 -42.463 1.00 90.38 669 VAL A N 1
ATOM 5058 C CA . VAL A 1 669 ? 4.155 -2.911 -41.653 1.00 90.38 669 VAL A CA 1
ATOM 5059 C C . VAL A 1 669 ? 5.258 -3.418 -42.578 1.00 90.38 669 VAL A C 1
ATOM 5061 O O . VAL A 1 669 ? 4.957 -4.102 -43.553 1.00 90.38 669 VAL A O 1
ATOM 5064 N N . THR A 1 670 ? 6.511 -3.061 -42.301 1.00 90.81 670 THR A N 1
ATOM 5065 C CA . THR A 1 670 ? 7.676 -3.422 -43.125 1.00 90.81 670 THR A CA 1
ATOM 5066 C C . THR A 1 670 ? 8.404 -4.665 -42.619 1.00 90.81 670 THR A C 1
ATOM 5068 O O . THR A 1 670 ? 9.001 -5.373 -43.422 1.00 90.81 670 THR A O 1
ATOM 5071 N N . ASP A 1 671 ? 8.326 -4.958 -41.318 1.00 90.44 671 ASP A N 1
ATOM 5072 C CA . ASP A 1 671 ? 8.875 -6.173 -40.701 1.00 90.44 671 ASP A CA 1
ATOM 5073 C C . ASP A 1 671 ? 7.975 -6.680 -39.556 1.00 90.44 671 ASP A C 1
ATOM 5075 O O . ASP A 1 671 ? 7.253 -5.901 -38.921 1.00 90.44 671 ASP A O 1
ATOM 5079 N N . ARG A 1 672 ? 8.014 -7.995 -39.299 1.00 92.12 672 ARG A N 1
ATOM 5080 C CA . ARG A 1 672 ? 7.265 -8.701 -38.248 1.00 92.12 672 ARG A CA 1
ATOM 5081 C C . ARG A 1 672 ? 8.120 -9.826 -37.657 1.00 92.12 672 ARG A C 1
ATOM 5083 O O . ARG A 1 672 ? 8.110 -10.949 -38.158 1.00 92.12 672 ARG A O 1
ATOM 5090 N N . ARG A 1 673 ? 8.774 -9.563 -36.523 1.00 89.94 673 ARG A N 1
ATOM 5091 C CA . ARG A 1 673 ? 9.558 -10.560 -35.775 1.00 89.94 673 ARG A CA 1
ATOM 5092 C C . ARG A 1 673 ? 8.758 -11.109 -34.594 1.00 89.94 673 ARG A C 1
ATOM 5094 O O . ARG A 1 673 ? 8.371 -10.358 -33.700 1.00 89.94 673 ARG A O 1
ATOM 5101 N N . THR A 1 674 ? 8.509 -12.418 -34.556 1.00 89.25 674 THR A N 1
ATOM 5102 C CA . THR A 1 674 ? 7.903 -13.083 -33.385 1.00 89.25 674 THR A CA 1
ATOM 5103 C C . THR A 1 674 ? 8.900 -13.122 -32.229 1.00 89.25 674 THR A C 1
ATOM 5105 O O . THR A 1 674 ? 10.042 -13.534 -32.412 1.00 89.25 674 THR A O 1
ATOM 5108 N N . VAL A 1 675 ? 8.465 -12.701 -31.040 1.00 87.12 675 VAL A N 1
ATOM 5109 C CA . VAL A 1 675 ? 9.317 -12.581 -29.842 1.00 87.12 675 VAL A CA 1
ATOM 5110 C C . VAL A 1 675 ? 8.839 -13.395 -28.640 1.00 87.12 675 VAL A C 1
ATOM 5112 O O . VAL A 1 675 ? 9.577 -13.568 -27.675 1.00 87.12 675 VAL A O 1
ATOM 5115 N N . TYR A 1 676 ? 7.608 -13.903 -28.680 1.00 83.06 676 TYR A N 1
ATOM 5116 C CA . TYR A 1 676 ? 7.079 -14.829 -27.682 1.00 83.06 676 TYR A CA 1
ATOM 5117 C C . TYR A 1 676 ? 5.956 -15.666 -28.292 1.00 83.06 676 TYR A C 1
ATOM 5119 O O . TYR A 1 676 ? 5.152 -15.143 -29.063 1.00 83.06 676 TYR A O 1
ATOM 5127 N N . THR A 1 677 ? 5.867 -16.936 -27.899 1.00 84.38 677 THR A N 1
ATOM 5128 C CA . THR A 1 677 ? 4.750 -17.833 -28.220 1.00 84.38 677 THR A CA 1
ATOM 5129 C C . THR A 1 677 ? 4.249 -18.437 -26.916 1.00 84.38 677 THR A C 1
ATOM 5131 O O . THR A 1 677 ? 5.016 -19.063 -26.185 1.00 84.38 677 THR A O 1
ATOM 5134 N N . HIS A 1 678 ? 2.971 -18.242 -26.598 1.00 79.75 678 HIS A N 1
ATOM 5135 C CA . HIS A 1 678 ? 2.393 -18.740 -25.356 1.00 79.75 678 HIS A CA 1
ATOM 5136 C C . HIS A 1 678 ? 2.217 -20.270 -25.404 1.00 79.75 678 HIS A C 1
ATOM 5138 O O . HIS A 1 678 ? 1.517 -20.760 -26.294 1.00 79.75 678 HIS A O 1
ATOM 5144 N N . PRO A 1 679 ? 2.776 -21.040 -24.450 1.00 73.75 679 PRO A N 1
ATOM 5145 C CA . PRO A 1 679 ? 2.912 -22.494 -24.584 1.00 73.75 679 PRO A CA 1
ATOM 5146 C C . PRO A 1 679 ? 1.581 -23.259 -24.588 1.00 73.75 679 PRO A C 1
ATOM 5148 O O . PRO A 1 679 ? 1.513 -24.337 -25.162 1.00 73.75 679 PRO A O 1
ATOM 5151 N N . VAL A 1 680 ? 0.520 -22.717 -23.974 1.00 72.62 680 VAL A N 1
ATOM 5152 C CA . VAL A 1 680 ? -0.793 -23.394 -23.902 1.00 72.62 680 VAL A CA 1
ATOM 5153 C C . VAL A 1 680 ? -1.728 -22.990 -25.045 1.00 72.62 680 VAL A C 1
ATOM 5155 O O . VAL A 1 680 ? -2.482 -23.812 -25.547 1.00 72.62 680 VAL A O 1
ATOM 5158 N N . SER A 1 681 ? -1.711 -21.718 -25.451 1.00 78.62 681 SER A N 1
ATOM 5159 C CA . SER A 1 681 ? -2.686 -21.167 -26.411 1.00 78.62 681 SER A CA 1
ATOM 5160 C C . SER A 1 681 ? -2.117 -20.945 -27.811 1.00 78.62 681 SER A C 1
ATOM 5162 O O . SER A 1 681 ? -2.852 -20.516 -28.694 1.00 78.62 681 SER A O 1
ATOM 5164 N N . GLY A 1 682 ? -0.808 -21.138 -28.007 1.00 81.56 682 GLY A N 1
ATOM 5165 C CA . GLY A 1 682 ? -0.105 -20.811 -29.251 1.00 81.56 682 GLY A CA 1
ATOM 5166 C C . GLY A 1 682 ? -0.065 -19.315 -29.589 1.00 81.56 682 GLY A C 1
ATOM 5167 O O . GLY A 1 682 ? 0.512 -18.940 -30.605 1.00 81.56 682 GLY A O 1
ATOM 5168 N N . ALA A 1 683 ? -0.659 -18.447 -28.759 1.00 79.62 683 ALA A N 1
ATOM 5169 C CA . ALA A 1 683 ? -0.777 -17.020 -29.033 1.00 79.62 683 ALA A CA 1
ATOM 5170 C C . ALA A 1 683 ? 0.605 -16.360 -29.112 1.00 79.62 683 ALA A C 1
ATOM 5172 O O . ALA A 1 683 ? 1.395 -16.438 -28.167 1.00 79.62 683 ALA A O 1
ATOM 5173 N N . GLN A 1 684 ? 0.882 -15.700 -30.234 1.00 87.50 684 GLN A N 1
ATOM 5174 C CA . GLN A 1 684 ? 2.168 -15.061 -30.492 1.00 87.50 684 GLN A CA 1
ATOM 5175 C C . GLN A 1 684 ? 2.169 -13.584 -30.087 1.00 87.50 684 GLN A C 1
ATOM 5177 O O . GLN A 1 684 ? 1.137 -12.910 -30.045 1.00 87.50 684 GLN A O 1
ATOM 5182 N N . SER A 1 685 ? 3.359 -13.087 -29.763 1.00 89.94 685 SER A N 1
ATOM 5183 C CA . SER A 1 685 ? 3.656 -11.661 -29.620 1.00 89.94 685 SER A CA 1
ATOM 5184 C C . SER A 1 685 ? 4.754 -11.298 -30.602 1.00 89.94 685 SER A C 1
ATOM 5186 O O . SER A 1 685 ? 5.713 -12.058 -30.763 1.00 89.94 685 SER A O 1
ATOM 5188 N N . HIS A 1 686 ? 4.623 -10.145 -31.248 1.00 91.00 686 HIS A N 1
ATOM 5189 C CA . HIS A 1 686 ? 5.525 -9.712 -32.310 1.00 91.00 686 HIS A CA 1
ATOM 5190 C C . HIS A 1 686 ? 6.044 -8.307 -32.036 1.00 91.00 686 HIS A C 1
ATOM 5192 O O . HIS A 1 686 ? 5.292 -7.456 -31.564 1.00 91.00 686 HIS A O 1
ATOM 5198 N N . VAL A 1 687 ? 7.296 -8.056 -32.405 1.00 90.81 687 VAL A N 1
ATOM 5199 C CA . VAL A 1 687 ? 7.795 -6.707 -32.677 1.00 90.81 687 VAL A CA 1
ATOM 5200 C C . VAL A 1 687 ? 7.546 -6.435 -34.158 1.00 90.81 687 VAL A C 1
ATOM 5202 O O . VAL A 1 687 ? 7.913 -7.241 -35.012 1.00 90.81 687 VAL A O 1
ATOM 5205 N N . LEU A 1 688 ? 6.874 -5.328 -34.451 1.00 91.88 688 LEU A N 1
ATOM 5206 C CA . LEU A 1 688 ? 6.606 -4.844 -35.798 1.00 91.88 688 LEU A CA 1
ATOM 5207 C C . LEU A 1 688 ? 7.420 -3.588 -36.067 1.00 91.88 688 LEU A C 1
ATOM 5209 O O . LEU A 1 688 ? 7.440 -2.688 -35.226 1.00 91.88 688 LEU A O 1
ATOM 5213 N N . THR A 1 689 ? 7.977 -3.489 -37.267 1.00 91.12 689 THR A N 1
ATOM 5214 C CA . THR A 1 689 ? 8.506 -2.232 -37.805 1.00 91.12 689 THR A CA 1
ATOM 5215 C C . THR A 1 689 ? 7.446 -1.635 -38.723 1.00 91.12 689 THR A C 1
ATOM 5217 O O . THR A 1 689 ? 6.898 -2.332 -39.579 1.00 91.12 689 THR A O 1
ATOM 5220 N N . VAL A 1 690 ? 7.094 -0.367 -38.512 1.00 90.56 690 VAL A N 1
ATOM 5221 C CA . VAL A 1 690 ? 5.965 0.286 -39.186 1.00 90.56 690 VAL A CA 1
ATOM 5222 C C . VAL A 1 690 ? 6.422 1.584 -39.835 1.00 90.56 690 VAL A C 1
ATOM 5224 O O . VAL A 1 690 ? 6.929 2.478 -39.161 1.00 90.56 690 VAL A O 1
ATOM 5227 N N . ALA A 1 691 ? 6.197 1.692 -41.143 1.00 88.69 691 ALA A N 1
ATOM 5228 C CA . ALA A 1 691 ? 6.365 2.913 -41.912 1.00 88.69 691 ALA A CA 1
ATOM 5229 C C . ALA A 1 691 ? 5.034 3.680 -41.977 1.00 88.69 691 ALA A C 1
ATOM 5231 O O . ALA A 1 691 ? 4.001 3.142 -42.389 1.00 88.69 691 ALA A O 1
ATOM 5232 N N . ARG A 1 692 ? 5.065 4.954 -41.585 1.00 88.69 692 ARG A N 1
ATOM 5233 C CA . ARG A 1 692 ? 3.941 5.896 -41.615 1.00 88.69 692 ARG A CA 1
ATOM 5234 C C . ARG A 1 692 ? 4.253 7.016 -42.594 1.00 88.69 692 ARG A C 1
ATOM 5236 O O . ARG A 1 692 ? 5.301 7.641 -42.479 1.00 88.69 692 ARG A O 1
ATOM 5243 N N . LYS A 1 693 ? 3.329 7.283 -43.514 1.00 86.38 693 LYS A N 1
ATOM 5244 C CA . LYS A 1 693 ? 3.385 8.388 -44.474 1.00 86.38 693 LYS A CA 1
ATOM 5245 C C . LYS A 1 693 ? 2.283 9.393 -44.144 1.00 86.38 693 LYS A C 1
ATOM 5247 O O . LYS A 1 693 ? 1.101 9.077 -44.281 1.00 86.38 693 LYS A O 1
ATOM 5252 N N . ASP A 1 694 ? 2.669 10.585 -43.708 1.00 81.00 694 ASP A N 1
ATOM 5253 C CA . ASP A 1 694 ? 1.763 11.696 -43.404 1.00 81.00 694 ASP A CA 1
ATOM 5254 C C . ASP A 1 694 ? 1.781 12.722 -44.532 1.00 81.00 694 ASP A C 1
ATOM 5256 O O . ASP A 1 694 ? 2.840 13.001 -45.094 1.00 81.00 694 ASP A O 1
ATOM 5260 N N . ARG A 1 695 ? 0.619 13.303 -44.846 1.00 81.44 695 ARG A N 1
ATOM 5261 C CA . ARG A 1 695 ? 0.505 14.438 -45.767 1.00 81.44 695 ARG A CA 1
ATOM 5262 C C . ARG A 1 695 ? 0.716 15.738 -44.998 1.00 81.44 695 ARG A C 1
ATOM 5264 O O . ARG A 1 695 ? -0.032 16.002 -44.054 1.00 81.44 695 ARG A O 1
ATOM 5271 N N . ILE A 1 696 ? 1.678 16.561 -45.407 1.00 80.81 696 ILE A N 1
ATOM 5272 C CA . ILE A 1 696 ? 1.852 17.888 -44.808 1.00 80.81 696 ILE A CA 1
ATOM 5273 C C . ILE A 1 696 ? 0.813 18.836 -45.420 1.00 80.81 696 ILE A C 1
ATOM 5275 O O . ILE A 1 696 ? 0.564 18.827 -46.625 1.00 80.81 696 ILE A O 1
ATOM 5279 N N . ARG A 1 697 ? 0.171 19.643 -44.573 1.00 81.81 697 ARG A N 1
ATOM 5280 C CA . ARG A 1 697 ? -0.727 20.729 -44.983 1.00 81.81 697 ARG A CA 1
ATOM 5281 C C . ARG A 1 697 ? -0.157 22.032 -44.429 1.00 81.81 697 ARG A C 1
ATOM 5283 O O . ARG A 1 697 ? -0.432 22.328 -43.266 1.00 81.81 697 ARG A O 1
ATOM 5290 N N . PRO A 1 698 ? 0.686 22.748 -45.191 1.00 87.00 698 PRO A N 1
ATOM 5291 C CA . PRO A 1 698 ? 1.260 23.988 -44.706 1.00 87.00 698 PRO A CA 1
ATOM 5292 C C . PRO A 1 698 ? 0.184 25.073 -44.567 1.00 87.00 698 PRO A C 1
ATOM 5294 O O . PRO A 1 698 ? -0.803 25.081 -45.307 1.00 87.00 698 PRO A O 1
ATOM 5297 N N . LEU A 1 699 ? 0.374 25.987 -43.618 1.00 86.94 699 LEU A N 1
ATOM 5298 C CA . LEU A 1 699 ? -0.486 27.152 -43.429 1.00 86.94 699 LEU A CA 1
ATOM 5299 C C . LEU A 1 699 ? -0.328 28.106 -44.623 1.00 86.94 699 LEU A C 1
ATOM 5301 O O . LEU A 1 699 ? 0.778 28.576 -44.906 1.00 86.94 699 LEU A O 1
ATOM 5305 N N . SER A 1 700 ? -1.429 28.385 -45.328 1.00 89.81 700 SER A N 1
ATOM 5306 C CA . SER A 1 700 ? -1.399 29.258 -46.506 1.00 89.81 700 SER A CA 1
ATOM 5307 C C . SER A 1 700 ? -1.038 30.695 -46.121 1.00 89.81 700 SER A C 1
ATOM 5309 O O . SER A 1 700 ? -1.323 31.131 -45.004 1.00 89.81 700 SER A O 1
ATOM 5311 N N . LEU A 1 701 ? -0.448 31.459 -47.050 1.00 89.88 701 LEU A N 1
ATOM 5312 C CA . LEU A 1 701 ? -0.162 32.878 -46.811 1.00 89.88 701 LEU A CA 1
ATOM 5313 C C . LEU A 1 701 ? -1.446 33.664 -46.481 1.00 89.88 701 LEU A C 1
ATOM 5315 O O . LEU A 1 701 ? -1.427 34.544 -45.624 1.00 89.88 701 LEU A O 1
ATOM 5319 N N . VAL A 1 702 ? -2.572 33.323 -47.117 1.00 89.38 702 VAL A N 1
ATOM 5320 C CA . VAL A 1 702 ? -3.872 33.972 -46.884 1.00 89.38 702 VAL A CA 1
ATOM 5321 C C . VAL A 1 702 ? -4.339 33.762 -45.442 1.00 89.38 702 VAL A C 1
ATOM 5323 O O . VAL A 1 702 ? -4.687 34.730 -44.768 1.00 89.38 702 VAL A O 1
ATOM 5326 N N . ASP A 1 703 ? -4.286 32.524 -44.943 1.00 87.44 703 ASP A N 1
ATOM 5327 C CA . ASP A 1 703 ? -4.657 32.204 -43.559 1.00 87.44 703 ASP A CA 1
ATOM 5328 C C . ASP A 1 703 ? -3.680 32.837 -42.557 1.00 87.44 703 ASP A C 1
ATOM 5330 O O . ASP A 1 703 ? -4.096 33.374 -41.531 1.00 87.44 703 ASP A O 1
ATOM 5334 N N . ALA A 1 704 ? -2.380 32.822 -42.865 1.00 87.44 704 ALA A N 1
ATOM 5335 C CA . ALA A 1 704 ? -1.339 33.428 -42.041 1.00 87.44 704 ALA A CA 1
ATOM 5336 C C . ALA A 1 704 ? -1.555 34.948 -41.888 1.00 87.44 704 ALA A C 1
ATOM 5338 O O . ALA A 1 704 ? -1.573 35.470 -40.772 1.00 87.44 704 ALA A O 1
ATOM 5339 N N . LEU A 1 705 ? -1.811 35.659 -42.992 1.00 88.88 705 LEU A N 1
ATOM 5340 C CA . LEU A 1 705 ? -2.115 37.092 -42.975 1.00 88.88 705 LEU A CA 1
ATOM 5341 C C . LEU A 1 705 ? -3.457 37.401 -42.292 1.00 88.88 705 LEU A C 1
ATOM 5343 O O . LEU A 1 705 ? -3.555 38.419 -41.609 1.00 88.88 705 LEU A O 1
ATOM 5347 N N . ALA A 1 706 ? -4.466 36.533 -42.423 1.00 87.44 706 ALA A N 1
ATOM 5348 C CA . ALA A 1 706 ? -5.735 36.678 -41.708 1.00 87.44 706 ALA A CA 1
ATOM 5349 C C . ALA A 1 706 ? -5.561 36.533 -40.184 1.00 87.44 706 ALA A C 1
ATOM 5351 O O . ALA A 1 706 ? -6.156 37.298 -39.426 1.00 87.44 706 ALA A O 1
ATOM 5352 N N . ILE A 1 707 ? -4.704 35.610 -39.729 1.00 84.62 707 ILE A N 1
ATOM 5353 C CA . ILE A 1 707 ? -4.341 35.461 -38.310 1.00 84.62 707 ILE A CA 1
ATOM 5354 C C . ILE A 1 707 ? -3.601 36.707 -37.805 1.00 84.62 707 ILE A C 1
ATOM 5356 O O . ILE A 1 707 ? -3.954 37.229 -36.750 1.00 84.62 707 ILE A O 1
ATOM 5360 N N . ALA A 1 708 ? -2.630 37.227 -38.564 1.00 87.00 708 ALA A N 1
ATOM 5361 C CA . ALA A 1 708 ? -1.931 38.463 -38.202 1.00 87.00 708 ALA A CA 1
ATOM 5362 C C . ALA A 1 708 ? -2.885 39.672 -38.117 1.00 87.00 708 ALA A C 1
ATOM 5364 O O . ALA A 1 708 ? -2.776 40.489 -37.207 1.00 87.00 708 ALA A O 1
ATOM 5365 N N . GLN A 1 709 ? -3.864 39.770 -39.022 1.00 86.25 709 GLN A N 1
ATOM 5366 C CA . GLN A 1 709 ? -4.856 40.849 -39.011 1.00 86.25 709 GLN A CA 1
ATOM 5367 C C . GLN A 1 709 ? -5.878 40.727 -37.865 1.00 86.25 709 GLN A C 1
ATOM 5369 O O . GLN A 1 709 ? -6.390 41.743 -37.396 1.00 86.25 709 GLN A O 1
ATOM 5374 N N . ALA A 1 710 ? -6.179 39.507 -37.412 1.00 84.50 710 ALA A N 1
ATOM 5375 C CA . ALA A 1 710 ? -7.084 39.257 -36.291 1.00 84.50 710 ALA A CA 1
ATOM 5376 C C . ALA A 1 710 ? -6.444 39.517 -34.912 1.00 84.50 710 ALA A C 1
ATOM 5378 O O . ALA A 1 710 ? -7.171 39.760 -33.952 1.00 84.50 710 ALA A O 1
ATOM 5379 N N . GLU A 1 711 ? -5.111 39.476 -34.814 1.00 86.69 711 GLU A N 1
ATOM 5380 C CA . GLU A 1 711 ? -4.344 39.615 -33.570 1.00 86.69 711 GLU A CA 1
ATOM 5381 C C . GLU A 1 711 ? -3.532 40.930 -33.566 1.00 86.69 711 GLU A C 1
ATOM 5383 O O . GLU A 1 711 ? -2.436 40.976 -34.134 1.00 86.69 711 GLU A O 1
ATOM 5388 N N . PRO A 1 712 ? -4.004 42.010 -32.901 1.00 81.75 712 PRO A N 1
ATOM 5389 C CA . PRO A 1 712 ? -3.380 43.342 -32.965 1.00 81.75 712 PRO A CA 1
ATOM 5390 C C . PRO A 1 712 ? -1.953 43.435 -32.407 1.00 81.75 712 PRO A C 1
ATOM 5392 O O . PRO A 1 712 ? -1.276 44.436 -32.620 1.00 81.75 712 PRO A O 1
ATOM 5395 N N . GLN A 1 713 ? -1.507 42.421 -31.661 1.00 85.06 713 GLN A N 1
ATOM 5396 C CA . GLN A 1 713 ? -0.157 42.317 -31.093 1.00 85.06 713 GLN A CA 1
ATOM 5397 C C . GLN A 1 713 ? 0.777 41.430 -31.937 1.00 85.06 713 GLN A C 1
ATOM 5399 O O . GLN A 1 713 ? 1.840 41.030 -31.460 1.00 85.06 713 GLN A O 1
ATOM 5404 N N . SER A 1 714 ? 0.377 41.067 -33.160 1.00 90.25 714 SER A N 1
ATOM 5405 C CA . SER A 1 714 ? 1.199 40.240 -34.041 1.00 90.25 714 SER A CA 1
ATOM 5406 C C . SER A 1 714 ? 2.360 41.021 -34.672 1.00 90.25 714 SER A C 1
ATOM 5408 O O . SER A 1 714 ? 2.252 42.216 -34.947 1.00 90.25 714 SER A O 1
ATOM 5410 N N . ILE A 1 715 ? 3.488 40.343 -34.908 1.00 92.50 715 ILE A N 1
ATOM 5411 C CA . ILE A 1 715 ? 4.656 40.916 -35.597 1.00 92.50 715 ILE A CA 1
ATOM 5412 C C . ILE A 1 715 ? 5.117 39.940 -36.683 1.00 92.50 715 ILE A C 1
ATOM 5414 O O . ILE A 1 715 ? 5.310 38.753 -36.417 1.00 92.50 715 ILE A O 1
ATOM 5418 N N . LEU A 1 716 ? 5.306 40.432 -37.909 1.00 94.06 716 LEU A N 1
ATOM 5419 C CA . LEU A 1 716 ? 5.897 39.653 -38.999 1.00 94.06 716 LEU A CA 1
ATOM 5420 C C . LEU A 1 716 ? 7.416 39.604 -38.810 1.00 94.06 716 LEU A C 1
ATOM 5422 O O . LEU A 1 716 ? 8.058 40.653 -38.740 1.00 94.06 716 LEU A O 1
ATOM 5426 N N . LEU A 1 717 ? 7.988 38.402 -38.726 1.00 93.69 717 LEU A N 1
ATOM 5427 C CA . LEU A 1 717 ? 9.419 38.183 -38.524 1.00 93.69 717 LEU A CA 1
ATOM 5428 C C . LEU A 1 717 ? 10.058 37.440 -39.704 1.00 93.69 717 LEU A C 1
ATOM 5430 O O . LEU A 1 717 ? 9.469 36.524 -40.284 1.00 93.69 717 LEU A O 1
ATOM 5434 N N . VAL A 1 718 ? 11.322 37.767 -39.967 1.00 93.94 718 VAL A N 1
ATOM 5435 C CA . VAL A 1 718 ? 12.240 36.993 -40.813 1.00 93.94 718 VAL A CA 1
ATOM 5436 C C . VAL A 1 718 ? 13.453 36.551 -39.999 1.00 93.94 718 VAL A C 1
ATOM 5438 O O . VAL A 1 718 ? 13.947 37.291 -39.151 1.00 93.94 718 VAL A O 1
ATOM 5441 N N . ASN A 1 719 ? 13.960 35.345 -40.246 1.00 92.00 719 ASN A N 1
ATOM 5442 C CA . ASN A 1 719 ? 15.222 34.894 -39.675 1.00 92.00 719 ASN A CA 1
ATOM 5443 C C . ASN A 1 719 ? 16.391 35.261 -40.599 1.00 92.00 719 ASN A C 1
ATOM 5445 O O . ASN A 1 719 ? 16.548 34.657 -41.658 1.00 92.00 719 ASN A O 1
ATOM 5449 N N . THR A 1 720 ? 17.254 36.192 -40.192 1.00 88.38 720 THR A N 1
ATOM 5450 C CA . THR A 1 720 ? 18.301 36.760 -41.067 1.00 88.38 720 THR A CA 1
ATOM 5451 C C . THR A 1 720 ? 19.430 35.797 -41.446 1.00 88.38 720 THR A C 1
ATOM 5453 O O . THR A 1 720 ? 20.203 36.105 -42.348 1.00 88.38 720 THR A O 1
ATOM 5456 N N . ARG A 1 721 ? 19.534 34.621 -40.804 1.00 88.25 721 ARG A N 1
ATOM 5457 C CA . ARG A 1 721 ? 20.498 33.568 -41.187 1.00 88.25 721 ARG A CA 1
ATOM 5458 C C . ARG A 1 721 ? 19.913 32.458 -42.052 1.00 88.25 721 ARG A C 1
ATOM 5460 O O . ARG A 1 721 ? 20.650 31.865 -42.830 1.00 88.25 721 ARG A O 1
ATOM 5467 N N . SER A 1 722 ? 18.636 32.126 -41.874 1.00 86.19 722 SER A N 1
ATOM 5468 C CA . SER A 1 722 ? 17.990 31.008 -42.584 1.00 86.19 722 SER A CA 1
ATOM 5469 C C . SER A 1 722 ? 16.983 31.447 -43.648 1.00 86.19 722 SER A C 1
ATOM 5471 O O . SER A 1 722 ? 16.452 30.594 -44.351 1.00 86.19 722 SER A O 1
ATOM 5473 N N . SER A 1 723 ? 16.713 32.752 -43.764 1.00 88.31 723 SER A N 1
ATOM 5474 C CA . SER A 1 723 ? 15.719 33.347 -44.671 1.00 88.31 723 SER A CA 1
ATOM 5475 C C . SER A 1 723 ? 14.312 32.755 -44.518 1.00 88.31 723 SER A C 1
ATOM 5477 O O . SER A 1 723 ? 13.532 32.721 -45.463 1.00 88.31 723 SER A O 1
ATOM 5479 N N . ARG A 1 724 ? 13.977 32.274 -43.316 1.00 91.06 724 ARG A N 1
ATOM 5480 C CA . ARG A 1 724 ? 12.666 31.695 -42.991 1.00 91.06 724 ARG A CA 1
ATOM 5481 C C . ARG A 1 724 ? 11.735 32.766 -42.437 1.00 91.06 724 ARG A C 1
ATOM 5483 O O . ARG A 1 724 ? 12.192 33.652 -41.716 1.00 91.06 724 ARG A O 1
ATOM 5490 N N . ALA A 1 725 ? 10.442 32.650 -42.720 1.00 92.50 725 ALA A N 1
ATOM 5491 C CA . ALA A 1 725 ? 9.414 33.554 -42.207 1.00 92.50 725 ALA A CA 1
ATOM 5492 C C . ALA A 1 725 ? 8.715 32.983 -40.954 1.00 92.50 725 ALA A C 1
ATOM 5494 O O . ALA A 1 725 ? 8.704 31.765 -40.720 1.00 92.50 725 ALA A O 1
ATOM 5495 N N . ALA A 1 726 ? 8.156 33.873 -40.129 1.00 93.31 726 ALA A N 1
ATOM 5496 C CA . ALA A 1 726 ? 7.323 33.535 -38.976 1.00 93.31 726 ALA A CA 1
ATOM 5497 C C . ALA A 1 726 ? 6.387 34.690 -38.578 1.00 93.31 726 ALA A C 1
ATOM 5499 O O . ALA A 1 726 ? 6.741 35.857 -38.729 1.00 93.31 726 ALA A O 1
ATOM 5500 N N . ILE A 1 727 ? 5.224 34.376 -38.006 1.00 93.94 727 ILE A N 1
ATOM 5501 C CA . ILE A 1 727 ? 4.358 35.358 -37.337 1.00 93.94 727 ILE A CA 1
ATOM 5502 C C . ILE A 1 727 ? 4.539 35.201 -35.833 1.00 93.94 727 ILE A C 1
ATOM 5504 O O . ILE A 1 727 ? 4.195 34.162 -35.267 1.00 93.94 727 ILE A O 1
ATOM 5508 N N . GLN A 1 728 ? 5.052 36.236 -35.178 1.00 93.19 728 GLN A N 1
ATOM 5509 C CA . GLN A 1 728 ? 5.043 36.340 -33.727 1.00 93.19 728 GLN A CA 1
ATOM 5510 C C . GLN A 1 728 ? 3.623 36.636 -33.254 1.00 93.19 728 GLN A C 1
ATOM 5512 O O . GLN A 1 728 ? 3.013 37.608 -33.691 1.00 93.19 728 GLN A O 1
ATOM 5517 N N . LEU A 1 729 ? 3.116 35.816 -32.339 1.00 90.06 729 LEU A N 1
ATOM 5518 C CA . LEU A 1 729 ? 1.835 35.999 -31.666 1.00 90.06 729 LEU A CA 1
ATOM 5519 C C . LEU A 1 729 ? 2.044 35.948 -30.145 1.00 90.06 729 LEU A C 1
ATOM 5521 O O . LEU A 1 729 ? 2.920 35.204 -29.676 1.00 90.06 729 LEU A O 1
ATOM 5525 N N . PRO A 1 730 ? 1.227 36.665 -29.354 1.00 82.50 730 PRO A N 1
ATOM 5526 C CA . PRO A 1 730 ? 1.204 36.474 -27.912 1.00 82.50 730 PRO A CA 1
ATOM 5527 C C . PRO A 1 730 ? 0.852 35.017 -27.567 1.00 82.50 730 PRO A C 1
ATOM 5529 O O . PRO A 1 730 ? 0.100 34.330 -28.271 1.00 82.50 730 PRO A O 1
ATOM 5532 N N . THR A 1 731 ? 1.418 34.526 -26.469 1.00 81.81 731 THR A N 1
ATOM 5533 C CA . THR A 1 731 ? 1.044 33.249 -25.855 1.00 81.81 731 THR A CA 1
ATOM 5534 C C . THR A 1 731 ? 1.058 33.395 -24.334 1.00 81.81 731 THR A C 1
ATOM 5536 O O . THR A 1 731 ? 1.474 34.428 -23.812 1.00 81.81 731 THR A O 1
ATOM 5539 N N . ALA A 1 732 ? 0.556 32.393 -23.614 1.00 71.19 732 ALA A N 1
ATOM 5540 C CA . ALA A 1 732 ? 0.537 32.435 -22.158 1.00 71.19 732 ALA A CA 1
ATOM 5541 C C . ALA A 1 732 ? 1.971 32.494 -21.600 1.00 71.19 732 ALA A C 1
ATOM 5543 O O . ALA A 1 732 ? 2.830 31.700 -21.998 1.00 71.19 732 ALA A O 1
ATOM 5544 N N . SER A 1 733 ? 2.213 33.417 -20.666 1.00 75.00 733 SER A N 1
ATOM 5545 C CA . SER A 1 733 ? 3.457 33.449 -19.895 1.00 75.00 733 SER A CA 1
ATOM 5546 C C . SER A 1 733 ? 3.645 32.145 -19.120 1.00 75.00 733 SER A C 1
ATOM 5548 O O . SER A 1 733 ? 2.680 31.509 -18.689 1.00 75.00 733 SER A O 1
ATOM 5550 N N . LEU A 1 734 ? 4.901 31.759 -18.931 1.00 69.25 734 LEU A N 1
ATOM 5551 C CA . LEU A 1 734 ? 5.289 30.549 -18.223 1.00 69.25 734 LEU A CA 1
ATOM 5552 C C . LEU A 1 734 ? 5.842 30.920 -16.856 1.00 69.25 734 LEU A C 1
ATOM 5554 O O . LEU A 1 734 ? 6.723 31.768 -16.774 1.00 69.25 734 LEU A O 1
ATOM 5558 N N . MET A 1 735 ? 5.379 30.275 -15.789 1.00 69.25 735 MET A N 1
ATOM 5559 C CA . MET A 1 735 ? 6.061 30.405 -14.505 1.00 69.25 735 MET A CA 1
ATOM 5560 C C . MET A 1 735 ? 7.187 29.368 -14.436 1.00 69.25 735 MET A C 1
ATOM 5562 O O . MET A 1 735 ? 6.934 28.166 -14.551 1.00 69.25 735 MET A O 1
ATOM 5566 N N . LEU A 1 736 ? 8.424 29.848 -14.306 1.00 68.81 736 LEU A N 1
ATOM 5567 C CA . LEU A 1 736 ? 9.635 29.034 -14.248 1.00 68.81 736 LEU A CA 1
ATOM 5568 C C . LEU A 1 736 ? 9.771 28.323 -12.898 1.00 68.81 736 LEU A C 1
ATOM 5570 O O . LEU A 1 736 ? 9.028 28.583 -11.947 1.00 68.81 736 LEU A O 1
ATOM 5574 N N . ASP A 1 737 ? 10.733 27.399 -12.807 1.00 57.66 737 ASP A N 1
ATOM 5575 C CA . ASP A 1 737 ? 10.849 26.526 -11.636 1.00 57.66 737 ASP A CA 1
ATOM 5576 C C . ASP A 1 737 ? 11.154 27.289 -10.327 1.00 57.66 737 ASP A C 1
ATOM 5578 O O . ASP A 1 737 ? 10.840 26.802 -9.235 1.00 57.66 737 ASP A O 1
ATOM 5582 N N . ASP A 1 738 ? 11.711 28.498 -10.445 1.00 65.25 738 ASP A N 1
ATOM 5583 C CA . ASP A 1 738 ? 12.009 29.432 -9.361 1.00 65.25 738 ASP A CA 1
ATOM 5584 C C . ASP A 1 738 ? 10.858 30.402 -9.027 1.00 65.25 738 ASP A C 1
ATOM 5586 O O . ASP A 1 738 ? 11.006 31.202 -8.104 1.00 65.25 738 ASP A O 1
ATOM 5590 N N . GLY A 1 739 ? 9.723 30.335 -9.727 1.00 59.69 739 GLY A N 1
ATOM 5591 C CA . GLY A 1 739 ? 8.568 31.215 -9.529 1.00 59.69 739 GLY A CA 1
ATOM 5592 C C . GLY A 1 739 ? 8.627 32.551 -10.269 1.00 59.69 739 GLY A C 1
ATOM 5593 O O . GLY A 1 739 ? 7.733 33.370 -10.077 1.00 59.69 739 GLY A O 1
ATOM 5594 N N . THR A 1 740 ? 9.641 32.800 -11.100 1.00 73.75 740 THR A N 1
ATOM 5595 C CA . THR A 1 740 ? 9.638 33.962 -12.003 1.00 73.75 740 THR A CA 1
ATOM 5596 C C . THR A 1 740 ? 8.683 33.734 -13.177 1.00 73.75 740 THR A C 1
ATOM 5598 O O . THR A 1 740 ? 8.478 32.603 -13.620 1.00 73.75 740 THR A O 1
ATOM 5601 N N . VAL A 1 741 ? 8.069 34.807 -13.685 1.00 71.44 741 VAL A N 1
ATOM 5602 C CA . VAL A 1 741 ? 7.164 34.746 -14.842 1.00 71.44 741 VAL A CA 1
ATOM 5603 C C . VAL A 1 741 ? 7.940 35.096 -16.110 1.00 71.44 741 VAL A C 1
ATOM 5605 O O . VAL A 1 741 ? 8.268 36.255 -16.359 1.00 71.44 741 VAL A O 1
ATOM 5608 N N . GLU A 1 742 ? 8.211 34.093 -16.939 1.00 78.88 742 GLU A N 1
ATOM 5609 C CA . GLU A 1 742 ? 8.761 34.274 -18.276 1.00 78.88 742 GLU A CA 1
ATOM 5610 C C . GLU A 1 742 ? 7.636 34.655 -19.249 1.00 78.88 742 GLU A C 1
ATOM 5612 O O . GLU A 1 742 ? 6.771 33.847 -19.605 1.00 78.88 742 GLU A O 1
ATOM 5617 N N . HIS A 1 743 ? 7.659 35.900 -19.723 1.00 80.75 743 HIS A N 1
ATOM 5618 C CA . HIS A 1 743 ? 6.830 36.315 -20.849 1.00 80.75 743 HIS A CA 1
ATOM 5619 C C . HIS A 1 743 ? 7.296 35.617 -22.126 1.00 80.75 743 HIS A C 1
ATOM 5621 O O . HIS A 1 743 ? 8.468 35.702 -22.503 1.00 80.75 743 HIS A O 1
ATOM 5627 N N . ARG A 1 744 ? 6.364 34.947 -22.807 1.00 85.44 744 ARG A N 1
ATOM 5628 C CA . ARG A 1 744 ? 6.637 34.149 -24.003 1.00 85.44 744 ARG A CA 1
ATOM 5629 C C . ARG A 1 744 ? 5.833 34.630 -25.195 1.00 85.44 744 ARG A C 1
ATOM 5631 O O . ARG A 1 744 ? 4.748 35.193 -25.066 1.00 85.44 744 ARG A O 1
ATOM 5638 N N . VAL A 1 745 ? 6.363 34.331 -26.370 1.00 87.25 745 VAL A N 1
ATOM 5639 C CA . VAL A 1 745 ? 5.694 34.495 -27.657 1.00 87.25 745 VAL A CA 1
ATOM 5640 C C . VAL A 1 745 ? 5.806 33.204 -28.450 1.00 87.25 745 VAL A C 1
ATOM 5642 O O . VAL A 1 745 ? 6.755 32.429 -28.293 1.00 87.25 745 VAL A O 1
ATOM 5645 N N . ARG A 1 746 ? 4.818 32.960 -29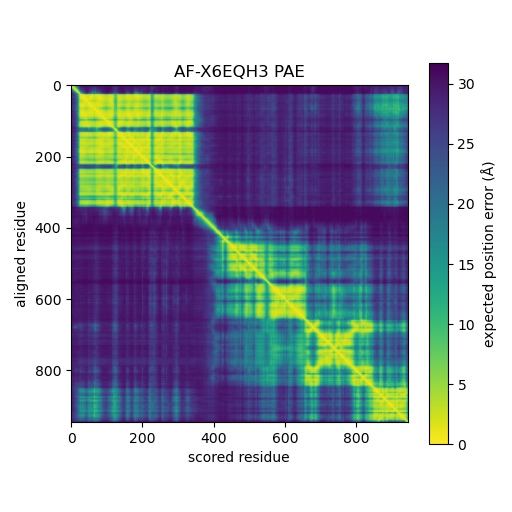.308 1.00 90.31 746 ARG A N 1
ATOM 5646 C CA . ARG A 1 746 ? 4.850 31.846 -30.255 1.00 90.31 746 ARG A CA 1
ATOM 5647 C C . ARG A 1 746 ? 5.122 32.373 -31.654 1.00 90.31 746 ARG A C 1
ATOM 5649 O O . ARG A 1 746 ? 4.543 33.376 -32.056 1.00 90.31 746 ARG A O 1
ATOM 5656 N N . LEU A 1 747 ? 6.006 31.697 -32.373 1.00 91.88 747 LEU A N 1
ATOM 5657 C CA . LEU A 1 747 ? 6.297 31.952 -33.774 1.00 91.88 747 LEU A CA 1
ATOM 5658 C C . LEU A 1 747 ? 5.551 30.907 -34.600 1.00 91.88 747 LEU A C 1
ATOM 5660 O O . LEU A 1 747 ? 5.932 29.736 -34.616 1.00 91.88 747 LEU A O 1
ATOM 5664 N N . LEU A 1 748 ? 4.472 31.330 -35.251 1.00 89.38 748 LEU A N 1
ATOM 5665 C CA . LEU A 1 748 ? 3.695 30.506 -36.169 1.00 89.38 748 LEU A CA 1
ATOM 5666 C C . LEU A 1 748 ? 4.371 30.506 -37.542 1.00 89.38 748 LEU A C 1
ATOM 5668 O O . LEU A 1 748 ? 4.732 31.567 -38.054 1.00 89.38 748 LEU A O 1
ATOM 5672 N N . ARG A 1 749 ? 4.563 29.325 -38.128 1.00 92.56 749 ARG A N 1
ATOM 5673 C CA . ARG A 1 749 ? 5.325 29.115 -39.366 1.00 92.56 749 ARG A CA 1
ATOM 5674 C C . ARG A 1 749 ? 4.543 28.198 -40.321 1.00 92.56 749 ARG A C 1
ATOM 5676 O O . ARG A 1 749 ? 3.535 27.630 -39.895 1.00 92.56 749 ARG A O 1
ATOM 5683 N N . PRO A 1 750 ? 4.959 28.023 -41.593 1.00 87.94 750 PRO A N 1
ATOM 5684 C CA . PRO A 1 750 ? 4.207 27.213 -42.552 1.00 87.94 750 PRO A CA 1
ATOM 5685 C C . PRO A 1 750 ? 3.903 25.786 -42.082 1.00 87.94 750 PRO A C 1
ATOM 5687 O O . PRO A 1 750 ? 2.809 25.295 -42.337 1.00 87.94 750 PRO A O 1
ATOM 5690 N N . THR A 1 751 ? 4.832 25.114 -41.394 1.00 82.62 751 THR A N 1
ATOM 5691 C CA . THR A 1 751 ? 4.698 23.696 -40.999 1.00 82.62 751 THR A CA 1
ATOM 5692 C C . THR A 1 751 ? 4.795 23.438 -39.496 1.00 82.62 751 THR A C 1
ATOM 5694 O O . THR A 1 751 ? 4.505 22.326 -39.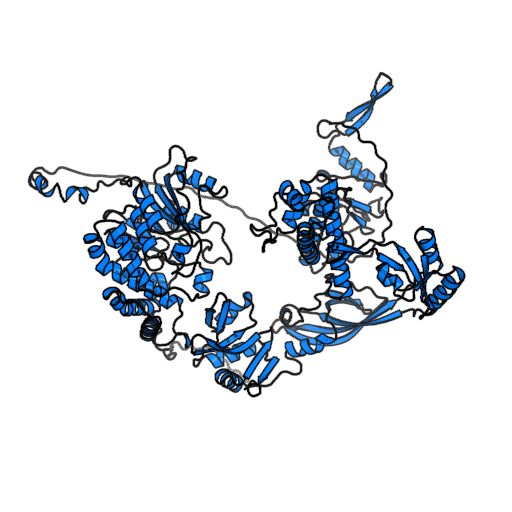052 1.00 82.62 751 THR A O 1
ATOM 5697 N N . ASP A 1 752 ? 5.183 24.441 -38.712 1.00 81.62 752 ASP A N 1
ATOM 5698 C CA . ASP A 1 752 ? 5.566 24.318 -37.307 1.00 81.62 752 ASP A CA 1
ATOM 5699 C C . ASP A 1 752 ? 5.150 25.546 -36.472 1.00 81.62 752 ASP A C 1
ATOM 5701 O O . ASP A 1 752 ? 4.970 26.651 -36.981 1.00 81.62 752 ASP A O 1
ATOM 5705 N N . GLU A 1 753 ? 4.993 25.352 -35.160 1.00 83.88 753 GLU A N 1
ATOM 5706 C CA . GLU A 1 753 ? 4.864 26.431 -34.174 1.00 83.88 753 GLU A CA 1
ATOM 5707 C C . GLU A 1 753 ? 6.059 26.329 -33.220 1.00 83.88 753 GLU A C 1
ATOM 5709 O O . GLU A 1 753 ? 6.278 25.285 -32.604 1.00 83.88 753 GLU A O 1
ATOM 5714 N N . LEU A 1 754 ? 6.830 27.408 -33.090 1.00 84.56 754 LEU A N 1
ATOM 5715 C CA . LEU A 1 754 ? 7.919 27.521 -32.117 1.00 84.56 754 LEU A CA 1
ATOM 5716 C C . LEU A 1 754 ? 7.472 28.418 -30.956 1.00 84.56 754 LEU A C 1
ATOM 5718 O O . LEU A 1 754 ? 6.616 29.282 -31.134 1.00 84.56 754 LEU A O 1
ATOM 5722 N N . ARG A 1 755 ? 8.050 28.252 -29.763 1.00 84.19 755 ARG A N 1
ATOM 5723 C CA . ARG A 1 755 ? 7.755 29.090 -28.586 1.00 84.19 755 ARG A CA 1
ATOM 5724 C C . ARG A 1 755 ? 9.054 29.550 -27.943 1.00 84.19 755 ARG A C 1
ATOM 5726 O O . ARG A 1 755 ? 9.914 28.719 -27.670 1.00 84.19 755 ARG A O 1
ATOM 5733 N N . PHE A 1 756 ? 9.168 30.847 -27.678 1.00 82.12 756 PHE A N 1
ATOM 5734 C CA . PHE A 1 756 ? 10.353 31.473 -27.092 1.00 82.12 756 PHE A CA 1
ATOM 5735 C C . PHE A 1 756 ? 9.953 32.361 -25.913 1.00 82.12 756 PHE A C 1
ATOM 5737 O O . PHE A 1 756 ? 8.915 33.024 -25.968 1.00 82.12 756 PHE A O 1
ATOM 5744 N N . GLY A 1 757 ? 10.787 32.417 -24.874 1.00 83.81 757 GLY A N 1
ATOM 5745 C CA . GLY A 1 757 ? 10.798 33.557 -23.956 1.00 83.81 757 GLY A CA 1
ATOM 5746 C C . GLY A 1 757 ? 11.214 34.826 -24.698 1.00 83.81 757 GLY A C 1
ATOM 5747 O O . GLY A 1 757 ? 12.016 34.754 -25.629 1.00 83.81 757 GLY A O 1
ATOM 5748 N N . LEU A 1 758 ? 10.687 35.988 -24.308 1.00 82.81 758 LEU A N 1
ATOM 5749 C CA . LEU A 1 758 ? 11.005 37.260 -24.973 1.00 82.81 758 LEU A CA 1
ATOM 5750 C C . LEU A 1 758 ? 12.513 37.566 -24.975 1.00 82.81 758 LEU A C 1
ATOM 5752 O O . LEU A 1 758 ? 13.033 38.028 -25.988 1.00 82.81 758 LEU A O 1
ATOM 5756 N N . GLY A 1 759 ? 13.220 37.253 -23.882 1.00 81.69 759 GLY A N 1
ATOM 5757 C CA . GLY A 1 759 ? 14.681 37.379 -23.808 1.00 81.69 759 GLY A CA 1
ATOM 5758 C C . GLY A 1 759 ? 15.393 36.430 -24.776 1.00 81.69 759 GLY A C 1
ATOM 5759 O O . GLY A 1 759 ? 16.168 36.874 -25.617 1.00 81.69 759 GLY A O 1
ATOM 5760 N N . ALA A 1 760 ? 15.046 35.140 -24.739 1.00 82.94 760 ALA A N 1
ATOM 5761 C CA . ALA A 1 760 ? 15.618 34.137 -25.636 1.00 82.94 760 ALA A CA 1
ATOM 5762 C C . ALA A 1 760 ? 15.337 34.431 -27.121 1.00 82.94 760 ALA A C 1
ATOM 5764 O O . ALA A 1 760 ? 16.170 34.121 -27.964 1.00 82.94 760 ALA A O 1
ATOM 5765 N N . LEU A 1 761 ? 14.201 35.053 -27.468 1.00 87.19 761 LEU A N 1
ATOM 5766 C CA . LEU A 1 761 ? 13.929 35.485 -28.842 1.00 87.19 761 LEU A CA 1
ATOM 5767 C C . LEU A 1 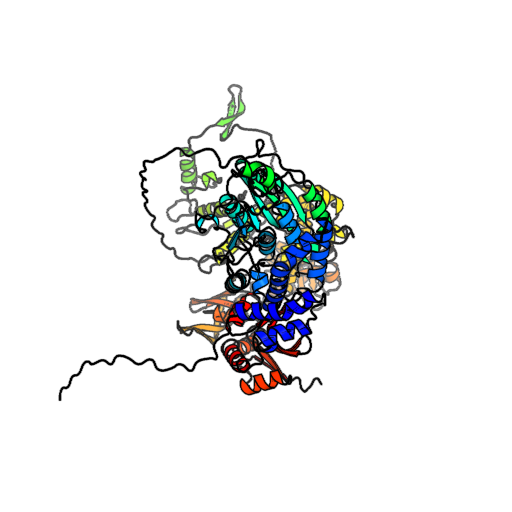761 ? 14.899 36.588 -29.293 1.00 87.19 761 LEU A C 1
ATOM 5769 O O . LEU A 1 761 ? 15.375 36.531 -30.425 1.00 87.19 761 LEU A O 1
ATOM 5773 N N . ALA A 1 762 ? 15.232 37.546 -28.424 1.00 82.62 762 ALA A N 1
ATOM 5774 C CA . ALA A 1 762 ? 16.171 38.628 -28.737 1.00 82.62 762 ALA A CA 1
ATOM 5775 C C . ALA A 1 762 ? 17.614 38.136 -28.976 1.00 82.62 762 ALA A C 1
ATOM 5777 O O . ALA A 1 762 ? 18.372 38.783 -29.695 1.00 82.62 762 ALA A O 1
ATOM 5778 N N . GLU A 1 763 ? 17.982 36.974 -28.428 1.00 86.31 763 GLU A N 1
ATOM 5779 C CA . GLU A 1 763 ? 19.265 36.301 -28.688 1.00 86.31 763 GLU A CA 1
ATOM 5780 C C . GLU A 1 763 ? 19.293 35.537 -30.029 1.00 86.31 763 GLU A C 1
ATOM 5782 O O . GLU A 1 763 ? 20.351 35.093 -30.481 1.00 86.31 763 GLU A O 1
ATOM 5787 N N . THR A 1 764 ? 18.144 35.377 -30.697 1.00 89.12 764 THR A N 1
ATOM 5788 C CA . THR A 1 764 ? 18.056 34.714 -32.007 1.00 89.12 764 THR A CA 1
ATOM 5789 C C . THR A 1 764 ? 18.196 35.693 -33.176 1.00 89.12 764 THR A C 1
ATOM 5791 O O . THR A 1 764 ? 18.196 36.910 -33.033 1.00 89.12 764 THR A O 1
ATOM 5794 N N . HIS A 1 765 ? 18.259 35.148 -34.392 1.00 89.81 765 HIS A N 1
ATOM 5795 C CA . HIS A 1 765 ? 18.308 35.926 -35.634 1.00 89.81 765 HIS A CA 1
ATOM 5796 C C . HIS A 1 765 ? 16.927 36.292 -36.204 1.00 89.81 765 HIS A C 1
ATOM 5798 O O . HIS A 1 765 ? 16.840 36.661 -37.373 1.00 89.81 765 HIS A O 1
ATOM 5804 N N . TRP A 1 766 ? 15.850 36.163 -35.423 1.00 91.94 766 TRP A N 1
ATOM 5805 C CA . TRP A 1 766 ? 14.509 36.590 -35.828 1.00 91.94 766 TRP A CA 1
ATOM 5806 C C . TRP A 1 766 ? 14.355 38.108 -35.661 1.00 91.94 766 TRP A C 1
ATOM 5808 O O . TRP A 1 766 ? 14.524 38.631 -34.565 1.00 91.94 766 TRP A O 1
ATOM 5818 N N . GLN A 1 767 ? 14.031 38.816 -36.744 1.00 91.06 767 GLN A N 1
ATOM 5819 C CA . GLN A 1 767 ? 13.892 40.275 -36.768 1.00 91.06 767 GLN A CA 1
ATOM 5820 C C . GLN A 1 767 ? 12.565 40.693 -37.417 1.00 91.06 767 GLN A C 1
ATOM 5822 O O . GLN A 1 767 ? 12.129 40.021 -38.358 1.00 91.06 767 GLN A O 1
ATOM 5827 N N . PRO A 1 768 ? 11.922 41.786 -36.957 1.00 92.69 768 PRO A N 1
ATOM 5828 C CA . PRO A 1 768 ? 10.760 42.366 -37.623 1.00 92.69 768 PRO A CA 1
ATOM 5829 C C . PRO A 1 768 ? 11.039 42.675 -39.094 1.00 92.69 768 PRO A C 1
ATOM 5831 O O . PRO A 1 768 ? 12.134 43.116 -39.443 1.00 92.69 768 PRO A O 1
ATOM 5834 N N . THR A 1 769 ? 10.054 42.442 -39.958 1.00 93.69 769 THR A N 1
ATOM 5835 C CA . THR A 1 769 ? 10.210 42.600 -41.407 1.00 93.69 769 THR A CA 1
ATOM 5836 C C . THR A 1 769 ? 8.990 43.238 -42.064 1.00 93.69 769 THR A C 1
ATOM 5838 O O . THR A 1 769 ? 7.892 43.255 -41.504 1.00 93.69 769 THR A O 1
ATOM 5841 N N . GLU A 1 770 ? 9.183 43.769 -43.269 1.00 90.62 770 GLU A N 1
ATOM 5842 C CA . GLU A 1 770 ? 8.102 44.333 -44.072 1.00 90.62 770 GLU A CA 1
ATOM 5843 C C . GLU A 1 770 ? 7.227 43.242 -44.696 1.00 90.62 770 GLU A C 1
ATOM 5845 O O . GLU A 1 770 ? 7.673 42.128 -44.982 1.00 90.62 770 GLU A O 1
ATOM 5850 N N . ARG A 1 771 ? 5.961 43.587 -44.962 1.00 89.25 771 ARG A N 1
ATOM 5851 C CA . ARG A 1 771 ? 4.953 42.637 -45.449 1.00 89.25 771 ARG A CA 1
ATOM 5852 C C . ARG A 1 771 ? 5.373 41.920 -46.734 1.00 89.25 771 ARG A C 1
ATOM 5854 O O . ARG A 1 771 ? 5.117 40.730 -46.848 1.00 89.25 771 ARG A O 1
ATOM 5861 N N . ASN A 1 772 ? 6.016 42.622 -47.667 1.00 89.62 772 ASN A N 1
ATOM 5862 C CA . ASN A 1 772 ? 6.403 42.057 -48.963 1.00 89.62 772 ASN A CA 1
ATOM 5863 C C . ASN A 1 772 ? 7.439 40.935 -48.784 1.00 89.62 772 ASN A C 1
ATOM 5865 O O . ASN A 1 772 ? 7.178 39.799 -49.163 1.00 89.62 772 ASN A O 1
ATOM 5869 N N . LEU A 1 773 ? 8.543 41.221 -48.081 1.00 89.88 773 LEU A N 1
ATOM 5870 C CA . LEU A 1 773 ? 9.597 40.240 -47.807 1.00 89.88 773 LEU A CA 1
ATOM 5871 C C . LEU A 1 773 ? 9.089 39.053 -46.971 1.00 89.88 773 LEU A C 1
ATOM 5873 O O . LEU A 1 773 ? 9.511 37.919 -47.187 1.00 89.88 773 LEU A O 1
ATOM 5877 N N . PHE A 1 774 ? 8.152 39.288 -46.045 1.00 93.44 774 PHE A N 1
ATOM 5878 C CA . PHE A 1 774 ? 7.463 38.205 -45.339 1.00 93.44 774 PHE A CA 1
ATOM 5879 C C . PHE A 1 774 ? 6.674 37.297 -46.297 1.00 93.44 774 PHE A C 1
ATOM 5881 O O . PHE A 1 774 ? 6.805 36.077 -46.206 1.00 93.44 774 PHE A O 1
ATOM 5888 N N . CYS A 1 775 ? 5.869 37.870 -47.200 1.00 91.88 775 CYS A N 1
ATOM 5889 C CA . CYS A 1 775 ? 5.062 37.109 -48.155 1.00 91.88 775 CYS A CA 1
ATOM 5890 C C . CYS A 1 775 ? 5.940 36.256 -49.080 1.00 91.88 775 CYS A C 1
ATOM 5892 O O . CYS A 1 775 ? 5.723 35.049 -49.162 1.00 91.88 775 CYS A O 1
ATOM 5894 N N . ASP A 1 776 ? 6.964 36.858 -49.693 1.00 90.75 776 ASP A N 1
ATOM 5895 C CA . ASP A 1 776 ? 7.864 36.189 -50.641 1.00 90.75 776 ASP A CA 1
ATOM 5896 C C . ASP A 1 776 ? 8.554 34.968 -50.004 1.00 90.75 776 ASP A C 1
ATOM 5898 O O . ASP A 1 776 ? 8.605 33.879 -50.583 1.00 90.75 776 ASP A O 1
ATOM 5902 N N . LEU A 1 777 ? 9.057 35.123 -48.773 1.00 91.31 777 LEU A N 1
ATOM 5903 C CA . LEU A 1 777 ? 9.734 34.049 -48.040 1.00 91.31 777 LEU A CA 1
ATOM 5904 C C . LEU A 1 777 ? 8.760 32.992 -47.504 1.00 91.31 777 LEU A C 1
ATOM 5906 O O . LEU A 1 777 ? 9.103 31.809 -47.478 1.00 91.31 777 LEU A O 1
ATOM 5910 N N . TRP A 1 778 ? 7.543 33.381 -47.112 1.00 92.88 778 TRP A N 1
ATOM 5911 C CA . TRP A 1 778 ? 6.508 32.436 -46.686 1.00 92.88 778 TRP A CA 1
ATOM 5912 C C . TRP A 1 778 ? 6.021 31.575 -47.855 1.00 92.88 778 TRP A C 1
ATOM 5914 O O . TRP A 1 778 ? 5.923 30.359 -47.707 1.00 92.88 778 TRP A O 1
ATOM 5924 N N . GLU A 1 779 ? 5.761 32.163 -49.027 1.00 90.88 779 GLU A N 1
ATOM 5925 C CA . GLU A 1 779 ? 5.377 31.412 -50.231 1.00 90.88 779 GLU A CA 1
ATOM 5926 C C . GLU A 1 779 ? 6.509 30.510 -50.727 1.00 90.88 779 GLU A C 1
ATOM 5928 O O . GLU A 1 779 ? 6.263 29.343 -51.037 1.00 90.88 779 GLU A O 1
ATOM 5933 N N . THR A 1 780 ? 7.753 31.001 -50.712 1.00 89.81 780 THR A N 1
ATOM 5934 C CA . THR A 1 780 ? 8.942 30.196 -51.037 1.00 89.81 780 THR A CA 1
ATOM 5935 C C . THR A 1 780 ? 9.069 28.988 -50.106 1.00 89.81 780 THR A C 1
ATOM 5937 O O . THR A 1 780 ? 9.304 27.872 -50.570 1.00 89.81 780 THR A O 1
ATOM 5940 N N . GLU A 1 781 ? 8.876 29.172 -48.795 1.00 88.88 781 GLU A N 1
ATOM 5941 C CA . GLU A 1 781 ? 8.932 28.064 -47.843 1.00 88.88 781 GLU A CA 1
ATOM 5942 C C . GLU A 1 781 ? 7.756 27.094 -48.028 1.00 88.88 781 GLU A C 1
ATOM 5944 O O . GLU A 1 781 ? 7.990 25.891 -48.081 1.00 88.88 781 GLU A O 1
ATOM 5949 N N . VAL A 1 782 ? 6.522 27.584 -48.211 1.00 88.62 782 VAL A N 1
ATOM 5950 C CA . VAL A 1 782 ? 5.335 26.753 -48.504 1.00 88.62 782 VAL A CA 1
ATOM 5951 C C . VAL A 1 782 ? 5.535 25.911 -49.770 1.00 88.62 782 VAL A C 1
ATOM 5953 O O . VAL A 1 782 ? 5.194 24.729 -49.763 1.00 88.62 782 VAL A O 1
ATOM 5956 N N . ALA A 1 783 ? 6.115 26.478 -50.831 1.00 86.81 783 ALA A N 1
ATOM 5957 C CA . ALA A 1 783 ? 6.398 25.771 -52.081 1.00 86.81 783 ALA A CA 1
ATOM 5958 C C . ALA A 1 783 ? 7.502 24.704 -51.941 1.00 86.81 783 ALA A C 1
ATOM 5960 O O . ALA A 1 783 ? 7.495 23.712 -52.670 1.00 86.81 783 ALA A O 1
ATOM 5961 N N . ALA A 1 784 ? 8.430 24.879 -50.995 1.00 86.44 784 ALA A N 1
ATOM 5962 C CA . ALA A 1 784 ? 9.494 23.921 -50.698 1.00 86.44 784 ALA A CA 1
ATOM 5963 C C . ALA A 1 784 ? 9.057 22.768 -49.766 1.00 86.44 784 ALA A C 1
ATOM 5965 O O . ALA A 1 784 ? 9.819 21.817 -49.567 1.00 86.44 784 ALA A O 1
ATOM 5966 N N . VAL A 1 785 ? 7.852 22.820 -49.182 1.00 84.31 785 VAL A N 1
ATOM 5967 C CA . VAL A 1 785 ? 7.334 21.755 -48.309 1.00 84.31 785 VAL A CA 1
ATOM 5968 C C . VAL A 1 785 ? 7.001 20.503 -49.134 1.00 84.31 785 VAL A C 1
ATOM 5970 O O . VAL A 1 785 ? 6.151 20.567 -50.023 1.00 84.31 785 VAL A O 1
ATOM 5973 N N . PRO A 1 786 ? 7.590 19.328 -48.832 1.00 84.56 786 PRO A N 1
ATOM 5974 C CA . PRO A 1 786 ? 7.221 18.092 -49.511 1.00 84.56 786 PRO A CA 1
ATOM 5975 C C . PRO A 1 786 ? 5.779 17.696 -49.169 1.00 84.56 786 PRO A C 1
ATOM 5977 O O . PRO A 1 786 ? 5.367 17.749 -48.011 1.00 84.56 786 PRO A O 1
ATOM 5980 N N . GLU A 1 787 ? 5.020 17.221 -50.164 1.00 82.19 787 GLU A N 1
ATOM 5981 C CA . GLU A 1 787 ? 3.612 16.819 -49.986 1.00 82.19 787 GLU A CA 1
ATOM 5982 C C . GLU A 1 787 ? 3.444 15.748 -48.889 1.00 82.19 787 GLU A C 1
ATOM 5984 O O . GLU A 1 787 ? 2.425 15.714 -48.193 1.00 82.19 787 GLU A O 1
ATOM 5989 N N . PHE A 1 788 ? 4.459 14.895 -48.698 1.00 84.06 788 PHE A N 1
ATOM 5990 C CA . PHE A 1 788 ? 4.448 13.825 -47.707 1.00 84.06 788 PHE A CA 1
ATOM 5991 C C . PHE A 1 788 ? 5.780 13.650 -46.970 1.00 84.06 788 PHE A C 1
ATOM 5993 O O . PHE A 1 788 ? 6.853 13.744 -47.565 1.00 84.06 788 PHE A O 1
ATOM 6000 N N . THR A 1 789 ? 5.704 13.251 -45.700 1.00 83.56 789 THR A N 1
ATOM 6001 C CA . THR A 1 789 ? 6.844 12.775 -44.898 1.00 83.56 789 THR A CA 1
ATOM 6002 C C . THR A 1 789 ? 6.642 11.318 -44.507 1.00 83.56 789 THR A C 1
ATOM 6004 O O . THR A 1 789 ? 5.537 10.920 -44.138 1.00 83.56 789 THR A O 1
ATOM 6007 N N . THR A 1 790 ? 7.717 10.527 -44.552 1.00 85.19 790 THR A N 1
ATOM 6008 C CA . THR A 1 790 ? 7.723 9.128 -44.104 1.00 85.19 790 THR A CA 1
ATOM 6009 C C . THR A 1 790 ? 8.536 8.989 -42.818 1.00 85.19 790 THR A C 1
ATOM 6011 O O . THR A 1 790 ? 9.677 9.436 -42.757 1.00 85.19 790 THR A O 1
ATOM 6014 N N . SER A 1 791 ? 7.964 8.342 -41.804 1.00 85.38 791 SER A N 1
ATOM 6015 C CA . SER A 1 791 ? 8.608 8.022 -40.524 1.00 85.38 791 SER A CA 1
ATOM 6016 C C . SER A 1 791 ? 8.537 6.519 -40.238 1.00 85.38 791 SER A C 1
ATOM 6018 O O . SER A 1 791 ? 7.630 5.836 -40.715 1.00 85.38 791 SER A O 1
ATOM 6020 N N . ILE A 1 792 ? 9.498 5.993 -39.472 1.00 86.94 792 ILE A N 1
ATOM 6021 C CA . ILE A 1 792 ? 9.559 4.578 -39.075 1.00 86.94 792 ILE A CA 1
ATOM 6022 C C . ILE A 1 792 ? 9.555 4.485 -37.549 1.00 86.94 792 ILE A C 1
ATOM 6024 O O . ILE A 1 792 ? 10.310 5.186 -36.878 1.00 86.94 792 ILE A O 1
ATOM 6028 N N . PHE A 1 793 ? 8.720 3.603 -37.004 1.00 87.06 793 PHE A N 1
ATOM 6029 C CA . PHE A 1 793 ? 8.617 3.338 -35.569 1.00 87.06 793 PHE A CA 1
ATOM 6030 C C . PHE A 1 793 ? 8.352 1.853 -35.305 1.00 87.06 793 PHE A C 1
ATOM 6032 O O . PHE A 1 793 ? 7.928 1.117 -36.198 1.00 87.06 793 PHE A O 1
ATOM 6039 N N . HIS A 1 794 ? 8.610 1.411 -34.073 1.00 88.50 794 HIS A N 1
ATOM 6040 C CA . HIS A 1 794 ? 8.497 0.005 -33.687 1.00 88.50 794 HIS A CA 1
ATOM 6041 C C . HIS A 1 794 ? 7.341 -0.188 -32.702 1.00 88.50 794 HIS A C 1
ATOM 6043 O O . HIS A 1 794 ? 7.101 0.663 -31.842 1.00 88.50 794 HIS A O 1
ATOM 6049 N N . ILE A 1 795 ? 6.614 -1.300 -32.823 1.00 89.56 795 ILE A N 1
ATOM 6050 C CA . ILE A 1 795 ? 5.464 -1.626 -31.969 1.00 89.56 795 ILE A CA 1
ATOM 6051 C C . ILE A 1 795 ? 5.557 -3.076 -31.491 1.00 89.56 795 ILE A C 1
ATOM 6053 O O . ILE A 1 795 ? 5.697 -3.974 -32.317 1.00 89.56 795 ILE A O 1
ATOM 6057 N N . VAL A 1 796 ? 5.373 -3.341 -30.196 1.00 88.56 796 VAL A N 1
ATOM 6058 C CA . VAL A 1 796 ? 5.129 -4.707 -29.698 1.00 88.56 796 VAL A CA 1
ATOM 6059 C C . VAL A 1 796 ? 3.632 -4.974 -29.615 1.00 88.56 796 VAL A C 1
ATOM 6061 O O . VAL A 1 796 ? 2.913 -4.274 -28.903 1.00 88.56 796 VAL A O 1
ATOM 6064 N N . THR A 1 797 ? 3.163 -5.994 -30.328 1.00 87.38 797 THR A N 1
ATOM 6065 C CA . THR A 1 797 ? 1.753 -6.403 -30.425 1.00 87.38 797 THR A CA 1
ATOM 6066 C C . THR A 1 797 ? 1.561 -7.866 -30.009 1.00 87.38 797 THR A C 1
ATOM 6068 O O . THR A 1 797 ? 2.526 -8.624 -29.887 1.00 87.38 797 THR A O 1
ATOM 6071 N N . GLY A 1 798 ? 0.309 -8.278 -29.812 1.00 85.31 798 GLY A N 1
ATOM 6072 C CA . GLY A 1 798 ? -0.066 -9.625 -29.380 1.00 85.31 798 GLY A CA 1
ATOM 6073 C C . GLY A 1 798 ? -0.172 -9.753 -27.859 1.00 85.31 798 GLY A C 1
ATOM 6074 O O . GLY A 1 798 ? -0.648 -8.847 -27.173 1.00 85.31 798 GLY A O 1
ATOM 6075 N N . LEU A 1 799 ? 0.225 -10.905 -27.319 1.00 81.75 799 LEU A N 1
ATOM 6076 C CA . LEU A 1 799 ? 0.050 -11.237 -25.903 1.00 81.75 799 LEU A CA 1
ATOM 6077 C C . LEU A 1 799 ? 1.136 -10.588 -25.019 1.00 81.75 799 LEU A C 1
ATOM 6079 O O . LEU A 1 799 ? 2.079 -11.241 -24.586 1.00 81.75 799 LEU A O 1
ATOM 6083 N N . LEU A 1 800 ? 0.989 -9.297 -24.706 1.00 79.94 800 LEU A N 1
ATOM 6084 C CA . LEU A 1 800 ? 2.035 -8.541 -23.999 1.00 79.94 800 LEU A CA 1
ATOM 6085 C C . LEU A 1 800 ? 2.244 -8.929 -22.524 1.00 79.94 800 LEU A C 1
ATOM 6087 O O . LEU A 1 800 ? 3.346 -8.754 -22.017 1.00 79.94 800 LEU A O 1
ATOM 6091 N N . LEU A 1 801 ? 1.231 -9.449 -21.817 1.00 74.94 801 LEU A N 1
ATOM 6092 C CA . LEU A 1 801 ? 1.315 -9.674 -20.361 1.00 74.94 801 LEU A CA 1
ATOM 6093 C C . LEU A 1 801 ? 2.493 -10.577 -19.918 1.00 74.94 801 LEU A C 1
ATOM 6095 O O . LEU A 1 801 ? 3.193 -10.177 -18.987 1.00 74.94 801 LEU A O 1
ATOM 6099 N N . PRO A 1 802 ? 2.787 -11.731 -20.556 1.00 72.50 802 PRO A N 1
ATOM 6100 C CA . PRO A 1 802 ? 3.932 -12.568 -20.178 1.00 72.50 802 PRO A CA 1
ATOM 6101 C C . PRO A 1 802 ? 5.307 -11.940 -20.437 1.00 72.50 802 PRO A C 1
ATOM 6103 O O . PRO A 1 802 ? 6.274 -12.331 -19.789 1.00 72.50 802 PRO A O 1
ATOM 6106 N N . ILE A 1 803 ? 5.401 -10.971 -21.354 1.00 75.31 803 ILE A N 1
ATOM 6107 C CA . ILE A 1 803 ? 6.644 -10.245 -21.664 1.00 75.31 803 ILE A CA 1
ATOM 6108 C C . ILE A 1 803 ? 6.691 -8.839 -21.051 1.00 75.31 803 ILE A C 1
ATOM 6110 O O . ILE A 1 803 ? 7.693 -8.149 -21.205 1.00 75.31 803 ILE A O 1
ATOM 6114 N N . TRP A 1 804 ? 5.646 -8.413 -20.330 1.00 75.62 804 TRP A N 1
ATOM 6115 C CA . TRP A 1 804 ? 5.450 -7.022 -19.907 1.00 75.62 804 TRP A CA 1
ATOM 6116 C C . TRP A 1 804 ? 6.635 -6.447 -19.123 1.00 75.62 804 TRP A C 1
ATOM 6118 O O . TRP A 1 804 ? 7.060 -5.334 -19.398 1.00 75.62 804 TRP A O 1
ATOM 6128 N N . ARG A 1 805 ? 7.206 -7.234 -18.201 1.00 67.88 805 ARG A N 1
ATOM 6129 C CA . ARG A 1 805 ? 8.361 -6.853 -17.360 1.00 67.88 805 ARG A CA 1
ATOM 6130 C C . ARG A 1 805 ? 9.711 -6.849 -18.092 1.00 67.88 805 ARG A C 1
ATOM 6132 O O . ARG A 1 805 ? 10.715 -6.448 -17.519 1.00 67.88 805 ARG A O 1
ATOM 6139 N N . ARG A 1 806 ? 9.739 -7.345 -19.332 1.00 71.62 806 ARG A N 1
ATOM 6140 C CA . ARG A 1 806 ? 10.931 -7.420 -20.192 1.00 71.62 806 ARG A CA 1
ATOM 6141 C C . ARG A 1 806 ? 10.927 -6.336 -21.274 1.00 71.62 806 ARG A C 1
ATOM 6143 O O . ARG A 1 806 ? 11.962 -6.104 -21.897 1.00 71.62 806 ARG A O 1
ATOM 6150 N N . LEU A 1 807 ? 9.779 -5.682 -21.482 1.00 74.00 807 LEU A N 1
ATOM 6151 C CA . LEU A 1 807 ? 9.673 -4.421 -22.215 1.00 74.00 807 LEU A CA 1
ATOM 6152 C C . LEU A 1 807 ? 10.407 -3.321 -21.423 1.00 74.00 807 LEU A C 1
ATOM 6154 O O . LEU A 1 807 ? 10.404 -3.386 -20.196 1.00 74.00 807 LEU A O 1
ATOM 6158 N N . PRO A 1 808 ? 11.014 -2.316 -22.082 1.00 68.81 808 PRO A N 1
ATOM 6159 C CA . PRO A 1 808 ? 11.581 -1.161 -21.382 1.00 68.81 808 PRO A CA 1
ATOM 6160 C C . PRO A 1 808 ? 10.528 -0.455 -20.517 1.00 68.81 808 PRO A C 1
ATOM 6162 O O . PRO A 1 808 ? 9.348 -0.489 -20.859 1.00 68.81 808 PRO A O 1
ATOM 6165 N N . ASP A 1 809 ? 10.914 0.225 -19.440 1.00 62.03 809 ASP A N 1
ATOM 6166 C CA . ASP A 1 809 ? 9.972 1.066 -18.679 1.00 62.03 809 ASP A CA 1
ATOM 6167 C C . ASP A 1 809 ? 9.782 2.450 -19.330 1.00 62.03 809 ASP A C 1
ATOM 6169 O O . ASP A 1 809 ? 8.706 3.042 -19.232 1.00 62.03 809 ASP A O 1
ATOM 6173 N N . ASP A 1 810 ? 10.780 2.913 -20.088 1.00 54.06 810 ASP A N 1
ATOM 6174 C CA . ASP A 1 810 ? 10.722 4.148 -20.870 1.00 54.06 810 ASP A CA 1
ATOM 6175 C C . ASP A 1 810 ? 9.703 4.048 -22.021 1.00 54.06 810 ASP A C 1
ATOM 6177 O O . ASP A 1 810 ? 9.584 3.016 -22.686 1.00 54.06 810 ASP A O 1
ATOM 6181 N N . ASP A 1 811 ? 8.976 5.142 -22.259 1.00 58.53 811 ASP A N 1
ATOM 6182 C CA . ASP A 1 811 ? 7.902 5.284 -23.254 1.00 58.53 811 ASP A CA 1
ATOM 6183 C C . ASP A 1 811 ? 6.788 4.211 -23.166 1.00 58.53 811 ASP A C 1
ATOM 6185 O O . ASP A 1 811 ? 6.821 3.138 -23.780 1.00 58.53 811 ASP A O 1
ATOM 6189 N N . CYS A 1 812 ? 5.747 4.509 -22.382 1.00 63.28 812 CYS A N 1
ATOM 6190 C CA . CYS A 1 812 ? 4.567 3.653 -22.216 1.00 63.28 812 CYS A CA 1
ATOM 6191 C C . CYS A 1 812 ? 3.485 3.838 -23.302 1.00 63.28 812 CYS A C 1
ATOM 6193 O O . CYS A 1 812 ? 2.417 3.223 -23.191 1.00 63.28 812 CYS A O 1
ATOM 6195 N N . ARG A 1 813 ? 3.725 4.644 -24.351 1.00 69.00 813 ARG A N 1
ATOM 6196 C CA . ARG A 1 813 ? 2.703 4.962 -25.363 1.00 69.00 813 ARG A CA 1
ATOM 6197 C C . ARG A 1 813 ? 2.185 3.701 -26.047 1.00 69.00 813 ARG A C 1
ATOM 6199 O O . ARG A 1 813 ? 2.946 2.837 -26.488 1.00 69.00 813 ARG A O 1
ATOM 6206 N N . VAL A 1 814 ? 0.863 3.604 -26.178 1.00 72.19 814 VAL A N 1
ATOM 6207 C CA . VAL A 1 814 ? 0.208 2.500 -26.888 1.00 72.19 814 VAL A CA 1
ATOM 6208 C C . VAL A 1 814 ? -0.362 3.043 -28.185 1.00 72.19 814 VAL A C 1
ATOM 6210 O O . VAL A 1 814 ? -1.201 3.940 -28.176 1.00 72.19 814 VAL A O 1
ATOM 6213 N N . TYR A 1 815 ? 0.070 2.486 -29.308 1.00 77.06 815 TYR A N 1
ATOM 6214 C CA . TYR A 1 815 ? -0.409 2.868 -30.624 1.00 77.06 815 TYR A CA 1
ATOM 6215 C C . TYR A 1 815 ? -1.486 1.904 -31.104 1.00 77.06 815 TYR A C 1
ATOM 6217 O O . TYR A 1 815 ? -1.319 0.683 -31.098 1.00 77.06 815 TYR A O 1
ATOM 6225 N N . ARG A 1 816 ? -2.597 2.475 -31.570 1.00 76.69 816 ARG A N 1
ATOM 6226 C CA . ARG A 1 816 ? -3.571 1.793 -32.415 1.00 76.69 816 ARG A CA 1
ATOM 6227 C C . ARG A 1 816 ? -3.424 2.308 -33.835 1.00 76.69 816 ARG A C 1
ATOM 6229 O O . ARG A 1 816 ? -3.675 3.485 -34.096 1.00 76.69 816 ARG A O 1
ATOM 6236 N N . ILE A 1 817 ? -3.085 1.407 -34.744 1.00 83.19 817 ILE A N 1
ATOM 6237 C CA . ILE A 1 817 ? -2.928 1.695 -36.167 1.00 83.19 817 ILE A CA 1
ATOM 6238 C C . ILE A 1 817 ? -3.922 0.867 -36.982 1.00 83.19 817 ILE A C 1
ATOM 6240 O O . ILE A 1 817 ? -4.353 -0.212 -36.564 1.00 83.19 817 ILE A O 1
ATOM 6244 N N . GLN A 1 818 ? -4.276 1.370 -38.159 1.00 84.50 818 GLN A N 1
ATOM 6245 C CA . GLN A 1 818 ? -4.917 0.574 -39.195 1.00 84.50 818 GLN A CA 1
ATOM 6246 C C . GLN A 1 818 ? -4.051 0.663 -40.448 1.00 84.50 818 GLN A C 1
ATOM 6248 O O . GLN A 1 818 ? -3.766 1.766 -40.906 1.00 84.50 818 GLN A O 1
ATOM 6253 N N . THR A 1 819 ? -3.610 -0.477 -40.970 1.00 85.81 819 THR A N 1
ATOM 6254 C CA . THR A 1 819 ? -2.768 -0.520 -42.171 1.00 85.81 819 THR A CA 1
ATOM 6255 C C . THR A 1 819 ? -3.598 -0.294 -43.433 1.00 85.81 819 THR A C 1
ATOM 6257 O O . THR A 1 819 ? -4.827 -0.439 -43.422 1.00 85.81 819 THR A O 1
ATOM 6260 N N . ASN A 1 820 ? -2.927 -0.007 -44.551 1.00 83.69 820 ASN A N 1
ATOM 6261 C CA . ASN A 1 820 ? -3.573 0.117 -45.864 1.00 83.69 820 ASN A CA 1
ATOM 6262 C C . ASN A 1 820 ? -4.324 -1.168 -46.268 1.00 83.69 820 ASN A C 1
ATOM 6264 O O . ASN A 1 820 ? -5.353 -1.098 -46.931 1.00 83.69 820 ASN A O 1
ATOM 6268 N N . ALA A 1 821 ? -3.851 -2.335 -45.814 1.00 78.25 821 ALA A N 1
ATOM 6269 C CA . ALA A 1 821 ? -4.494 -3.635 -46.022 1.00 78.25 821 ALA A CA 1
ATOM 6270 C C . ALA A 1 821 ? -5.718 -3.878 -45.105 1.00 78.25 821 ALA A C 1
ATOM 6272 O O . ALA A 1 821 ? -6.292 -4.963 -45.106 1.00 78.25 821 ALA A O 1
ATOM 6273 N N . GLY A 1 822 ? -6.110 -2.897 -44.284 1.00 75.00 822 GLY A N 1
ATOM 6274 C CA . GLY A 1 822 ? -7.238 -2.992 -43.354 1.00 75.00 822 GLY A CA 1
ATOM 6275 C C . GLY A 1 822 ? -6.927 -3.684 -42.021 1.00 75.00 822 GLY A C 1
ATOM 6276 O O . GLY A 1 822 ? -7.800 -3.719 -41.149 1.00 75.00 822 GLY A O 1
ATOM 6277 N N . GLU A 1 823 ? -5.702 -4.185 -41.823 1.00 81.50 823 GLU A N 1
ATOM 6278 C CA . GLU A 1 823 ? -5.269 -4.822 -40.573 1.00 81.50 823 GLU A CA 1
ATOM 6279 C C . GLU A 1 823 ? -5.322 -3.805 -39.424 1.00 81.50 823 GLU A C 1
ATOM 6281 O O . GLU A 1 823 ? -4.788 -2.700 -39.529 1.00 81.50 823 GLU A O 1
ATOM 6286 N N . ARG A 1 824 ? -5.975 -4.166 -38.314 1.00 80.62 824 ARG A N 1
ATOM 6287 C CA . ARG A 1 824 ? -6.067 -3.328 -37.110 1.00 80.62 824 ARG A CA 1
ATOM 6288 C C . ARG A 1 824 ? -5.102 -3.857 -36.063 1.00 80.62 824 ARG A C 1
ATOM 6290 O O . ARG A 1 824 ? -5.317 -4.941 -35.529 1.00 80.62 824 ARG A O 1
ATOM 6297 N N . ILE A 1 825 ? -4.077 -3.076 -35.749 1.00 82.38 825 ILE A N 1
ATOM 6298 C CA . ILE A 1 825 ? -3.017 -3.461 -34.815 1.00 82.38 825 ILE A CA 1
ATOM 6299 C C . ILE A 1 825 ? -3.082 -2.533 -33.601 1.00 82.38 825 ILE A C 1
ATOM 6301 O O . ILE A 1 825 ? -3.237 -1.318 -33.739 1.00 82.38 825 ILE A O 1
ATOM 6305 N N . ILE A 1 826 ? -2.961 -3.111 -32.408 1.00 81.31 826 ILE A N 1
ATOM 6306 C CA . ILE A 1 826 ? -2.788 -2.391 -31.143 1.00 81.31 826 ILE A CA 1
ATOM 6307 C C . ILE A 1 826 ? -1.518 -2.925 -30.494 1.00 81.31 826 ILE A C 1
ATOM 6309 O O . ILE A 1 826 ? -1.372 -4.136 -30.354 1.00 81.31 826 ILE A O 1
ATOM 6313 N N . GLY A 1 827 ? -0.623 -2.041 -30.069 1.00 81.06 827 GLY A N 1
ATOM 6314 C CA . GLY A 1 827 ? 0.589 -2.453 -29.377 1.00 81.06 827 GLY A CA 1
ATOM 6315 C C . GLY A 1 827 ? 1.357 -1.292 -28.759 1.00 81.06 827 GLY A C 1
ATOM 6316 O O . GLY A 1 827 ? 1.033 -0.127 -28.987 1.00 81.06 827 GLY A O 1
ATOM 6317 N N . ARG A 1 828 ? 2.361 -1.607 -27.944 1.00 83.88 828 ARG A N 1
ATOM 6318 C CA . ARG A 1 828 ? 3.187 -0.610 -27.253 1.00 83.88 828 ARG A CA 1
ATOM 6319 C C . ARG A 1 828 ? 4.294 -0.101 -28.176 1.00 83.88 828 ARG A C 1
ATOM 6321 O O . ARG A 1 828 ? 4.970 -0.918 -28.795 1.00 83.88 828 ARG A O 1
ATOM 6328 N N . HIS A 1 829 ? 4.483 1.214 -28.255 1.00 84.69 829 HIS A N 1
ATOM 6329 C CA . HIS A 1 829 ? 5.613 1.820 -28.954 1.00 84.69 829 HIS A CA 1
ATOM 6330 C C . HIS A 1 829 ? 6.944 1.428 -28.297 1.00 84.69 829 HIS A C 1
ATOM 6332 O O . HIS A 1 829 ? 7.014 1.282 -27.078 1.00 84.69 829 HIS A O 1
ATOM 6338 N N . ILE A 1 830 ? 8.000 1.274 -29.096 1.00 83.56 830 ILE A N 1
ATOM 6339 C CA . ILE A 1 830 ? 9.373 1.153 -28.605 1.00 83.56 830 ILE A CA 1
ATOM 6340 C C . ILE A 1 830 ? 10.288 2.080 -29.403 1.00 83.56 830 ILE A C 1
ATOM 6342 O O . ILE A 1 830 ? 10.335 2.025 -30.634 1.00 83.56 830 ILE A O 1
ATOM 6346 N N . ALA A 1 831 ? 11.057 2.895 -28.678 1.00 79.31 831 ALA A N 1
ATOM 6347 C CA . ALA A 1 831 ? 12.114 3.715 -29.252 1.00 79.31 831 ALA A CA 1
ATOM 6348 C C . ALA A 1 831 ? 13.165 2.825 -29.957 1.00 79.31 831 ALA A C 1
ATOM 6350 O O . ALA A 1 831 ? 13.604 1.837 -29.361 1.00 79.31 831 ALA A O 1
ATOM 6351 N N . PRO A 1 832 ? 13.624 3.160 -31.182 1.00 80.25 832 PRO A N 1
ATOM 6352 C CA . PRO A 1 832 ? 14.547 2.316 -31.952 1.00 80.25 832 PRO A CA 1
ATOM 6353 C C . PRO A 1 832 ? 15.813 1.883 -31.191 1.00 80.25 832 PRO A C 1
ATOM 6355 O O . PRO A 1 832 ? 16.276 0.756 -31.346 1.00 80.25 832 PRO A O 1
ATOM 6358 N N . THR A 1 833 ? 16.332 2.743 -30.311 1.00 77.25 833 THR A N 1
ATOM 6359 C CA . THR A 1 833 ? 17.504 2.487 -29.455 1.00 77.25 833 THR A CA 1
ATOM 6360 C C . THR A 1 833 ? 17.314 1.347 -28.448 1.00 77.25 833 THR A C 1
ATOM 6362 O O . THR A 1 833 ? 18.295 0.740 -28.026 1.00 77.25 833 THR A O 1
ATOM 6365 N N . LEU A 1 834 ? 16.074 1.029 -28.064 1.00 78.75 834 LEU A N 1
ATOM 6366 C CA . LEU A 1 834 ? 15.753 0.043 -27.025 1.00 78.75 834 LEU A CA 1
ATOM 6367 C C . LEU A 1 834 ? 15.401 -1.346 -27.587 1.00 78.75 834 LEU A C 1
ATOM 6369 O O . LEU A 1 834 ? 15.329 -2.317 -26.831 1.00 78.75 834 LEU A O 1
ATOM 6373 N N . VAL A 1 835 ? 15.221 -1.469 -28.907 1.00 80.94 835 VAL A N 1
ATOM 6374 C CA . VAL A 1 835 ? 14.824 -2.721 -29.581 1.00 80.94 835 VAL A CA 1
ATOM 6375 C C . VAL A 1 835 ? 15.862 -3.835 -29.373 1.00 80.94 835 VAL A C 1
ATOM 6377 O O . VAL A 1 835 ? 15.501 -4.965 -29.046 1.00 80.94 835 VAL A O 1
ATOM 6380 N N . ALA A 1 836 ? 17.157 -3.519 -29.474 1.00 78.81 836 ALA A N 1
ATOM 6381 C CA . ALA A 1 836 ? 18.235 -4.487 -29.242 1.00 78.81 836 ALA A CA 1
ATOM 6382 C C . ALA A 1 836 ? 18.287 -4.977 -27.779 1.00 78.81 836 ALA A C 1
ATOM 6384 O O . ALA A 1 836 ? 18.502 -6.162 -27.516 1.00 78.81 836 ALA A O 1
ATOM 6385 N N . THR A 1 837 ? 18.040 -4.081 -26.818 1.00 75.31 837 THR A N 1
ATOM 6386 C CA . THR A 1 837 ? 17.962 -4.420 -25.388 1.00 75.31 837 THR A CA 1
ATOM 6387 C C . THR A 1 837 ? 16.767 -5.328 -25.097 1.00 75.31 837 THR A C 1
ATOM 6389 O O . THR A 1 837 ? 16.908 -6.297 -24.351 1.00 75.31 837 THR A O 1
ATOM 6392 N N . LEU A 1 838 ? 15.617 -5.086 -25.740 1.00 80.00 838 LEU A N 1
ATOM 6393 C CA . LEU A 1 838 ? 14.453 -5.967 -25.640 1.00 80.00 838 LEU A CA 1
ATOM 6394 C C . LEU A 1 838 ? 14.775 -7.393 -26.111 1.00 80.00 838 LEU A C 1
ATOM 6396 O O . LEU A 1 838 ? 14.493 -8.345 -25.385 1.00 80.00 838 LEU A O 1
ATOM 6400 N N . PHE A 1 839 ? 15.379 -7.567 -27.292 1.00 82.31 839 PHE A N 1
ATOM 6401 C CA . PHE A 1 839 ? 15.699 -8.909 -27.801 1.00 82.31 839 PHE A CA 1
ATOM 6402 C C . PHE A 1 839 ? 16.666 -9.674 -26.881 1.00 82.31 839 PHE A C 1
ATOM 6404 O O . PHE A 1 839 ? 16.499 -10.882 -26.697 1.00 82.31 839 PHE A O 1
ATOM 6411 N N . ARG A 1 840 ? 17.606 -8.975 -26.229 1.00 75.38 840 ARG A N 1
ATOM 6412 C CA . ARG A 1 840 ? 18.487 -9.558 -25.204 1.00 75.38 840 ARG A CA 1
ATOM 6413 C C . ARG A 1 840 ? 17.716 -9.981 -23.948 1.00 75.38 840 ARG A C 1
ATOM 6415 O O . ARG A 1 840 ? 17.854 -11.117 -23.502 1.00 75.38 840 ARG A O 1
ATOM 6422 N N . ASN A 1 841 ? 16.853 -9.112 -23.415 1.00 74.44 841 ASN A N 1
ATOM 6423 C CA . ASN A 1 841 ? 16.020 -9.399 -22.236 1.00 74.44 841 ASN A CA 1
ATOM 6424 C C . ASN A 1 841 ? 15.020 -10.547 -22.464 1.00 74.44 841 ASN A C 1
ATOM 6426 O O . ASN A 1 841 ? 14.620 -11.225 -21.518 1.00 74.44 841 ASN A O 1
ATOM 6430 N N . LEU A 1 842 ? 14.601 -10.764 -23.713 1.00 74.94 842 LEU A N 1
ATOM 6431 C CA . LEU A 1 842 ? 13.743 -11.881 -24.110 1.00 74.94 842 LEU A CA 1
ATOM 6432 C C . LEU A 1 842 ? 14.508 -13.189 -24.356 1.00 74.94 842 LEU A C 1
ATOM 6434 O O . LEU A 1 842 ? 13.868 -14.222 -24.540 1.00 74.94 842 LEU A O 1
ATOM 6438 N N . GLY A 1 843 ? 15.843 -13.173 -24.312 1.00 69.50 843 GLY A N 1
ATOM 6439 C CA . GLY A 1 843 ? 16.671 -14.356 -24.532 1.00 69.50 843 GLY A CA 1
ATOM 6440 C C . GLY A 1 843 ? 16.821 -14.753 -26.004 1.00 69.50 843 GLY A C 1
ATOM 6441 O O . GLY A 1 843 ? 17.057 -15.925 -26.281 1.00 69.50 843 GLY A O 1
ATOM 6442 N N . ILE A 1 844 ? 16.636 -13.812 -26.937 1.00 75.00 844 ILE A N 1
ATOM 6443 C CA . ILE A 1 844 ? 16.625 -14.079 -28.384 1.00 75.00 844 ILE A CA 1
ATOM 6444 C C . ILE A 1 844 ? 18.014 -13.841 -28.989 1.00 75.00 844 ILE A C 1
ATOM 6446 O O . ILE A 1 844 ? 18.561 -14.733 -29.629 1.00 75.00 844 ILE A O 1
ATOM 6450 N N . ASP A 1 845 ? 18.601 -12.664 -28.746 1.00 70.44 845 ASP A N 1
ATOM 6451 C CA . ASP A 1 845 ? 19.899 -12.263 -29.304 1.00 70.44 845 ASP A CA 1
ATOM 6452 C C . ASP A 1 845 ? 20.917 -11.977 -28.181 1.00 70.44 845 ASP A C 1
ATOM 6454 O O . ASP A 1 845 ? 20.580 -11.384 -27.155 1.00 70.44 845 ASP A O 1
ATOM 6458 N N . HIS A 1 846 ? 22.187 -12.347 -28.386 1.00 65.06 846 HIS A N 1
ATOM 6459 C CA . HIS A 1 846 ? 23.323 -12.045 -27.490 1.00 65.06 846 HIS A CA 1
ATOM 6460 C C . HIS A 1 846 ? 23.171 -12.485 -26.013 1.00 65.06 846 HIS A C 1
ATOM 6462 O O . HIS A 1 846 ? 23.557 -11.751 -25.096 1.00 65.06 846 HIS A O 1
ATOM 6468 N N . VAL A 1 847 ? 22.637 -13.688 -25.785 1.00 67.62 847 VAL A N 1
ATOM 6469 C CA . VAL A 1 847 ? 22.529 -14.328 -24.460 1.00 67.62 847 VAL A CA 1
ATOM 6470 C C . VAL A 1 847 ? 23.871 -14.960 -24.046 1.00 67.62 847 VAL A C 1
ATOM 6472 O O . VAL A 1 847 ? 24.418 -15.740 -24.827 1.00 67.62 847 VAL A O 1
ATOM 6475 N N . PRO A 1 848 ? 24.411 -14.691 -22.840 1.00 70.44 848 PRO A N 1
ATOM 6476 C CA . PRO A 1 848 ? 25.607 -15.375 -22.345 1.00 70.44 848 PRO A CA 1
ATOM 6477 C C . PRO A 1 848 ? 25.349 -16.858 -22.035 1.00 70.44 848 PRO A C 1
ATOM 6479 O O . PRO A 1 848 ? 24.441 -17.191 -21.274 1.00 70.44 848 PRO A O 1
ATOM 6482 N N . THR A 1 849 ? 26.193 -17.752 -22.549 1.00 69.56 849 THR A N 1
ATOM 6483 C CA . THR A 1 849 ? 26.220 -19.174 -22.174 1.00 69.56 849 THR A CA 1
ATOM 6484 C C . THR A 1 849 ? 27.156 -19.409 -20.986 1.00 69.56 849 THR A C 1
ATOM 6486 O O . THR A 1 849 ? 28.372 -19.295 -21.109 1.00 69.56 849 THR A O 1
ATOM 6489 N N . LEU A 1 850 ? 26.592 -19.769 -19.830 1.00 78.88 850 LEU A N 1
ATOM 6490 C CA . LEU A 1 850 ? 27.328 -20.180 -18.628 1.00 78.88 850 LEU A CA 1
ATOM 6491 C C . LEU A 1 850 ? 26.557 -21.307 -17.929 1.00 78.88 850 LEU A C 1
ATOM 6493 O O . LEU A 1 850 ? 25.349 -21.175 -17.720 1.00 78.88 850 LEU A O 1
ATOM 6497 N N . SER A 1 851 ? 27.217 -22.408 -17.553 1.00 83.06 851 SER A N 1
ATOM 6498 C CA . SER A 1 851 ? 26.516 -23.509 -16.878 1.00 83.06 851 SER A CA 1
ATOM 6499 C C . SER A 1 851 ? 26.166 -23.158 -15.427 1.00 83.06 851 SER A C 1
ATOM 6501 O O . SER A 1 851 ? 26.889 -22.425 -14.747 1.00 83.06 851 SER A O 1
ATOM 6503 N N . THR A 1 852 ? 25.078 -23.727 -14.899 1.00 82.25 852 THR A N 1
ATOM 6504 C CA . THR A 1 852 ? 24.645 -23.489 -13.509 1.00 82.25 852 THR A CA 1
ATOM 6505 C C . THR A 1 852 ? 25.713 -23.886 -12.481 1.00 82.25 852 THR A C 1
ATOM 6507 O O . THR A 1 852 ? 25.852 -23.231 -11.448 1.00 82.25 852 THR A O 1
ATOM 6510 N N . GLY A 1 853 ? 26.499 -24.933 -12.761 1.00 81.31 853 GLY A N 1
ATOM 6511 C CA . GLY A 1 853 ? 27.587 -25.385 -11.888 1.00 81.31 853 GLY A CA 1
ATOM 6512 C C . GLY A 1 853 ? 28.735 -24.375 -11.807 1.00 81.31 853 GLY A C 1
ATOM 6513 O O . GLY A 1 853 ? 29.175 -24.022 -10.711 1.00 81.31 853 GLY A O 1
ATOM 6514 N N . GLU A 1 854 ? 29.177 -23.853 -12.953 1.00 83.44 854 GLU A N 1
ATOM 6515 C CA . GLU A 1 854 ? 30.206 -22.807 -13.027 1.00 83.44 854 GLU A CA 1
ATOM 6516 C C . GLU A 1 854 ? 29.709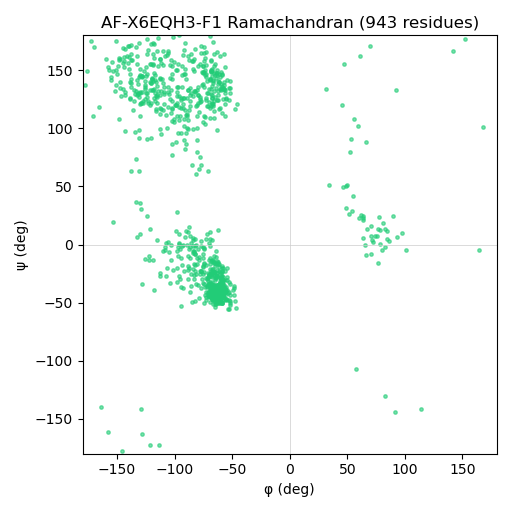 -21.495 -12.413 1.00 83.44 854 GLU A C 1
ATOM 6518 O O . GLU A 1 854 ? 30.417 -20.878 -11.614 1.00 83.44 854 GLU A O 1
ATOM 6523 N N . ALA A 1 855 ? 28.464 -21.114 -12.713 1.00 85.06 855 ALA A N 1
ATOM 6524 C CA . ALA A 1 855 ? 27.809 -19.933 -12.167 1.00 85.06 855 ALA A CA 1
ATOM 6525 C C . ALA A 1 855 ? 27.737 -19.971 -10.629 1.00 85.06 855 ALA A C 1
ATOM 6527 O O . ALA A 1 855 ? 28.139 -19.018 -9.955 1.00 85.06 855 ALA A O 1
ATOM 6528 N N . TRP A 1 856 ? 27.297 -21.096 -10.055 1.00 88.69 856 TRP A N 1
ATOM 6529 C CA . TRP A 1 856 ? 27.229 -21.288 -8.605 1.00 88.69 856 TRP A CA 1
ATOM 6530 C C . TRP A 1 856 ? 28.618 -21.282 -7.955 1.00 88.69 856 TRP A C 1
ATOM 6532 O O . TRP A 1 856 ? 28.848 -20.586 -6.963 1.00 88.69 856 TRP A O 1
ATOM 6542 N N . ALA A 1 857 ? 29.582 -21.998 -8.540 1.00 85.31 857 ALA A N 1
ATOM 6543 C CA . ALA A 1 857 ? 30.938 -22.065 -8.007 1.00 85.31 857 ALA A CA 1
ATOM 6544 C C . ALA A 1 857 ? 31.688 -20.721 -8.111 1.00 85.31 857 ALA A C 1
ATOM 6546 O O . ALA A 1 857 ? 32.511 -20.410 -7.244 1.00 85.31 857 ALA A O 1
ATOM 6547 N N . GLY A 1 858 ? 31.403 -19.921 -9.143 1.00 84.06 858 GLY A N 1
ATOM 6548 C CA . GLY A 1 858 ? 31.902 -18.558 -9.309 1.00 84.06 858 GLY A CA 1
ATOM 6549 C C . GLY A 1 858 ? 31.296 -17.584 -8.295 1.00 84.06 858 GLY A C 1
ATOM 6550 O O . GLY A 1 858 ? 32.041 -16.816 -7.679 1.00 84.06 858 GLY A O 1
ATOM 6551 N N . LEU A 1 859 ? 29.979 -17.663 -8.058 1.00 87.31 859 LEU A N 1
ATOM 6552 C CA . LEU A 1 859 ? 29.277 -16.885 -7.028 1.00 87.31 859 LEU A CA 1
ATOM 6553 C C . LEU A 1 859 ? 29.805 -17.195 -5.621 1.00 87.31 859 LEU A C 1
ATOM 6555 O O . LEU A 1 859 ? 30.160 -16.270 -4.893 1.00 87.31 859 LEU A O 1
ATOM 6559 N N . LEU A 1 860 ? 29.931 -18.473 -5.242 1.00 85.25 860 LEU A N 1
ATOM 6560 C CA . LEU A 1 860 ? 30.459 -18.864 -3.926 1.00 85.25 860 LEU A CA 1
ATOM 6561 C C . LEU A 1 860 ? 31.910 -18.411 -3.717 1.00 85.25 860 LEU A C 1
ATOM 6563 O O . LEU A 1 860 ? 32.263 -17.954 -2.630 1.00 85.25 860 LEU A O 1
ATOM 6567 N N . ARG A 1 861 ? 32.749 -18.468 -4.761 1.00 83.69 861 ARG A N 1
ATOM 6568 C CA . ARG A 1 861 ? 34.116 -17.920 -4.721 1.00 83.69 861 ARG A CA 1
ATOM 6569 C C . ARG A 1 861 ? 34.146 -16.386 -4.757 1.00 83.69 861 ARG A C 1
ATOM 6571 O O . ARG A 1 861 ? 35.136 -15.796 -4.342 1.00 83.69 861 ARG A O 1
ATOM 6578 N N . GLY A 1 862 ? 33.065 -15.729 -5.176 1.00 79.38 862 GLY A N 1
ATOM 6579 C CA . GLY A 1 862 ? 32.962 -14.271 -5.313 1.00 79.38 862 GLY A CA 1
ATOM 6580 C C . GLY A 1 862 ? 33.630 -13.705 -6.567 1.00 79.38 862 GLY A C 1
ATOM 6581 O O . GLY A 1 862 ? 33.795 -12.492 -6.651 1.00 79.38 862 GLY A O 1
ATOM 6582 N N . ARG A 1 863 ? 34.006 -14.566 -7.524 1.00 81.06 863 ARG A N 1
ATOM 6583 C CA . ARG A 1 863 ? 34.712 -14.184 -8.760 1.00 81.06 863 ARG A CA 1
ATOM 6584 C C . ARG A 1 863 ? 33.802 -13.523 -9.790 1.00 81.06 863 ARG A C 1
ATOM 6586 O O . ARG A 1 863 ? 34.290 -12.759 -10.605 1.00 81.06 863 ARG A O 1
ATOM 6593 N N . ILE A 1 864 ? 32.501 -13.804 -9.746 1.00 84.62 864 ILE A N 1
ATOM 6594 C CA . ILE A 1 864 ? 31.517 -13.273 -10.696 1.00 84.62 864 ILE A CA 1
ATOM 6595 C C . ILE A 1 864 ? 30.281 -12.730 -9.972 1.00 84.62 864 ILE A C 1
ATOM 6597 O O . ILE A 1 864 ? 29.954 -13.152 -8.858 1.00 84.62 864 ILE A O 1
ATOM 6601 N N . GLY A 1 865 ? 29.581 -11.807 -10.625 1.00 86.00 865 GLY A N 1
ATOM 6602 C CA . GLY A 1 865 ? 28.170 -11.502 -10.392 1.00 86.00 865 GLY A CA 1
ATOM 6603 C C . GLY A 1 865 ? 27.349 -11.863 -11.630 1.00 86.00 865 GLY A C 1
ATOM 6604 O O . GLY A 1 865 ? 27.881 -11.873 -12.739 1.00 86.00 865 GLY A O 1
ATOM 6605 N N . LEU A 1 866 ? 26.064 -12.164 -11.452 1.00 88.00 866 LEU A N 1
ATOM 6606 C CA . LEU A 1 866 ? 25.158 -12.524 -12.550 1.00 88.00 866 LEU A CA 1
ATOM 6607 C C . LEU A 1 866 ? 24.030 -11.500 -12.645 1.00 88.00 866 LEU A C 1
ATOM 6609 O O . LEU A 1 866 ? 23.417 -11.180 -11.628 1.00 88.00 866 LEU A O 1
ATOM 6613 N N . GLN A 1 867 ? 23.729 -11.035 -13.853 1.00 85.25 867 GLN A N 1
ATOM 6614 C CA . GLN A 1 867 ? 22.522 -10.278 -14.179 1.00 85.25 867 GLN A CA 1
ATOM 6615 C C . GLN A 1 867 ? 21.535 -11.204 -14.881 1.00 85.25 867 GLN A C 1
ATOM 6617 O O . GLN A 1 867 ? 21.860 -11.801 -15.907 1.00 85.25 867 GLN A O 1
ATOM 6622 N N . LEU A 1 868 ? 20.331 -11.313 -14.333 1.00 85.62 868 LEU A N 1
ATOM 6623 C CA . LEU A 1 868 ? 19.219 -12.051 -14.917 1.00 85.62 868 LEU A CA 1
ATOM 6624 C C . LEU A 1 868 ? 18.188 -11.067 -15.491 1.00 85.62 868 LEU A C 1
ATOM 6626 O O . LEU A 1 868 ? 18.207 -9.869 -15.198 1.00 85.62 868 LEU A O 1
ATOM 6630 N N . ALA A 1 869 ? 17.260 -11.587 -16.288 1.00 74.06 869 ALA A N 1
ATOM 6631 C CA . ALA A 1 869 ? 16.085 -10.854 -16.742 1.00 74.06 869 ALA A CA 1
ATOM 6632 C C . ALA A 1 869 ? 15.241 -10.326 -15.559 1.00 74.06 869 ALA A C 1
ATOM 6634 O O . ALA A 1 869 ? 15.386 -10.760 -14.414 1.00 74.06 869 ALA A O 1
ATOM 6635 N N . ASP A 1 870 ? 14.343 -9.382 -15.852 1.00 73.00 870 ASP A N 1
ATOM 6636 C CA . ASP A 1 870 ? 13.506 -8.680 -14.865 1.00 73.00 870 ASP A CA 1
ATOM 6637 C C . ASP A 1 870 ? 14.311 -7.862 -13.820 1.00 73.00 870 ASP A C 1
ATOM 6639 O O . ASP A 1 870 ? 13.841 -7.636 -12.706 1.00 73.00 870 ASP A O 1
ATOM 6643 N N . GLY A 1 871 ? 15.532 -7.422 -14.164 1.00 74.56 871 GLY A N 1
ATOM 6644 C CA . GLY A 1 871 ? 16.368 -6.535 -13.334 1.00 74.56 871 GLY A CA 1
ATOM 6645 C C . GLY A 1 871 ? 17.058 -7.207 -12.138 1.00 74.56 871 GLY A C 1
ATOM 6646 O O . GLY A 1 871 ? 17.666 -6.530 -11.307 1.00 74.56 871 GLY A O 1
ATOM 6647 N N . LEU A 1 872 ? 16.973 -8.534 -12.038 1.00 86.06 872 LEU A N 1
ATOM 6648 C CA . LEU A 1 872 ? 17.535 -9.310 -10.937 1.00 86.06 872 LEU A CA 1
ATOM 6649 C C . LEU A 1 872 ? 19.061 -9.442 -11.043 1.00 86.06 872 LEU A C 1
ATOM 6651 O O . LEU A 1 872 ? 19.603 -9.740 -12.105 1.00 86.06 872 LEU A O 1
ATOM 6655 N N . ILE A 1 873 ? 19.768 -9.299 -9.919 1.00 89.00 873 ILE A N 1
ATOM 6656 C CA . ILE A 1 873 ? 21.226 -9.475 -9.853 1.00 89.00 873 ILE A CA 1
ATOM 6657 C C . ILE A 1 873 ? 21.584 -10.415 -8.699 1.00 89.00 873 ILE A C 1
ATOM 6659 O O . ILE A 1 873 ? 21.154 -10.209 -7.564 1.00 89.00 873 ILE A O 1
ATOM 6663 N N . LEU A 1 874 ? 22.411 -11.424 -8.974 1.00 90.19 874 LEU A N 1
ATOM 6664 C CA . LEU A 1 874 ? 22.993 -12.317 -7.972 1.00 90.19 874 LEU A CA 1
ATOM 6665 C C . LEU A 1 874 ? 24.452 -11.953 -7.705 1.00 90.19 874 LEU A C 1
ATOM 6667 O O . LEU A 1 874 ? 25.250 -11.779 -8.630 1.00 90.19 874 LEU A O 1
ATOM 6671 N N . ARG A 1 875 ? 24.820 -11.872 -6.424 1.00 90.56 875 ARG A N 1
ATOM 6672 C CA . ARG A 1 875 ? 26.190 -11.559 -5.994 1.00 90.56 875 ARG A CA 1
ATOM 6673 C C . ARG A 1 875 ? 26.545 -12.217 -4.665 1.00 90.56 875 ARG A C 1
ATOM 6675 O O . ARG A 1 875 ? 25.696 -12.385 -3.793 1.00 90.56 875 ARG A O 1
ATOM 6682 N N . ARG A 1 876 ? 27.834 -12.474 -4.443 1.00 88.31 876 ARG A N 1
ATOM 6683 C CA . ARG A 1 876 ? 28.357 -12.738 -3.094 1.00 88.31 876 ARG A CA 1
ATOM 6684 C C . ARG A 1 876 ? 28.323 -11.449 -2.271 1.00 88.31 876 ARG A C 1
ATOM 6686 O O . ARG A 1 876 ? 28.755 -10.403 -2.757 1.00 88.31 876 ARG A O 1
ATOM 6693 N N . SER A 1 877 ? 27.831 -11.523 -1.038 1.00 83.88 877 SER A N 1
ATOM 6694 C CA . SER A 1 877 ? 27.816 -10.411 -0.080 1.00 83.88 877 SER A CA 1
ATOM 6695 C C . SER A 1 877 ? 28.183 -10.890 1.320 1.00 83.88 877 SER A C 1
ATOM 6697 O O . SER A 1 877 ? 27.766 -11.964 1.751 1.00 83.88 877 SER A O 1
ATOM 6699 N N . ARG A 1 878 ? 28.970 -10.085 2.041 1.00 81.56 878 ARG A N 1
ATOM 6700 C CA . ARG A 1 878 ? 29.319 -10.343 3.442 1.00 81.56 878 ARG A CA 1
ATOM 6701 C C . ARG A 1 878 ? 28.204 -9.814 4.344 1.00 81.56 878 ARG A C 1
ATOM 6703 O O . ARG A 1 878 ? 27.812 -8.655 4.226 1.00 81.56 878 ARG A O 1
ATOM 6710 N N . VAL A 1 879 ? 27.694 -10.657 5.235 1.00 74.06 879 VAL A N 1
ATOM 6711 C CA . VAL A 1 879 ? 26.598 -10.342 6.159 1.00 74.06 879 VAL A CA 1
ATOM 6712 C C . VAL A 1 879 ? 26.960 -10.893 7.534 1.00 74.06 879 VAL A C 1
ATOM 6714 O O . VAL A 1 879 ? 27.112 -12.097 7.695 1.00 74.06 879 VAL A O 1
ATOM 6717 N N . MET A 1 880 ? 27.127 -10.009 8.525 1.00 58.34 880 MET A N 1
ATOM 6718 C CA . MET A 1 880 ? 27.441 -10.365 9.922 1.00 58.34 880 MET A CA 1
ATOM 6719 C C . MET A 1 880 ? 28.562 -11.416 10.070 1.00 58.34 880 MET A C 1
ATOM 6721 O O . MET A 1 880 ? 28.422 -12.387 10.806 1.00 58.34 880 MET A O 1
ATOM 6725 N N . ASN A 1 881 ? 29.683 -11.173 9.379 1.00 66.25 881 ASN A N 1
ATOM 6726 C CA . ASN A 1 881 ? 30.895 -12.007 9.300 1.00 66.25 881 ASN A CA 1
ATOM 6727 C C . ASN A 1 881 ? 30.825 -13.322 8.510 1.00 66.25 881 ASN A C 1
ATOM 6729 O O . ASN A 1 881 ? 31.858 -13.976 8.400 1.00 66.25 881 ASN A O 1
ATOM 6733 N N . ASP A 1 882 ? 29.706 -13.642 7.862 1.00 72.38 882 ASP A N 1
ATOM 6734 C CA . ASP A 1 882 ? 29.618 -14.773 6.930 1.00 72.38 882 ASP A CA 1
ATOM 6735 C C . ASP A 1 882 ? 29.406 -14.306 5.475 1.00 72.38 882 ASP A C 1
ATOM 6737 O O . ASP A 1 882 ? 28.983 -13.172 5.223 1.00 72.38 882 ASP A O 1
ATOM 6741 N N . TYR A 1 883 ? 29.719 -15.159 4.500 1.00 82.00 883 TYR A N 1
ATOM 6742 C CA . TYR A 1 883 ? 29.529 -14.895 3.074 1.00 82.00 883 TYR A CA 1
ATOM 6743 C C . TYR A 1 883 ? 28.288 -15.611 2.545 1.00 82.00 883 TYR A C 1
ATOM 6745 O O . TYR A 1 883 ? 28.243 -16.836 2.483 1.00 82.00 883 TYR A O 1
ATOM 6753 N N . ARG A 1 884 ? 27.309 -14.838 2.073 1.00 86.19 884 ARG A N 1
ATOM 6754 C CA . ARG A 1 884 ? 26.043 -15.349 1.530 1.00 86.19 884 ARG A CA 1
ATOM 6755 C C . ARG A 1 884 ? 25.880 -14.952 0.062 1.00 86.19 884 ARG A C 1
ATOM 6757 O O . ARG A 1 884 ? 26.461 -13.961 -0.390 1.00 86.19 884 ARG A O 1
ATOM 6764 N N . VAL A 1 885 ? 25.091 -15.722 -0.686 1.00 89.31 885 VAL A N 1
ATOM 6765 C CA . VAL A 1 885 ? 24.683 -15.375 -2.056 1.00 89.31 885 VAL A CA 1
ATOM 6766 C C . VAL A 1 885 ? 23.391 -14.569 -1.962 1.00 89.31 885 VAL A C 1
ATOM 6768 O O . VAL A 1 885 ? 22.359 -15.099 -1.563 1.00 89.31 885 VAL A O 1
ATOM 6771 N N . GLU A 1 886 ? 23.469 -13.279 -2.272 1.00 91.62 886 GLU A N 1
ATOM 6772 C CA . GLU A 1 886 ? 22.359 -12.325 -2.217 1.00 91.62 886 GLU A CA 1
ATOM 6773 C C . GLU A 1 886 ? 21.728 -12.150 -3.603 1.00 91.62 886 GLU A C 1
ATOM 6775 O O . GLU A 1 886 ? 22.445 -11.956 -4.590 1.00 91.62 886 GLU A O 1
ATOM 6780 N N . LEU A 1 887 ? 20.394 -12.145 -3.645 1.00 91.44 887 LEU A N 1
ATOM 6781 C CA . LEU A 1 887 ? 19.597 -11.665 -4.771 1.00 91.44 887 LEU A CA 1
ATOM 6782 C C . LEU A 1 887 ? 19.169 -10.214 -4.503 1.00 91.44 887 LEU A C 1
ATOM 6784 O O . LEU A 1 887 ? 18.586 -9.921 -3.461 1.00 91.44 887 LEU A O 1
ATOM 6788 N N . ILE A 1 888 ? 19.424 -9.313 -5.450 1.00 89.38 888 ILE A N 1
ATOM 6789 C CA . ILE A 1 888 ? 18.971 -7.912 -5.430 1.00 89.38 888 ILE A CA 1
ATOM 6790 C C . ILE A 1 888 ? 18.162 -7.592 -6.697 1.00 89.38 888 ILE A C 1
ATOM 6792 O O . ILE A 1 888 ? 18.206 -8.348 -7.665 1.00 89.38 888 ILE A O 1
ATOM 6796 N N . GLY A 1 889 ? 17.418 -6.482 -6.688 1.00 82.00 889 GLY A N 1
ATOM 6797 C CA . GLY A 1 889 ? 16.571 -6.055 -7.816 1.00 82.00 889 GLY A CA 1
ATOM 6798 C C . GLY A 1 889 ? 15.162 -6.663 -7.834 1.00 82.00 889 GLY A C 1
ATOM 6799 O O . GLY A 1 889 ? 14.393 -6.398 -8.749 1.00 82.00 889 GLY A O 1
ATOM 6800 N N . PHE A 1 890 ? 14.795 -7.466 -6.830 1.00 85.19 890 PHE A N 1
ATOM 6801 C CA . PHE A 1 890 ? 13.444 -8.017 -6.708 1.00 85.19 890 PHE A CA 1
ATOM 6802 C C . PHE A 1 890 ? 12.434 -6.963 -6.220 1.00 85.19 890 PHE A C 1
ATOM 6804 O O . PHE A 1 890 ? 12.787 -6.028 -5.503 1.00 85.19 890 PHE A O 1
ATOM 6811 N N . THR A 1 891 ? 11.162 -7.156 -6.573 1.00 76.81 891 THR A N 1
ATOM 6812 C CA . THR A 1 891 ? 10.021 -6.369 -6.067 1.00 76.81 891 THR A CA 1
ATOM 6813 C C . THR A 1 891 ? 9.246 -7.152 -5.007 1.00 76.81 891 THR A C 1
ATOM 6815 O O . THR A 1 891 ? 9.292 -8.384 -5.001 1.00 76.81 891 THR A O 1
ATOM 6818 N N . ASP A 1 892 ? 8.484 -6.473 -4.145 1.00 72.56 892 ASP A N 1
ATOM 6819 C CA . ASP A 1 892 ? 7.728 -7.116 -3.053 1.00 72.56 892 ASP A CA 1
ATOM 6820 C C . ASP A 1 892 ? 6.779 -8.217 -3.559 1.00 72.56 892 ASP A C 1
ATOM 6822 O O . ASP A 1 892 ? 6.728 -9.315 -3.008 1.00 72.56 892 ASP A O 1
ATOM 6826 N N . ALA A 1 893 ? 6.125 -7.991 -4.704 1.00 69.75 893 ALA A N 1
ATOM 6827 C CA . ALA A 1 893 ? 5.262 -8.973 -5.365 1.00 69.75 893 ALA A CA 1
ATOM 6828 C C . ALA A 1 893 ? 5.996 -10.247 -5.849 1.00 69.75 893 ALA A C 1
ATOM 6830 O O . ALA A 1 893 ? 5.357 -11.249 -6.166 1.00 69.75 893 ALA A O 1
ATOM 6831 N N . MET A 1 894 ? 7.331 -10.233 -5.944 1.00 76.81 894 MET A N 1
ATOM 6832 C CA . MET A 1 894 ? 8.138 -11.412 -6.286 1.00 76.81 894 MET A CA 1
ATOM 6833 C C . MET A 1 894 ? 8.525 -12.229 -5.050 1.00 76.81 894 MET A C 1
ATOM 6835 O O . MET A 1 894 ? 8.797 -13.422 -5.187 1.00 76.81 894 MET A O 1
ATOM 6839 N N . VAL A 1 895 ? 8.524 -11.628 -3.855 1.00 77.88 895 VAL A N 1
ATOM 6840 C CA . VAL A 1 895 ? 9.017 -12.244 -2.612 1.00 77.88 895 VAL A CA 1
ATOM 6841 C C . VAL A 1 895 ? 8.338 -13.590 -2.304 1.00 77.88 895 VAL A C 1
ATOM 6843 O O . VAL A 1 895 ? 9.074 -14.551 -2.071 1.00 77.88 895 VAL A O 1
ATOM 6846 N N . PRO A 1 896 ? 6.996 -13.753 -2.375 1.00 73.19 896 PRO A N 1
ATOM 6847 C CA . PRO A 1 896 ? 6.361 -15.048 -2.108 1.00 73.19 896 PRO A CA 1
ATOM 6848 C C . PRO A 1 896 ? 6.803 -16.138 -3.095 1.00 73.19 896 PRO A C 1
ATOM 6850 O O . PRO A 1 896 ? 7.077 -17.272 -2.704 1.00 73.19 896 PRO A O 1
ATOM 6853 N N . ARG A 1 897 ? 6.943 -15.788 -4.381 1.00 78.62 897 ARG A N 1
ATOM 6854 C CA . ARG A 1 897 ? 7.353 -16.726 -5.438 1.00 78.62 897 ARG A CA 1
ATOM 6855 C C . ARG A 1 897 ? 8.832 -17.101 -5.336 1.00 78.62 897 ARG A C 1
ATOM 6857 O O . ARG A 1 897 ? 9.174 -18.245 -5.608 1.00 78.62 897 ARG A O 1
ATOM 6864 N N . LEU A 1 898 ? 9.694 -16.164 -4.940 1.00 84.88 898 LEU A N 1
ATOM 6865 C CA . LEU A 1 898 ? 11.119 -16.411 -4.703 1.00 84.88 898 LEU A CA 1
ATOM 6866 C C . LEU A 1 898 ? 11.330 -17.288 -3.457 1.00 84.88 898 LEU A C 1
ATOM 6868 O O . LEU A 1 898 ? 12.137 -18.212 -3.490 1.00 84.88 898 LEU A O 1
ATOM 6872 N N . LYS A 1 899 ? 10.541 -17.096 -2.395 1.00 78.00 899 LYS A N 1
ATOM 6873 C CA . LYS A 1 899 ? 10.525 -18.007 -1.236 1.00 78.00 899 LYS A CA 1
ATOM 6874 C C . LYS A 1 899 ? 10.056 -19.411 -1.587 1.00 78.00 899 LYS A C 1
ATOM 6876 O O . LYS A 1 899 ? 10.665 -20.375 -1.144 1.00 78.00 899 LYS A O 1
ATOM 6881 N N . ALA A 1 900 ? 9.031 -19.537 -2.431 1.00 78.88 900 ALA A N 1
ATOM 6882 C CA . ALA A 1 900 ? 8.573 -20.833 -2.934 1.00 78.88 900 ALA A CA 1
ATOM 6883 C C . ALA A 1 900 ? 9.625 -21.561 -3.802 1.00 78.88 900 ALA A C 1
ATOM 6885 O O . ALA A 1 900 ? 9.509 -22.764 -4.011 1.00 78.88 900 ALA A O 1
ATOM 6886 N N . LEU A 1 901 ? 10.656 -20.856 -4.290 1.00 81.50 901 LEU A N 1
ATOM 6887 C CA . LEU A 1 901 ? 11.843 -21.446 -4.922 1.00 81.50 901 LEU A CA 1
ATOM 6888 C C . LEU A 1 901 ? 12.947 -21.827 -3.917 1.00 81.50 901 LEU A C 1
ATOM 6890 O O . LEU A 1 901 ? 13.973 -22.342 -4.339 1.00 81.50 901 LEU A O 1
ATOM 6894 N N . GLY A 1 902 ? 12.772 -21.573 -2.617 1.00 81.06 902 GLY A N 1
ATOM 6895 C CA . GLY A 1 902 ? 13.747 -21.882 -1.563 1.00 81.06 902 GLY A CA 1
ATOM 6896 C C . GLY A 1 902 ? 14.647 -20.717 -1.128 1.00 81.06 902 GLY A C 1
ATOM 6897 O O . GLY A 1 902 ? 15.601 -20.944 -0.384 1.00 81.06 902 GLY A O 1
ATOM 6898 N N . LEU A 1 903 ? 14.389 -19.473 -1.560 1.00 86.19 903 LEU A N 1
ATOM 6899 C CA . LEU A 1 903 ? 15.163 -18.319 -1.083 1.00 86.19 903 LEU A CA 1
ATOM 6900 C C . LEU A 1 903 ? 14.772 -17.928 0.351 1.00 86.19 903 LEU A C 1
ATOM 6902 O O . LEU A 1 903 ? 13.595 -17.802 0.685 1.00 86.19 903 LEU A O 1
ATOM 6906 N N . MET A 1 904 ? 15.782 -17.661 1.178 1.00 82.38 904 MET A N 1
ATOM 6907 C CA . MET A 1 904 ? 15.632 -17.216 2.564 1.00 82.38 904 MET A CA 1
ATOM 6908 C C . MET A 1 904 ? 15.491 -15.693 2.627 1.00 82.38 904 MET A C 1
ATOM 6910 O O . MET A 1 904 ? 16.267 -14.971 2.001 1.00 82.38 904 MET A O 1
ATOM 6914 N N . SER A 1 905 ? 14.538 -15.200 3.418 1.00 79.62 905 SER A N 1
ATOM 6915 C CA . SER A 1 905 ? 14.319 -13.769 3.671 1.00 79.62 905 SER A CA 1
ATOM 6916 C C . SER A 1 905 ? 14.816 -13.344 5.048 1.00 79.62 905 SER A C 1
ATOM 6918 O O . SER A 1 905 ? 14.390 -13.919 6.052 1.00 79.62 905 SER A O 1
ATOM 6920 N N . GLU A 1 906 ? 15.611 -12.278 5.108 1.00 75.38 906 GLU A N 1
ATOM 6921 C CA . GLU A 1 906 ? 15.953 -11.588 6.355 1.00 75.38 906 GLU A CA 1
ATOM 6922 C C . GLU A 1 906 ? 15.797 -10.073 6.190 1.00 75.38 906 GLU A C 1
ATOM 6924 O O . GLU A 1 906 ? 16.184 -9.506 5.165 1.00 75.38 906 GLU A O 1
ATOM 6929 N N . ILE A 1 907 ? 15.291 -9.397 7.223 1.00 68.12 907 ILE A N 1
ATOM 6930 C CA . ILE A 1 907 ? 15.289 -7.934 7.296 1.00 68.12 907 ILE A CA 1
ATOM 6931 C C . ILE A 1 907 ? 16.534 -7.488 8.066 1.00 68.12 907 ILE A C 1
ATOM 6933 O O . ILE A 1 907 ? 16.696 -7.793 9.250 1.00 68.12 907 ILE A O 1
ATOM 6937 N N . ILE A 1 908 ? 17.412 -6.747 7.387 1.00 68.38 908 ILE A N 1
ATOM 6938 C CA . ILE A 1 908 ? 18.685 -6.249 7.922 1.00 68.38 908 ILE A CA 1
ATOM 6939 C C . ILE A 1 908 ? 18.726 -4.736 7.718 1.00 68.38 908 ILE A C 1
ATOM 6941 O O . ILE A 1 908 ? 18.548 -4.262 6.598 1.00 68.38 908 ILE A O 1
ATOM 6945 N N . SER A 1 909 ? 18.953 -3.979 8.796 1.00 64.31 909 SER A N 1
ATOM 6946 C CA . SER A 1 909 ? 18.943 -2.505 8.782 1.00 64.31 909 SER A CA 1
ATOM 6947 C C . SER A 1 909 ? 17.690 -1.932 8.102 1.00 64.31 909 SER A C 1
ATOM 6949 O O . SER A 1 909 ? 17.787 -1.125 7.182 1.00 64.31 909 SER A O 1
ATOM 6951 N N . TRP A 1 910 ? 16.514 -2.406 8.531 1.00 54.78 910 TRP A N 1
ATOM 6952 C CA . TRP A 1 910 ? 15.186 -2.023 8.020 1.00 54.78 910 TRP A CA 1
ATOM 6953 C C . TRP A 1 910 ? 14.889 -2.371 6.550 1.00 54.78 910 TRP A C 1
ATOM 6955 O O . TRP A 1 910 ? 13.813 -2.041 6.059 1.00 54.78 910 TRP A O 1
ATOM 6965 N N . LYS A 1 911 ? 15.779 -3.093 5.855 1.00 65.25 911 LYS A N 1
ATOM 6966 C CA . LYS A 1 911 ? 15.589 -3.512 4.461 1.00 65.25 911 LYS A CA 1
ATOM 6967 C C . LYS A 1 911 ? 15.469 -5.030 4.332 1.00 65.25 911 LYS A C 1
ATOM 6969 O O . LYS A 1 911 ? 16.303 -5.765 4.860 1.00 65.25 911 LYS A O 1
ATOM 6974 N N . LEU A 1 912 ? 14.462 -5.493 3.589 1.00 78.50 912 LEU A N 1
ATOM 6975 C CA . LEU A 1 912 ? 14.326 -6.893 3.184 1.00 78.50 912 LEU A CA 1
ATOM 6976 C C . LEU A 1 912 ? 15.460 -7.291 2.229 1.00 78.50 912 LEU A C 1
ATOM 6978 O O . LEU A 1 912 ? 15.754 -6.586 1.261 1.00 78.50 912 LEU A O 1
ATOM 6982 N N . ARG A 1 913 ? 16.092 -8.433 2.499 1.00 84.81 913 ARG A N 1
ATOM 6983 C CA . ARG A 1 913 ? 17.144 -9.044 1.682 1.00 84.81 913 ARG A CA 1
ATOM 6984 C C . ARG A 1 913 ? 16.826 -10.523 1.465 1.00 84.81 913 ARG A C 1
ATOM 6986 O O . ARG A 1 913 ? 16.401 -11.208 2.395 1.00 84.81 913 ARG A O 1
ATOM 6993 N N . LEU A 1 914 ? 17.036 -11.002 0.239 1.00 87.69 914 LEU A N 1
ATOM 6994 C CA . LEU A 1 914 ? 16.832 -12.400 -0.142 1.00 87.69 914 LEU A CA 1
ATOM 6995 C C . LEU A 1 914 ? 18.175 -13.087 -0.399 1.00 87.69 914 LEU A C 1
ATOM 6997 O O . LEU A 1 914 ? 19.048 -12.538 -1.076 1.00 87.69 914 LEU A O 1
ATOM 7001 N N . PHE A 1 915 ? 18.320 -14.305 0.117 1.00 89.06 915 PHE A N 1
ATOM 7002 C CA . PHE A 1 915 ? 19.537 -15.104 0.012 1.00 89.06 915 PHE A CA 1
ATOM 7003 C C . PHE A 1 915 ? 19.241 -16.509 -0.512 1.00 89.06 915 PHE A C 1
ATOM 7005 O O . PHE A 1 915 ? 18.231 -17.113 -0.153 1.00 89.06 915 PHE A O 1
ATOM 7012 N N . ILE A 1 916 ? 20.149 -17.058 -1.319 1.00 89.19 916 ILE A N 1
ATOM 7013 C CA . ILE A 1 916 ? 20.124 -18.479 -1.686 1.00 89.19 916 ILE A CA 1
ATOM 7014 C C . ILE A 1 916 ? 20.877 -19.269 -0.594 1.00 89.19 916 ILE A C 1
ATOM 7016 O O . ILE A 1 916 ? 22.011 -18.894 -0.275 1.00 89.19 916 ILE A O 1
ATOM 7020 N N . PRO A 1 917 ? 20.295 -20.344 -0.020 1.00 83.50 917 PRO A N 1
ATOM 7021 C CA . PRO A 1 917 ? 20.995 -21.255 0.887 1.00 83.50 917 PRO A CA 1
ATOM 7022 C C . PRO A 1 917 ? 22.314 -21.767 0.298 1.00 83.50 917 PRO A C 1
ATOM 7024 O O . PRO A 1 917 ? 22.364 -22.195 -0.853 1.00 83.50 917 PRO A O 1
ATOM 7027 N N . THR A 1 918 ? 23.386 -21.769 1.091 1.00 78.38 918 THR A N 1
ATOM 7028 C CA . THR A 1 918 ? 24.717 -22.236 0.649 1.00 78.38 918 THR A CA 1
ATOM 7029 C C . THR A 1 918 ? 24.900 -23.755 0.746 1.00 78.38 918 THR A C 1
ATOM 7031 O O . THR A 1 918 ? 25.919 -24.280 0.299 1.00 78.38 918 THR A O 1
ATOM 7034 N N . ALA A 1 919 ? 23.917 -24.468 1.306 1.00 72.31 919 ALA A N 1
ATOM 7035 C CA . ALA A 1 919 ? 23.865 -25.927 1.371 1.00 72.31 919 ALA A CA 1
ATOM 7036 C C . ALA A 1 919 ? 23.632 -26.575 -0.015 1.00 72.31 919 ALA A C 1
ATOM 7038 O O . ALA A 1 919 ? 23.462 -25.889 -1.022 1.00 72.31 919 ALA A O 1
ATOM 7039 N N . ALA A 1 920 ? 23.574 -27.912 -0.064 1.00 63.47 920 ALA A N 1
ATOM 7040 C CA . ALA A 1 920 ? 23.498 -28.707 -1.300 1.00 63.47 920 ALA A CA 1
ATOM 7041 C C . ALA A 1 920 ? 22.346 -28.342 -2.267 1.00 63.47 920 ALA A C 1
ATOM 7043 O O . ALA A 1 920 ? 22.422 -28.657 -3.450 1.00 63.47 920 ALA A O 1
ATOM 7044 N N . GLN A 1 921 ? 21.298 -27.664 -1.791 1.00 73.25 921 GLN A N 1
ATOM 7045 C CA . GLN A 1 921 ? 20.170 -27.214 -2.614 1.00 73.25 921 GLN A CA 1
ATOM 7046 C C . GLN A 1 921 ? 20.450 -25.913 -3.393 1.00 73.25 921 GLN A C 1
ATOM 7048 O O . GLN A 1 921 ? 19.740 -25.623 -4.351 1.00 73.25 921 GLN A O 1
ATOM 7053 N N . GLY A 1 922 ? 21.475 -25.127 -3.041 1.00 80.44 922 GLY A N 1
ATOM 7054 C CA . GLY A 1 922 ? 21.688 -23.789 -3.613 1.00 80.44 922 GLY A CA 1
ATOM 7055 C C . GLY A 1 922 ? 21.914 -23.757 -5.131 1.00 80.44 922 GLY A C 1
ATOM 7056 O O . GLY A 1 922 ? 21.407 -22.868 -5.814 1.00 80.44 922 GLY A O 1
ATOM 7057 N N . SER A 1 923 ? 22.586 -24.769 -5.689 1.00 83.19 923 SER A N 1
ATOM 7058 C CA . SER A 1 923 ? 22.749 -24.932 -7.143 1.00 83.19 923 SER A CA 1
ATOM 7059 C C . SER A 1 923 ? 21.439 -25.299 -7.854 1.00 83.19 923 SER A C 1
ATOM 7061 O O . SER A 1 923 ? 21.209 -24.850 -8.975 1.00 83.19 923 SER A O 1
ATOM 7063 N N . VAL A 1 924 ? 20.559 -26.064 -7.200 1.00 85.69 924 VAL A N 1
ATOM 7064 C CA . VAL A 1 924 ? 19.223 -26.420 -7.711 1.00 85.69 924 VAL A CA 1
ATOM 7065 C C . VAL A 1 924 ? 18.312 -25.190 -7.717 1.00 85.69 924 VAL A C 1
ATOM 7067 O O . VAL A 1 924 ? 17.614 -24.935 -8.695 1.00 85.69 924 VAL A O 1
ATOM 7070 N N . ILE A 1 925 ? 18.384 -24.368 -6.666 1.00 86.62 925 ILE A N 1
ATOM 7071 C CA . ILE A 1 925 ? 17.671 -23.086 -6.585 1.00 86.62 925 ILE A CA 1
ATOM 7072 C C . ILE A 1 925 ? 18.169 -22.127 -7.679 1.00 86.62 925 ILE A C 1
ATOM 7074 O O . ILE A 1 925 ? 17.359 -21.458 -8.320 1.00 86.62 925 ILE A O 1
ATOM 7078 N N . LEU A 1 926 ? 19.480 -22.097 -7.960 1.00 87.38 926 LEU A N 1
ATOM 7079 C CA . LEU A 1 926 ? 20.028 -21.323 -9.078 1.00 87.38 926 LEU A CA 1
ATOM 7080 C C . LEU A 1 926 ? 19.520 -21.824 -10.443 1.00 87.38 926 LEU A C 1
ATOM 7082 O O . LEU A 1 926 ? 19.176 -20.999 -11.287 1.00 87.38 926 LEU A O 1
ATOM 7086 N N . ALA A 1 927 ? 19.415 -23.142 -10.652 1.00 85.62 927 ALA A N 1
ATOM 7087 C CA . ALA A 1 927 ? 18.836 -23.705 -11.877 1.00 85.62 927 ALA A CA 1
ATOM 7088 C C . ALA A 1 927 ? 17.378 -23.247 -12.069 1.00 85.62 927 ALA A C 1
ATOM 7090 O O . ALA A 1 927 ? 17.031 -22.700 -13.114 1.00 85.62 927 ALA A O 1
ATOM 7091 N N . ALA A 1 928 ? 16.553 -23.366 -11.024 1.00 85.12 928 ALA A N 1
ATOM 7092 C CA . ALA A 1 928 ? 15.153 -22.942 -11.050 1.00 85.12 928 ALA A CA 1
ATOM 7093 C C . ALA A 1 928 ? 14.973 -21.414 -11.204 1.00 85.12 928 ALA A C 1
ATOM 7095 O O . ALA A 1 928 ? 13.929 -20.953 -11.676 1.00 85.12 928 ALA A O 1
ATOM 7096 N N . LEU A 1 929 ? 15.980 -20.613 -10.826 1.00 86.69 929 LEU A N 1
ATOM 7097 C CA . LEU A 1 929 ? 16.036 -19.186 -11.151 1.00 86.69 929 LEU A CA 1
ATOM 7098 C C . LEU A 1 929 ? 16.354 -18.957 -12.634 1.00 86.69 929 LEU A C 1
ATOM 7100 O O . LEU A 1 929 ? 15.653 -18.164 -13.255 1.00 86.69 929 LEU A O 1
ATOM 7104 N N . PHE A 1 930 ? 17.336 -19.657 -13.214 1.00 85.44 930 PHE A N 1
ATOM 7105 C CA . PHE A 1 930 ? 17.689 -19.538 -14.640 1.00 85.44 930 PHE A CA 1
ATOM 7106 C C . PHE A 1 930 ? 16.539 -19.951 -15.575 1.00 85.44 930 PHE A C 1
ATOM 7108 O O . PHE A 1 930 ? 16.309 -19.290 -16.584 1.00 85.44 930 PHE A O 1
ATOM 7115 N N . GLU A 1 931 ? 15.765 -20.983 -15.219 1.00 81.56 931 GLU A N 1
ATOM 7116 C CA . GLU A 1 931 ? 14.555 -21.390 -15.959 1.00 81.56 931 GLU A CA 1
ATOM 7117 C C . GLU A 1 931 ? 13.486 -20.285 -16.038 1.00 81.56 931 GLU A C 1
ATOM 7119 O O . GLU A 1 931 ? 12.665 -20.261 -16.956 1.00 81.56 931 GLU A O 1
ATOM 7124 N N . ARG A 1 932 ? 13.451 -19.380 -15.051 1.00 79.81 932 ARG A N 1
ATOM 7125 C CA . ARG A 1 932 ? 12.409 -18.347 -14.904 1.00 79.81 932 ARG A CA 1
ATOM 7126 C C . ARG A 1 932 ? 12.889 -16.962 -15.327 1.00 79.81 932 ARG A C 1
ATOM 7128 O O . ARG A 1 932 ? 12.100 -16.182 -15.864 1.00 79.81 932 ARG A O 1
ATOM 7135 N N . HIS A 1 933 ? 14.168 -16.686 -15.106 1.00 82.88 933 HIS A N 1
ATOM 7136 C CA . HIS A 1 933 ? 14.843 -15.424 -15.358 1.00 82.88 933 HIS A CA 1
ATOM 7137 C C . HIS A 1 933 ? 16.134 -15.719 -16.130 1.00 82.88 933 HIS A C 1
ATOM 7139 O O . HIS A 1 933 ? 17.149 -16.100 -15.546 1.00 82.88 933 HIS A O 1
ATOM 7145 N N . THR A 1 934 ? 16.075 -15.556 -17.453 1.00 79.94 934 THR A N 1
ATOM 7146 C CA . THR A 1 934 ? 17.194 -15.794 -18.374 1.00 79.94 934 THR A CA 1
ATOM 7147 C C . THR A 1 934 ? 18.445 -15.036 -17.928 1.00 79.94 934 THR A C 1
ATOM 7149 O O . THR A 1 934 ? 18.343 -13.891 -17.490 1.00 79.94 934 THR A O 1
ATOM 7152 N N . LEU A 1 935 ? 19.628 -15.639 -18.059 1.00 82.56 935 LEU A N 1
ATOM 7153 C CA . LEU A 1 935 ? 20.901 -14.948 -17.844 1.00 82.56 935 LEU A CA 1
ATOM 7154 C C . LEU A 1 935 ? 21.090 -13.876 -18.932 1.00 82.56 935 LEU A C 1
ATOM 7156 O O . LEU A 1 935 ? 21.093 -14.196 -20.115 1.00 82.56 935 LEU A O 1
ATOM 7160 N N . VAL A 1 936 ? 21.234 -12.609 -18.541 1.00 80.88 936 VAL A N 1
ATOM 7161 C CA . VAL A 1 936 ? 21.381 -11.459 -19.459 1.00 80.88 936 VAL A CA 1
ATOM 7162 C C . VAL A 1 936 ? 22.816 -10.920 -19.460 1.00 80.88 936 VAL A C 1
ATOM 7164 O O . VAL A 1 936 ? 23.276 -10.399 -20.475 1.00 80.88 936 VAL A O 1
ATOM 7167 N N . GLY A 1 937 ? 23.552 -11.088 -18.357 1.00 79.75 937 GLY A N 1
ATOM 7168 C CA . GLY A 1 937 ? 24.940 -10.645 -18.235 1.00 79.75 937 GLY A CA 1
ATOM 7169 C C . GLY A 1 937 ? 25.722 -11.394 -17.156 1.00 79.75 937 GLY A C 1
ATOM 7170 O O . GLY A 1 937 ? 25.163 -11.857 -16.162 1.00 79.75 937 GLY A O 1
ATOM 7171 N N . VAL A 1 938 ? 27.040 -11.479 -17.337 1.00 83.31 938 VAL A N 1
ATOM 7172 C CA . VAL A 1 938 ? 27.990 -11.973 -16.333 1.00 83.31 938 VAL A CA 1
ATOM 7173 C C . VAL A 1 938 ? 29.012 -10.869 -16.095 1.00 83.31 938 VAL A C 1
ATOM 7175 O O . VAL A 1 938 ? 29.669 -10.419 -17.028 1.00 83.31 938 VAL A O 1
ATOM 7178 N N . THR A 1 939 ? 29.133 -10.411 -14.852 1.00 81.19 939 THR A N 1
ATOM 7179 C CA . THR A 1 939 ? 30.147 -9.432 -14.450 1.00 81.19 939 THR A CA 1
ATOM 7180 C C . THR A 1 939 ? 31.315 -10.176 -13.825 1.00 81.19 939 THR A C 1
ATOM 7182 O O . THR A 1 939 ? 31.175 -10.708 -12.720 1.00 81.19 939 THR A O 1
ATOM 7185 N N . ASP A 1 940 ? 32.462 -10.204 -14.496 1.00 75.62 940 ASP A N 1
ATOM 7186 C CA . ASP A 1 940 ? 33.696 -10.687 -13.880 1.00 75.62 940 ASP A CA 1
ATOM 7187 C C . ASP A 1 940 ? 34.188 -9.664 -12.839 1.00 75.62 940 ASP A C 1
ATOM 7189 O O . ASP A 1 940 ? 34.228 -8.461 -13.095 1.00 75.62 940 ASP A O 1
ATOM 7193 N N . ARG A 1 941 ? 34.504 -10.137 -11.632 1.00 64.94 941 ARG A N 1
ATOM 7194 C CA . ARG A 1 941 ? 35.016 -9.329 -10.514 1.00 64.94 941 ARG A CA 1
ATOM 7195 C C . ARG A 1 941 ? 36.509 -9.536 -10.267 1.00 64.94 941 ARG A C 1
ATOM 7197 O O . ARG A 1 941 ? 37.046 -8.940 -9.340 1.00 64.94 941 ARG A O 1
ATOM 7204 N N . THR A 1 942 ? 37.187 -10.350 -11.075 1.00 54.16 942 THR A N 1
ATOM 7205 C CA . THR A 1 942 ? 38.648 -10.515 -11.008 1.00 54.16 942 THR A CA 1
ATOM 7206 C C . THR A 1 942 ? 39.415 -9.274 -11.472 1.00 54.16 942 THR A C 1
ATOM 7208 O O . THR A 1 942 ? 40.549 -9.088 -11.053 1.00 54.16 942 THR A O 1
ATOM 7211 N N . ALA A 1 943 ? 38.787 -8.388 -12.255 1.00 41.91 943 ALA A N 1
ATOM 7212 C CA . ALA A 1 943 ? 39.379 -7.141 -12.755 1.00 41.91 943 ALA A CA 1
ATOM 7213 C C . ALA A 1 943 ? 39.250 -5.927 -11.802 1.00 41.91 943 ALA A C 1
ATOM 7215 O O . ALA A 1 943 ? 39.541 -4.804 -12.205 1.00 41.91 943 ALA A O 1
ATOM 7216 N N . ALA A 1 944 ? 38.767 -6.122 -10.569 1.00 37.69 944 ALA A N 1
ATOM 7217 C CA . ALA A 1 944 ? 38.513 -5.052 -9.594 1.00 37.69 944 ALA A CA 1
ATOM 7218 C C . ALA A 1 944 ? 39.057 -5.389 -8.188 1.00 37.69 944 ALA A C 1
ATOM 7220 O O . ALA A 1 944 ? 38.414 -5.083 -7.179 1.00 37.69 944 ALA A O 1
ATOM 7221 N N . ALA A 1 945 ? 40.208 -6.064 -8.144 1.00 32.69 945 ALA A N 1
ATOM 7222 C CA . ALA A 1 945 ? 40.961 -6.421 -6.942 1.00 32.69 945 ALA A CA 1
ATOM 7223 C C . ALA A 1 945 ? 42.390 -5.868 -7.035 1.00 32.69 945 ALA A C 1
ATOM 7225 O O . ALA A 1 945 ? 42.955 -5.952 -8.148 1.00 32.69 945 ALA A O 1
#

pLDDT: mean 76.13, std 20.06, range [23.52, 97.62]

Nearest PDB structures (foldseek):
  4rvd-assembly1_A  TM=5.699E-01  e=1.080E-03  Streptomyces argillaceus
  5t6b-assembly4_D  TM=5.408E-01  e=9.792E-04  Actinomadura kijaniata
  4e33-assembly1_A  TM=5.160E-01  e=1.856E-03  Micromonospora chalcea
  4e2y-assembly1_A  TM=5.581E-01  e=3.881E-03  Micromonospora chalcea
  4e2z-assembly1_A  TM=5.071E-01  e=2.373E-03  Micromonospora chalcea

Sequence (945 aa):
MNIVTTTPAAPRTASHLAAQSPAGRDKAQAVYQAGMLLLPFLKQGKPVATAALRTAMTTSFGGTDAQGFWIWKDAYDALEAAQVLFLRRFGPAILSQSTTPQATLAMMKRIAELLPTHTRRSDESQAMQQLSTPLPLAFVTALAAAMASSDLVLEPSAGTGLLAVHAEMARASLALNELAATRADLLGLLFPRVPVSRYDAAHIDDHLDVAIEPSVVLMNPPFSVAAYVDGHVADAAWRHFSSAFARLRSGGRLVAITGTGLSPENPKWRPAFERLQQQGTVIFTAAIDGRVYARHGTTVETRLTVIDKVPNADPSRFPASPGKAPDVETLLSWITDLPPRTPGGFPDSIGALSNGILRNAAMRMAARSAARAAPVVASPAASRVTWPVRAAAQVTPVRPVMASSTPALPLAYELRDCMPEEGGRLVKKIGRDGIDRLAVENRPGSANLAETQSFMDDHKRELIFSDAGGTGRSYHADLGAKNQRLRKHYLLEAGWRADNAIQGLGRTHRTNQAQPPVFRPTAANVKAGKRFLSTIARRLDTLGAITRGQRQTGGAGLFRAEDNLESPHARAALRQFYHLLRQGKIEGCSLTAFEAVTGLSLTTEEGGLRDELPPITTWLNRLLALRIDTQNLLFEVFEQLMTARIEGAIAAGSYDKGLETITAESIVVTDRRTVYTHPVSGAQSHVLTVARKDRIRPLSLVDALAIAQAEPQSILLVNTRSSRAAIQLPTASLMLDDGTVEHRVRLLRPTDELRFGLGALAETHWQPTERNLFCDLWETEVAAVPEFTTSIFHIVTGLLLPIWRRLPDDDCRVYRIQTNAGERIIGRHIAPTLVATLFRNLGIDHVPTLSTGEAWAGLLRGRIGLQLADGLILRRSRVMNDYRVELIGFTDAMVPRLKALGLMSEIISWKLRLFIPTAAQGSVILAALFERHTLVGVTDRTAAA